Protein AF-A0AAN6JVE6-F1 (afdb_monomer)

Structure (mmCIF, N/CA/C/O backbone):
data_AF-A0AAN6JVE6-F1
#
_entry.id   AF-A0AAN6JVE6-F1
#
loop_
_atom_site.group_PDB
_atom_site.id
_atom_site.type_symbol
_atom_site.label_atom_id
_atom_site.label_alt_id
_atom_site.label_comp_id
_atom_site.label_asym_id
_atom_site.label_entity_id
_atom_site.label_seq_id
_atom_site.pdbx_PDB_ins_code
_atom_site.Cartn_x
_atom_site.Cartn_y
_atom_site.Cartn_z
_atom_site.occupancy
_atom_site.B_iso_or_equiv
_atom_site.auth_seq_id
_atom_site.auth_comp_id
_atom_site.auth_asym_id
_atom_site.auth_atom_id
_atom_site.pdbx_PDB_model_num
ATOM 1 N N . MET A 1 1 ? -37.281 14.154 31.868 1.00 38.91 1 MET A N 1
ATOM 2 C CA . MET A 1 1 ? -37.771 13.419 30.677 1.00 38.91 1 MET A CA 1
ATOM 3 C C . MET A 1 1 ? -38.747 12.339 31.113 1.00 38.91 1 MET A C 1
ATOM 5 O O . MET A 1 1 ? -38.635 11.876 32.241 1.00 38.91 1 MET A O 1
ATOM 9 N N . ALA A 1 2 ? -39.718 11.976 30.271 1.00 41.97 2 ALA A N 1
ATOM 10 C CA . ALA A 1 2 ? -40.648 10.889 30.579 1.00 41.97 2 ALA A CA 1
ATOM 11 C C . ALA A 1 2 ? -39.924 9.526 30.492 1.00 41.97 2 ALA A C 1
ATOM 13 O O . ALA A 1 2 ? -39.094 9.360 29.596 1.00 41.97 2 ALA A O 1
ATOM 14 N N . PRO A 1 3 ? -40.199 8.569 31.397 1.00 54.91 3 PRO A N 1
ATOM 15 C CA . PRO A 1 3 ? -39.623 7.225 31.333 1.00 54.91 3 PRO A CA 1
ATOM 16 C C . PRO A 1 3 ? -39.978 6.545 30.006 1.00 54.91 3 PRO A C 1
ATOM 18 O O . PRO A 1 3 ? -41.084 6.733 29.492 1.00 54.91 3 PRO A O 1
ATOM 21 N N . VAL A 1 4 ? -39.056 5.745 29.456 1.00 60.59 4 VAL A N 1
ATOM 22 C CA . VAL A 1 4 ? -39.363 4.913 28.282 1.00 60.59 4 VAL A CA 1
ATOM 23 C C . VAL A 1 4 ? -40.403 3.878 28.721 1.00 60.59 4 VAL A C 1
ATOM 25 O O . VAL A 1 4 ? -40.110 3.119 29.647 1.00 60.59 4 VAL A O 1
ATOM 28 N N . PRO A 1 5 ? -41.608 3.835 28.120 1.00 58.12 5 PRO A N 1
ATOM 29 C CA . PRO A 1 5 ? -42.629 2.878 28.519 1.00 58.12 5 PRO A CA 1
ATOM 30 C C . PRO A 1 5 ? -42.112 1.445 28.368 1.00 58.12 5 PRO A C 1
ATOM 32 O O . PRO A 1 5 ? -41.599 1.073 27.310 1.00 58.12 5 PRO A O 1
ATOM 35 N N . THR A 1 6 ? -42.263 0.643 29.421 1.00 60.12 6 THR A N 1
ATOM 36 C CA . THR A 1 6 ? -42.116 -0.814 29.354 1.00 60.12 6 THR A CA 1
ATOM 37 C C . THR A 1 6 ? -43.072 -1.347 28.290 1.00 60.12 6 THR A C 1
ATOM 39 O O . THR A 1 6 ? -44.257 -1.002 28.313 1.00 60.12 6 THR A O 1
ATOM 42 N N . GLU A 1 7 ? -42.598 -2.184 27.363 1.00 53.41 7 GLU A N 1
ATOM 43 C CA . GLU A 1 7 ? -43.496 -2.854 26.418 1.00 53.41 7 GLU A CA 1
ATOM 44 C C . GLU A 1 7 ? -44.393 -3.843 27.181 1.00 53.41 7 GLU A C 1
ATOM 46 O O . GLU A 1 7 ? -44.052 -5.002 27.405 1.00 53.41 7 GLU A O 1
ATOM 51 N N . VAL A 1 8 ? -45.587 -3.392 27.568 1.00 41.41 8 VAL A N 1
ATOM 52 C CA . VAL A 1 8 ? -46.734 -4.282 27.748 1.00 41.41 8 VAL A CA 1
ATOM 53 C C . VAL A 1 8 ? -47.319 -4.464 26.356 1.00 41.41 8 VAL A C 1
ATOM 55 O O . VAL A 1 8 ? -47.941 -3.539 25.844 1.00 41.41 8 VAL A O 1
ATOM 58 N N . ALA A 1 9 ? -47.024 -5.613 25.738 1.00 33.38 9 ALA A N 1
ATOM 59 C CA . ALA A 1 9 ? -47.555 -6.113 24.464 1.00 33.38 9 ALA A CA 1
ATOM 60 C C . ALA A 1 9 ? -48.440 -5.105 23.703 1.00 33.38 9 ALA A C 1
ATOM 62 O O . ALA A 1 9 ? -49.648 -5.022 23.934 1.00 33.38 9 ALA A O 1
ATOM 63 N N . TYR A 1 10 ? -47.832 -4.338 22.794 1.00 29.61 10 TYR A N 1
ATOM 64 C CA . TYR A 1 10 ? -48.543 -3.399 21.932 1.00 29.61 10 TYR A CA 1
ATOM 65 C C . TYR A 1 10 ? -49.556 -4.179 21.076 1.00 29.61 10 TYR A C 1
ATOM 67 O O . TYR A 1 10 ? -49.193 -4.839 20.101 1.00 29.61 10 TYR A O 1
ATOM 75 N N . GLN A 1 11 ? -50.840 -4.149 21.451 1.00 29.33 11 GLN A N 1
ATOM 76 C CA . GLN A 1 11 ? -51.926 -4.641 20.605 1.00 29.33 11 GLN A CA 1
ATOM 77 C C . GLN A 1 11 ? -52.079 -3.682 19.421 1.00 29.33 11 GLN A C 1
ATOM 79 O O . GLN A 1 11 ? -52.843 -2.720 19.465 1.00 29.33 11 GLN A O 1
ATOM 84 N N . ALA A 1 12 ? -51.328 -3.938 18.351 1.00 29.69 12 ALA A N 1
ATOM 85 C CA . ALA A 1 12 ? -51.502 -3.251 17.083 1.00 29.69 12 ALA A CA 1
ATOM 86 C C . ALA A 1 12 ? -52.821 -3.698 16.434 1.00 29.69 12 ALA A C 1
ATOM 88 O O . ALA A 1 12 ? -52.939 -4.795 15.889 1.00 29.69 12 ALA A O 1
ATOM 89 N N . SER A 1 13 ? -53.824 -2.825 16.462 1.00 36.53 13 SER A N 1
ATOM 90 C CA . SER A 1 13 ? -54.957 -2.891 15.548 1.00 36.53 13 SER A CA 1
ATOM 91 C C . SER A 1 13 ? -54.498 -2.498 14.139 1.00 36.53 13 SER A C 1
ATOM 93 O O . SER A 1 13 ? -54.315 -1.316 13.857 1.00 36.53 13 SER A O 1
ATOM 95 N N . SER A 1 14 ? -54.306 -3.459 13.238 1.00 36.00 14 SER A N 1
ATOM 96 C CA . SER A 1 14 ? -54.681 -3.343 11.816 1.00 36.00 14 SER A CA 1
ATOM 97 C C . SER A 1 14 ? -54.264 -4.590 11.033 1.00 36.00 14 SER A C 1
ATOM 99 O O . SER A 1 14 ? -53.286 -5.269 11.326 1.00 36.00 14 SER A O 1
ATOM 101 N N . SER A 1 15 ? -55.101 -4.915 10.057 1.00 41.69 15 SER A N 1
ATOM 102 C CA . SER A 1 15 ? -55.185 -6.165 9.314 1.00 41.69 15 SER A CA 1
ATOM 103 C C . SER A 1 15 ? -53.953 -6.496 8.462 1.00 41.69 15 SER A C 1
ATOM 105 O O . SER A 1 15 ? -53.768 -5.912 7.398 1.00 41.69 15 SER A O 1
ATOM 107 N N . THR A 1 16 ? -53.201 -7.526 8.845 1.00 36.91 16 THR A N 1
ATOM 108 C CA . THR A 1 16 ? -52.477 -8.415 7.917 1.00 36.91 16 THR A CA 1
ATOM 109 C C . THR A 1 16 ? -52.480 -9.834 8.494 1.00 36.91 16 THR A C 1
ATOM 111 O O . THR A 1 16 ? -52.538 -10.013 9.709 1.00 36.91 16 THR A O 1
ATOM 114 N N . ALA A 1 17 ? -52.543 -10.849 7.628 1.00 38.72 17 ALA A N 1
ATOM 115 C CA . ALA A 1 17 ? -52.734 -12.249 8.008 1.00 38.72 17 ALA A CA 1
ATOM 116 C C . ALA A 1 17 ? -51.690 -12.716 9.043 1.00 38.72 17 ALA A C 1
ATOM 118 O O . ALA A 1 17 ? -50.488 -12.658 8.791 1.00 38.72 17 ALA A O 1
ATOM 119 N N . ALA A 1 18 ? -52.164 -13.169 10.207 1.00 38.38 18 ALA A N 1
ATOM 120 C CA . ALA A 1 18 ? -51.329 -13.564 11.334 1.00 38.38 18 ALA A CA 1
ATOM 121 C C . ALA A 1 18 ? -50.560 -14.860 11.033 1.00 38.38 18 ALA A C 1
ATOM 123 O O . ALA A 1 18 ? -51.137 -15.946 10.969 1.00 38.38 18 ALA A O 1
ATOM 124 N N . VAL A 1 19 ? -49.242 -14.739 10.881 1.00 42.81 19 VAL A N 1
ATOM 125 C CA . VAL A 1 19 ? -48.307 -15.856 11.057 1.00 42.81 19 VAL A CA 1
ATOM 126 C C . VAL A 1 19 ? -48.387 -16.276 12.534 1.00 42.81 19 VAL A C 1
ATOM 128 O O . VAL A 1 19 ? -48.337 -15.396 13.397 1.00 42.81 19 VAL A O 1
ATOM 131 N N . PRO A 1 20 ? -48.551 -17.571 12.869 1.00 47.16 20 PRO A N 1
ATOM 132 C CA . PRO A 1 20 ? -48.579 -18.002 14.264 1.00 47.16 20 PRO A CA 1
ATOM 133 C C . PRO A 1 20 ? -47.279 -17.576 14.970 1.00 47.16 20 PRO A C 1
ATOM 135 O O . PRO A 1 20 ? -46.205 -17.709 14.376 1.00 47.16 20 PRO A O 1
ATOM 138 N N . PRO A 1 21 ? -47.346 -17.042 16.205 1.00 56.81 21 PRO A N 1
ATOM 139 C CA . PRO A 1 21 ? -46.161 -16.573 16.910 1.00 56.81 21 PRO A CA 1
ATOM 140 C C . PRO A 1 21 ? -45.189 -17.739 17.095 1.00 56.81 21 PRO A C 1
ATOM 142 O O . PRO A 1 21 ? -45.545 -18.785 17.639 1.00 56.81 21 PRO A O 1
ATOM 145 N N . LYS A 1 22 ? -43.962 -17.563 16.599 1.00 65.25 22 LYS A N 1
ATOM 146 C CA . LYS A 1 22 ? -42.882 -18.540 16.738 1.00 65.25 22 LYS A CA 1
ATOM 147 C C . LYS A 1 22 ? -42.623 -18.777 18.230 1.00 65.25 22 LYS A C 1
ATOM 149 O O . LYS A 1 22 ? -42.379 -17.827 18.969 1.00 65.25 22 LYS A O 1
ATOM 154 N N . SER A 1 23 ? -42.707 -20.028 18.686 1.00 73.75 23 SER A N 1
ATOM 155 C CA . SER A 1 23 ? -42.396 -20.386 20.074 1.00 73.75 23 SER A CA 1
ATOM 156 C C . SER A 1 23 ? -40.888 -20.564 20.243 1.00 73.75 23 SER A C 1
ATOM 158 O O . SER A 1 23 ? -40.299 -21.398 19.556 1.00 73.75 23 SER A O 1
ATOM 160 N N . TYR A 1 24 ? -40.281 -19.824 21.170 1.00 82.81 24 TYR A N 1
ATOM 161 C CA . TYR A 1 24 ? -38.859 -19.942 21.504 1.00 82.81 24 TYR A CA 1
ATOM 162 C C . TYR A 1 24 ? -38.682 -20.903 22.690 1.00 82.81 24 TYR A C 1
ATOM 164 O O . TYR A 1 24 ? -39.186 -20.598 23.776 1.00 82.81 24 TYR A O 1
ATOM 172 N N . PRO A 1 25 ? -38.021 -22.062 22.513 1.00 87.00 25 PRO A N 1
ATOM 173 C CA . PRO A 1 25 ? -37.898 -23.081 23.554 1.00 87.00 25 PRO A CA 1
ATOM 174 C C . PRO A 1 25 ? -36.946 -22.710 24.699 1.00 87.00 25 PRO A C 1
ATOM 176 O O . PRO A 1 25 ? -36.975 -23.397 25.714 1.00 87.00 25 PRO A O 1
ATOM 179 N N . ARG A 1 26 ? -36.110 -21.669 24.561 1.00 93.19 26 ARG A N 1
ATOM 180 C CA . ARG A 1 26 ? -35.160 -21.244 25.604 1.00 93.19 26 ARG A CA 1
ATOM 181 C C . ARG A 1 26 ? -35.369 -19.791 26.009 1.00 93.19 26 ARG A C 1
ATOM 183 O O . ARG A 1 26 ? -35.435 -18.905 25.156 1.00 93.19 26 ARG A O 1
ATOM 190 N N . HIS A 1 27 ? -35.415 -19.526 27.311 1.00 95.88 27 HIS A N 1
ATOM 191 C CA . HIS A 1 27 ? -35.593 -18.193 27.883 1.00 95.88 27 HIS A CA 1
ATOM 192 C C . HIS A 1 27 ? -34.396 -17.765 28.733 1.00 95.88 27 HIS A C 1
ATOM 194 O O . HIS A 1 27 ? -34.116 -18.340 29.786 1.00 95.88 27 HIS A O 1
ATOM 200 N N . ALA A 1 28 ? -33.714 -16.706 28.297 1.00 97.44 28 ALA A N 1
ATOM 201 C CA . ALA A 1 28 ? -32.700 -16.035 29.101 1.00 97.44 28 ALA A CA 1
ATOM 202 C C . ALA A 1 28 ? -33.276 -14.781 29.773 1.00 97.44 28 ALA A C 1
ATOM 204 O O . ALA A 1 28 ? -33.876 -13.933 29.106 1.00 97.44 28 ALA A O 1
ATOM 205 N N . VAL A 1 29 ? -33.041 -14.625 31.077 1.00 98.12 29 VAL A N 1
ATOM 206 C CA . VAL A 1 29 ? -33.301 -13.368 31.788 1.00 98.12 29 VAL A CA 1
ATOM 207 C C . VAL A 1 29 ? -31.979 -12.669 32.088 1.00 98.12 29 VAL A C 1
ATOM 209 O O . VAL A 1 29 ? -31.083 -13.240 32.707 1.00 98.12 29 VAL A O 1
ATOM 212 N N . VAL A 1 30 ? -31.849 -11.426 31.627 1.00 98.25 30 VAL A N 1
ATOM 213 C CA . VAL A 1 30 ? -30.656 -10.593 31.809 1.00 98.25 30 VAL A CA 1
ATOM 214 C C . VAL A 1 30 ? -30.951 -9.530 32.863 1.00 98.25 30 VAL A C 1
ATOM 216 O O . VAL A 1 30 ? -31.829 -8.688 32.680 1.00 98.25 30 VAL A O 1
ATOM 219 N N . VAL A 1 31 ? -30.207 -9.553 33.966 1.00 97.81 31 VAL A N 1
ATOM 220 C CA . VAL A 1 31 ? -30.344 -8.595 35.068 1.00 97.81 31 VAL A CA 1
ATOM 221 C C . VAL A 1 31 ? -29.327 -7.473 34.889 1.00 97.81 31 VAL A C 1
ATOM 223 O O . VAL A 1 31 ? -28.154 -7.627 35.224 1.00 97.81 31 VAL A O 1
ATOM 226 N N . GLY A 1 32 ? -29.781 -6.342 34.357 1.00 96.25 32 GLY A N 1
ATOM 227 C CA . GLY A 1 32 ? -28.981 -5.155 34.071 1.00 96.25 32 GLY A CA 1
ATOM 228 C C . GLY A 1 32 ? -28.979 -4.794 32.585 1.00 96.25 32 GLY A C 1
ATOM 229 O O . GLY A 1 32 ? -28.362 -5.475 31.765 1.00 96.25 32 GLY A O 1
ATOM 230 N N . LEU A 1 33 ? -29.603 -3.663 32.242 1.00 95.62 33 LEU A N 1
ATOM 231 C CA . LEU A 1 33 ? -29.653 -3.111 30.879 1.00 95.62 33 LEU A CA 1
ATOM 232 C C . LEU A 1 33 ? -28.512 -2.105 30.617 1.00 95.62 33 LEU A C 1
ATOM 234 O O . LEU A 1 33 ? -28.710 -1.007 30.107 1.00 95.62 33 LEU A O 1
ATOM 238 N N . GLY A 1 34 ? -27.290 -2.469 31.006 1.00 93.62 34 GLY A N 1
ATOM 239 C CA . GLY A 1 34 ? -26.088 -1.670 30.748 1.00 93.62 34 GLY A CA 1
ATOM 240 C C . GLY A 1 34 ? -25.417 -2.002 29.411 1.00 93.62 34 GLY A C 1
ATOM 241 O O . GLY A 1 34 ? -25.851 -2.893 28.682 1.00 93.62 34 GLY A O 1
ATOM 242 N N . MET A 1 35 ? -24.284 -1.348 29.126 1.00 94.56 35 MET A N 1
ATOM 243 C CA . MET A 1 35 ? -23.513 -1.557 27.886 1.00 94.56 35 MET A CA 1
ATOM 244 C C . MET A 1 35 ? -23.103 -3.026 27.661 1.00 94.56 35 MET A C 1
ATOM 246 O O . MET A 1 35 ? -23.107 -3.505 26.533 1.00 94.56 35 MET A O 1
ATOM 250 N N . VAL A 1 36 ? -22.764 -3.760 28.729 1.00 95.75 36 VAL A N 1
ATOM 251 C CA . VAL A 1 36 ? -22.401 -5.188 28.633 1.00 95.75 36 VAL A CA 1
ATOM 252 C C . VAL A 1 36 ? -23.637 -6.080 28.506 1.00 95.75 36 VAL A C 1
ATOM 254 O O . VAL A 1 36 ? -23.605 -7.051 27.755 1.00 95.75 36 VAL A O 1
ATOM 257 N N . GLY A 1 37 ? -24.730 -5.737 29.198 1.00 96.44 37 GLY A N 1
ATOM 258 C CA . GLY A 1 37 ? -25.996 -6.466 29.109 1.00 96.44 37 GLY A CA 1
ATOM 259 C C . GLY A 1 37 ? -26.545 -6.455 27.684 1.00 96.44 37 GLY A C 1
ATOM 260 O O . GLY A 1 37 ? -26.797 -7.515 27.124 1.00 96.44 37 GLY A O 1
ATOM 261 N N . ILE A 1 38 ? -26.626 -5.280 27.048 1.00 96.06 38 ILE A N 1
ATOM 262 C CA . ILE A 1 38 ? -27.079 -5.182 25.652 1.00 96.06 38 ILE A CA 1
ATOM 263 C C . ILE A 1 38 ? -26.119 -5.879 24.677 1.00 96.06 38 ILE A C 1
ATOM 265 O O . ILE A 1 38 ? -26.575 -6.601 23.796 1.00 96.06 38 ILE A O 1
ATOM 269 N N . ALA A 1 39 ? -24.801 -5.767 24.886 1.00 95.06 39 ALA A N 1
ATOM 270 C CA . ALA A 1 39 ? -23.813 -6.457 24.056 1.00 95.06 39 ALA A CA 1
ATOM 271 C C . ALA A 1 39 ? -23.951 -7.988 24.135 1.00 95.06 39 ALA A C 1
ATOM 273 O O . ALA A 1 39 ? -23.768 -8.676 23.131 1.00 95.06 39 ALA A O 1
ATOM 274 N N . PHE A 1 40 ? -24.287 -8.539 25.306 1.00 97.69 40 PHE A N 1
ATOM 275 C CA . PHE A 1 40 ? -24.602 -9.962 25.449 1.00 97.69 40 PHE A CA 1
ATOM 276 C C . PHE A 1 40 ? -25.835 -10.355 24.629 1.00 97.69 40 PHE A C 1
ATOM 278 O O . PHE A 1 40 ? -25.772 -11.343 23.900 1.00 97.69 40 PHE A O 1
ATOM 285 N N . ILE A 1 41 ? -26.909 -9.563 24.682 1.00 96.81 41 ILE A N 1
ATOM 286 C CA . ILE A 1 41 ? -28.151 -9.814 23.932 1.00 96.81 41 ILE A CA 1
ATOM 287 C C . ILE A 1 41 ? -27.883 -9.821 22.423 1.00 96.81 41 ILE A C 1
ATOM 289 O O . ILE A 1 41 ? -28.242 -10.774 21.732 1.00 96.81 41 ILE A O 1
ATOM 293 N N . GLU A 1 42 ? -27.188 -8.800 21.915 1.00 93.69 42 GLU A N 1
ATOM 294 C CA . GLU A 1 42 ? -26.805 -8.707 20.502 1.00 93.69 42 GLU A CA 1
ATOM 295 C C . GLU A 1 42 ? -25.978 -9.912 20.055 1.00 93.69 42 GLU A C 1
ATOM 297 O O . GLU A 1 42 ? -26.205 -10.481 18.986 1.00 93.69 42 GLU A O 1
ATOM 302 N N . LYS A 1 43 ? -24.990 -10.310 20.861 1.00 93.38 43 LYS A N 1
ATOM 303 C CA . LYS A 1 43 ? -24.117 -11.444 20.551 1.00 93.38 43 LYS A CA 1
ATOM 304 C C . LYS A 1 43 ? -24.875 -12.763 20.589 1.00 93.38 43 LYS A C 1
ATOM 306 O O . LYS A 1 43 ? -24.672 -13.574 19.691 1.00 93.38 43 LYS A O 1
ATOM 311 N N . LEU A 1 44 ? -25.754 -12.956 21.571 1.00 95.00 44 LEU A N 1
ATOM 312 C CA . LEU A 1 44 ? -26.586 -14.149 21.695 1.00 95.00 44 LEU A CA 1
ATOM 313 C C . LEU A 1 44 ? -27.474 -14.313 20.460 1.00 95.00 44 LEU A C 1
ATOM 315 O O . LEU A 1 44 ? -27.387 -15.340 19.795 1.00 95.00 44 LEU A O 1
ATOM 319 N N . PHE A 1 45 ? -28.237 -13.281 20.083 1.00 93.44 45 PHE A N 1
ATOM 320 C CA . PHE A 1 45 ? -29.088 -13.336 18.890 1.00 93.44 45 PHE A CA 1
ATOM 321 C C . PHE A 1 45 ? -28.290 -13.524 17.601 1.00 93.44 45 PHE A C 1
ATOM 323 O O . PHE A 1 45 ? -28.679 -14.319 16.749 1.00 93.44 45 PHE A O 1
ATOM 330 N N . ASN A 1 46 ? -27.152 -12.839 17.454 1.00 87.25 46 ASN A N 1
ATOM 331 C CA . ASN A 1 46 ? -26.307 -12.999 16.274 1.00 87.25 46 ASN A CA 1
ATOM 332 C C . ASN A 1 46 ? -25.738 -14.417 16.139 1.00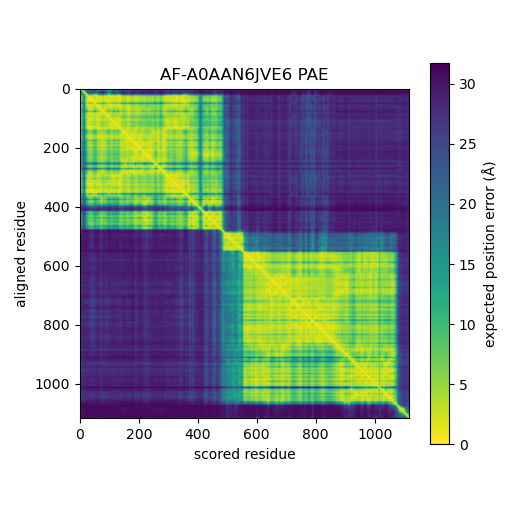 87.25 46 ASN A C 1
ATOM 334 O O . ASN A 1 46 ? -25.573 -14.886 15.016 1.00 87.25 46 ASN A O 1
ATOM 338 N N . GLN A 1 47 ? -25.386 -15.082 17.242 1.00 86.62 47 GLN A N 1
ATOM 339 C CA . GLN A 1 47 ? -24.899 -16.463 17.198 1.00 86.62 47 GLN A CA 1
ATOM 340 C C . GLN A 1 47 ? -26.047 -17.452 16.972 1.00 86.62 47 GLN A C 1
ATOM 342 O O . GLN A 1 47 ? -25.918 -18.317 16.117 1.00 86.62 47 GLN A O 1
ATOM 347 N N . ASP A 1 48 ? -27.184 -17.265 17.644 1.00 88.19 48 ASP A N 1
ATOM 348 C CA . ASP A 1 48 ? -28.379 -18.115 17.524 1.00 88.19 48 ASP A CA 1
ATOM 349 C C . ASP A 1 48 ? -28.958 -18.136 16.097 1.00 88.19 48 ASP A C 1
ATOM 351 O O . ASP A 1 48 ? -29.382 -19.175 15.592 1.00 88.19 48 ASP A O 1
ATOM 355 N N . ILE A 1 49 ? -28.914 -16.992 15.401 1.00 84.06 49 ILE A N 1
ATOM 356 C CA . ILE A 1 49 ? -29.280 -16.902 13.979 1.00 84.06 49 ILE A CA 1
ATOM 357 C C . ILE A 1 49 ? -28.224 -17.585 13.097 1.00 84.06 49 ILE A C 1
ATOM 359 O O . ILE A 1 49 ? -28.573 -18.255 12.130 1.00 84.06 49 ILE A O 1
ATOM 363 N N . LYS A 1 50 ? -26.929 -17.432 13.411 1.00 77.69 50 LYS A N 1
ATOM 364 C CA . LYS A 1 50 ? -25.834 -18.043 12.632 1.00 77.69 50 LYS A CA 1
ATOM 365 C C . LYS A 1 50 ? -25.812 -19.563 12.715 1.00 77.69 50 LYS A C 1
ATOM 367 O O . LYS A 1 50 ? -25.348 -20.191 11.771 1.00 77.69 50 LYS A O 1
ATOM 372 N N . THR A 1 51 ? -26.259 -20.133 13.828 1.00 74.94 51 THR A N 1
ATOM 373 C CA . THR A 1 51 ? -26.397 -21.582 13.991 1.00 74.94 51 THR A CA 1
ATOM 374 C C . THR A 1 51 ? -27.714 -22.111 13.422 1.00 74.94 51 THR A C 1
ATOM 376 O O . THR A 1 51 ? -27.961 -23.302 13.519 1.00 74.94 51 THR A O 1
ATOM 379 N N . GLU A 1 52 ? -28.551 -21.254 12.817 1.00 75.31 52 GLU A N 1
ATOM 380 C CA . GLU A 1 52 ? -29.869 -21.590 12.247 1.00 75.31 52 GLU A CA 1
ATOM 381 C C . GLU A 1 52 ? -30.862 -22.210 13.252 1.00 75.31 52 GLU A C 1
ATOM 383 O O . GLU A 1 52 ? -31.881 -22.776 12.858 1.00 75.31 52 GLU A O 1
ATOM 388 N N . HIS A 1 53 ? -30.600 -22.075 14.556 1.00 78.06 53 HIS A N 1
ATOM 389 C CA . HIS A 1 53 ? -31.464 -22.602 15.616 1.00 78.06 53 HIS A CA 1
ATOM 390 C C . HIS A 1 53 ? -32.648 -21.660 15.865 1.00 78.06 53 HIS A C 1
ATOM 392 O O . HIS A 1 53 ? -33.805 -22.082 15.833 1.00 78.06 53 HIS A O 1
ATOM 398 N N . ASP A 1 54 ? -32.357 -20.367 16.056 1.00 86.56 54 ASP A N 1
ATOM 399 C CA . ASP A 1 54 ? -33.345 -19.329 16.370 1.00 86.56 54 ASP A CA 1
ATOM 400 C C . ASP A 1 54 ? -34.277 -19.739 17.535 1.00 86.56 54 ASP A C 1
ATOM 402 O O . ASP A 1 54 ? -35.509 -19.699 17.428 1.00 86.56 54 ASP A O 1
ATOM 406 N N . GLU A 1 55 ? -33.660 -20.202 18.631 1.00 89.62 55 GLU A N 1
ATOM 407 C CA . GLU A 1 55 ? -34.304 -20.848 19.785 1.00 89.62 55 GLU A CA 1
ATOM 408 C C . GLU A 1 55 ? -34.491 -19.927 21.002 1.00 89.62 55 GLU A C 1
ATOM 410 O O . GLU A 1 55 ? -35.251 -20.265 21.918 1.00 89.62 55 GLU A O 1
ATOM 415 N N . TRP A 1 56 ? -33.794 -18.788 21.051 1.00 94.25 56 TRP A N 1
ATOM 416 C CA . TRP A 1 56 ? -33.716 -17.961 22.256 1.00 94.25 56 TRP A CA 1
ATOM 417 C C . TRP A 1 56 ? -34.695 -16.787 22.253 1.00 94.25 56 TRP A C 1
ATOM 419 O O . TRP A 1 56 ? -34.714 -15.963 21.335 1.00 94.25 56 TRP A O 1
ATOM 429 N N . ARG A 1 57 ? -35.416 -16.636 23.370 1.00 95.38 57 ARG A N 1
ATOM 430 C CA . ARG A 1 57 ? -36.042 -15.372 23.781 1.00 95.38 57 ARG A CA 1
ATOM 431 C C . ARG A 1 57 ? -35.328 -14.772 24.986 1.00 95.38 57 ARG A C 1
ATOM 433 O O . ARG A 1 57 ? -34.842 -15.499 25.855 1.00 95.38 57 ARG A O 1
ATOM 440 N N . VAL A 1 58 ? -35.302 -13.444 25.063 1.00 97.12 58 VAL A N 1
ATOM 441 C CA . VAL A 1 58 ? -34.635 -12.699 26.136 1.00 97.12 58 VAL A CA 1
ATOM 442 C C . VAL A 1 58 ? -35.594 -11.728 26.814 1.00 97.12 58 VAL A C 1
ATOM 444 O O . VAL A 1 58 ? -36.272 -10.949 26.147 1.00 97.12 58 VAL A O 1
ATOM 447 N N . THR A 1 59 ? -35.588 -11.722 28.147 1.00 96.62 59 THR A N 1
ATOM 448 C CA . THR A 1 59 ? -36.154 -10.635 28.956 1.00 96.62 59 THR A CA 1
ATOM 449 C C . THR A 1 59 ? -35.019 -9.915 29.668 1.00 96.62 59 THR A C 1
ATOM 451 O O . THR A 1 59 ? -34.275 -10.539 30.419 1.00 96.62 59 THR A O 1
ATOM 454 N N . VAL A 1 60 ? -34.868 -8.612 29.451 1.00 97.06 60 VAL A N 1
ATOM 455 C CA . VAL A 1 60 ? -33.867 -7.797 30.147 1.00 97.06 60 VAL A CA 1
ATOM 456 C C . VAL A 1 60 ? -34.538 -6.851 31.133 1.00 97.06 60 VAL A C 1
ATOM 458 O O . VAL A 1 60 ? -35.514 -6.191 30.794 1.00 97.06 60 VAL A O 1
ATOM 461 N N . ILE A 1 61 ? -34.023 -6.800 32.359 1.00 97.06 61 ILE A N 1
ATOM 462 C CA . ILE A 1 61 ? -34.586 -6.005 33.454 1.00 97.06 61 ILE A CA 1
ATOM 463 C C . ILE A 1 61 ? -33.522 -5.015 33.927 1.00 97.06 61 ILE A C 1
ATOM 465 O O . ILE A 1 61 ? -32.401 -5.411 34.249 1.00 97.06 61 ILE A O 1
ATOM 469 N N . GLY A 1 62 ? -33.851 -3.727 33.941 1.00 95.00 62 GLY A N 1
ATOM 470 C CA . GLY A 1 62 ? -32.980 -2.639 34.370 1.00 95.00 62 GLY A CA 1
ATOM 471 C C . GLY A 1 62 ? -33.651 -1.758 35.420 1.00 95.00 62 GLY A C 1
ATOM 472 O O . GLY A 1 62 ? -34.820 -1.405 35.296 1.00 95.00 62 GLY A O 1
ATOM 473 N N . GLU A 1 63 ? -32.882 -1.363 36.435 1.00 94.25 63 GLU A N 1
ATOM 474 C CA . GLU A 1 63 ? -33.353 -0.447 37.482 1.00 94.25 63 GLU A CA 1
ATOM 475 C C . GLU A 1 63 ? -33.522 0.992 36.978 1.00 94.25 63 GLU A C 1
ATOM 477 O O . GLU A 1 63 ? -34.325 1.747 37.512 1.00 94.25 63 GLU A O 1
ATOM 482 N N . GLU A 1 64 ? -32.755 1.388 35.961 1.00 94.38 64 GLU A N 1
ATOM 483 C CA . GLU A 1 64 ? -32.793 2.744 35.422 1.00 94.38 64 GLU A CA 1
ATOM 484 C C . GLU A 1 64 ? -34.011 2.921 34.501 1.00 94.38 64 GLU A C 1
ATOM 486 O O . GLU A 1 64 ? -34.412 1.973 33.817 1.00 94.38 64 GLU A O 1
ATOM 491 N N . PRO A 1 65 ? -34.595 4.130 34.416 1.00 92.38 65 PRO A N 1
ATOM 492 C CA . PRO A 1 65 ? -35.767 4.403 33.577 1.00 92.38 65 PRO A CA 1
ATOM 493 C C . PRO A 1 65 ? -35.445 4.506 32.072 1.00 92.38 65 PRO A C 1
ATOM 495 O O . PRO A 1 65 ? -36.289 4.936 31.280 1.00 92.38 65 PRO A O 1
ATOM 498 N N . HIS A 1 66 ? -34.230 4.125 31.671 1.00 91.56 66 HIS A N 1
ATOM 499 C CA . HIS A 1 66 ? -33.691 4.275 30.323 1.00 91.56 66 HIS A CA 1
ATOM 500 C C . HIS A 1 66 ? -33.317 2.919 29.720 1.00 91.56 66 HIS A C 1
ATOM 502 O O . HIS A 1 66 ? -32.907 1.995 30.424 1.00 91.56 66 HIS A O 1
ATOM 508 N N . ILE A 1 67 ? -33.409 2.818 28.392 1.00 93.00 67 ILE A N 1
ATOM 509 C CA . ILE A 1 67 ? -32.787 1.718 27.645 1.00 93.00 67 ILE A CA 1
ATOM 510 C C . ILE A 1 67 ? -31.256 1.860 27.642 1.00 93.00 67 ILE A C 1
ATOM 512 O O . ILE A 1 67 ? -30.709 2.863 28.099 1.00 93.00 67 ILE A O 1
ATOM 516 N N . ALA A 1 68 ? -30.550 0.853 27.125 1.00 94.19 68 ALA A N 1
ATOM 517 C CA . ALA A 1 68 ? -29.094 0.811 27.185 1.00 94.19 68 ALA A CA 1
ATOM 518 C C . ALA A 1 68 ? -28.447 2.005 26.459 1.00 94.19 68 ALA A C 1
ATOM 520 O O . ALA A 1 68 ? -28.646 2.216 25.261 1.00 94.19 68 ALA A O 1
ATOM 521 N N . TYR A 1 69 ? -27.615 2.749 27.186 1.00 93.94 69 TYR A N 1
ATOM 522 C CA . TYR A 1 69 ? -26.957 3.961 26.705 1.00 93.94 69 TYR A CA 1
ATOM 523 C C . TYR A 1 69 ? -25.447 3.950 26.989 1.00 93.94 69 TYR A C 1
ATOM 525 O O . TYR A 1 69 ? -24.928 3.155 27.782 1.00 93.94 69 TYR A O 1
ATOM 533 N N . ASN A 1 70 ? -24.714 4.833 26.313 1.00 90.44 70 ASN A N 1
ATOM 534 C CA . ASN A 1 70 ? -23.268 4.931 26.380 1.00 90.44 70 ASN A CA 1
ATOM 535 C C . ASN A 1 70 ? -22.796 5.658 27.647 1.00 90.44 70 ASN A C 1
ATOM 537 O O . ASN A 1 70 ? -22.582 6.869 27.653 1.00 90.44 70 ASN A O 1
ATOM 541 N N . ARG A 1 71 ? -22.547 4.889 28.711 1.00 88.75 71 ARG A N 1
ATOM 542 C CA . ARG A 1 71 ? -22.036 5.411 29.989 1.00 88.75 71 ARG A CA 1
ATOM 543 C C . ARG A 1 71 ? -20.601 5.958 29.911 1.00 88.75 71 ARG A C 1
ATOM 545 O O . ARG A 1 71 ? -20.198 6.733 30.769 1.00 88.75 71 ARG A O 1
ATOM 552 N N . VAL A 1 72 ? -19.818 5.574 28.901 1.00 84.12 72 VAL A N 1
ATOM 553 C CA . VAL A 1 72 ? -18.460 6.118 28.699 1.00 84.12 72 VAL A CA 1
ATOM 554 C C . VAL A 1 72 ? -18.517 7.548 28.150 1.00 84.12 72 VAL A C 1
ATOM 556 O O . VAL A 1 72 ? -17.598 8.323 28.379 1.00 84.12 72 VAL A O 1
ATOM 559 N N . GLY A 1 73 ? -19.601 7.911 27.458 1.00 82.44 73 GLY A N 1
ATOM 560 C CA . GLY A 1 73 ? -19.806 9.229 26.852 1.00 82.44 73 GLY A CA 1
ATOM 561 C C . GLY A 1 73 ? -20.634 10.206 27.690 1.00 82.44 73 GLY A C 1
ATOM 562 O O . GLY A 1 73 ? -21.202 11.128 27.115 1.00 82.44 73 GLY A O 1
ATOM 563 N N . LEU A 1 74 ? -20.742 10.012 29.011 1.00 87.12 74 LEU A N 1
ATOM 564 C CA . LEU A 1 74 ? -21.624 10.810 29.880 1.00 87.12 74 LEU A CA 1
ATOM 565 C C . LEU A 1 74 ? -21.340 12.318 29.867 1.00 87.12 74 LEU A C 1
ATOM 567 O O . LEU A 1 74 ? -22.261 13.101 30.075 1.00 87.12 74 LEU A O 1
ATOM 571 N N . THR A 1 75 ? -20.117 12.752 29.568 1.00 79.88 75 THR A N 1
ATOM 572 C CA . THR A 1 75 ? -19.798 14.181 29.418 1.00 79.88 75 THR A CA 1
ATOM 573 C C . THR A 1 75 ? -20.611 14.854 28.320 1.00 79.88 75 THR A C 1
ATOM 575 O O . THR A 1 75 ? -21.008 16.001 28.480 1.00 79.88 75 THR A O 1
ATOM 578 N N . GLN A 1 76 ? -20.980 14.130 27.260 1.00 82.00 76 GLN A N 1
ATOM 579 C CA . GLN A 1 76 ? -21.811 14.668 26.174 1.00 82.00 76 GLN A CA 1
ATOM 580 C C . GLN A 1 76 ? -23.220 15.067 26.644 1.00 82.00 76 GLN A C 1
ATOM 582 O O . GLN A 1 76 ? -23.872 15.900 26.010 1.00 82.00 76 GLN A O 1
ATOM 587 N N . TYR A 1 77 ? -23.687 14.495 27.760 1.00 86.94 77 TYR A N 1
ATOM 588 C CA . TYR A 1 77 ? -24.984 14.826 28.338 1.00 86.94 77 TYR A CA 1
ATOM 589 C C . TYR A 1 77 ? -25.029 16.257 28.893 1.00 86.94 77 TYR A C 1
ATOM 591 O O . TYR A 1 77 ? -26.072 16.896 28.786 1.00 86.94 77 TYR A O 1
ATOM 599 N N . PHE A 1 78 ? -23.919 16.796 29.416 1.00 79.62 78 PHE A N 1
ATOM 600 C CA . PHE A 1 78 ? -23.894 18.145 30.002 1.00 79.62 78 PHE A CA 1
ATOM 601 C C . PHE A 1 78 ? -24.209 19.234 28.971 1.00 79.62 78 PHE A C 1
ATOM 603 O O . PHE A 1 78 ? -25.003 20.128 29.255 1.00 79.62 78 PHE A O 1
ATOM 610 N N . GLY A 1 79 ? -23.662 19.117 27.757 1.00 72.31 79 GLY A N 1
ATOM 611 C CA . GLY A 1 79 ? -23.880 20.107 26.702 1.00 72.31 79 GLY A CA 1
ATOM 612 C C . GLY A 1 79 ? -25.263 20.043 26.042 1.00 72.31 79 GLY A C 1
ATOM 613 O O . GLY A 1 79 ? -25.832 21.079 25.707 1.00 72.31 79 GLY A O 1
ATOM 614 N N . LYS A 1 80 ? -25.818 18.840 25.829 1.00 76.75 80 LYS A N 1
ATOM 615 C CA . LYS A 1 80 ? -27.054 18.653 25.037 1.00 76.75 80 LYS A CA 1
ATOM 616 C C . LYS A 1 80 ? -28.295 18.257 25.834 1.00 76.75 80 LYS A C 1
ATOM 618 O O . LYS A 1 80 ? -29.402 18.415 25.327 1.00 76.75 80 LYS A O 1
ATOM 623 N N . ARG A 1 81 ? -28.123 17.688 27.030 1.00 84.56 81 ARG A N 1
ATOM 624 C CA . ARG A 1 81 ? -29.190 17.114 27.872 1.00 84.56 81 ARG A CA 1
ATOM 625 C C . ARG A 1 81 ? -30.120 16.143 27.138 1.00 84.56 81 ARG A C 1
ATOM 627 O O . ARG A 1 81 ? -31.317 16.102 27.410 1.00 84.56 81 ARG A O 1
ATOM 634 N N . SER A 1 82 ? -29.576 15.364 26.201 1.00 88.50 82 SER A N 1
ATOM 635 C CA . SER A 1 82 ? -30.311 14.304 25.505 1.00 88.50 82 SER A CA 1
ATOM 636 C C . SER A 1 82 ? -29.756 12.940 25.884 1.00 88.50 82 SER A C 1
ATOM 638 O O . SER A 1 82 ? -28.580 12.654 25.660 1.00 88.50 82 SER A O 1
ATOM 640 N N . VAL A 1 83 ? -30.617 12.099 26.461 1.00 89.00 83 VAL A N 1
ATOM 641 C CA . VAL A 1 83 ? -30.293 10.691 26.726 1.00 89.00 83 VAL A CA 1
ATOM 642 C C . VAL A 1 83 ? -30.386 9.883 25.430 1.00 89.00 83 VAL A C 1
ATOM 644 O O . VAL A 1 83 ? -29.634 8.932 25.238 1.00 89.00 83 VAL A O 1
ATOM 647 N N . GLU A 1 84 ? -31.263 10.289 24.511 1.00 88.06 84 GLU A N 1
ATOM 648 C CA . GLU A 1 84 ? -31.468 9.645 23.215 1.00 88.06 84 GLU A CA 1
ATOM 649 C C . GLU A 1 84 ? -30.195 9.643 22.365 1.00 88.06 84 GLU A C 1
ATOM 651 O O . GLU A 1 84 ? -29.867 8.622 21.762 1.00 88.06 84 GLU A O 1
ATOM 656 N N . ASP A 1 85 ? -29.436 10.743 22.390 1.00 87.31 85 ASP A N 1
ATOM 657 C CA . ASP A 1 85 ? -28.123 10.861 21.739 1.00 87.31 85 ASP A CA 1
ATOM 658 C C . ASP A 1 85 ? -27.086 9.862 22.295 1.00 87.31 85 ASP A C 1
ATOM 660 O O . ASP A 1 85 ? -26.080 9.580 21.641 1.00 87.31 85 ASP A O 1
ATOM 664 N N . LEU A 1 86 ? -27.318 9.317 23.494 1.00 90.06 86 LEU A N 1
ATOM 665 C CA . LEU A 1 86 ? -26.453 8.329 24.134 1.00 90.06 86 LEU A CA 1
ATOM 666 C C . LEU A 1 86 ? -26.916 6.886 23.917 1.00 90.06 86 LEU A C 1
ATOM 668 O O . LEU A 1 86 ? -26.173 5.977 24.292 1.00 90.06 86 LEU A O 1
ATOM 672 N N . TYR A 1 87 ? -28.103 6.631 23.360 1.00 93.06 87 TYR A N 1
ATOM 673 C CA . TYR A 1 87 ? -28.594 5.262 23.192 1.00 93.06 87 TYR A CA 1
ATOM 674 C C . TYR A 1 87 ? -27.657 4.421 22.319 1.00 93.06 87 TYR A C 1
ATOM 676 O O . TYR A 1 87 ? -27.206 4.843 21.257 1.00 93.06 87 TYR A O 1
ATOM 684 N N . LEU A 1 88 ? -27.362 3.200 22.780 1.00 91.31 88 LEU A N 1
ATOM 685 C CA . LEU A 1 88 ? -26.487 2.272 22.055 1.00 91.31 88 LEU A CA 1
ATOM 686 C C . LEU A 1 88 ? -27.172 1.672 20.828 1.00 91.31 88 LEU A C 1
ATOM 688 O O . LEU A 1 88 ? -26.509 1.383 19.837 1.00 91.31 88 LEU A O 1
ATOM 692 N N . ASN A 1 89 ? -28.493 1.525 20.899 1.00 91.00 89 ASN A N 1
ATOM 693 C CA . ASN A 1 89 ? -29.347 1.146 19.787 1.00 91.00 89 ASN A CA 1
ATOM 694 C C . ASN A 1 89 ? -30.547 2.096 19.717 1.00 91.00 89 ASN A C 1
ATOM 696 O O . ASN A 1 89 ? -31.073 2.486 20.762 1.00 91.00 89 ASN A O 1
ATOM 700 N N . PRO A 1 90 ? -31.028 2.445 18.512 1.00 88.19 90 PRO A N 1
ATOM 701 C CA . PRO A 1 90 ? -32.252 3.223 18.378 1.00 88.19 90 PRO A CA 1
ATOM 702 C C . PRO A 1 90 ? -33.448 2.430 18.919 1.00 88.19 90 PRO A C 1
ATOM 704 O O . PRO A 1 90 ? -33.472 1.204 18.829 1.00 88.19 90 PRO A O 1
ATOM 707 N N . LEU A 1 91 ? -34.491 3.116 19.397 1.00 87.44 91 LEU A N 1
ATOM 708 C CA . LEU A 1 91 ? -35.717 2.466 19.893 1.00 87.44 91 LEU A CA 1
ATOM 709 C C . LEU A 1 91 ? -36.314 1.475 18.874 1.00 87.44 91 LEU A C 1
ATOM 711 O O . LEU A 1 91 ? -36.735 0.384 19.244 1.00 87.44 91 LEU A O 1
ATOM 715 N N . ALA A 1 92 ? -36.249 1.806 17.580 1.00 86.69 92 ALA A N 1
ATOM 716 C CA . ALA A 1 92 ? -36.703 0.937 16.494 1.00 86.69 92 ALA A CA 1
ATOM 717 C C . ALA A 1 92 ? -35.979 -0.422 16.436 1.00 86.69 92 ALA A C 1
ATOM 719 O O . ALA A 1 92 ? -36.557 -1.390 15.955 1.00 86.69 92 ALA A O 1
ATOM 720 N N . TRP A 1 93 ? -34.738 -0.523 16.927 1.00 91.12 93 TRP A N 1
ATOM 721 C CA . TRP A 1 93 ? -34.019 -1.796 16.999 1.00 91.12 93 TRP A CA 1
ATOM 722 C C . TRP A 1 93 ? -34.704 -2.765 17.966 1.00 91.12 93 TRP A C 1
ATOM 724 O O . TRP A 1 93 ? -34.893 -3.931 17.623 1.00 91.12 93 TRP A O 1
ATOM 734 N N . TYR A 1 94 ? -35.157 -2.286 19.128 1.00 88.12 94 TYR A N 1
ATOM 735 C CA . TYR A 1 94 ? -35.845 -3.117 20.118 1.00 88.12 94 TYR A CA 1
ATOM 736 C C . TYR A 1 94 ? -37.128 -3.712 19.526 1.00 88.12 94 TYR A C 1
ATOM 738 O O . TYR A 1 94 ? -37.285 -4.932 19.529 1.00 88.12 94 TYR A O 1
ATOM 746 N N . SER A 1 95 ? -37.948 -2.880 18.879 1.00 85.81 95 SER A N 1
ATOM 747 C CA . SER A 1 95 ? -39.194 -3.308 18.229 1.00 85.81 95 SER A CA 1
ATOM 748 C C . SER A 1 95 ? -38.997 -4.018 16.875 1.00 85.81 95 SER A C 1
ATOM 750 O O . SER A 1 95 ? -39.962 -4.534 16.319 1.00 85.81 95 SER A O 1
ATOM 752 N N . SER A 1 96 ? -37.776 -4.065 16.320 1.00 86.00 96 SER A N 1
ATOM 753 C CA . SER A 1 96 ? -37.493 -4.762 15.048 1.00 86.00 96 SER A CA 1
ATOM 754 C C . SER A 1 96 ? -37.422 -6.287 15.178 1.00 86.00 96 SER A C 1
ATOM 756 O O . SER A 1 96 ? -37.456 -7.000 14.173 1.00 86.00 96 SER A O 1
ATOM 758 N N . HIS A 1 97 ? -37.315 -6.800 16.406 1.00 87.06 97 HIS A N 1
ATOM 759 C CA . HIS A 1 97 ? -37.264 -8.232 16.665 1.00 87.06 97 HIS A CA 1
ATOM 760 C C . HIS A 1 97 ? -38.648 -8.866 16.502 1.00 87.06 97 HIS A C 1
ATOM 762 O O . HIS A 1 97 ? -39.677 -8.236 16.743 1.00 87.06 97 HIS A O 1
ATOM 768 N N . ALA A 1 98 ? -38.678 -10.145 16.119 1.00 85.69 98 ALA A N 1
ATOM 769 C CA . ALA A 1 98 ? -39.927 -10.892 16.028 1.00 85.69 98 ALA A CA 1
ATOM 770 C C . ALA A 1 98 ? -40.694 -10.852 17.372 1.00 85.69 98 ALA A C 1
ATOM 772 O O . ALA A 1 98 ? -40.058 -10.942 18.430 1.00 85.69 98 ALA A O 1
ATOM 773 N N . PRO A 1 99 ? -42.040 -10.757 17.359 1.00 84.00 99 PRO A N 1
ATOM 774 C CA . PRO A 1 99 ? -42.835 -10.682 18.582 1.00 84.00 99 PRO A CA 1
ATOM 775 C C . PRO A 1 99 ? -42.469 -11.774 19.597 1.00 84.00 99 PRO A C 1
ATOM 777 O O . PRO A 1 99 ? -42.391 -12.954 19.254 1.00 84.00 99 PRO A O 1
ATOM 780 N N . GLY A 1 100 ? -42.225 -11.372 20.848 1.00 84.69 100 GLY A N 1
ATOM 781 C CA . GLY A 1 100 ? -41.849 -12.271 21.946 1.00 84.69 100 GLY A CA 1
ATOM 782 C C . GLY A 1 100 ? -40.367 -12.664 22.007 1.00 84.69 100 GLY A C 1
ATOM 783 O O . GLY A 1 100 ? -39.986 -13.374 22.937 1.00 84.69 100 GLY A O 1
ATOM 784 N N . LYS A 1 101 ? -39.526 -12.208 21.066 1.00 91.25 101 LYS A N 1
ATOM 785 C CA . LYS A 1 101 ? -38.091 -12.530 21.048 1.00 91.25 101 LYS A CA 1
ATOM 786 C C . LYS A 1 101 ? -37.265 -11.700 22.035 1.00 91.25 101 LYS A C 1
ATOM 788 O O . LYS A 1 101 ? -36.400 -12.250 22.712 1.00 91.25 101 LYS A O 1
ATOM 793 N N . LEU A 1 102 ? -37.532 -10.399 22.138 1.00 94.50 102 LEU A N 1
ATOM 794 C CA . LEU A 1 102 ? -36.881 -9.496 23.088 1.00 94.50 102 LEU A CA 1
ATOM 795 C C . LEU A 1 102 ? -37.946 -8.710 23.852 1.00 94.50 102 LEU A C 1
ATOM 797 O O . LEU A 1 102 ? -38.797 -8.081 23.236 1.00 94.50 102 LEU A O 1
ATOM 801 N N . ALA A 1 103 ? -37.872 -8.731 25.179 1.00 92.94 103 ALA A N 1
ATOM 802 C CA . ALA A 1 103 ? -38.657 -7.876 26.061 1.00 92.94 103 ALA A CA 1
ATOM 803 C C . ALA A 1 103 ? -37.716 -7.115 26.998 1.00 92.94 103 ALA A C 1
ATOM 805 O O . ALA A 1 103 ? -36.740 -7.687 27.489 1.00 92.94 103 ALA A O 1
ATOM 806 N N . TYR A 1 104 ? -38.009 -5.845 27.265 1.00 93.31 104 TYR A N 1
ATOM 807 C CA . TYR A 1 104 ? -37.246 -5.031 28.207 1.00 93.31 104 TYR A CA 1
ATOM 808 C C . TYR A 1 104 ? -38.162 -4.409 29.263 1.00 93.31 104 TYR A C 1
ATOM 810 O O . TYR A 1 104 ? -39.255 -3.936 28.959 1.00 93.31 104 TYR A O 1
ATOM 818 N N . HIS A 1 105 ? -37.692 -4.404 30.508 1.00 93.25 105 HIS A N 1
ATOM 819 C CA . HIS A 1 105 ? -38.342 -3.786 31.658 1.00 93.25 105 HIS A CA 1
ATOM 820 C C . HIS A 1 105 ? -37.373 -2.782 32.273 1.00 93.25 105 HIS A C 1
ATOM 822 O O . HIS A 1 105 ? -36.302 -3.164 32.739 1.00 93.25 105 HIS A O 1
ATOM 828 N N . THR A 1 106 ? -37.723 -1.502 32.230 1.00 93.62 106 THR A N 1
ATOM 829 C CA . THR A 1 106 ? -36.959 -0.403 32.837 1.00 93.62 106 THR A CA 1
ATOM 830 C C . THR A 1 106 ? -37.625 0.038 34.138 1.00 93.62 106 THR A C 1
ATOM 832 O O . THR A 1 106 ? -38.784 -0.296 34.393 1.00 93.62 106 THR A O 1
ATOM 835 N N . ASN A 1 107 ? -36.904 0.809 34.956 1.00 94.31 107 ASN A N 1
ATOM 836 C CA . ASN A 1 107 ? -37.396 1.320 36.237 1.00 94.31 107 ASN A CA 1
ATOM 837 C C . ASN A 1 107 ? -37.873 0.219 37.210 1.00 94.31 107 ASN A C 1
ATOM 839 O O . ASN A 1 107 ? -38.820 0.427 37.971 1.00 94.31 107 ASN A O 1
ATOM 843 N N . ASP A 1 108 ? -37.253 -0.964 37.171 1.00 94.44 108 ASP A N 1
ATOM 844 C CA . ASP A 1 108 ? -37.603 -2.073 38.059 1.00 94.44 108 ASP A CA 1
ATOM 845 C C . ASP A 1 108 ? -36.342 -2.792 38.553 1.00 94.44 108 ASP A C 1
ATOM 847 O O . ASP A 1 108 ? -35.623 -3.445 37.794 1.00 94.44 108 ASP A O 1
ATOM 851 N N . LEU A 1 109 ? -36.032 -2.635 39.842 1.00 95.19 109 LEU A N 1
ATOM 852 C CA . LEU A 1 109 ? -34.848 -3.228 40.454 1.00 95.19 109 LEU A CA 1
ATOM 853 C C . LEU A 1 109 ? -35.099 -4.706 40.750 1.00 95.19 109 LEU A C 1
ATOM 855 O O . LEU A 1 109 ? -36.038 -5.058 41.459 1.00 95.19 109 LEU A O 1
ATOM 859 N N . VAL A 1 110 ? -34.213 -5.580 40.282 1.00 97.00 110 VAL A N 1
ATOM 860 C CA . VAL A 1 110 ? -34.202 -6.986 40.701 1.00 97.00 110 VAL A CA 1
ATOM 861 C C . VAL A 1 110 ? -33.666 -7.094 42.128 1.00 97.00 110 VAL A C 1
ATOM 863 O O . VAL A 1 110 ? -32.549 -6.659 42.404 1.00 97.00 110 VAL A O 1
ATOM 866 N N . THR A 1 111 ? -34.448 -7.696 43.025 1.00 96.12 111 THR A N 1
ATOM 867 C CA . THR A 1 111 ? -34.126 -7.784 44.459 1.00 96.12 111 THR A CA 1
ATOM 868 C C . THR A 1 111 ? -33.718 -9.182 44.913 1.00 96.12 111 THR A C 1
ATOM 870 O O . THR A 1 111 ? -33.028 -9.301 45.922 1.00 96.12 111 THR A O 1
ATOM 873 N N . ASP A 1 112 ? -34.149 -10.233 44.208 1.00 95.62 112 ASP A N 1
ATOM 874 C CA . ASP A 1 112 ? -33.904 -11.627 44.602 1.00 95.62 112 ASP A CA 1
ATOM 875 C C . ASP A 1 112 ? -33.871 -12.571 43.386 1.00 95.62 112 ASP A C 1
ATOM 877 O O . ASP A 1 112 ? -34.664 -12.417 42.450 1.00 95.62 112 ASP A O 1
ATOM 881 N N . ILE A 1 113 ? -32.968 -13.557 43.415 1.00 96.75 113 ILE A N 1
ATOM 882 C CA . ILE A 1 113 ? -32.894 -14.664 42.451 1.00 96.75 113 ILE A CA 1
ATOM 883 C C . ILE A 1 113 ? -33.140 -15.978 43.200 1.00 96.75 113 ILE A C 1
ATOM 885 O O . ILE A 1 113 ? -32.243 -16.542 43.838 1.00 96.75 113 ILE A O 1
ATOM 889 N N . ASN A 1 114 ? -34.344 -16.528 43.051 1.00 94.56 114 ASN A N 1
ATOM 890 C CA . ASN A 1 114 ? -34.666 -17.855 43.554 1.00 94.56 114 ASN A CA 1
ATOM 891 C C . ASN A 1 114 ? -34.215 -18.921 42.549 1.00 94.56 114 ASN A C 1
ATOM 893 O O . ASN A 1 114 ? -34.963 -19.356 41.673 1.00 94.56 114 ASN A O 1
ATOM 897 N N . HIS A 1 115 ? -32.977 -19.373 42.710 1.00 91.81 115 HIS A N 1
ATOM 898 C CA . HIS A 1 115 ? -32.362 -20.377 41.848 1.00 91.81 115 HIS A CA 1
ATOM 899 C C . HIS A 1 115 ? -32.958 -21.787 41.982 1.00 91.81 115 HIS A C 1
ATOM 901 O O . HIS A 1 115 ? -32.807 -22.585 41.061 1.00 91.81 115 HIS A O 1
ATOM 907 N N . GLN A 1 116 ? -33.660 -22.108 43.078 1.00 91.00 116 GLN A N 1
ATOM 908 C CA . GLN A 1 116 ? -34.338 -23.406 43.223 1.00 91.00 116 GLN A CA 1
ATOM 909 C C . GLN A 1 116 ? -35.619 -23.471 42.386 1.00 91.00 116 GLN A C 1
ATOM 911 O O . GLN A 1 116 ? -35.946 -24.521 41.841 1.00 91.00 116 GLN A O 1
ATOM 916 N N . GLN A 1 117 ? -36.330 -22.346 42.276 1.00 93.56 117 GLN A N 1
ATOM 917 C CA . GLN A 1 117 ? -37.539 -22.213 41.456 1.00 93.56 117 GLN A CA 1
ATOM 918 C C . GLN A 1 117 ? -37.257 -21.648 40.055 1.00 93.56 117 GLN A C 1
ATOM 920 O O . GLN A 1 117 ? -38.185 -21.539 39.263 1.00 93.56 117 GLN A O 1
ATOM 925 N N . LYS A 1 118 ? -35.998 -21.295 39.757 1.00 96.25 118 LYS A N 1
ATOM 926 C CA . LYS A 1 118 ? -35.569 -20.576 38.548 1.00 96.25 118 LYS A CA 1
ATOM 927 C C . LYS A 1 118 ? -36.425 -19.339 38.249 1.00 96.25 118 LYS A C 1
ATOM 929 O O . LYS A 1 118 ? -36.943 -19.161 37.149 1.00 96.25 118 LYS A O 1
ATOM 934 N N . GLN A 1 119 ? -36.559 -18.478 39.255 1.00 96.38 119 GLN A N 1
ATOM 935 C CA . GLN A 1 119 ? -37.404 -17.292 39.191 1.00 96.38 119 GLN A CA 1
ATOM 936 C C . GLN A 1 119 ? -36.696 -16.054 39.751 1.00 96.38 119 GLN A C 1
ATOM 938 O O . GLN A 1 119 ? -35.973 -16.132 40.745 1.00 96.38 119 GLN A O 1
ATOM 943 N N . ILE A 1 120 ? -36.922 -14.902 39.121 1.00 96.19 120 ILE A N 1
ATOM 944 C CA . ILE A 1 120 ? -36.410 -13.593 39.538 1.00 96.19 120 ILE A CA 1
ATOM 945 C C . ILE A 1 120 ? -37.559 -12.733 40.053 1.00 96.19 120 ILE A C 1
ATOM 947 O O . ILE A 1 120 ? -38.612 -12.684 39.420 1.00 96.19 120 ILE A O 1
ATOM 951 N N . LYS A 1 121 ? -37.335 -12.021 41.164 1.00 95.88 121 LYS A N 1
ATOM 952 C CA . LYS A 1 121 ? -38.291 -11.065 41.740 1.00 95.88 121 LYS A CA 1
ATOM 953 C C . LYS A 1 121 ? -37.772 -9.639 41.684 1.00 95.88 121 LYS A C 1
ATOM 955 O O . LYS A 1 121 ? -36.582 -9.390 41.903 1.00 95.88 121 LYS A O 1
ATOM 960 N N . THR A 1 122 ? -38.684 -8.707 41.441 1.00 95.56 122 THR A N 1
ATOM 961 C CA . THR A 1 122 ? -38.373 -7.281 41.340 1.00 95.56 122 THR A CA 1
ATOM 962 C C . THR A 1 122 ? -39.035 -6.447 42.435 1.00 95.56 122 THR A C 1
ATOM 964 O O . THR A 1 122 ? -39.984 -6.881 43.093 1.00 95.56 122 THR A O 1
ATOM 967 N N . SER A 1 123 ? -38.547 -5.220 42.622 1.00 94.12 123 SER A N 1
ATOM 968 C CA . SER A 1 123 ? -39.072 -4.247 43.583 1.00 94.12 123 SER A CA 1
ATOM 969 C C . SER A 1 123 ? -40.516 -3.830 43.302 1.00 94.12 123 SER A C 1
ATOM 971 O O . SER A 1 123 ? -41.242 -3.512 44.241 1.00 94.12 123 SER A O 1
ATOM 973 N N . ALA A 1 124 ? -40.956 -3.873 42.038 1.00 90.94 124 ALA A N 1
ATOM 974 C CA . ALA A 1 124 ? -42.348 -3.624 41.665 1.00 90.94 124 ALA A CA 1
ATOM 975 C C . ALA A 1 124 ? -43.278 -4.823 41.951 1.00 90.94 124 ALA A C 1
ATOM 977 O O . ALA A 1 124 ? -44.482 -4.739 41.719 1.00 90.94 124 ALA A O 1
ATOM 978 N N . GLY A 1 125 ? -42.740 -5.939 42.459 1.00 91.00 125 GLY A N 1
ATOM 979 C CA . GLY A 1 125 ? -43.493 -7.158 42.748 1.00 91.00 125 GLY A CA 1
ATOM 980 C C . GLY A 1 125 ? -43.695 -8.071 41.537 1.00 91.00 125 GLY A C 1
ATOM 981 O O . GLY A 1 125 ? -44.483 -9.015 41.620 1.00 91.00 125 GLY A O 1
ATOM 982 N N . HIS A 1 126 ? -43.000 -7.822 40.421 1.00 92.38 126 HIS A N 1
ATOM 983 C CA . HIS A 1 126 ? -43.036 -8.705 39.260 1.00 92.38 126 HIS A CA 1
ATOM 984 C C . HIS A 1 126 ? -42.174 -9.949 39.478 1.00 92.38 126 HIS A C 1
ATOM 986 O O . HIS A 1 126 ? -41.202 -9.941 40.239 1.00 92.38 126 HIS A O 1
ATOM 992 N N . SER A 1 127 ? -42.543 -11.017 38.773 1.00 93.94 127 SER A N 1
ATOM 993 C CA . SER A 1 127 ? -41.862 -12.303 38.824 1.00 93.94 127 SER A CA 1
ATOM 994 C C . SER A 1 127 ? -41.606 -12.824 37.415 1.00 93.94 127 SER A C 1
ATOM 996 O O . SER A 1 127 ? -42.522 -12.826 36.591 1.00 93.94 127 SER A O 1
ATOM 998 N N . PHE A 1 128 ? -40.376 -13.257 37.141 1.00 94.75 128 PHE A N 1
ATOM 999 C CA . PHE A 1 128 ? -39.951 -13.741 35.827 1.00 94.75 128 PHE A CA 1
ATOM 1000 C C . PHE A 1 128 ? -39.262 -15.095 35.960 1.00 94.75 128 PHE A C 1
ATOM 1002 O O . PHE A 1 128 ? -38.232 -15.204 36.626 1.00 94.75 128 PHE A O 1
ATOM 1009 N N . ASP A 1 129 ? -39.814 -16.114 35.311 1.00 95.81 129 ASP A N 1
ATOM 1010 C CA . ASP A 1 129 ? -39.169 -17.425 35.207 1.00 95.81 129 ASP A CA 1
ATOM 1011 C C . ASP A 1 129 ? -38.012 -17.362 34.199 1.00 95.81 129 ASP A C 1
ATOM 1013 O O . ASP A 1 129 ? -38.016 -16.509 33.309 1.00 95.81 129 ASP A O 1
ATOM 1017 N N . TYR A 1 130 ? -37.013 -18.237 34.331 1.00 96.56 130 TYR A N 1
ATOM 1018 C CA . TYR A 1 130 ? -35.877 -18.300 33.409 1.00 96.56 130 TYR A CA 1
ATOM 1019 C C . TYR A 1 130 ? -35.362 -19.728 33.207 1.00 96.56 130 TYR A C 1
ATOM 1021 O O . TYR A 1 130 ? -35.394 -20.547 34.120 1.00 96.56 130 TYR A O 1
ATOM 1029 N N . ASP A 1 131 ? -34.786 -20.009 32.037 1.00 96.88 131 ASP A N 1
ATOM 1030 C CA . ASP A 1 131 ? -33.940 -21.194 31.852 1.00 96.88 131 ASP A CA 1
ATOM 1031 C C . ASP A 1 131 ? -32.494 -20.880 32.234 1.00 96.88 131 ASP A C 1
ATOM 1033 O O . ASP A 1 131 ? -31.867 -21.663 32.951 1.00 96.88 131 ASP A O 1
ATOM 1037 N N . ILE A 1 132 ? -32.016 -19.702 31.803 1.00 97.75 132 ILE A N 1
ATOM 1038 C CA . ILE A 1 132 ? -30.699 -19.128 32.107 1.00 97.75 132 ILE A CA 1
ATOM 1039 C C . ILE A 1 132 ? -30.856 -17.713 32.677 1.00 97.75 132 ILE A C 1
ATOM 1041 O O . ILE A 1 132 ? -31.566 -16.885 32.109 1.00 97.75 132 ILE A O 1
ATOM 1045 N N . CYS A 1 133 ? -30.139 -17.411 33.759 1.00 98.06 133 CYS A N 1
ATOM 1046 C CA . CYS A 1 133 ? -30.041 -16.064 34.321 1.00 98.06 133 CYS A CA 1
ATOM 1047 C C . CYS A 1 133 ? -28.632 -15.497 34.101 1.00 98.06 133 CYS A C 1
ATOM 1049 O O . CYS A 1 133 ? -27.634 -16.147 34.417 1.00 98.06 133 CYS A O 1
ATOM 1051 N N . VAL A 1 134 ? -28.542 -14.278 33.568 1.00 98.44 134 VAL A N 1
ATOM 1052 C CA . VAL A 1 134 ? -27.272 -13.575 33.341 1.00 98.44 134 VAL A CA 1
ATOM 1053 C C . VAL A 1 134 ? -27.262 -12.270 34.124 1.00 98.44 134 VAL A C 1
ATOM 1055 O O . VAL A 1 134 ? -28.006 -11.339 33.819 1.00 98.44 134 VAL A O 1
ATOM 1058 N N . ILE A 1 135 ? -26.390 -12.185 35.124 1.00 98.38 135 ILE A N 1
ATOM 1059 C CA . ILE A 1 135 ? -26.214 -11.000 35.960 1.00 98.38 135 ILE A CA 1
ATOM 1060 C C . ILE A 1 135 ? -25.220 -10.053 35.276 1.00 98.38 135 ILE A C 1
ATOM 1062 O O . ILE A 1 135 ? -24.049 -10.377 35.086 1.00 98.38 135 ILE A O 1
ATOM 1066 N N . ALA A 1 136 ? -25.700 -8.872 34.899 1.00 97.56 136 ALA A N 1
ATOM 1067 C CA . ALA A 1 136 ? -24.959 -7.805 34.230 1.00 97.56 136 ALA A CA 1
ATOM 1068 C C . ALA A 1 136 ? -25.165 -6.451 34.946 1.00 97.56 136 ALA A C 1
ATOM 1070 O O . ALA A 1 136 ? -25.230 -5.395 34.315 1.00 97.56 136 ALA A O 1
ATOM 1071 N N . THR A 1 137 ? -25.243 -6.480 36.283 1.00 96.25 137 THR A N 1
ATOM 1072 C CA . THR A 1 137 ? -25.549 -5.334 37.169 1.00 96.25 137 THR A CA 1
ATOM 1073 C C . THR A 1 137 ? -24.466 -4.253 37.197 1.00 96.25 137 THR A C 1
ATOM 1075 O O . THR A 1 137 ? -24.684 -3.159 37.712 1.00 96.25 137 THR A O 1
ATOM 1078 N N . GLY A 1 138 ? -23.287 -4.530 36.636 1.00 94.81 138 GLY A N 1
ATOM 1079 C CA . GLY A 1 138 ? -22.205 -3.559 36.524 1.00 94.81 138 GLY A CA 1
ATOM 1080 C C . GLY A 1 138 ? -21.602 -3.160 37.876 1.00 94.81 138 GLY A C 1
ATOM 1081 O O . GLY A 1 138 ? -21.211 -4.006 38.680 1.00 94.81 138 GLY A O 1
ATOM 1082 N N . SER A 1 139 ? -21.454 -1.857 38.098 1.00 93.81 139 SER A N 1
ATOM 1083 C CA . SER A 1 139 ? -20.805 -1.284 39.281 1.00 93.81 139 SER A CA 1
ATOM 1084 C C . SER A 1 139 ? -21.455 0.030 39.719 1.00 93.81 139 SER A C 1
ATOM 1086 O O . SER A 1 139 ? -22.075 0.720 38.902 1.00 93.81 139 SER A O 1
ATOM 1088 N N . ASP A 1 140 ? -21.282 0.360 40.996 1.00 91.75 140 ASP A N 1
ATOM 1089 C CA . ASP A 1 140 ? -21.687 1.614 41.633 1.00 91.75 140 ASP A CA 1
ATOM 1090 C C . ASP A 1 140 ? -20.476 2.549 41.819 1.00 91.75 140 ASP A C 1
ATOM 1092 O O . ASP A 1 140 ? -19.322 2.102 41.802 1.00 91.75 140 ASP A O 1
ATOM 1096 N N . ALA A 1 141 ? -20.716 3.846 42.002 1.00 92.38 141 ALA A N 1
ATOM 1097 C CA . ALA A 1 141 ? -19.670 4.804 42.341 1.00 92.38 141 ALA A CA 1
ATOM 1098 C C . ALA A 1 141 ? -19.103 4.510 43.738 1.00 92.38 141 ALA A C 1
ATOM 1100 O O . ALA A 1 141 ? -19.835 4.355 44.717 1.00 92.38 141 ALA A O 1
ATOM 1101 N N . ALA A 1 142 ? -17.777 4.443 43.858 1.00 91.19 142 ALA A N 1
ATOM 1102 C CA . ALA A 1 142 ? -17.147 4.276 45.159 1.00 91.19 142 ALA A CA 1
ATOM 1103 C C . ALA A 1 142 ? -17.178 5.599 45.937 1.00 91.19 142 ALA A C 1
ATOM 1105 O O . ALA A 1 142 ? -16.837 6.654 45.402 1.00 91.19 142 ALA A O 1
ATOM 1106 N N . LEU A 1 143 ? -17.513 5.519 47.224 1.00 91.38 143 LEU A N 1
ATOM 1107 C CA . LEU A 1 143 ? -17.337 6.616 48.170 1.00 91.38 143 LEU A CA 1
ATOM 1108 C C . LEU A 1 143 ? -16.038 6.423 48.965 1.00 91.38 143 LEU A C 1
ATOM 1110 O O . LEU A 1 143 ? -15.640 5.281 49.229 1.00 91.38 143 LEU A O 1
ATOM 1114 N N . PRO A 1 144 ? -15.357 7.512 49.360 1.00 88.62 144 PRO A N 1
ATOM 1115 C CA . PRO A 1 144 ? -14.203 7.414 50.241 1.00 88.62 144 PRO A CA 1
ATOM 1116 C C . PRO A 1 144 ? -14.561 6.759 51.588 1.00 88.62 144 PRO A C 1
ATOM 1118 O O . PRO A 1 144 ? -15.658 6.986 52.094 1.00 88.62 144 PRO A O 1
ATOM 1121 N N . PRO A 1 145 ? -13.641 6.018 52.237 1.00 84.69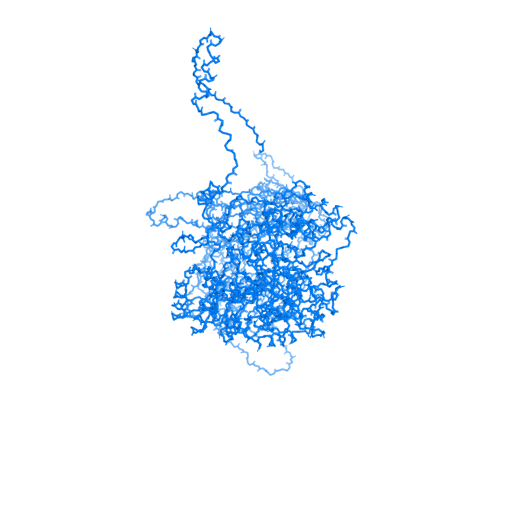 145 PRO A N 1
ATOM 1122 C CA . PRO A 1 145 ? -13.940 5.298 53.482 1.00 84.69 145 PRO A CA 1
ATOM 1123 C C . PRO A 1 145 ? -14.438 6.165 54.651 1.00 84.69 145 PRO A C 1
ATOM 1125 O O . PRO A 1 145 ? -15.089 5.646 55.551 1.00 84.69 145 PRO A O 1
ATOM 1128 N N . TYR A 1 146 ? -14.133 7.466 54.650 1.00 83.62 146 TYR A N 1
ATOM 1129 C CA . TYR A 1 146 ? -14.559 8.419 55.682 1.00 83.62 146 TYR A CA 1
ATOM 1130 C C . TYR A 1 146 ? -15.984 8.974 55.461 1.00 83.62 146 TYR A C 1
ATOM 1132 O O . TYR A 1 146 ? -16.524 9.649 56.338 1.00 83.62 146 TYR A O 1
ATOM 1140 N N . VAL A 1 147 ? -16.630 8.669 54.325 1.00 88.44 147 VAL A N 1
ATOM 1141 C CA . VAL A 1 147 ? -18.021 9.051 54.032 1.00 88.44 147 VAL A CA 1
ATOM 1142 C C . VAL A 1 147 ? -18.868 7.797 53.834 1.00 88.44 147 VAL A C 1
ATOM 1144 O O . VAL A 1 147 ? -18.740 7.085 52.839 1.00 88.44 147 VAL A O 1
ATOM 1147 N N . SER A 1 148 ? -19.773 7.522 54.775 1.00 88.69 148 SER A N 1
ATOM 1148 C CA . SER A 1 148 ? -20.770 6.461 54.603 1.00 88.69 148 SER A CA 1
ATOM 1149 C C . SER A 1 148 ? -21.863 6.889 53.618 1.00 88.69 148 SER A C 1
ATOM 1151 O O . SER A 1 148 ? -22.149 8.078 53.486 1.00 88.69 148 SER A O 1
ATOM 1153 N N . LYS A 1 149 ? -22.530 5.926 52.966 1.00 87.25 149 LYS A N 1
ATOM 1154 C CA . LYS A 1 149 ? -23.633 6.210 52.030 1.00 87.25 149 LYS A CA 1
ATOM 1155 C C . LYS A 1 149 ? -24.768 7.012 52.686 1.00 87.25 149 LYS A C 1
ATOM 1157 O O . LYS A 1 149 ? -25.202 8.011 52.134 1.00 87.25 149 LYS A O 1
ATOM 1162 N N . ILE A 1 150 ? -25.147 6.654 53.918 1.00 88.31 150 ILE A N 1
ATOM 1163 C CA . ILE A 1 150 ? -26.170 7.373 54.700 1.00 88.31 150 ILE A CA 1
ATOM 1164 C C . ILE A 1 150 ? -25.765 8.831 54.943 1.00 88.31 150 ILE A C 1
ATOM 1166 O O . ILE A 1 150 ? -26.601 9.724 54.847 1.00 88.31 150 ILE A O 1
ATOM 1170 N N . ARG A 1 151 ? -24.491 9.079 55.275 1.00 89.38 151 ARG A N 1
ATOM 1171 C CA . ARG A 1 151 ? -23.987 10.443 55.466 1.00 89.38 151 ARG A CA 1
ATOM 1172 C C . ARG A 1 151 ? -23.977 11.205 54.143 1.00 89.38 151 ARG A C 1
ATOM 1174 O O . ARG A 1 151 ? -24.421 12.339 54.114 1.00 89.38 151 ARG A O 1
ATOM 1181 N N . PHE A 1 152 ? -23.517 10.575 53.064 1.00 91.12 152 PHE A N 1
ATOM 1182 C CA . PHE A 1 152 ? -23.506 11.160 51.724 1.00 91.12 152 PHE A CA 1
ATOM 1183 C C . PHE A 1 152 ? -24.908 11.609 51.278 1.00 91.12 152 PHE A C 1
ATOM 1185 O O . PHE A 1 152 ? -25.074 12.756 50.877 1.00 91.12 152 PHE A O 1
ATOM 1192 N N . ASP A 1 153 ? -25.928 10.761 51.434 1.00 89.00 153 ASP A N 1
ATOM 1193 C CA . ASP A 1 153 ? -27.293 11.063 50.977 1.00 89.00 153 ASP A CA 1
ATOM 1194 C C . ASP A 1 153 ? -27.960 12.220 51.765 1.00 89.00 153 ASP A C 1
ATOM 1196 O O . ASP A 1 153 ? -28.899 12.851 51.265 1.00 89.00 153 ASP A O 1
ATOM 1200 N N . ARG A 1 154 ? -27.459 12.528 52.976 1.00 89.56 154 ARG A N 1
ATOM 1201 C CA . ARG A 1 154 ? -27.911 13.632 53.848 1.00 89.56 154 ARG A CA 1
ATOM 1202 C C . ARG A 1 154 ? -27.242 14.979 53.568 1.00 89.56 154 ARG A C 1
ATOM 1204 O O . ARG A 1 154 ? -27.651 15.964 54.174 1.00 89.56 154 ARG A O 1
ATOM 1211 N N . ILE A 1 155 ? -26.236 15.037 52.696 1.00 91.81 155 ILE A N 1
ATOM 1212 C CA . ILE A 1 155 ? -25.478 16.265 52.430 1.00 91.81 155 ILE A CA 1
ATOM 1213 C C . ILE A 1 155 ? -25.948 16.894 51.118 1.00 91.81 155 ILE A C 1
ATOM 1215 O O . ILE A 1 155 ? -25.793 16.322 50.039 1.00 91.81 155 ILE A O 1
ATOM 1219 N N . ALA A 1 156 ? -26.476 18.113 51.198 1.00 91.75 156 ALA A N 1
ATOM 1220 C CA . ALA A 1 156 ? -26.743 18.948 50.039 1.00 91.75 156 ALA A CA 1
ATOM 1221 C C . ALA A 1 156 ? -25.419 19.487 49.481 1.00 91.75 156 ALA A C 1
ATOM 1223 O O . ALA A 1 156 ? -24.695 20.222 50.160 1.00 91.75 156 ALA A O 1
ATOM 1224 N N . GLY A 1 157 ? -25.119 19.131 48.231 1.00 92.50 157 GLY A N 1
ATOM 1225 C CA . GLY A 1 157 ? -23.895 19.536 47.539 1.00 92.50 157 GLY A CA 1
ATOM 1226 C C . GLY A 1 157 ? -22.855 18.448 47.341 1.00 92.50 157 GLY A C 1
ATOM 1227 O O . GLY A 1 157 ? -21.804 18.746 46.780 1.00 92.50 157 GLY A O 1
ATOM 1228 N N . ALA A 1 158 ? -23.131 17.216 47.773 1.00 94.94 158 ALA A N 1
ATOM 1229 C CA . ALA A 1 158 ? -22.288 16.058 47.511 1.00 94.94 158 ALA A CA 1
ATOM 1230 C C . ALA A 1 158 ? -22.895 15.169 46.417 1.00 94.94 158 ALA A C 1
ATOM 1232 O O . ALA A 1 158 ? -24.045 14.751 46.515 1.00 94.94 158 ALA A O 1
ATOM 1233 N N . PHE A 1 159 ? -22.100 14.861 45.392 1.00 95.62 159 PHE A N 1
ATOM 1234 C CA . PHE A 1 159 ? -22.515 14.093 44.218 1.00 95.62 159 PHE A CA 1
ATOM 1235 C C . PHE A 1 159 ? -21.491 13.013 43.852 1.00 95.62 159 PHE A C 1
ATOM 1237 O O . PHE A 1 159 ? -20.361 12.993 44.345 1.00 95.62 159 PHE A O 1
ATOM 1244 N N . VAL A 1 160 ? -21.891 12.110 42.963 1.00 95.31 160 VAL A N 1
ATOM 1245 C CA . VAL A 1 160 ? -21.025 11.132 42.291 1.00 95.31 160 VAL A CA 1
ATOM 1246 C C . VAL A 1 160 ? -21.185 11.282 40.780 1.00 95.31 160 VAL A C 1
ATOM 1248 O O . VAL A 1 160 ? -22.085 11.972 40.315 1.00 95.31 160 VAL A O 1
ATOM 1251 N N . TYR A 1 161 ? -20.309 10.648 40.004 1.00 92.38 161 TYR A N 1
ATOM 1252 C CA . TYR A 1 161 ? -20.355 10.700 38.543 1.00 92.38 161 TYR A CA 1
ATOM 1253 C C . TYR A 1 161 ? -20.499 9.287 37.963 1.00 92.38 161 TYR A C 1
ATOM 1255 O O . TYR A 1 161 ? -19.494 8.599 37.748 1.00 92.38 161 TYR A O 1
ATOM 1263 N N . ARG A 1 162 ? -21.740 8.809 37.759 1.00 91.31 162 ARG A N 1
ATOM 1264 C CA . ARG A 1 162 ? -21.976 7.425 37.305 1.00 91.31 162 ARG A CA 1
ATOM 1265 C C . ARG A 1 162 ? -23.151 7.218 36.350 1.00 91.31 162 ARG A C 1
ATOM 1267 O O . ARG A 1 162 ? -22.979 6.461 35.390 1.00 91.31 162 ARG A O 1
ATOM 1274 N N . ASN A 1 163 ? -24.324 7.789 36.593 1.00 92.38 163 ASN A N 1
ATOM 1275 C CA . ASN A 1 163 ? -25.519 7.594 35.759 1.00 92.38 163 ASN A CA 1
ATOM 1276 C C . ASN A 1 163 ? -26.234 8.920 35.429 1.00 92.38 163 ASN A C 1
ATOM 1278 O O . ASN A 1 163 ? -25.812 9.979 35.881 1.00 92.38 163 ASN A O 1
ATOM 1282 N N . ILE A 1 164 ? -27.291 8.871 34.608 1.00 93.25 164 ILE A N 1
ATOM 1283 C CA . ILE A 1 164 ? -28.022 10.084 34.192 1.00 93.25 164 ILE A CA 1
ATOM 1284 C C . ILE A 1 164 ? -28.659 10.800 35.389 1.00 93.25 164 ILE A C 1
ATOM 1286 O O . ILE A 1 164 ? -28.574 12.020 35.469 1.00 93.25 164 ILE A O 1
ATOM 1290 N N . ALA A 1 165 ? -29.216 10.061 36.353 1.00 92.38 165 ALA A N 1
ATOM 1291 C CA . ALA A 1 165 ? -29.814 10.651 37.549 1.00 92.38 165 ALA A CA 1
ATOM 1292 C C . ALA A 1 165 ? -28.782 11.406 38.408 1.00 92.38 165 ALA A C 1
ATOM 1294 O O . ALA A 1 165 ? -29.081 12.483 38.923 1.00 92.38 165 ALA A O 1
ATOM 1295 N N . ASP A 1 166 ? -27.554 10.890 38.522 1.00 92.50 166 ASP A N 1
ATOM 1296 C CA . ASP A 1 166 ? -26.459 11.572 39.218 1.00 92.50 166 ASP A CA 1
ATOM 1297 C C . ASP A 1 166 ? -26.084 12.885 38.519 1.00 92.50 166 ASP A C 1
ATOM 1299 O O . ASP A 1 166 ? -25.828 13.901 39.171 1.00 92.50 166 ASP A O 1
ATOM 1303 N N . LEU A 1 167 ? -26.057 12.867 37.184 1.00 91.81 167 LEU A N 1
ATOM 1304 C CA . LEU A 1 167 ? -25.750 14.034 36.363 1.00 91.81 167 LEU A CA 1
ATOM 1305 C C . LEU A 1 167 ? -26.858 15.086 36.455 1.00 91.81 167 LEU A C 1
ATOM 1307 O O . LEU A 1 167 ? -26.554 16.252 36.689 1.00 91.81 167 LEU A O 1
ATOM 1311 N N . ASP A 1 168 ? -28.124 14.683 36.353 1.00 92.62 168 ASP A N 1
ATOM 1312 C CA . ASP A 1 168 ? -29.274 15.574 36.531 1.00 92.62 168 ASP A CA 1
ATOM 1313 C C . ASP A 1 168 ? -29.271 16.218 37.926 1.00 92.62 168 ASP A C 1
ATOM 1315 O O . ASP A 1 168 ? -29.502 17.420 38.049 1.00 92.62 168 ASP A O 1
ATOM 1319 N N . ALA A 1 169 ? -28.950 15.456 38.978 1.00 92.12 169 ALA A N 1
ATOM 1320 C CA . ALA A 1 169 ? -28.832 15.987 40.336 1.00 92.12 169 ALA A CA 1
ATOM 1321 C C . ALA A 1 169 ? -27.677 16.997 40.467 1.00 92.12 169 ALA A C 1
ATOM 1323 O O . ALA A 1 169 ? -27.838 18.053 41.083 1.00 92.12 169 ALA A O 1
ATOM 1324 N N . THR A 1 170 ? -26.529 16.687 39.859 1.00 92.81 170 THR A N 1
ATOM 1325 C CA . THR A 1 170 ? -25.336 17.548 39.823 1.00 92.81 170 THR A CA 1
ATOM 1326 C C . THR A 1 170 ? -25.640 18.872 39.118 1.00 92.81 170 THR A C 1
ATOM 1328 O O . THR A 1 170 ? -25.379 19.944 39.667 1.00 92.81 170 THR A O 1
ATOM 1331 N N . ILE A 1 171 ? -26.234 18.801 37.923 1.00 91.69 171 ILE A N 1
ATOM 1332 C CA . ILE A 1 171 ? -26.609 19.959 37.104 1.00 91.69 171 ILE A CA 1
ATOM 1333 C C . ILE A 1 171 ? -27.688 20.776 37.812 1.00 91.69 171 ILE A C 1
ATOM 1335 O O . ILE A 1 171 ? -27.505 21.970 38.020 1.00 91.69 171 ILE A O 1
ATOM 1339 N N . GLY A 1 172 ? -28.778 20.142 38.253 1.00 92.00 172 GLY A N 1
ATOM 1340 C CA . GLY A 1 172 ? -29.893 20.834 38.898 1.00 92.00 172 GLY A CA 1
ATOM 1341 C C . GLY A 1 172 ? -29.468 21.592 40.157 1.00 92.00 172 GLY A C 1
ATOM 1342 O O . GLY A 1 172 ? -29.907 22.719 40.389 1.00 92.00 172 GLY A O 1
ATOM 1343 N N . TYR A 1 173 ? -28.549 21.029 40.945 1.00 92.25 173 TYR A N 1
ATOM 1344 C CA . TYR A 1 173 ? -27.980 21.734 42.089 1.00 92.25 173 TYR A CA 1
ATOM 1345 C C . TYR A 1 173 ? -27.130 22.937 41.673 1.00 92.25 173 TYR A C 1
ATOM 1347 O O . TYR A 1 173 ? -27.299 24.019 42.242 1.00 92.25 173 TYR A O 1
ATOM 1355 N N . ALA A 1 174 ? -26.246 22.767 40.686 1.00 92.06 174 ALA A N 1
ATOM 1356 C CA . ALA A 1 174 ? -25.418 23.848 40.163 1.00 92.06 174 ALA A CA 1
ATOM 1357 C C . ALA A 1 174 ? -26.248 24.956 39.491 1.00 92.06 174 ALA A C 1
ATOM 1359 O O . ALA A 1 174 ? -25.849 26.111 39.520 1.00 92.06 174 ALA A O 1
ATOM 1360 N N . GLU A 1 175 ? -27.408 24.647 38.911 1.00 90.38 175 GLU A N 1
ATOM 1361 C CA . GLU A 1 175 ? -28.311 25.640 38.312 1.00 90.38 175 GLU A CA 1
ATOM 1362 C C . GLU A 1 175 ? -29.186 26.356 39.344 1.00 90.38 175 GLU A C 1
ATOM 1364 O O . GLU A 1 175 ? -29.559 27.511 39.148 1.00 90.38 175 GLU A O 1
ATOM 1369 N N . SER A 1 176 ? -29.485 25.704 40.471 1.00 89.69 176 SER A N 1
ATOM 1370 C CA . SER A 1 176 ? -30.312 26.295 41.531 1.00 89.69 176 SER A CA 1
ATOM 1371 C C . SER A 1 176 ? -29.668 27.509 42.216 1.00 89.69 176 SER A C 1
ATOM 1373 O O . SER A 1 176 ? -30.354 28.250 42.922 1.00 89.69 176 SER A O 1
ATOM 1375 N N . ARG A 1 177 ? -28.346 27.693 42.075 1.00 88.19 177 ARG A N 1
ATOM 1376 C CA . ARG A 1 177 ? -27.569 28.744 42.749 1.00 88.19 177 ARG A CA 1
ATOM 1377 C C . ARG A 1 177 ? -26.168 28.898 42.147 1.00 88.19 177 ARG A C 1
ATOM 1379 O O . ARG A 1 177 ? -25.618 27.918 41.663 1.00 88.19 177 ARG A O 1
ATOM 1386 N N . PRO A 1 178 ? -25.527 30.072 42.268 1.00 89.81 178 PRO A N 1
ATOM 1387 C CA . PRO A 1 178 ? -24.129 30.228 41.876 1.00 89.81 178 PRO A CA 1
ATOM 1388 C C . PRO A 1 178 ? -23.206 29.380 42.762 1.00 89.81 178 PRO A C 1
ATOM 1390 O O . PRO A 1 178 ? -23.337 29.373 43.988 1.00 89.81 178 PRO A O 1
ATOM 1393 N N . ILE A 1 179 ? -22.246 28.705 42.135 1.00 95.31 179 ILE A N 1
ATOM 1394 C CA . ILE A 1 179 ? -21.245 27.855 42.782 1.00 95.31 179 ILE A CA 1
ATOM 1395 C C . ILE A 1 179 ? -19.892 28.559 42.664 1.00 95.31 179 ILE A C 1
ATOM 1397 O O . ILE A 1 179 ? -19.358 28.700 41.565 1.00 95.31 179 ILE A O 1
ATOM 1401 N N . LYS A 1 180 ? -19.316 29.024 43.781 1.00 94.38 180 LYS A N 1
ATOM 1402 C CA . LYS A 1 180 ? -18.010 29.706 43.749 1.00 94.38 180 LYS A CA 1
ATOM 1403 C C . LYS A 1 180 ? -16.892 28.712 43.488 1.00 94.38 180 LYS A C 1
ATOM 1405 O O . LYS A 1 180 ? -16.002 28.991 42.694 1.00 94.38 180 LYS A O 1
ATOM 1410 N N . ARG A 1 181 ? -16.931 27.560 44.164 1.00 96.00 181 ARG A N 1
ATOM 1411 C CA . ARG A 1 181 ? -15.959 26.476 43.976 1.00 96.00 181 ARG A CA 1
ATOM 1412 C C . ARG A 1 181 ? -16.627 25.109 44.021 1.00 96.00 181 ARG A C 1
ATOM 1414 O O . ARG A 1 181 ? -17.300 24.783 45.001 1.00 96.00 181 ARG A O 1
ATOM 1421 N N . ALA A 1 182 ? -16.385 24.307 42.989 1.00 96.94 182 ALA A N 1
ATOM 1422 C CA . ALA A 1 182 ? -16.792 22.909 42.921 1.00 96.94 182 ALA A CA 1
ATOM 1423 C C . ALA A 1 182 ? -15.559 21.999 42.918 1.00 96.94 182 ALA A C 1
ATOM 1425 O O . ALA A 1 182 ? -14.697 22.122 42.047 1.00 96.94 182 ALA A O 1
ATOM 1426 N N . ALA A 1 183 ? -15.468 21.082 43.879 1.00 96.81 183 ALA A N 1
ATOM 1427 C CA . ALA A 1 183 ? -14.375 20.121 43.937 1.00 96.81 183 ALA A CA 1
ATOM 1428 C C . ALA A 1 183 ? -14.729 18.801 43.253 1.00 96.81 183 ALA A C 1
ATOM 1430 O O . ALA A 1 183 ? -15.821 18.270 43.432 1.00 96.81 183 ALA A O 1
ATOM 1431 N N . VAL A 1 184 ? -13.763 18.210 42.559 1.00 96.69 184 VAL A N 1
ATOM 1432 C CA . VAL A 1 184 ? -13.810 16.821 42.106 1.00 96.69 184 VAL A CA 1
ATOM 1433 C C . VAL A 1 184 ? -12.718 16.040 42.816 1.00 96.69 184 VAL A C 1
ATOM 1435 O O . VAL A 1 184 ? -11.538 16.373 42.714 1.00 96.69 184 VAL A O 1
ATOM 1438 N N . VAL A 1 185 ? -13.095 14.992 43.545 1.00 95.69 185 VAL A N 1
ATOM 1439 C CA . VAL A 1 185 ? -12.141 14.160 44.289 1.00 95.69 185 VAL A CA 1
ATOM 1440 C C . VAL A 1 185 ? -11.785 12.923 43.472 1.00 95.69 185 VAL A C 1
ATOM 1442 O O . VAL A 1 185 ? -12.612 12.028 43.290 1.00 95.69 185 VAL A O 1
ATOM 1445 N N . GLY A 1 186 ? -10.526 12.862 43.037 1.00 93.62 186 GLY A N 1
ATOM 1446 C CA . GLY A 1 186 ? -9.938 11.797 42.228 1.00 93.62 186 GLY A CA 1
ATOM 1447 C C . GLY A 1 186 ? -9.494 12.300 40.854 1.00 93.62 186 GLY A C 1
ATOM 1448 O O . GLY A 1 186 ? -10.312 12.697 40.043 1.00 93.62 186 GLY A O 1
ATOM 1449 N N . GLY A 1 187 ? -8.203 12.215 40.542 1.00 91.25 187 GLY A N 1
ATOM 1450 C CA . GLY A 1 187 ? -7.604 12.560 39.246 1.00 91.25 187 GLY A CA 1
ATOM 1451 C C . GLY A 1 187 ? -7.523 11.374 38.281 1.00 91.25 187 GLY A C 1
ATOM 1452 O O . GLY A 1 187 ? -6.576 11.258 37.499 1.00 91.25 187 GLY A O 1
ATOM 1453 N N . GLY A 1 188 ? -8.477 10.444 38.372 1.00 89.56 188 GLY A N 1
ATOM 1454 C CA . GLY A 1 188 ? -8.650 9.352 37.413 1.00 89.56 188 GLY A CA 1
ATOM 1455 C C . GLY A 1 188 ? -9.450 9.783 36.180 1.00 89.56 188 GLY A C 1
ATOM 1456 O O . GLY A 1 188 ? -9.826 10.942 36.050 1.00 89.56 188 GLY A O 1
ATOM 1457 N N . LEU A 1 189 ? -9.762 8.826 35.298 1.00 85.88 189 LEU A N 1
ATOM 1458 C CA . LEU A 1 189 ? -10.547 9.068 34.078 1.00 85.88 189 LEU A CA 1
ATOM 1459 C C . LEU A 1 189 ? -11.864 9.807 34.372 1.00 85.88 189 LEU A C 1
ATOM 1461 O O . LEU A 1 189 ? -12.082 10.900 33.868 1.00 85.88 189 LEU A O 1
ATOM 1465 N N . LEU A 1 190 ? -12.701 9.223 35.236 1.00 87.44 190 LEU A N 1
ATOM 1466 C CA . LEU A 1 190 ? -14.012 9.781 35.583 1.00 87.44 190 LEU A CA 1
ATOM 1467 C C . LEU A 1 190 ? -13.911 11.143 36.269 1.00 87.44 190 LEU A C 1
ATOM 1469 O O . LEU A 1 190 ? -14.790 11.972 36.095 1.00 87.44 190 LEU A O 1
ATOM 1473 N N . GLY A 1 191 ? -12.853 11.383 37.041 1.00 91.25 191 GLY A N 1
ATOM 1474 C CA . GLY A 1 191 ? -12.686 12.657 37.730 1.00 91.25 191 GLY A CA 1
ATOM 1475 C C . GLY A 1 191 ? -12.257 13.785 36.801 1.00 91.25 191 GLY A C 1
ATOM 1476 O O . GLY A 1 191 ? -12.734 14.903 36.945 1.00 91.25 191 GLY A O 1
ATOM 1477 N N . LEU A 1 192 ? -11.423 13.496 35.799 1.00 90.75 192 LEU A N 1
ATOM 1478 C CA . LEU A 1 192 ? -11.098 14.475 34.759 1.00 90.75 192 LEU A CA 1
ATOM 1479 C C . LEU A 1 192 ? -12.321 14.801 33.891 1.00 90.75 192 LEU A C 1
ATOM 1481 O O . LEU A 1 192 ? -12.576 15.970 33.619 1.00 90.75 192 LEU A O 1
ATOM 1485 N N . GLU A 1 193 ? -13.113 13.792 33.524 1.00 88.44 193 GLU A N 1
ATOM 1486 C CA . GLU A 1 193 ? -14.385 13.981 32.811 1.00 88.44 193 GLU A CA 1
ATOM 1487 C C . GLU A 1 193 ? -15.399 14.776 33.653 1.00 88.44 193 GLU A C 1
ATOM 1489 O O . GLU A 1 193 ? -16.009 15.719 33.156 1.00 88.44 193 GLU A O 1
ATOM 1494 N N . ALA A 1 194 ? -15.530 14.473 34.949 1.00 90.94 194 ALA A N 1
ATOM 1495 C CA . ALA A 1 194 ? -16.392 15.225 35.859 1.00 90.94 194 ALA A CA 1
ATOM 1496 C C . ALA A 1 194 ? -15.920 16.677 36.043 1.00 90.94 194 ALA A C 1
ATOM 1498 O O . ALA A 1 194 ? -16.740 17.589 36.049 1.00 90.94 194 ALA A O 1
ATOM 1499 N N . ALA A 1 195 ? -14.610 16.917 36.152 1.00 92.25 195 ALA A N 1
ATOM 1500 C CA . ALA A 1 195 ? -14.064 18.271 36.249 1.00 92.25 195 ALA A CA 1
ATOM 1501 C C . ALA A 1 195 ? -14.336 19.076 34.972 1.00 92.25 195 ALA A C 1
ATOM 1503 O O . ALA A 1 195 ? -14.702 20.245 35.050 1.00 92.25 195 ALA A O 1
ATOM 1504 N N . HIS A 1 196 ? -14.208 18.442 33.804 1.00 88.38 196 HIS A N 1
ATOM 1505 C CA . HIS A 1 196 ? -14.552 19.068 32.535 1.00 88.38 196 HIS A CA 1
ATOM 1506 C C . HIS A 1 196 ? -16.044 19.386 32.430 1.00 88.38 196 HIS A C 1
ATOM 1508 O O . HIS A 1 196 ? -16.388 20.504 32.066 1.00 88.38 196 HIS A O 1
ATOM 1514 N N . ALA A 1 197 ? -16.911 18.446 32.810 1.00 88.25 197 ALA A N 1
ATOM 1515 C CA . ALA A 1 197 ? -18.355 18.652 32.829 1.00 88.25 197 ALA A CA 1
ATOM 1516 C C . ALA A 1 197 ? -18.769 19.839 33.712 1.00 88.25 197 ALA A C 1
ATOM 1518 O O . ALA A 1 197 ? -19.621 20.630 33.323 1.00 88.25 197 ALA A O 1
ATOM 1519 N N . LEU A 1 198 ? -18.151 19.989 34.888 1.00 91.44 198 LEU A N 1
ATOM 1520 C CA . LEU A 1 198 ? -18.423 21.124 35.772 1.00 91.44 198 LEU A CA 1
ATOM 1521 C C . LEU A 1 198 ? -17.922 22.455 35.202 1.00 91.44 198 LEU A C 1
ATOM 1523 O O . LEU A 1 198 ? -18.544 23.476 35.467 1.00 91.44 198 LEU A O 1
ATOM 1527 N N . LEU A 1 199 ? -16.830 22.459 34.426 1.00 89.38 199 LEU A N 1
ATOM 1528 C CA . LEU A 1 199 ? -16.342 23.667 33.749 1.00 89.38 199 LEU A CA 1
ATOM 1529 C C . LEU A 1 199 ? -17.298 24.168 32.659 1.00 89.38 199 LEU A C 1
ATOM 1531 O O . LEU A 1 199 ? -17.272 25.351 32.339 1.00 89.38 199 LEU A O 1
ATOM 1535 N N . GLU A 1 200 ? -18.104 23.285 32.067 1.00 86.94 200 GLU A N 1
ATOM 1536 C CA . GLU A 1 200 ? -19.089 23.658 31.041 1.00 86.94 200 GLU A CA 1
ATOM 1537 C C . GLU A 1 200 ? -20.370 24.268 31.632 1.00 86.94 200 GLU A C 1
ATOM 1539 O O . GLU A 1 200 ? -21.234 24.726 30.887 1.00 86.94 200 GLU A O 1
ATOM 1544 N N . LEU A 1 201 ? -20.514 24.285 32.962 1.00 88.88 201 LEU A N 1
ATOM 1545 C CA . LEU A 1 201 ? -21.647 24.908 33.636 1.00 88.88 201 LEU A CA 1
ATOM 1546 C C . LEU A 1 201 ? -21.333 26.368 33.970 1.00 88.88 201 LEU A C 1
ATOM 1548 O O . LEU A 1 201 ? -20.561 26.648 34.884 1.00 88.88 201 LEU A O 1
ATOM 1552 N N . ASP A 1 202 ? -22.022 27.301 33.309 1.00 87.44 202 ASP A N 1
ATOM 1553 C CA . ASP A 1 202 ? -21.843 28.752 33.497 1.00 87.44 202 ASP A CA 1
ATOM 1554 C C . ASP A 1 202 ? -22.060 29.236 34.947 1.00 87.44 202 ASP A C 1
ATOM 1556 O O . ASP A 1 202 ? -21.623 30.322 35.332 1.00 87.44 202 ASP A O 1
ATOM 1560 N N . THR A 1 203 ? -22.751 28.449 35.776 1.00 91.75 203 THR A N 1
ATOM 1561 C CA . THR A 1 203 ? -22.995 28.759 37.191 1.00 91.75 203 THR A CA 1
ATOM 1562 C C . THR A 1 203 ? -21.834 28.390 38.117 1.00 91.75 203 THR A C 1
ATOM 1564 O O . THR A 1 203 ? -21.833 28.816 39.277 1.00 91.75 203 THR A O 1
ATOM 1567 N N . VAL A 1 204 ? -20.846 27.629 37.632 1.00 94.00 204 VAL A N 1
ATOM 1568 C CA . VAL A 1 204 ? -19.656 27.207 38.380 1.00 94.00 204 VAL A CA 1
ATOM 1569 C C . VAL A 1 204 ? -18.488 28.134 38.050 1.00 94.00 204 VAL A C 1
ATOM 1571 O O . VAL A 1 204 ? -17.949 28.119 36.952 1.00 94.00 204 VAL A O 1
ATOM 1574 N N . GLN A 1 205 ? -18.058 28.939 39.024 1.00 93.88 205 GLN A N 1
ATOM 1575 C CA . GLN A 1 205 ? -16.997 29.932 38.812 1.00 93.88 205 GLN A CA 1
ATOM 1576 C C . GLN A 1 205 ? -15.593 29.318 38.781 1.00 93.88 205 GLN A C 1
ATOM 1578 O O . GLN A 1 205 ? -14.732 29.791 38.045 1.00 93.88 205 GLN A O 1
ATOM 1583 N N . GLN A 1 206 ? -15.345 28.292 39.599 1.00 95.44 206 GLN A N 1
ATOM 1584 C CA . GLN A 1 206 ? -14.041 27.641 39.703 1.00 95.44 206 GLN A CA 1
ATOM 1585 C C . GLN A 1 206 ? -14.208 26.146 39.975 1.00 95.44 206 GLN A C 1
ATOM 1587 O O . GLN A 1 206 ? -14.911 25.739 40.902 1.00 95.44 206 GLN A O 1
ATOM 1592 N N . VAL A 1 207 ? -13.498 25.323 39.205 1.00 96.50 207 VAL A N 1
ATOM 1593 C CA . VAL A 1 207 ? -13.403 23.875 39.430 1.00 96.50 207 VAL A CA 1
ATOM 1594 C C . VAL A 1 207 ? -12.054 23.545 40.061 1.00 96.50 207 VAL A C 1
ATOM 1596 O O . VAL A 1 207 ? -11.020 24.064 39.630 1.00 96.50 207 VAL A O 1
ATOM 1599 N N . VAL A 1 208 ? -12.071 22.680 41.077 1.00 96.69 208 VAL A N 1
ATOM 1600 C CA . VAL A 1 208 ? -10.889 22.228 41.821 1.00 96.69 208 VAL A CA 1
ATOM 1601 C C . VAL A 1 208 ? -10.788 20.707 41.745 1.00 96.69 208 VAL A C 1
ATOM 1603 O O . VAL A 1 208 ? -11.662 19.992 42.220 1.00 96.69 208 VAL A O 1
ATOM 1606 N N . LEU A 1 209 ? -9.714 20.177 41.176 1.00 96.25 209 LEU A N 1
ATOM 1607 C CA . LEU A 1 209 ? -9.426 18.748 41.156 1.00 96.25 209 LEU A CA 1
ATOM 1608 C C . LEU A 1 209 ? -8.519 18.381 42.334 1.00 96.25 209 LEU A C 1
ATOM 1610 O O . LEU A 1 209 ? -7.403 18.887 42.443 1.00 96.25 209 LEU A O 1
ATOM 1614 N N . VAL A 1 210 ? -8.968 17.458 43.182 1.00 95.38 210 VAL A N 1
ATOM 1615 C CA . VAL A 1 210 ? -8.213 16.958 44.337 1.00 95.38 210 VAL A CA 1
ATOM 1616 C C . VAL A 1 210 ? -7.690 15.558 44.034 1.00 95.38 210 VAL A C 1
ATOM 1618 O O . VAL A 1 210 ? -8.464 14.612 43.878 1.00 95.38 210 VAL A O 1
ATOM 1621 N N . GLU A 1 211 ? -6.371 15.401 43.962 1.00 94.00 211 GLU A N 1
ATOM 1622 C CA . GLU A 1 211 ? -5.706 14.127 43.688 1.00 94.00 211 GLU A CA 1
ATOM 1623 C C . GLU A 1 211 ? -4.649 13.833 44.757 1.00 94.00 211 GLU A C 1
ATOM 1625 O O . GLU A 1 211 ? -3.739 14.618 45.012 1.00 94.00 211 GLU A O 1
ATOM 1630 N N . ARG A 1 212 ? -4.743 12.643 45.357 1.00 91.62 212 ARG A N 1
ATOM 1631 C CA . ARG A 1 212 ? -3.822 12.190 46.409 1.00 91.62 212 ARG A CA 1
ATOM 1632 C C . ARG A 1 212 ? -2.436 11.809 45.887 1.00 91.62 212 ARG A C 1
ATOM 1634 O O . ARG A 1 212 ? -1.496 11.701 46.668 1.00 91.62 212 ARG A O 1
ATOM 1641 N N . ASN A 1 213 ? -2.324 11.500 44.599 1.00 92.19 213 ASN A N 1
ATOM 1642 C CA . ASN A 1 213 ? -1.072 11.186 43.925 1.00 92.19 213 ASN A CA 1
ATOM 1643 C C . ASN A 1 213 ? -0.376 12.465 43.436 1.00 92.19 213 ASN A C 1
ATOM 1645 O O . ASN A 1 213 ? -0.950 13.549 43.400 1.00 92.19 213 ASN A O 1
ATOM 1649 N N . GLN A 1 214 ? 0.878 12.316 43.011 1.00 90.69 214 GLN A N 1
ATOM 1650 C CA . GLN A 1 214 ? 1.698 13.418 42.495 1.00 90.69 214 GLN A CA 1
ATOM 1651 C C . GLN A 1 214 ? 1.396 13.775 41.025 1.00 90.69 214 GLN A C 1
ATOM 1653 O O . GLN A 1 214 ? 1.960 14.724 40.493 1.00 90.69 214 GLN A O 1
ATOM 1658 N N . TRP A 1 215 ? 0.536 13.010 40.346 1.00 92.38 215 TRP A N 1
ATOM 1659 C CA . TRP A 1 215 ? 0.052 13.281 38.990 1.00 92.38 215 TRP A CA 1
ATOM 1660 C C . TRP A 1 215 ? -1.299 12.592 38.754 1.00 92.38 215 TRP A C 1
ATOM 1662 O O . TRP A 1 215 ? -1.667 11.652 39.467 1.00 92.38 215 TRP A O 1
ATOM 1672 N N . VAL A 1 216 ? -2.022 13.052 37.733 1.00 92.31 216 VAL A N 1
ATOM 1673 C CA . VAL A 1 216 ? -3.311 12.492 37.292 1.00 92.31 216 VAL A CA 1
ATOM 1674 C C . VAL A 1 216 ? -3.119 11.240 36.428 1.00 92.31 216 VAL A C 1
ATOM 1676 O O . VAL A 1 216 ? -2.056 11.038 35.847 1.00 92.31 216 VAL A O 1
ATOM 1679 N N . LEU A 1 217 ? -4.141 10.384 36.320 1.00 91.50 217 LEU A N 1
ATOM 1680 C CA . LEU A 1 217 ? -4.100 9.117 35.565 1.00 91.50 217 LEU A CA 1
ATOM 1681 C C . LEU A 1 217 ? -2.961 8.172 35.991 1.00 91.50 217 LEU A C 1
ATOM 1683 O O . LEU A 1 217 ? -2.417 7.420 35.182 1.00 91.50 217 LEU A O 1
ATOM 1687 N N . SER A 1 218 ? -2.621 8.151 37.281 1.00 89.88 218 SER A N 1
ATOM 1688 C CA . SER A 1 218 ? -1.496 7.375 37.830 1.00 89.88 218 SER A CA 1
ATOM 1689 C C . SER A 1 218 ? -1.594 5.851 37.646 1.00 89.88 218 SER A C 1
ATOM 1691 O O . SER A 1 218 ? -0.609 5.132 37.827 1.00 89.88 218 SER A O 1
ATOM 1693 N N . ARG A 1 219 ? -2.770 5.338 37.260 1.00 86.88 219 ARG A N 1
ATOM 1694 C CA . ARG A 1 219 ? -2.995 3.924 36.913 1.00 86.88 219 ARG A CA 1
ATOM 1695 C C . ARG A 1 219 ? -2.691 3.596 35.448 1.00 86.88 219 ARG A C 1
ATOM 1697 O O . ARG A 1 219 ? -2.560 2.415 35.127 1.00 86.88 219 ARG A O 1
ATOM 1704 N N . GLN A 1 220 ? -2.594 4.599 34.579 1.00 88.75 220 GLN A N 1
ATOM 1705 C CA . GLN A 1 220 ? -2.370 4.451 33.138 1.00 88.75 220 GLN A CA 1
ATOM 1706 C C . GLN A 1 220 ? -1.036 5.063 32.698 1.00 88.75 220 GLN A C 1
ATOM 1708 O O . GLN A 1 220 ? -0.393 4.514 31.805 1.00 88.75 220 GLN A O 1
ATOM 1713 N N . LEU A 1 221 ? -0.615 6.159 33.334 1.00 91.62 221 LEU A N 1
ATOM 1714 C CA . LEU A 1 221 ? 0.560 6.945 32.970 1.00 91.62 221 LEU A CA 1
ATOM 1715 C C . LEU A 1 221 ? 1.597 6.991 34.091 1.00 91.62 221 LEU A C 1
ATOM 1717 O O . LEU A 1 221 ? 1.280 6.934 35.285 1.00 91.62 221 LEU A O 1
ATOM 1721 N N . ASP A 1 222 ? 2.857 7.134 33.696 1.00 92.88 222 ASP A N 1
ATOM 1722 C CA . ASP A 1 222 ? 3.914 7.538 34.609 1.00 92.88 222 ASP A CA 1
ATOM 1723 C C . ASP A 1 222 ? 3.911 9.057 34.857 1.00 92.88 222 ASP A C 1
ATOM 1725 O O . ASP A 1 222 ? 3.027 9.781 34.397 1.00 92.88 222 ASP A O 1
ATOM 1729 N N . ALA A 1 223 ? 4.870 9.528 35.657 1.00 91.62 223 ALA A N 1
ATOM 1730 C CA . ALA A 1 223 ? 4.911 10.913 36.111 1.00 91.62 223 ALA A CA 1
ATOM 1731 C C . ALA A 1 223 ? 5.075 11.917 34.958 1.00 91.62 223 ALA A C 1
ATOM 1733 O O . ALA A 1 223 ? 4.459 12.978 34.995 1.00 91.62 223 ALA A O 1
ATOM 1734 N N . GLU A 1 224 ? 5.858 11.581 33.929 1.00 90.81 224 GLU A N 1
ATOM 1735 C CA . GLU A 1 224 ? 6.088 12.462 32.777 1.00 90.81 224 GLU A CA 1
ATOM 1736 C C . GLU A 1 224 ? 4.824 12.585 31.922 1.00 90.81 224 GLU A C 1
ATOM 1738 O O . GLU A 1 224 ? 4.366 13.698 31.654 1.00 90.81 224 GLU A O 1
ATOM 1743 N N . GLY A 1 225 ? 4.206 11.453 31.561 1.00 90.19 225 GLY A N 1
ATOM 1744 C CA . GLY A 1 225 ? 2.943 11.464 30.821 1.00 90.19 225 GLY A CA 1
ATOM 1745 C C . GLY A 1 225 ? 1.818 12.148 31.606 1.00 90.19 225 GLY A C 1
ATOM 1746 O O . GLY A 1 225 ? 1.079 12.963 31.056 1.00 90.19 225 GLY A O 1
ATOM 1747 N N . GLY A 1 226 ? 1.710 11.864 32.907 1.00 91.19 226 GLY A N 1
ATOM 1748 C CA . GLY A 1 226 ? 0.700 12.460 33.782 1.00 91.19 226 GLY A CA 1
ATOM 1749 C C . GLY A 1 226 ? 0.872 13.967 33.978 1.00 91.19 226 GLY A C 1
ATOM 1750 O O . GLY A 1 226 ? -0.118 14.692 34.052 1.00 91.19 226 GLY A O 1
ATOM 1751 N N . ARG A 1 227 ? 2.114 14.462 34.012 1.00 88.62 227 ARG A N 1
ATOM 1752 C CA . ARG A 1 227 ? 2.405 15.897 34.109 1.00 88.62 227 ARG A CA 1
ATOM 1753 C C . ARG A 1 227 ? 2.020 16.653 32.838 1.00 88.62 227 ARG A C 1
ATOM 1755 O O . ARG A 1 227 ? 1.484 17.748 32.938 1.00 88.62 227 ARG A O 1
ATOM 1762 N N . LEU A 1 228 ? 2.182 16.044 31.664 1.00 89.31 228 LEU A N 1
ATOM 1763 C CA . LEU A 1 228 ? 1.716 16.638 30.408 1.00 89.31 228 LEU A CA 1
ATOM 1764 C C . LEU A 1 228 ? 0.186 16.806 30.387 1.00 89.31 228 LEU A C 1
ATOM 1766 O O . LEU A 1 228 ? -0.328 17.839 29.959 1.00 89.31 228 LEU A O 1
ATOM 1770 N N . VAL A 1 229 ? -0.550 15.813 30.901 1.00 89.62 229 VAL A N 1
ATOM 1771 C CA . VAL A 1 229 ? -2.011 15.906 31.068 1.00 89.62 229 VAL A CA 1
ATOM 1772 C C . VAL A 1 229 ? -2.371 16.985 32.094 1.00 89.62 229 VAL A C 1
ATOM 1774 O O . VAL A 1 229 ? -3.238 17.812 31.829 1.00 89.62 229 VAL A O 1
ATOM 1777 N N . LEU A 1 230 ? -1.675 17.027 33.232 1.00 90.06 230 LEU A N 1
ATOM 1778 C CA . LEU A 1 230 ? -1.865 18.042 34.271 1.00 90.06 230 LEU A CA 1
ATOM 1779 C C . LEU A 1 230 ? -1.699 19.473 33.737 1.00 90.06 230 LEU A C 1
ATOM 1781 O O . LEU A 1 230 ? -2.521 20.336 34.043 1.00 90.06 230 LEU A O 1
ATOM 1785 N N . ASP A 1 231 ? -0.662 19.729 32.939 1.00 88.81 231 ASP A N 1
ATOM 1786 C CA . ASP A 1 231 ? -0.399 21.055 32.370 1.00 88.81 231 ASP A CA 1
ATOM 1787 C C . ASP A 1 231 ? -1.520 21.488 31.410 1.00 88.81 231 ASP A C 1
ATOM 1789 O O . ASP A 1 231 ? -1.857 22.670 31.329 1.00 88.81 231 ASP A O 1
ATOM 1793 N N . LYS A 1 232 ? -2.154 20.544 30.705 1.00 87.06 232 LYS A N 1
ATOM 1794 C CA . LYS A 1 232 ? -3.347 20.822 29.889 1.00 87.06 232 LYS A CA 1
ATOM 1795 C C . LYS A 1 232 ? -4.584 21.097 30.740 1.00 87.06 232 LYS A C 1
ATOM 1797 O O . LYS A 1 232 ? -5.261 22.089 30.496 1.00 87.06 232 LYS A O 1
ATOM 1802 N N . VAL A 1 233 ? -4.826 20.291 31.774 1.00 88.75 233 VAL A N 1
ATOM 1803 C CA . VAL A 1 233 ? -5.944 20.483 32.717 1.00 88.75 233 VAL A CA 1
ATOM 1804 C C . VAL A 1 233 ? -5.876 21.866 33.376 1.00 88.75 233 VAL A C 1
ATOM 1806 O O . VAL A 1 233 ? -6.872 22.585 33.416 1.00 88.75 233 VAL A O 1
ATOM 1809 N N . ARG A 1 234 ? -4.684 22.295 33.807 1.00 91.25 234 ARG A N 1
ATOM 1810 C CA . ARG A 1 234 ? -4.468 23.634 34.380 1.00 91.25 234 ARG A CA 1
ATOM 1811 C C . ARG A 1 234 ? -4.681 24.760 33.370 1.00 91.25 234 ARG A C 1
ATOM 1813 O O . ARG A 1 234 ? -5.280 25.772 33.714 1.00 91.25 234 ARG A O 1
ATOM 1820 N N . ARG A 1 235 ? -4.234 24.588 32.119 1.00 89.56 235 ARG A N 1
ATOM 1821 C CA . ARG A 1 235 ? -4.465 25.566 31.035 1.00 89.56 235 ARG A CA 1
ATOM 1822 C C . ARG A 1 235 ? -5.949 25.772 30.719 1.00 89.56 235 ARG A C 1
ATOM 1824 O O . ARG A 1 235 ? -6.306 26.834 30.228 1.00 89.56 235 ARG A O 1
ATOM 1831 N N . MET A 1 236 ? -6.800 24.795 31.026 1.00 87.31 236 MET A N 1
ATOM 1832 C CA . MET A 1 236 ? -8.256 24.905 30.886 1.00 87.31 236 MET A CA 1
ATOM 1833 C C . MET A 1 236 ? -8.935 25.626 32.060 1.00 87.31 236 MET A C 1
ATOM 1835 O O . MET A 1 236 ? -10.152 25.764 32.056 1.00 87.31 236 MET A O 1
ATOM 1839 N N . GLY A 1 237 ? -8.173 26.085 33.059 1.00 88.75 237 GLY A N 1
ATOM 1840 C CA . GLY A 1 237 ? -8.701 26.823 34.208 1.00 88.75 237 GLY A CA 1
ATOM 1841 C C . GLY A 1 237 ? -9.072 25.957 35.414 1.00 88.75 237 GLY A C 1
ATOM 1842 O O . GLY A 1 237 ? -9.564 26.491 36.405 1.00 88.75 237 GLY A O 1
ATOM 1843 N N . VAL A 1 238 ? -8.812 24.643 35.381 1.00 92.88 238 VAL A N 1
ATOM 1844 C CA . VAL A 1 238 ? -9.000 23.774 36.555 1.00 92.88 238 VAL A CA 1
ATOM 1845 C C . VAL A 1 238 ? -7.861 23.996 37.551 1.00 92.88 238 VAL A C 1
ATOM 1847 O O . VAL A 1 238 ? -6.685 23.800 37.229 1.00 92.88 238 VAL A O 1
ATOM 1850 N N . GLU A 1 239 ? -8.202 24.345 38.788 1.00 94.62 239 GLU A N 1
ATOM 1851 C CA . GLU A 1 239 ? -7.256 24.336 39.905 1.00 94.62 239 GLU A CA 1
ATOM 1852 C C . GLU A 1 239 ? -6.969 22.881 40.287 1.00 94.62 239 GLU A C 1
ATOM 1854 O O . GLU A 1 239 ? -7.891 22.083 40.408 1.00 94.62 239 GLU A O 1
ATOM 1859 N N . VAL A 1 240 ? -5.703 22.498 40.469 1.00 94.44 240 VAL A N 1
ATOM 1860 C CA . VAL A 1 240 ? -5.355 21.100 40.776 1.00 94.44 240 VAL A CA 1
ATOM 1861 C C . VAL A 1 240 ? -4.514 21.012 42.040 1.00 94.44 240 VAL A C 1
ATOM 1863 O O . VAL A 1 240 ? -3.361 21.457 42.050 1.00 94.44 240 VAL A O 1
ATOM 1866 N N . LEU A 1 241 ? -5.079 20.366 43.062 1.00 94.19 241 LEU A N 1
ATOM 1867 C CA . LEU A 1 241 ? -4.447 20.046 44.337 1.00 94.19 241 LEU A CA 1
ATOM 1868 C C . LEU A 1 241 ? -3.866 18.626 44.272 1.00 94.19 241 LEU A C 1
ATOM 1870 O O . LEU A 1 241 ? -4.592 17.637 44.378 1.00 94.19 241 LEU A O 1
ATOM 1874 N N . LEU A 1 242 ? -2.552 18.529 44.064 1.00 93.25 242 LEU A N 1
ATOM 1875 C CA . LEU A 1 242 ? -1.813 17.261 44.035 1.00 93.25 242 LEU A CA 1
ATOM 1876 C C . LEU A 1 242 ? -1.282 16.895 45.418 1.00 93.25 242 LEU A C 1
ATOM 1878 O O . LEU A 1 242 ? -1.002 17.773 46.230 1.00 93.25 242 LEU A O 1
ATOM 1882 N N . GLY A 1 243 ? -1.114 15.598 45.677 1.00 90.69 243 GLY A N 1
ATOM 1883 C CA . GLY A 1 243 ? -0.706 15.102 46.994 1.00 90.69 243 GLY A CA 1
ATOM 1884 C C . GLY A 1 243 ? -1.725 15.385 48.105 1.00 90.69 243 GLY A C 1
ATOM 1885 O O . GLY A 1 243 ? -1.446 15.099 49.265 1.00 90.69 243 GLY A O 1
ATOM 1886 N N . ALA A 1 244 ? -2.899 15.919 47.763 1.00 91.75 244 ALA A N 1
ATOM 1887 C CA . ALA A 1 244 ? -3.908 16.358 48.709 1.00 91.75 244 ALA A CA 1
ATOM 1888 C C . ALA A 1 244 ? -4.854 15.203 49.048 1.00 91.75 244 ALA A C 1
ATOM 1890 O O . ALA A 1 244 ? -5.373 14.508 48.168 1.00 91.75 244 ALA A O 1
ATOM 1891 N N . ARG A 1 245 ? -5.087 14.987 50.343 1.00 91.25 245 ARG A N 1
ATOM 1892 C CA . ARG A 1 245 ? -6.019 13.975 50.845 1.00 91.25 245 ARG A CA 1
ATOM 1893 C C . ARG A 1 245 ? -7.123 14.664 51.619 1.00 91.25 245 ARG A C 1
ATOM 1895 O O . ARG A 1 245 ? -6.855 15.497 52.473 1.00 91.25 245 ARG A O 1
ATOM 1902 N N . VAL A 1 246 ? -8.362 14.308 51.315 1.00 92.25 246 VAL A N 1
ATOM 1903 C CA . VAL A 1 246 ? -9.522 14.803 52.054 1.00 92.25 246 VAL A CA 1
ATOM 1904 C C . VAL A 1 246 ? -9.701 13.938 53.297 1.00 92.25 246 VAL A C 1
ATOM 1906 O O . VAL A 1 246 ? -9.833 12.718 53.183 1.00 92.25 246 VAL A O 1
ATOM 1909 N N . ARG A 1 247 ? -9.674 14.572 54.469 1.00 90.62 247 ARG A N 1
ATOM 1910 C CA . ARG A 1 247 ? -9.859 13.943 55.777 1.00 90.62 247 ARG A CA 1
ATOM 1911 C C . ARG A 1 247 ? -11.335 13.829 56.141 1.00 90.62 247 ARG A C 1
ATOM 1913 O O . ARG A 1 247 ? -11.767 12.759 56.562 1.00 90.62 247 ARG A O 1
ATOM 1920 N N . ASP A 1 248 ? -12.087 14.917 55.976 1.00 91.62 248 ASP A N 1
ATOM 1921 C CA . ASP A 1 248 ? -13.525 14.962 56.250 1.00 91.62 248 ASP A CA 1
ATOM 1922 C C . ASP A 1 248 ? -14.240 16.083 55.464 1.00 91.62 248 ASP A C 1
ATOM 1924 O O . ASP A 1 248 ? -13.598 16.916 54.820 1.00 91.62 248 ASP A O 1
ATOM 1928 N N . LEU A 1 249 ? -15.574 16.090 55.501 1.00 92.50 249 LEU A N 1
ATOM 1929 C CA . LEU A 1 249 ? -16.438 17.124 54.926 1.00 92.50 249 LEU A CA 1
ATOM 1930 C C . LEU A 1 249 ? -16.898 18.117 55.997 1.00 92.50 249 LEU A C 1
ATOM 1932 O O . LEU A 1 249 ? -17.339 17.712 57.073 1.00 92.50 249 LEU A O 1
ATOM 1936 N N . ILE A 1 250 ? -16.860 19.409 55.671 1.00 92.62 250 ILE A N 1
ATOM 1937 C CA . ILE A 1 250 ? -17.354 20.493 56.523 1.00 92.62 250 ILE A CA 1
ATOM 1938 C C . ILE A 1 250 ? -18.785 20.816 56.085 1.00 92.62 250 ILE A C 1
ATOM 1940 O O . ILE A 1 250 ? -19.015 21.222 54.943 1.00 92.62 250 ILE A O 1
ATOM 1944 N N . VAL A 1 251 ? -19.745 20.628 56.991 1.00 92.31 251 VAL A N 1
ATOM 1945 C CA . VAL A 1 251 ? -21.181 20.824 56.739 1.00 92.31 251 VAL A CA 1
ATOM 1946 C C . VAL A 1 251 ? -21.800 21.774 57.764 1.00 92.31 251 VAL A C 1
ATOM 1948 O O . VAL A 1 251 ? -21.291 21.910 58.876 1.00 92.31 251 VAL A O 1
ATOM 1951 N N . SER A 1 252 ? -22.897 22.433 57.393 1.00 86.81 252 SER A N 1
ATOM 1952 C CA . SER A 1 252 ? -23.698 23.274 58.285 1.00 86.81 252 SER A CA 1
ATOM 1953 C C . SER A 1 252 ? -25.109 22.711 58.415 1.00 86.81 252 SER A C 1
ATOM 1955 O O . SER A 1 252 ? -25.846 22.647 57.430 1.00 86.81 252 SER A O 1
ATOM 1957 N N . SER A 1 253 ? -25.494 22.353 59.639 1.00 76.50 253 SER A N 1
ATOM 1958 C CA . SER A 1 253 ? -26.862 21.955 59.995 1.00 76.50 253 SER A CA 1
ATOM 1959 C C . SER A 1 253 ? -27.802 23.148 60.212 1.00 76.50 253 SER A C 1
ATOM 1961 O O . SER A 1 253 ? -29.008 22.971 60.306 1.00 76.50 253 SER A O 1
ATOM 1963 N N . ALA A 1 254 ? -27.279 24.378 60.273 1.00 69.62 254 ALA A N 1
ATOM 1964 C CA . ALA A 1 254 ? -28.087 25.594 60.416 1.00 69.62 254 ALA A CA 1
ATOM 1965 C C . ALA A 1 254 ? -28.675 26.100 59.081 1.00 69.62 254 ALA A C 1
ATOM 1967 O O . ALA A 1 254 ? -29.484 27.024 59.078 1.00 69.62 254 ALA A O 1
ATOM 1968 N N . GLU A 1 255 ? -28.252 25.524 57.952 1.00 67.75 255 GLU A N 1
ATOM 1969 C CA . GLU A 1 255 ? -28.661 25.908 56.597 1.00 67.75 255 GLU A CA 1
ATOM 1970 C C . GLU A 1 255 ? -29.157 24.676 55.827 1.00 67.75 255 GLU A C 1
ATOM 1972 O O . GLU A 1 255 ? -28.539 24.262 54.849 1.00 67.75 255 GLU A O 1
ATOM 1977 N N . GLU A 1 256 ? -30.238 24.050 56.292 1.00 70.50 256 GLU A N 1
ATOM 1978 C CA . GLU A 1 256 ? -30.841 22.916 55.583 1.00 70.50 256 GLU A CA 1
ATOM 1979 C C . GLU A 1 256 ? -31.419 23.342 54.219 1.00 70.50 256 GLU A C 1
ATOM 1981 O O . GLU A 1 256 ? -31.915 24.463 54.059 1.00 70.50 256 GLU A O 1
ATOM 1986 N N . ASP A 1 257 ? -31.341 22.463 53.215 1.00 71.06 257 ASP A N 1
ATOM 1987 C CA . ASP A 1 257 ? -32.093 22.650 51.969 1.00 71.06 257 ASP A CA 1
ATOM 1988 C C . ASP A 1 257 ? -33.594 22.353 52.162 1.00 71.06 257 ASP A C 1
ATOM 1990 O O . ASP A 1 257 ? -34.034 21.917 53.225 1.00 71.06 257 ASP A O 1
ATOM 1994 N N . GLU A 1 258 ? -34.409 22.574 51.125 1.00 66.81 258 GLU A N 1
ATOM 1995 C CA . GLU A 1 258 ? -35.861 22.318 51.179 1.00 66.81 258 GLU A CA 1
ATOM 1996 C C . GLU A 1 258 ? -36.219 20.848 51.491 1.00 66.81 258 GLU A C 1
ATOM 1998 O O . GLU A 1 258 ? -37.361 20.554 51.841 1.00 66.81 258 GLU A O 1
ATOM 2003 N N . ALA A 1 259 ? -35.253 19.925 51.394 1.00 69.88 259 ALA A N 1
ATOM 2004 C CA . ALA A 1 259 ? -35.392 18.507 51.706 1.00 69.88 259 ALA A CA 1
ATOM 2005 C C . ALA A 1 259 ? -34.801 18.119 53.081 1.00 69.88 259 ALA A C 1
ATOM 2007 O O . ALA A 1 259 ? -34.741 16.927 53.394 1.00 69.88 259 ALA A O 1
ATOM 2008 N N . GLY A 1 260 ? -34.377 19.089 53.905 1.00 79.00 260 GLY A N 1
ATOM 2009 C CA . GLY A 1 260 ? -33.821 18.854 55.243 1.00 79.00 260 GLY A CA 1
ATOM 2010 C C . GLY A 1 260 ? -32.384 18.315 55.247 1.00 79.00 260 GLY A C 1
ATOM 2011 O O . GLY A 1 260 ? -31.981 17.643 56.197 1.00 79.00 260 GLY A O 1
ATOM 2012 N N . LYS A 1 261 ? -31.613 18.521 54.169 1.00 85.00 261 LYS A N 1
ATOM 2013 C CA . LYS A 1 261 ? -30.220 18.052 54.056 1.00 85.00 261 LYS A CA 1
ATOM 2014 C C . LYS A 1 261 ? -29.223 19.089 54.566 1.00 85.00 261 LYS A C 1
ATOM 2016 O O . LYS A 1 261 ? -29.356 20.276 54.278 1.00 85.00 261 LYS A O 1
ATOM 2021 N N . GLU A 1 262 ? -28.167 18.631 55.238 1.00 89.88 262 GLU A N 1
ATOM 2022 C CA . GLU A 1 262 ? -27.076 19.484 55.728 1.00 89.88 262 GLU A CA 1
ATOM 2023 C C . GLU A 1 262 ? -26.287 20.080 54.557 1.00 89.88 262 GLU A C 1
ATOM 2025 O O . GLU A 1 262 ? -25.919 19.378 53.613 1.00 89.88 262 GLU A O 1
ATOM 2030 N N . ARG A 1 263 ? -25.972 21.374 54.612 1.00 90.56 263 ARG A N 1
ATOM 2031 C CA . ARG A 1 263 ? -25.299 22.064 53.507 1.00 90.56 263 ARG A CA 1
ATOM 2032 C C . ARG A 1 263 ? -23.786 21.877 53.546 1.00 90.56 263 ARG A C 1
ATOM 2034 O O . ARG A 1 263 ? -23.162 22.171 54.563 1.00 90.56 263 ARG A O 1
ATOM 2041 N N . LEU A 1 264 ? -23.178 21.493 52.421 1.00 94.00 264 LEU A N 1
ATOM 2042 C CA . LEU A 1 264 ? -21.720 21.497 52.262 1.00 94.00 264 LEU A CA 1
ATOM 2043 C C . LEU A 1 264 ? -21.157 22.931 52.319 1.00 94.00 264 LEU A C 1
ATOM 2045 O O . LEU A 1 264 ? -21.660 23.827 51.636 1.00 94.00 264 LEU A O 1
ATOM 2049 N N . LYS A 1 265 ? -20.105 23.130 53.122 1.00 93.62 265 LYS A N 1
ATOM 2050 C CA . LYS A 1 265 ? -19.349 24.391 53.243 1.00 93.62 265 LYS A CA 1
ATOM 2051 C C . LYS A 1 265 ? -17.880 24.265 52.832 1.00 93.62 265 LYS A C 1
ATOM 2053 O O . LYS A 1 265 ? -17.245 25.268 52.518 1.00 93.62 265 LYS A O 1
ATOM 2058 N N . GLY A 1 266 ? -17.327 23.053 52.843 1.00 94.19 266 GLY A N 1
ATOM 2059 C CA . GLY A 1 266 ? -15.932 22.829 52.487 1.00 94.19 266 GLY A CA 1
ATOM 2060 C C . GLY A 1 266 ? -15.459 21.403 52.728 1.00 94.19 266 GLY A C 1
ATOM 2061 O O . GLY A 1 266 ? -16.231 20.514 53.094 1.00 94.19 266 GLY A O 1
ATOM 2062 N N . ILE A 1 267 ? -14.160 21.201 52.541 1.00 94.69 267 ILE A N 1
ATOM 2063 C CA . ILE A 1 267 ? -13.439 19.971 52.874 1.00 94.69 267 ILE A CA 1
ATOM 2064 C C . ILE A 1 267 ? -12.328 20.270 53.874 1.00 94.69 267 ILE A C 1
ATOM 2066 O O . ILE A 1 267 ? -11.764 21.360 53.881 1.00 94.69 267 ILE A O 1
ATOM 2070 N N . LEU A 1 268 ? -11.988 19.282 54.693 1.00 93.94 268 LEU A N 1
ATOM 2071 C CA . LEU A 1 268 ? -10.806 19.313 55.543 1.00 93.94 268 LEU A CA 1
ATOM 2072 C C . LEU A 1 268 ? -9.691 18.516 54.857 1.00 93.94 268 LEU A C 1
ATOM 2074 O O . LEU A 1 268 ? -9.860 17.321 54.607 1.00 93.94 268 LEU A O 1
ATOM 2078 N N . LEU A 1 269 ? -8.581 19.167 54.510 1.00 92.81 269 LEU A N 1
ATOM 2079 C CA . LEU A 1 269 ? -7.416 18.529 53.895 1.00 92.81 269 LEU A CA 1
ATOM 2080 C C . LEU A 1 269 ? -6.447 18.031 54.974 1.00 92.81 269 LEU A C 1
ATOM 2082 O O . LEU A 1 269 ? -6.161 18.753 55.923 1.00 92.81 269 LEU A O 1
ATOM 2086 N N . GLU A 1 270 ? -5.937 16.812 54.805 1.00 91.56 270 GLU A N 1
ATOM 2087 C CA . GLU A 1 270 ? -4.932 16.206 55.686 1.00 91.56 270 GLU A CA 1
ATOM 2088 C C . GLU A 1 270 ? -3.595 16.954 55.578 1.00 91.56 270 GLU A C 1
ATOM 2090 O O . GLU A 1 270 ? -3.116 17.220 54.469 1.00 91.56 270 GLU A O 1
ATOM 2095 N N . GLY A 1 271 ? -2.987 17.276 56.722 1.00 85.38 271 GLY A N 1
ATOM 2096 C CA . GLY A 1 271 ? -1.695 17.961 56.770 1.00 85.38 271 GLY A CA 1
ATOM 2097 C C . GLY A 1 271 ? -0.544 17.148 56.158 1.00 85.38 271 GLY A C 1
ATOM 2098 O O . GLY A 1 271 ? -0.445 15.928 56.314 1.00 85.38 271 GLY A O 1
ATOM 2099 N N . VAL A 1 272 ? 0.371 17.831 55.463 1.00 79.88 272 VAL A N 1
ATOM 2100 C CA . VAL A 1 272 ? 1.574 17.211 54.877 1.00 79.88 272 VAL A CA 1
ATOM 2101 C C . VAL A 1 272 ? 2.564 16.857 55.993 1.00 79.88 272 VAL A C 1
ATOM 2103 O O . VAL A 1 272 ? 2.790 17.666 56.888 1.00 79.88 272 VAL A O 1
ATOM 2106 N N . ASP A 1 273 ? 3.137 15.649 55.956 1.00 77.75 273 ASP A N 1
ATOM 2107 C CA . ASP A 1 273 ? 4.137 15.147 56.919 1.00 77.75 273 ASP A CA 1
ATOM 2108 C C . ASP A 1 273 ? 3.743 15.281 58.409 1.00 77.75 273 ASP A C 1
ATOM 2110 O O . ASP A 1 273 ? 4.596 15.422 59.284 1.00 77.75 273 ASP A O 1
ATOM 2114 N N . GLY A 1 274 ? 2.441 15.203 58.712 1.00 74.19 274 GLY A N 1
ATOM 2115 C CA . GLY A 1 274 ? 1.913 15.321 60.078 1.00 74.19 274 GLY A CA 1
ATOM 2116 C C . GLY A 1 274 ? 1.659 16.758 60.549 1.00 74.19 274 GLY A C 1
ATOM 2117 O O . GLY A 1 274 ? 1.492 16.972 61.749 1.00 74.19 274 GLY A O 1
ATOM 2118 N N . GLY A 1 275 ? 1.639 17.731 59.631 1.00 80.25 275 GLY A N 1
ATOM 2119 C CA . GLY A 1 275 ? 1.158 19.090 59.894 1.00 80.25 275 GLY A CA 1
ATOM 2120 C C . GLY A 1 275 ? -0.338 19.154 60.236 1.00 80.25 275 GLY A C 1
ATOM 2121 O O . GLY A 1 275 ? -1.046 18.150 60.180 1.00 80.25 275 GLY A O 1
ATOM 2122 N N . GLU A 1 276 ? -0.825 20.344 60.593 1.00 87.75 276 GLU A N 1
ATOM 2123 C CA . GLU A 1 276 ? -2.239 20.551 60.934 1.00 87.75 276 GLU A CA 1
ATOM 2124 C C . GLU A 1 276 ? -3.162 20.408 59.713 1.00 87.75 276 GLU A C 1
ATOM 2126 O O . GLU A 1 276 ? -2.837 20.838 58.601 1.00 87.75 276 GLU A O 1
ATOM 2131 N N . ASP A 1 277 ? -4.338 19.820 59.940 1.00 90.88 277 ASP A N 1
ATOM 2132 C CA . ASP A 1 277 ? -5.382 19.704 58.926 1.00 90.88 277 ASP A CA 1
ATOM 2133 C C . ASP A 1 277 ? -5.899 21.096 58.530 1.00 90.88 277 ASP A C 1
ATOM 2135 O O . ASP A 1 277 ? -6.191 21.940 59.379 1.00 90.88 277 ASP A O 1
ATOM 2139 N N . THR A 1 278 ? -6.027 21.343 57.227 1.00 92.50 278 THR A N 1
ATOM 2140 C CA . THR A 1 278 ? -6.346 22.674 56.688 1.00 92.50 278 THR A CA 1
ATOM 2141 C C . THR A 1 278 ? -7.752 22.694 56.075 1.00 92.50 278 THR A C 1
ATOM 2143 O O . THR A 1 278 ? -8.025 21.894 55.175 1.00 92.50 278 THR A O 1
ATOM 2146 N N . PRO A 1 279 ? -8.665 23.584 56.514 1.00 93.56 279 PRO A N 1
ATOM 2147 C CA . PRO A 1 279 ? -9.975 23.731 55.885 1.00 93.56 279 PRO A CA 1
ATOM 2148 C C . PRO A 1 279 ? -9.855 24.374 54.494 1.00 93.56 279 PRO A C 1
ATOM 2150 O O . PRO A 1 279 ? -9.040 25.271 54.279 1.00 93.56 279 PRO A O 1
ATOM 2153 N N . TYR A 1 280 ? -10.686 23.930 53.552 1.00 94.25 280 TYR A N 1
ATOM 2154 C CA . TYR A 1 280 ? -10.757 24.451 52.188 1.00 94.25 280 TYR A CA 1
ATOM 2155 C C . TYR A 1 280 ? -12.225 24.643 51.772 1.00 94.25 280 TYR A C 1
ATOM 2157 O O . TYR A 1 280 ? -12.981 23.674 51.652 1.00 94.25 280 TYR A O 1
ATOM 2165 N N . ASP A 1 281 ? -12.628 25.899 51.565 1.00 95.12 281 ASP A N 1
ATOM 2166 C CA . ASP A 1 281 ? -14.020 26.290 51.298 1.00 95.12 281 ASP A CA 1
ATOM 2167 C C . ASP A 1 281 ? -14.503 25.843 49.910 1.00 95.12 281 ASP A C 1
ATOM 2169 O O . ASP A 1 281 ? -13.849 26.116 48.895 1.00 95.12 281 ASP A O 1
ATOM 2173 N N . LEU A 1 282 ? -15.674 25.194 49.864 1.00 94.75 282 LEU A N 1
ATOM 2174 C CA . LEU A 1 282 ? -16.315 24.651 48.658 1.00 94.75 282 LEU A CA 1
ATOM 2175 C C . LEU A 1 282 ? -17.840 24.651 48.799 1.00 94.75 282 LEU A C 1
ATOM 2177 O O . LEU A 1 282 ? -18.370 24.302 49.851 1.00 94.75 282 LEU A O 1
ATOM 2181 N N . ASP A 1 283 ? -18.548 24.926 47.704 1.00 94.00 283 ASP A N 1
ATOM 2182 C CA . ASP A 1 283 ? -20.019 24.901 47.666 1.00 94.00 283 ASP A CA 1
ATOM 2183 C C . ASP A 1 283 ? -20.583 23.576 47.126 1.00 94.00 283 ASP A C 1
ATOM 2185 O O . ASP A 1 283 ? -21.782 23.296 47.251 1.00 94.00 283 ASP A O 1
ATOM 2189 N N . MET A 1 284 ? -19.731 22.783 46.470 1.00 95.62 284 MET A N 1
ATOM 2190 C CA . MET A 1 284 ? -20.100 21.559 45.765 1.00 95.62 284 MET A CA 1
ATOM 2191 C C . MET A 1 284 ? -18.924 20.577 45.709 1.00 95.62 284 MET A C 1
ATOM 2193 O O . MET A 1 284 ? -17.774 20.991 45.554 1.00 95.62 284 MET A O 1
ATOM 2197 N N . ILE A 1 285 ? -19.207 19.277 45.803 1.00 96.31 285 ILE A N 1
ATOM 2198 C CA . ILE A 1 285 ? -18.216 18.205 45.681 1.00 96.31 285 ILE A CA 1
ATOM 2199 C C . ILE A 1 285 ? -18.751 17.035 44.850 1.00 96.31 285 ILE A C 1
ATOM 2201 O O . ILE A 1 285 ? -19.873 16.580 45.054 1.00 96.31 285 ILE A O 1
ATOM 2205 N N . VAL A 1 286 ? -17.927 16.517 43.940 1.00 96.50 286 VAL A N 1
ATOM 2206 C CA . VAL A 1 286 ? -18.194 15.309 43.150 1.00 96.50 286 VAL A CA 1
ATOM 2207 C C . VAL A 1 286 ? -17.132 14.259 43.466 1.00 96.50 286 VAL A C 1
ATOM 2209 O O . VAL A 1 286 ? -15.935 14.479 43.265 1.00 96.50 286 VAL A O 1
ATOM 2212 N N . PHE A 1 287 ? -17.547 13.093 43.954 1.00 95.81 287 PHE A N 1
ATOM 2213 C CA . PHE A 1 287 ? -16.643 11.974 44.200 1.00 95.81 287 PHE A CA 1
ATOM 2214 C C . PHE A 1 287 ? -16.456 11.129 42.938 1.00 95.81 287 PHE A C 1
ATOM 2216 O O . PHE A 1 287 ? -17.405 10.564 42.398 1.00 95.81 287 PHE A O 1
ATOM 2223 N N . ALA A 1 288 ? -15.199 10.993 42.514 1.00 94.06 288 ALA A N 1
ATOM 2224 C CA . ALA A 1 288 ? -14.770 10.173 41.384 1.00 94.06 288 ALA A CA 1
ATOM 2225 C C . ALA A 1 288 ? -13.579 9.278 41.782 1.00 94.06 288 ALA A C 1
ATOM 2227 O O . ALA A 1 288 ? -12.572 9.165 41.080 1.00 94.06 288 ALA A O 1
ATOM 2228 N N . VAL A 1 289 ? -13.689 8.623 42.944 1.00 91.44 289 VAL A N 1
ATOM 2229 C CA . VAL A 1 289 ? -12.595 7.857 43.576 1.00 91.44 289 VAL A CA 1
ATOM 2230 C C . VAL A 1 289 ? -12.533 6.380 43.161 1.00 91.44 289 VAL A C 1
ATOM 2232 O O . VAL A 1 289 ? -11.783 5.595 43.742 1.00 91.44 289 VAL A O 1
ATOM 2235 N N . GLY A 1 290 ? -13.291 6.000 42.132 1.00 88.88 290 GLY A N 1
ATOM 2236 C CA . GLY A 1 290 ? -13.348 4.649 41.580 1.00 88.88 290 GLY A CA 1
ATOM 2237 C C . GLY A 1 290 ? -14.766 4.089 41.552 1.00 88.88 290 GLY A C 1
ATOM 2238 O O . GLY A 1 290 ? -15.736 4.793 41.820 1.00 88.88 290 GLY A O 1
ATOM 2239 N N . ILE A 1 291 ? -14.867 2.805 41.225 1.00 91.00 291 ILE A N 1
ATOM 2240 C CA . ILE A 1 291 ? -16.128 2.063 41.155 1.00 91.00 291 ILE A CA 1
ATOM 2241 C C . ILE A 1 291 ? -16.062 0.823 42.041 1.00 91.00 291 ILE A C 1
ATOM 2243 O O . ILE A 1 291 ? -14.980 0.288 42.302 1.00 91.00 291 ILE A O 1
ATOM 2247 N N . LYS A 1 292 ? -17.228 0.356 42.481 1.00 92.25 292 LYS A N 1
ATOM 2248 C CA . LYS A 1 292 ? -17.401 -0.860 43.269 1.00 92.25 292 LYS A CA 1
ATOM 2249 C C . LYS A 1 292 ? -18.337 -1.823 42.527 1.00 92.25 292 LYS A C 1
ATOM 2251 O O . LYS A 1 292 ? -19.457 -1.425 42.216 1.00 92.25 292 LYS A O 1
ATOM 2256 N N . PRO A 1 293 ? -17.921 -3.070 42.246 1.00 94.88 293 PRO A N 1
ATOM 2257 C CA . PRO A 1 293 ? -18.784 -4.073 41.622 1.00 94.88 293 PRO A CA 1
ATOM 2258 C C . PRO A 1 293 ? -20.111 -4.239 42.372 1.00 94.88 293 PRO A C 1
ATOM 2260 O O . PRO A 1 293 ? -20.116 -4.302 43.605 1.00 94.88 293 PRO A O 1
ATOM 2263 N N . ARG A 1 294 ? -21.221 -4.336 41.634 1.00 94.31 294 ARG A N 1
ATOM 2264 C CA . ARG A 1 294 ? -22.555 -4.563 42.201 1.00 94.31 294 ARG A CA 1
ATOM 2265 C C . ARG A 1 294 ? -22.809 -6.043 42.449 1.00 94.31 294 ARG A C 1
ATOM 2267 O O . ARG A 1 294 ? -23.274 -6.771 41.573 1.00 94.31 294 ARG A O 1
ATOM 2274 N N . ASP A 1 295 ? -22.456 -6.475 43.652 1.00 94.94 295 ASP A N 1
ATOM 2275 C CA . ASP A 1 295 ? -22.578 -7.850 44.138 1.00 94.94 295 ASP A CA 1
ATOM 2276 C C . ASP A 1 295 ? -23.654 -8.014 45.233 1.00 94.94 295 ASP A C 1
ATOM 2278 O O . ASP A 1 295 ? -23.765 -9.069 45.856 1.00 94.94 295 ASP A O 1
ATOM 2282 N N . ASP A 1 296 ? -24.459 -6.972 45.454 1.00 94.50 296 ASP A N 1
ATOM 2283 C CA . ASP A 1 296 ? -25.572 -6.904 46.401 1.00 94.50 296 ASP A CA 1
ATOM 2284 C C . ASP A 1 296 ? -26.638 -7.972 46.120 1.00 94.50 296 ASP A C 1
ATOM 2286 O O . ASP A 1 296 ? -26.972 -8.752 47.015 1.00 94.50 296 ASP A O 1
ATOM 2290 N N . LEU A 1 297 ? -27.086 -8.085 44.865 1.00 95.88 297 LEU A N 1
ATOM 2291 C CA . LEU A 1 297 ? -28.053 -9.103 44.446 1.00 95.88 297 LEU A CA 1
ATOM 2292 C C . LEU A 1 297 ? -27.519 -10.529 44.642 1.00 95.88 297 LEU A C 1
ATOM 2294 O O . LEU A 1 297 ? -28.243 -11.412 45.102 1.00 95.88 297 LEU A O 1
ATOM 2298 N N . ALA A 1 298 ? -26.239 -10.752 44.331 1.00 95.62 298 ALA A N 1
ATOM 2299 C CA . ALA A 1 298 ? -25.593 -12.046 44.519 1.00 95.62 298 ALA A CA 1
ATOM 2300 C C . ALA A 1 298 ? -25.552 -12.437 46.002 1.00 95.62 298 ALA A C 1
ATOM 2302 O O . ALA A 1 298 ? -25.908 -13.563 46.343 1.00 95.62 298 ALA A O 1
ATOM 2303 N N . LYS A 1 299 ? -25.208 -11.495 46.891 1.00 94.50 299 LYS A N 1
ATOM 2304 C CA . LYS A 1 299 ? -25.221 -11.708 48.347 1.00 94.50 299 LYS A CA 1
ATOM 2305 C C . LYS A 1 299 ? -26.617 -12.020 48.872 1.00 94.50 299 LYS A C 1
ATOM 2307 O O . LYS A 1 299 ? -26.760 -12.961 49.647 1.00 94.50 299 LYS A O 1
ATOM 2312 N N . ALA A 1 300 ? -27.627 -11.265 48.438 1.00 93.75 300 ALA A N 1
ATOM 2313 C CA . ALA A 1 300 ? -29.020 -11.505 48.816 1.00 93.75 300 ALA A CA 1
ATOM 2314 C C . ALA A 1 300 ? -29.514 -12.888 48.352 1.00 93.75 300 ALA A C 1
ATOM 2316 O O . ALA A 1 300 ? -30.240 -13.555 49.082 1.00 93.75 300 ALA A O 1
ATOM 2317 N N . SER A 1 301 ? -29.038 -13.347 47.190 1.00 94.56 301 SER A N 1
ATOM 2318 C CA . SER A 1 301 ? -29.459 -14.604 46.554 1.00 94.56 301 SER A CA 1
ATOM 2319 C C . SER A 1 301 ? -28.569 -15.816 46.893 1.00 94.56 301 SER A C 1
ATOM 2321 O O . SER A 1 301 ? -28.723 -16.882 46.296 1.00 94.56 301 SER A O 1
ATOM 2323 N N . GLY A 1 302 ? -27.607 -15.678 47.816 1.00 94.38 302 GLY A N 1
ATOM 2324 C CA . GLY A 1 302 ? -26.715 -16.770 48.236 1.00 94.38 302 GLY A CA 1
ATOM 2325 C C . GLY A 1 302 ? -25.646 -17.192 47.212 1.00 94.38 302 GLY A C 1
ATOM 2326 O O . GLY A 1 302 ? -25.124 -18.303 47.294 1.00 94.38 302 GLY A O 1
ATOM 2327 N N . ILE A 1 303 ? -25.304 -16.331 46.252 1.00 96.94 303 ILE A N 1
ATOM 2328 C CA . ILE A 1 303 ? -24.266 -16.564 45.236 1.00 96.94 303 ILE A CA 1
ATOM 2329 C C . ILE A 1 303 ? -22.906 -16.079 45.766 1.00 96.94 303 ILE A C 1
ATOM 2331 O O . ILE A 1 303 ? -22.796 -14.999 46.347 1.00 96.94 303 ILE A O 1
ATOM 2335 N N . VAL A 1 304 ? -21.845 -16.867 45.559 1.00 97.56 304 VAL A N 1
ATOM 2336 C CA . VAL A 1 304 ? -20.505 -16.586 46.103 1.00 97.56 304 VAL A CA 1
ATOM 2337 C C . VAL A 1 304 ? -19.885 -15.330 45.476 1.00 97.56 304 VAL A C 1
ATOM 2339 O O . VAL A 1 304 ? -19.785 -15.198 44.256 1.00 97.56 304 VAL A O 1
ATOM 2342 N N . THR A 1 305 ? -19.374 -14.440 46.330 1.00 97.06 305 THR A N 1
ATOM 2343 C CA . THR A 1 305 ? -18.677 -13.204 45.939 1.00 97.06 305 THR A CA 1
ATOM 2344 C C . THR A 1 305 ? -17.202 -13.225 46.333 1.00 97.06 305 THR A C 1
ATOM 2346 O O . THR A 1 305 ? -16.825 -13.846 47.328 1.00 97.06 305 THR A O 1
ATOM 2349 N N . ALA A 1 306 ? -16.359 -12.509 45.592 1.00 94.50 306 ALA A N 1
ATOM 2350 C CA . ALA A 1 306 ? -14.928 -12.422 45.855 1.00 94.50 306 ALA A CA 1
ATOM 2351 C C . ALA A 1 306 ? -14.607 -11.520 47.070 1.00 94.50 306 ALA A C 1
ATOM 2353 O O . ALA A 1 306 ? -15.333 -10.560 47.338 1.00 94.50 306 ALA A O 1
ATOM 2354 N N . PRO A 1 307 ? -13.473 -11.734 47.775 1.00 88.62 307 PRO A N 1
ATOM 2355 C CA . PRO A 1 307 ? -13.098 -10.931 48.948 1.00 88.62 307 PRO A CA 1
ATOM 2356 C C . PRO A 1 307 ? -12.952 -9.425 48.681 1.00 88.62 307 PRO A C 1
ATOM 2358 O O . PRO A 1 307 ? -13.148 -8.617 49.584 1.00 88.62 307 PRO A O 1
ATOM 2361 N N . ARG A 1 308 ? -12.600 -9.037 47.447 1.00 84.75 308 ARG A N 1
ATOM 2362 C CA . ARG A 1 308 ? -12.474 -7.628 47.024 1.00 84.75 308 ARG A CA 1
ATOM 2363 C C . ARG A 1 308 ? -13.751 -7.074 46.372 1.00 84.75 308 ARG A C 1
ATOM 2365 O O . ARG A 1 308 ? -13.712 -5.981 45.814 1.00 84.75 308 ARG A O 1
ATOM 2372 N N . GLY A 1 309 ? -14.861 -7.805 46.463 1.00 90.06 309 GLY A N 1
ATOM 2373 C CA . GLY A 1 309 ? -16.128 -7.498 45.804 1.00 90.06 309 GLY A CA 1
ATOM 2374 C C . GLY A 1 309 ? -16.248 -8.107 44.406 1.00 90.06 309 GLY A C 1
ATOM 2375 O O . GLY A 1 309 ? -15.249 -8.436 43.762 1.00 90.06 309 GLY A O 1
ATOM 2376 N N . GLY A 1 310 ? -17.492 -8.247 43.950 1.00 95.81 310 GLY A N 1
ATOM 2377 C CA . GLY A 1 310 ? -17.847 -8.850 42.663 1.00 95.81 310 GLY A CA 1
ATOM 2378 C C . GLY A 1 310 ? -18.246 -10.322 42.779 1.00 95.81 310 GLY A C 1
ATOM 2379 O O . GLY A 1 310 ? -17.877 -11.019 43.723 1.00 95.81 310 GLY A O 1
ATOM 2380 N N . ILE A 1 311 ? -19.019 -10.796 41.810 1.00 98.06 311 ILE A N 1
ATOM 2381 C CA . ILE A 1 311 ? -19.575 -12.149 41.729 1.00 98.06 311 ILE A CA 1
ATOM 2382 C C . ILE A 1 311 ? -18.497 -13.086 41.196 1.00 98.06 311 ILE A C 1
ATOM 2384 O O . ILE A 1 311 ? -17.992 -12.871 40.097 1.00 98.06 311 ILE A O 1
ATOM 2388 N N . THR A 1 312 ? -18.121 -14.113 41.954 1.00 97.94 312 THR A N 1
ATOM 2389 C CA . THR A 1 312 ? -17.064 -15.036 41.523 1.00 97.94 312 THR A CA 1
ATOM 2390 C C . THR A 1 312 ? -17.543 -15.855 40.330 1.00 97.94 312 THR A C 1
ATOM 2392 O O . THR A 1 312 ? -18.582 -16.510 40.416 1.00 97.94 312 THR A O 1
ATOM 2395 N N . VAL A 1 313 ? -16.765 -15.847 39.244 1.00 97.56 313 VAL A N 1
ATOM 2396 C CA . VAL A 1 313 ? -17.042 -16.650 38.047 1.00 97.56 313 VAL A CA 1
ATOM 2397 C C . VAL A 1 313 ? -15.857 -17.516 37.634 1.00 97.56 313 VAL A C 1
ATOM 2399 O O . VAL A 1 313 ? -14.694 -17.147 37.827 1.00 97.56 313 VAL A O 1
ATOM 2402 N N . ASP A 1 314 ? -16.162 -18.676 37.058 1.00 95.75 314 ASP A N 1
ATOM 2403 C CA . ASP A 1 314 ? -15.168 -19.586 36.489 1.00 95.75 314 ASP A CA 1
ATOM 2404 C C . ASP A 1 314 ? -14.743 -19.188 35.057 1.00 95.75 314 ASP A C 1
ATOM 2406 O O . ASP A 1 314 ? -15.102 -18.130 34.536 1.00 95.75 314 ASP A O 1
ATOM 2410 N N . GLU A 1 315 ? -13.944 -20.033 34.393 1.00 95.25 315 GLU A N 1
ATOM 2411 C CA . GLU A 1 315 ? -13.502 -19.794 33.009 1.00 95.25 315 GLU A CA 1
ATOM 2412 C C . GLU A 1 315 ? -14.640 -19.830 31.984 1.00 95.25 315 GLU A C 1
ATOM 2414 O O . GLU A 1 315 ? -14.474 -19.323 30.880 1.00 95.25 315 GLU A O 1
ATOM 2419 N N . ARG A 1 316 ? -15.802 -20.381 32.330 1.00 94.12 316 ARG A N 1
ATOM 2420 C CA . ARG A 1 316 ? -17.005 -20.384 31.490 1.00 94.12 316 ARG A CA 1
ATOM 2421 C C . ARG A 1 316 ? -17.992 -19.291 31.890 1.00 94.12 316 ARG A C 1
ATOM 2423 O O . ARG A 1 316 ? -19.080 -19.233 31.321 1.00 94.12 316 ARG A O 1
ATOM 2430 N N . LEU A 1 317 ? -17.589 -18.413 32.812 1.00 97.06 317 LEU A N 1
ATOM 2431 C CA . LEU A 1 317 ? -18.366 -17.299 33.353 1.00 97.06 317 LEU A CA 1
ATOM 2432 C C . LEU A 1 317 ? -19.549 -17.739 34.229 1.00 97.06 317 LEU A C 1
ATOM 2434 O O . LEU A 1 317 ? -20.454 -16.948 34.509 1.00 97.06 317 LEU A O 1
ATOM 2438 N N . GLN A 1 318 ? -19.546 -19.000 34.665 1.00 97.06 318 GLN A N 1
ATOM 2439 C CA . GLN A 1 318 ? -20.566 -19.561 35.537 1.00 97.06 318 GLN A CA 1
ATOM 2440 C C . GLN A 1 318 ? -20.302 -19.149 36.988 1.00 97.06 318 GLN A C 1
ATOM 2442 O O . GLN A 1 318 ? -19.153 -19.108 37.434 1.00 97.06 318 GLN A O 1
ATOM 2447 N N . THR A 1 319 ? -21.370 -18.836 37.723 1.00 97.94 319 THR A N 1
ATOM 2448 C CA . THR A 1 319 ? -21.294 -18.524 39.158 1.00 97.94 319 THR A CA 1
ATOM 2449 C C . THR A 1 319 ? -21.244 -19.801 40.009 1.00 97.94 319 THR A C 1
ATOM 2451 O O . THR A 1 319 ? -21.183 -20.916 39.494 1.00 97.94 319 THR A O 1
ATOM 2454 N N . SER A 1 320 ? -21.317 -19.672 41.339 1.00 96.81 320 SER A N 1
ATOM 2455 C CA . SER A 1 320 ? -21.456 -20.823 42.246 1.00 96.81 320 SER A CA 1
ATOM 2456 C C . SER A 1 320 ? -22.779 -21.587 42.103 1.00 96.81 320 SER A C 1
ATOM 2458 O O . SER A 1 320 ? -22.948 -22.623 42.741 1.00 96.81 320 SER A O 1
ATOM 2460 N N . VAL A 1 321 ? -23.726 -21.071 41.316 1.00 96.50 321 VAL A N 1
ATOM 2461 C CA . VAL A 1 321 ? -25.058 -21.641 41.102 1.00 96.50 321 VAL A CA 1
ATOM 2462 C C . VAL A 1 321 ? -25.202 -22.071 39.639 1.00 96.50 321 VAL A C 1
ATOM 2464 O O . VAL A 1 321 ? -24.756 -21.378 38.725 1.00 96.50 321 VAL A O 1
ATOM 2467 N N . SER A 1 322 ? -25.815 -23.235 39.403 1.00 94.44 322 SER A N 1
ATOM 2468 C CA . SER A 1 322 ? -26.102 -23.735 38.053 1.00 94.44 322 SER A CA 1
ATOM 2469 C C . SER A 1 322 ? -27.062 -22.814 37.306 1.00 94.44 322 SER A C 1
ATOM 2471 O O . SER A 1 322 ? -27.985 -22.270 37.907 1.00 94.44 322 SER A O 1
ATOM 2473 N N . ASP A 1 323 ? -26.862 -22.669 35.996 1.00 96.44 323 ASP A N 1
ATOM 2474 C CA . ASP A 1 323 ? -27.701 -21.854 35.103 1.00 96.44 323 ASP A CA 1
ATOM 2475 C C . ASP A 1 323 ? -27.723 -20.344 35.421 1.00 96.44 323 ASP A C 1
ATOM 2477 O O . ASP A 1 323 ? -28.491 -19.588 34.821 1.00 96.44 323 ASP A O 1
ATOM 2481 N N . VAL A 1 324 ? -26.855 -19.888 36.332 1.00 98.00 324 VAL A N 1
ATOM 2482 C CA . VAL A 1 324 ? -26.662 -18.476 36.676 1.00 98.00 324 VAL A CA 1
ATOM 2483 C C . VAL A 1 324 ? -25.232 -18.059 36.340 1.00 98.00 324 VAL A C 1
ATOM 2485 O O . VAL A 1 324 ? -24.258 -18.618 36.855 1.00 98.00 324 VAL A O 1
ATOM 2488 N N . TYR A 1 325 ? -25.111 -17.042 35.493 1.00 98.50 325 TYR A N 1
ATOM 2489 C CA . TYR A 1 325 ? -23.852 -16.506 34.974 1.00 98.50 325 TYR A CA 1
ATOM 2490 C C . TYR A 1 325 ? -23.699 -15.037 35.361 1.00 98.50 325 TYR A C 1
ATOM 2492 O O . TYR A 1 325 ? -24.690 -14.360 35.634 1.00 98.50 325 TYR A O 1
ATOM 2500 N N . ALA A 1 326 ? -22.470 -14.519 35.355 1.00 98.31 326 ALA A N 1
ATOM 2501 C CA . ALA A 1 326 ? -22.227 -13.090 35.541 1.00 98.31 326 ALA A CA 1
ATOM 2502 C C . ALA A 1 326 ? -21.219 -12.553 34.520 1.00 98.31 326 ALA A C 1
ATOM 2504 O O . ALA A 1 326 ? -20.207 -13.191 34.231 1.00 98.31 326 ALA A O 1
ATOM 2505 N N . VAL A 1 327 ? -21.493 -11.364 33.979 1.00 97.88 327 VAL A N 1
ATOM 2506 C CA . VAL A 1 327 ? -20.654 -10.698 32.970 1.00 97.88 327 VAL A CA 1
ATOM 2507 C C . VAL A 1 327 ? -20.495 -9.204 33.265 1.00 97.88 327 VAL A C 1
ATOM 2509 O O . VAL A 1 327 ? -21.325 -8.570 33.918 1.00 97.88 327 VAL A O 1
ATOM 2512 N N . GLY A 1 328 ? -19.417 -8.608 32.756 1.00 95.19 328 GLY A N 1
ATOM 2513 C CA . GLY A 1 328 ? -19.145 -7.179 32.921 1.00 95.19 328 GLY A CA 1
ATOM 2514 C C . GLY A 1 328 ? -18.530 -6.830 34.276 1.00 95.19 328 GLY A C 1
ATOM 2515 O O . GLY A 1 328 ? -17.852 -7.645 34.892 1.00 95.19 328 GLY A O 1
ATOM 2516 N N . GLU A 1 329 ? -18.731 -5.593 34.737 1.00 93.94 329 GLU A N 1
ATOM 2517 C CA . GLU A 1 329 ? -18.036 -5.062 35.925 1.00 93.94 329 GLU A CA 1
ATOM 2518 C C . GLU A 1 329 ? -18.443 -5.739 37.242 1.00 93.94 329 GLU A C 1
ATOM 2520 O O . GLU A 1 329 ? -17.685 -5.676 38.209 1.00 93.94 329 GLU A O 1
ATOM 2525 N N . CYS A 1 330 ? -19.611 -6.389 37.282 1.00 96.06 330 CYS A N 1
ATOM 2526 C CA . CYS A 1 330 ? -20.063 -7.130 38.456 1.00 96.06 330 CYS A CA 1
ATOM 2527 C C . CYS A 1 330 ? -19.322 -8.462 38.630 1.00 96.06 330 CYS A C 1
ATOM 2529 O O . CYS A 1 330 ? -19.262 -8.974 39.745 1.00 96.06 330 CYS A O 1
ATOM 2531 N N . ALA A 1 331 ? -18.737 -9.013 37.561 1.00 97.00 331 ALA A N 1
ATOM 2532 C CA . ALA A 1 331 ? -18.089 -10.316 37.569 1.00 97.00 331 ALA A CA 1
ATOM 2533 C C . ALA A 1 331 ? -16.622 -10.221 38.021 1.00 97.00 331 ALA A C 1
ATOM 2535 O O . ALA A 1 331 ? -15.846 -9.401 37.526 1.00 97.00 331 ALA A O 1
ATOM 2536 N N . SER A 1 332 ? -16.237 -11.103 38.943 1.00 96.69 332 SER A N 1
ATOM 2537 C CA . SER A 1 332 ? -14.873 -11.293 39.427 1.00 96.69 332 SER A CA 1
ATOM 2538 C C . SER A 1 332 ? -14.267 -12.544 38.795 1.00 96.69 332 SER A C 1
ATOM 2540 O O . SER A 1 332 ? -14.548 -13.671 39.211 1.00 96.69 332 SER A O 1
ATOM 2542 N N . PHE A 1 333 ? -13.423 -12.345 37.783 1.00 95.06 333 PHE A N 1
ATOM 2543 C CA . PHE A 1 333 ? -12.719 -13.422 37.091 1.00 95.06 333 PHE A CA 1
ATOM 2544 C C . PHE A 1 333 ? -11.300 -13.552 37.648 1.00 95.06 333 PHE A C 1
ATOM 2546 O O . PHE A 1 333 ? -10.537 -12.587 37.653 1.00 95.06 333 PHE A O 1
ATOM 2553 N N . LYS A 1 334 ? -10.943 -14.740 38.156 1.00 91.50 334 LYS A N 1
ATOM 2554 C CA . LYS A 1 334 ? -9.652 -14.997 38.836 1.00 91.50 334 LYS A CA 1
ATOM 2555 C C . LYS A 1 334 ? -9.356 -14.005 39.979 1.00 91.50 334 LYS A C 1
ATOM 2557 O O . LYS A 1 334 ? -8.205 -13.677 40.250 1.00 91.50 334 LYS A O 1
ATOM 2562 N N . GLY A 1 335 ? -10.407 -13.551 40.670 1.00 90.00 335 GLY A N 1
ATOM 2563 C CA . GLY A 1 335 ? -10.317 -12.606 41.787 1.00 90.00 335 GLY A CA 1
ATOM 2564 C C . GLY A 1 335 ? -10.123 -11.142 41.376 1.00 90.00 335 GLY A C 1
ATOM 2565 O O . GLY A 1 335 ? -9.847 -10.308 42.242 1.00 90.00 335 GLY A O 1
ATOM 2566 N N . GLU A 1 336 ? -10.263 -10.819 40.087 1.00 89.94 336 GLU A N 1
ATOM 2567 C CA . GLU A 1 336 ? -10.127 -9.464 39.555 1.00 89.94 336 GLU A CA 1
ATOM 2568 C C . GLU A 1 336 ? -11.411 -8.964 38.888 1.00 89.94 336 GLU A C 1
ATOM 2570 O O . GLU A 1 336 ? -12.142 -9.713 38.242 1.00 89.94 336 GLU A O 1
ATOM 2575 N N . THR A 1 337 ? -11.654 -7.661 39.026 1.00 91.06 337 THR A N 1
ATOM 2576 C CA . THR A 1 337 ? -12.693 -6.915 38.308 1.00 91.06 337 THR A CA 1
ATOM 2577 C C . THR A 1 337 ? -12.019 -5.822 37.486 1.00 91.06 337 THR A C 1
ATOM 2579 O O . THR A 1 337 ? -11.205 -5.066 38.022 1.00 91.06 337 THR A O 1
ATOM 2582 N N . PHE A 1 338 ? -12.342 -5.722 36.197 1.00 85.00 338 PHE A N 1
ATOM 2583 C CA . PHE A 1 338 ? -11.529 -4.932 35.262 1.00 85.00 338 PHE A CA 1
ATOM 2584 C C . PHE A 1 338 ? -11.936 -3.458 35.142 1.00 85.00 338 PHE A C 1
ATOM 2586 O O . PHE A 1 338 ? -11.086 -2.633 34.818 1.00 85.00 338 PHE A O 1
ATOM 2593 N N . GLY A 1 339 ? -13.203 -3.114 35.402 1.00 82.56 339 GLY A N 1
ATOM 2594 C CA . GLY A 1 339 ? -13.692 -1.728 35.307 1.00 82.56 339 GLY A CA 1
ATOM 2595 C C . GLY A 1 339 ? -13.536 -1.103 33.916 1.00 82.56 339 GLY A C 1
ATOM 2596 O O . GLY A 1 339 ? -13.275 0.092 33.794 1.00 82.56 339 GLY A O 1
ATOM 2597 N N . LEU A 1 340 ? -13.609 -1.934 32.873 1.00 83.75 340 LEU A N 1
ATOM 2598 C CA . LEU A 1 340 ? -13.477 -1.561 31.468 1.00 83.75 340 LEU A CA 1
ATOM 2599 C C . LEU A 1 340 ? -14.565 -2.269 30.658 1.00 83.75 340 LEU A C 1
ATOM 2601 O O . LEU A 1 340 ? -14.897 -3.427 30.924 1.00 83.75 340 LEU A O 1
ATOM 2605 N N . ILE A 1 341 ? -15.063 -1.599 29.619 1.00 86.06 341 ILE A N 1
ATOM 2606 C CA . ILE A 1 341 ? -16.094 -2.159 28.740 1.00 86.06 341 ILE A CA 1
ATOM 2607 C C . ILE A 1 341 ? -15.591 -3.352 27.923 1.00 86.06 341 ILE A C 1
ATOM 2609 O O . ILE A 1 341 ? -16.294 -4.352 27.818 1.00 86.06 341 ILE A O 1
ATOM 2613 N N . ALA A 1 342 ? -14.378 -3.273 27.366 1.00 84.56 342 ALA A N 1
ATOM 2614 C CA . ALA A 1 342 ? -13.866 -4.284 26.441 1.00 84.56 342 ALA A CA 1
ATOM 2615 C C . ALA A 1 342 ? -13.774 -5.691 27.074 1.00 84.56 342 ALA A C 1
ATOM 2617 O O . ALA A 1 342 ? -14.333 -6.615 26.484 1.00 84.56 342 ALA A O 1
ATOM 2618 N N . PRO A 1 343 ? -13.214 -5.869 28.291 1.00 88.44 343 PRO A N 1
ATOM 2619 C CA . PRO A 1 343 ? -13.299 -7.138 29.017 1.00 88.44 343 PRO A CA 1
ATOM 2620 C C . PRO A 1 343 ? -14.733 -7.634 29.238 1.00 88.44 343 PRO A C 1
ATOM 2622 O O . PRO A 1 343 ? -14.998 -8.823 29.112 1.00 88.44 343 PRO A O 1
ATOM 2625 N N . GLY A 1 344 ? -15.677 -6.736 29.537 1.00 91.88 344 GLY A N 1
ATOM 2626 C CA . GLY A 1 344 ? -17.085 -7.102 29.704 1.00 91.88 344 GLY A CA 1
ATOM 2627 C C . GLY A 1 344 ? -17.732 -7.598 28.407 1.00 91.88 344 GLY A C 1
ATOM 2628 O O . GLY A 1 344 ? -18.464 -8.583 28.422 1.00 91.88 344 GLY A O 1
ATOM 2629 N N . VAL A 1 345 ? -17.423 -6.962 27.274 1.00 89.94 345 VAL A N 1
ATOM 2630 C CA . VAL A 1 345 ? -17.888 -7.392 25.944 1.00 89.94 345 VAL A CA 1
ATOM 2631 C C . VAL A 1 345 ? -17.247 -8.721 25.527 1.00 89.94 345 VAL A C 1
ATOM 2633 O O . VAL A 1 345 ? -17.902 -9.530 24.872 1.00 89.94 345 VAL A O 1
ATOM 2636 N N . GLU A 1 346 ? -15.997 -8.978 25.920 1.00 90.94 346 GLU A N 1
ATOM 2637 C CA . GLU A 1 346 ? -15.339 -10.279 25.737 1.00 90.94 346 GLU A CA 1
ATOM 2638 C C . GLU A 1 346 ? -16.031 -11.373 26.563 1.00 90.94 346 GLU A C 1
ATOM 2640 O O . GLU A 1 346 ? -16.351 -12.430 26.021 1.00 90.94 346 GLU A O 1
ATOM 2645 N N . MET A 1 347 ? -16.366 -11.095 27.830 1.00 95.88 347 MET A N 1
ATOM 2646 C CA . MET A 1 347 ? -17.167 -12.008 28.654 1.00 95.88 347 MET A CA 1
ATOM 2647 C C . MET A 1 347 ? -18.524 -12.308 27.999 1.00 95.88 347 MET A C 1
ATOM 2649 O O . MET A 1 347 ? -18.923 -13.465 27.880 1.00 95.88 347 MET A O 1
ATOM 2653 N N . ALA A 1 348 ? -19.213 -11.277 27.507 1.00 95.44 348 ALA A N 1
ATOM 2654 C CA . ALA A 1 348 ? -20.469 -11.434 26.781 1.00 95.44 348 ALA A CA 1
ATOM 2655 C C . ALA A 1 348 ? -20.321 -12.315 25.522 1.00 95.44 348 ALA A C 1
ATOM 2657 O O . ALA A 1 348 ? -21.206 -13.115 25.234 1.00 95.44 348 ALA A O 1
ATOM 2658 N N . ASP A 1 349 ? -19.201 -12.213 24.795 1.00 91.38 349 ASP A N 1
ATOM 2659 C CA . ASP A 1 349 ? -18.906 -13.042 23.614 1.00 91.38 349 ASP A CA 1
ATOM 2660 C C . ASP A 1 349 ? -18.670 -14.508 23.955 1.00 91.38 349 ASP A C 1
ATOM 2662 O O . ASP A 1 349 ? -19.238 -15.390 23.310 1.00 91.38 349 ASP A O 1
ATOM 2666 N N . VAL A 1 350 ? -17.857 -14.764 24.981 1.00 93.75 350 VAL A N 1
ATOM 2667 C CA . VAL A 1 350 ? -17.577 -16.119 25.464 1.00 93.75 350 VAL A CA 1
ATOM 2668 C C . VAL A 1 350 ? -18.868 -16.786 25.931 1.00 93.75 350 VAL A C 1
ATOM 2670 O O . VAL A 1 350 ? -19.147 -17.915 25.525 1.00 93.75 350 VAL A O 1
ATOM 2673 N N . LEU A 1 351 ? -19.684 -16.084 26.725 1.00 96.44 351 LEU A N 1
ATOM 2674 C CA . LEU A 1 351 ? -20.937 -16.632 27.234 1.00 96.44 351 LEU A CA 1
ATOM 2675 C C . LEU A 1 351 ? -21.956 -16.872 26.114 1.00 96.44 351 LEU A C 1
ATOM 2677 O O . LEU A 1 351 ? -22.500 -17.968 26.019 1.00 96.44 351 LEU A O 1
ATOM 2681 N N . ALA A 1 352 ? -22.182 -15.888 25.237 1.00 94.62 352 ALA A N 1
ATOM 2682 C CA . ALA A 1 352 ? -23.115 -16.030 24.118 1.00 94.62 352 ALA A CA 1
ATOM 2683 C C . ALA A 1 352 ? -22.732 -17.202 23.203 1.00 94.62 352 ALA A C 1
ATOM 2685 O O . ALA A 1 352 ? -23.599 -17.988 22.825 1.00 94.62 352 ALA A O 1
ATOM 2686 N N . PHE A 1 353 ? -21.437 -17.360 22.898 1.00 92.06 353 PHE A N 1
ATOM 2687 C CA . PHE A 1 353 ? -20.934 -18.503 22.137 1.00 92.06 353 PHE A CA 1
ATOM 2688 C C . PHE A 1 353 ? -21.205 -19.828 22.854 1.00 92.06 353 PHE A C 1
ATOM 2690 O O . PHE A 1 353 ? -21.694 -20.760 22.232 1.00 92.06 353 PHE A O 1
ATOM 2697 N N . ASN A 1 354 ? -20.926 -19.915 24.157 1.00 92.88 354 ASN A N 1
ATOM 2698 C CA . ASN A 1 354 ? -21.129 -21.146 24.923 1.00 92.88 354 ASN A CA 1
ATOM 2699 C C . ASN A 1 354 ? -22.611 -21.546 25.033 1.00 92.88 354 ASN A C 1
ATOM 2701 O O . ASN A 1 354 ? -22.908 -22.736 25.062 1.00 92.88 354 ASN A O 1
ATOM 2705 N N . LEU A 1 355 ? -23.536 -20.580 25.067 1.00 93.00 355 LEU A N 1
ATOM 2706 C CA . LEU A 1 355 ? -24.981 -20.839 25.140 1.00 93.00 355 LEU A CA 1
ATOM 2707 C C . LEU A 1 355 ? -25.608 -21.251 23.796 1.00 93.00 355 LEU A C 1
ATOM 2709 O O . LEU A 1 355 ? -26.646 -21.912 23.784 1.00 93.00 355 LEU A O 1
ATOM 2713 N N . THR A 1 356 ? -24.984 -20.877 22.678 1.00 90.56 356 THR A N 1
ATOM 2714 C CA . THR A 1 356 ? -25.453 -21.164 21.303 1.00 90.56 356 THR A CA 1
ATOM 2715 C C . THR A 1 356 ? -24.614 -22.227 20.595 1.00 90.56 356 THR A C 1
ATOM 2717 O O . THR A 1 356 ? -24.813 -22.504 19.418 1.00 90.56 356 THR A O 1
ATOM 2720 N N . LEU A 1 357 ? -23.667 -22.827 21.313 1.00 81.62 357 LEU A N 1
ATOM 2721 C CA . LEU A 1 357 ? -22.694 -23.766 20.783 1.00 81.62 357 LEU A CA 1
ATOM 2722 C C . LEU A 1 357 ? -23.352 -25.022 20.193 1.00 81.62 357 LEU A C 1
ATOM 2724 O O . LEU A 1 357 ? -24.126 -25.696 20.872 1.00 81.62 357 LEU A O 1
ATOM 2728 N N . ASP A 1 358 ? -22.973 -25.383 18.965 1.00 69.06 358 ASP A N 1
ATOM 2729 C CA . ASP A 1 358 ? -23.294 -26.697 18.398 1.00 69.06 358 ASP A CA 1
ATOM 2730 C C . ASP A 1 358 ? -22.549 -27.809 19.176 1.00 69.06 358 ASP A C 1
ATOM 2732 O O . ASP A 1 358 ? -21.362 -27.630 19.478 1.00 69.06 358 ASP A O 1
ATOM 2736 N N . PRO A 1 359 ? -23.179 -28.966 19.476 1.00 65.44 359 PRO A N 1
ATOM 2737 C CA . PRO A 1 359 ? -22.568 -30.055 20.249 1.00 65.44 359 PRO A CA 1
ATOM 2738 C C . PRO A 1 359 ? -21.211 -30.563 19.732 1.00 65.44 359 PRO A C 1
ATOM 2740 O O . PRO A 1 359 ? -20.468 -31.190 20.488 1.00 65.44 359 PRO A O 1
ATOM 2743 N N . MET A 1 360 ? -20.870 -30.321 18.462 1.00 62.59 360 MET A N 1
ATOM 2744 C CA . MET A 1 360 ? -19.586 -30.701 17.866 1.00 62.59 360 MET A CA 1
ATOM 2745 C C . MET A 1 360 ? -18.421 -29.765 18.223 1.00 62.59 360 MET A C 1
ATOM 2747 O O . MET A 1 360 ? -17.264 -30.105 17.962 1.00 62.59 360 MET A O 1
ATOM 2751 N N . HIS A 1 361 ? -18.684 -28.594 18.803 1.00 71.31 361 HIS A N 1
ATOM 2752 C CA . HIS A 1 361 ? -17.659 -27.605 19.128 1.00 71.31 361 HIS A CA 1
ATOM 2753 C C . HIS A 1 361 ? -17.302 -27.613 20.620 1.00 71.31 361 HIS A C 1
ATOM 2755 O O . HIS A 1 361 ? -18.126 -27.883 21.489 1.00 71.31 361 HIS A O 1
ATOM 2761 N N . ALA A 1 362 ? -16.045 -27.290 20.934 1.00 83.38 362 ALA A N 1
ATOM 2762 C CA . ALA A 1 362 ? -15.599 -27.157 22.318 1.00 83.38 362 ALA A CA 1
ATOM 2763 C C . ALA A 1 362 ? -16.026 -25.796 22.908 1.00 83.38 362 ALA A C 1
ATOM 2765 O O . ALA A 1 362 ? -15.955 -24.786 22.198 1.00 83.38 362 ALA A O 1
ATOM 2766 N N . PRO A 1 363 ? -16.412 -25.736 24.199 1.00 85.06 363 PRO A N 1
ATOM 2767 C CA . PRO A 1 363 ? -16.709 -24.475 24.870 1.00 85.06 363 PRO A CA 1
ATOM 2768 C C . PRO A 1 363 ? -15.474 -23.570 24.910 1.00 85.06 363 PRO A C 1
ATOM 2770 O O . PRO A 1 363 ? -14.337 -24.036 25.032 1.00 85.06 363 PRO A O 1
ATOM 2773 N N . ARG A 1 364 ? -15.701 -22.260 24.818 1.00 90.81 364 ARG A N 1
ATOM 2774 C CA . ARG A 1 364 ? -14.666 -21.240 24.996 1.00 90.81 364 ARG A CA 1
ATOM 2775 C C . ARG A 1 364 ? -14.458 -20.965 26.478 1.00 90.81 364 ARG A C 1
ATOM 2777 O O . ARG A 1 364 ? -15.421 -20.836 27.233 1.00 90.81 364 ARG A O 1
ATOM 2784 N N . ASN A 1 365 ? -13.194 -20.798 26.848 1.00 92.44 365 ASN A N 1
ATOM 2785 C CA . ASN A 1 365 ? -12.795 -20.333 28.167 1.00 92.44 365 ASN A CA 1
ATOM 2786 C C . ASN A 1 365 ? -12.388 -18.858 28.091 1.00 92.44 365 ASN A C 1
ATOM 2788 O O . ASN A 1 365 ? -11.683 -18.449 27.166 1.00 92.44 365 ASN A O 1
ATOM 2792 N N . MET A 1 366 ? -12.794 -18.083 29.092 1.00 91.06 366 MET A N 1
ATOM 2793 C CA . MET A 1 366 ? -12.295 -16.742 29.347 1.00 91.06 366 MET A CA 1
ATOM 2794 C C . MET A 1 366 ? -10.804 -16.813 29.679 1.00 91.06 366 MET A C 1
ATOM 2796 O O . MET A 1 366 ? -10.353 -17.636 30.480 1.00 91.06 366 MET A O 1
ATOM 2800 N N . VAL A 1 367 ? -10.031 -15.922 29.073 1.00 87.25 367 VAL A N 1
ATOM 2801 C CA . VAL A 1 367 ? -8.615 -15.718 29.389 1.00 87.25 367 VAL A CA 1
ATOM 2802 C C . VAL A 1 367 ? -8.437 -14.356 30.048 1.00 87.25 367 VAL A C 1
ATOM 2804 O O . VAL A 1 367 ? -9.359 -13.548 30.082 1.00 87.25 367 VAL A O 1
ATOM 2807 N N . SER A 1 368 ? -7.264 -14.089 30.625 1.00 81.50 368 SER A N 1
ATOM 2808 C CA . SER A 1 368 ? -6.985 -12.755 31.162 1.00 81.50 368 SER A CA 1
ATOM 2809 C C . SER A 1 368 ? -7.062 -11.720 30.025 1.00 81.50 368 SER A C 1
ATOM 2811 O O . SER A 1 368 ? -6.307 -11.854 29.054 1.00 81.50 368 SER A O 1
ATOM 2813 N N . PRO A 1 369 ? -7.955 -10.721 30.120 1.00 79.75 369 PRO A N 1
ATOM 2814 C CA . PRO A 1 369 ? -8.262 -9.826 29.011 1.00 79.75 369 PRO A CA 1
ATOM 2815 C C . PRO A 1 369 ? -7.128 -8.828 28.746 1.00 79.75 369 PRO A C 1
ATOM 2817 O O . PRO A 1 369 ? -6.270 -8.570 29.595 1.00 79.75 369 PRO A O 1
ATOM 2820 N N . ASP A 1 370 ? -7.125 -8.235 27.551 1.00 80.25 370 ASP A N 1
ATOM 2821 C CA . ASP A 1 370 ? -6.238 -7.115 27.234 1.00 80.25 370 ASP A CA 1
ATOM 2822 C C . ASP A 1 370 ? -6.687 -5.844 27.965 1.00 80.25 370 ASP A C 1
ATOM 2824 O O . ASP A 1 370 ? -7.790 -5.350 27.743 1.00 80.25 370 ASP A O 1
ATOM 2828 N N . LEU A 1 371 ? -5.819 -5.295 28.816 1.00 83.25 371 LEU A N 1
ATOM 2829 C CA . LEU A 1 371 ? -6.076 -4.047 29.544 1.00 83.25 371 LEU A CA 1
ATOM 2830 C C . LEU A 1 371 ? -5.580 -2.804 28.786 1.00 83.25 371 LEU A C 1
ATOM 2832 O O . LEU A 1 371 ? -5.605 -1.693 29.323 1.00 83.25 371 LEU A O 1
ATOM 2836 N N . SER A 1 372 ? -5.107 -2.972 27.547 1.00 84.94 372 SER A N 1
ATOM 2837 C CA . SER A 1 372 ? -4.702 -1.859 26.691 1.00 84.94 372 SER A CA 1
ATOM 2838 C C . SER A 1 372 ? -5.880 -0.918 26.468 1.00 84.94 372 SER A C 1
ATOM 2840 O O . SER A 1 372 ? -6.944 -1.324 26.007 1.00 84.94 372 SER A O 1
ATOM 2842 N N . THR A 1 373 ? -5.685 0.355 26.786 1.00 81.69 373 THR A N 1
ATOM 2843 C CA . THR A 1 373 ? -6.752 1.352 26.791 1.00 81.69 373 THR A CA 1
ATOM 2844 C C . THR A 1 373 ? -6.293 2.585 26.029 1.00 81.69 373 THR A C 1
ATOM 2846 O O . THR A 1 373 ? -5.200 3.095 26.270 1.00 81.69 373 THR A O 1
ATOM 2849 N N . LYS A 1 374 ? -7.142 3.075 25.124 1.00 84.25 374 LYS A N 1
ATOM 2850 C CA . LYS A 1 374 ? -7.017 4.387 24.486 1.00 84.25 374 LYS A CA 1
ATOM 2851 C C . LYS A 1 374 ? -8.160 5.262 24.988 1.00 84.25 374 LYS A C 1
ATOM 2853 O O . LYS A 1 374 ? -9.317 4.857 24.941 1.00 84.25 374 LYS A O 1
ATOM 2858 N N . LEU A 1 375 ? -7.808 6.434 25.482 1.00 80.44 375 LEU A N 1
ATOM 2859 C CA . LEU A 1 375 ? -8.666 7.396 26.150 1.00 80.44 375 LEU A CA 1
ATOM 2860 C C . LEU A 1 375 ? -8.561 8.729 25.416 1.00 80.44 375 LEU A C 1
ATOM 2862 O O . LEU A 1 375 ? -7.501 9.078 24.896 1.00 80.44 375 LEU A O 1
ATOM 2866 N N . LYS A 1 376 ? -9.658 9.476 25.401 1.00 74.25 376 LYS A N 1
ATOM 2867 C CA . LYS A 1 376 ? -9.693 10.854 24.929 1.00 74.25 376 LYS A CA 1
ATOM 2868 C C . LYS A 1 376 ? -10.300 11.682 26.046 1.00 74.25 376 LYS A C 1
ATOM 2870 O O . LYS A 1 376 ? -11.431 11.419 26.421 1.00 74.25 376 LYS A O 1
ATOM 2875 N N . LEU A 1 377 ? -9.520 12.607 26.590 1.00 72.31 377 LEU A N 1
ATOM 2876 C CA . LEU A 1 377 ? -9.839 13.365 27.797 1.00 72.31 377 LEU A CA 1
ATOM 2877 C C . LEU A 1 377 ? -9.577 14.835 27.525 1.00 72.31 377 LEU A C 1
ATOM 2879 O O . LEU A 1 377 ? -8.432 15.187 27.262 1.00 72.31 377 LEU A O 1
ATOM 2883 N N . MET A 1 378 ? -10.599 15.690 27.588 1.00 70.69 378 MET A N 1
ATOM 2884 C CA . MET A 1 378 ? -10.418 17.152 27.514 1.00 70.69 378 MET A CA 1
ATOM 2885 C C . MET A 1 378 ? -9.567 17.611 26.302 1.00 70.69 378 MET A C 1
ATOM 2887 O O . MET A 1 378 ? -8.683 18.456 26.414 1.00 70.69 378 MET A O 1
ATOM 2891 N N . GLY A 1 379 ? -9.761 16.980 25.136 1.00 66.75 379 GLY A N 1
ATOM 2892 C CA . GLY A 1 379 ? -8.979 17.256 23.917 1.00 66.75 379 GLY A CA 1
ATOM 2893 C C . GLY A 1 379 ? -7.580 16.617 23.864 1.00 66.75 379 GLY A C 1
ATOM 2894 O O . GLY A 1 379 ? -6.839 16.839 22.908 1.00 66.75 379 GLY A O 1
ATOM 2895 N N . VAL A 1 380 ? -7.218 15.799 24.852 1.00 80.00 380 VAL A N 1
ATOM 2896 C CA . VAL A 1 380 ? -5.946 15.074 24.946 1.00 80.00 380 VAL A CA 1
ATOM 2897 C C . VAL A 1 380 ? -6.174 13.595 24.704 1.00 80.00 380 VAL A C 1
ATOM 2899 O O . VAL A 1 380 ? -6.890 12.927 25.450 1.00 80.00 380 VAL A O 1
ATOM 2902 N N . ASP A 1 381 ? -5.520 13.063 23.681 1.00 85.88 381 ASP A N 1
ATOM 2903 C CA . ASP A 1 381 ? -5.482 11.626 23.477 1.00 85.88 381 ASP A CA 1
ATOM 2904 C C . ASP A 1 381 ? -4.416 10.992 24.382 1.00 85.88 381 ASP A C 1
ATOM 2906 O O . ASP A 1 381 ? -3.267 11.434 24.431 1.00 85.88 381 ASP A O 1
ATOM 2910 N N . VAL A 1 382 ? -4.794 9.933 25.092 1.00 90.25 382 VAL A N 1
ATOM 2911 C CA . VAL A 1 382 ? -3.934 9.168 25.999 1.00 90.25 382 VAL A CA 1
ATOM 2912 C C . VAL A 1 382 ? -4.082 7.691 25.671 1.00 90.25 382 VAL A C 1
ATOM 2914 O O . VAL A 1 382 ? -5.187 7.210 25.449 1.00 90.25 382 VAL A O 1
ATOM 2917 N N . ALA A 1 383 ? -2.996 6.928 25.648 1.00 91.12 383 ALA A N 1
ATOM 2918 C CA . ALA A 1 383 ? -3.085 5.487 25.468 1.00 91.12 383 ALA A CA 1
ATOM 2919 C C . ALA A 1 383 ? -2.021 4.735 26.263 1.00 91.12 383 ALA A C 1
ATOM 2921 O O . ALA A 1 383 ? -0.880 5.178 26.349 1.00 91.12 383 ALA A O 1
ATOM 2922 N N . SER A 1 384 ? -2.380 3.561 26.772 1.00 91.88 384 SER A N 1
ATOM 2923 C CA . SER A 1 384 ? -1.459 2.621 27.417 1.00 91.88 384 SER A CA 1
ATOM 2924 C C . SER A 1 384 ? -1.721 1.224 26.875 1.00 91.88 384 SER A C 1
ATOM 2926 O O . SER A 1 384 ? -2.875 0.833 26.703 1.00 91.88 384 SER A O 1
ATOM 2928 N N . PHE A 1 385 ? -0.668 0.467 26.574 1.00 92.25 385 PHE A N 1
ATOM 2929 C CA . PHE A 1 385 ? -0.786 -0.846 25.943 1.00 92.25 385 PHE A CA 1
ATOM 2930 C C . PHE A 1 385 ? 0.217 -1.862 26.493 1.00 92.25 385 PHE A C 1
ATOM 2932 O O . PHE A 1 385 ? 1.315 -1.512 26.930 1.00 92.25 385 PHE A O 1
ATOM 2939 N N . GLY A 1 386 ? -0.144 -3.146 26.450 1.00 89.62 386 GLY A N 1
ATOM 2940 C CA . GLY A 1 386 ? 0.720 -4.234 26.918 1.00 89.62 386 GLY A CA 1
ATOM 2941 C C . GLY A 1 386 ? 1.056 -4.159 28.412 1.00 89.62 386 GLY A C 1
ATOM 2942 O O . GLY A 1 386 ? 0.238 -3.731 29.225 1.00 89.62 386 GLY A O 1
ATOM 2943 N N . SER A 1 387 ? 2.270 -4.572 28.791 1.00 90.19 387 SER A N 1
ATOM 2944 C CA . SER A 1 387 ? 2.774 -4.388 30.163 1.00 90.19 387 SER A CA 1
ATOM 2945 C C . SER A 1 387 ? 3.409 -3.000 30.307 1.00 90.19 387 SER A C 1
ATOM 2947 O O . SER A 1 387 ? 4.623 -2.873 30.412 1.00 90.19 387 SER A O 1
ATOM 2949 N N . TYR A 1 388 ? 2.597 -1.943 30.272 1.00 91.62 388 TYR A N 1
ATOM 2950 C CA . TYR A 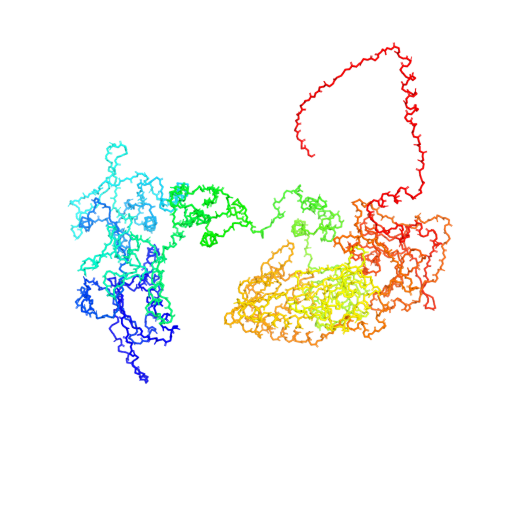1 388 ? 3.044 -0.538 30.243 1.00 91.62 388 TYR A CA 1
ATOM 2951 C C . TYR A 1 388 ? 3.748 -0.038 31.522 1.00 91.62 388 TYR A C 1
ATOM 2953 O O . TYR A 1 388 ? 4.293 1.060 31.520 1.00 91.62 388 TYR A O 1
ATOM 2961 N N . PHE A 1 389 ? 3.786 -0.841 32.592 1.00 91.88 389 PHE A N 1
ATOM 2962 C CA . PHE A 1 389 ? 4.605 -0.610 33.794 1.00 91.88 389 PHE A CA 1
ATOM 2963 C C . PHE A 1 389 ? 5.621 -1.741 34.041 1.00 91.88 389 PHE A C 1
ATOM 2965 O O . PHE A 1 389 ? 6.018 -1.993 35.183 1.00 91.88 389 PHE A O 1
ATOM 2972 N N . ALA A 1 390 ? 6.036 -2.445 32.984 1.00 88.06 390 ALA A N 1
ATOM 2973 C CA . ALA A 1 390 ? 7.031 -3.513 33.068 1.00 88.06 390 ALA A CA 1
ATOM 2974 C C . ALA A 1 390 ? 8.370 -3.031 33.655 1.00 88.06 390 ALA A C 1
ATOM 2976 O O . ALA A 1 390 ? 9.014 -3.763 34.400 1.00 88.06 390 ALA A O 1
ATOM 2977 N N . ASP A 1 391 ? 8.750 -1.779 33.398 1.00 87.56 391 ASP A N 1
ATOM 2978 C CA . ASP A 1 391 ? 9.927 -1.112 33.972 1.00 87.56 391 ASP A CA 1
ATOM 2979 C C . ASP A 1 391 ? 9.840 -0.920 35.497 1.00 87.56 391 ASP A C 1
ATOM 2981 O O . ASP A 1 391 ? 10.854 -0.723 36.159 1.00 87.56 391 ASP A O 1
ATOM 2985 N N . LYS A 1 392 ? 8.635 -1.023 36.070 1.00 85.69 392 LYS A N 1
ATOM 2986 C CA . LYS A 1 392 ? 8.366 -1.012 37.517 1.00 85.69 392 LYS A CA 1
ATOM 2987 C C . LYS A 1 392 ? 8.058 -2.409 38.072 1.00 85.69 392 LYS A C 1
ATOM 2989 O O . LYS A 1 392 ? 7.461 -2.525 39.141 1.00 85.69 392 LYS A O 1
ATOM 2994 N N . GLY A 1 393 ? 8.386 -3.467 37.327 1.00 81.69 393 GLY A N 1
ATOM 2995 C CA . GLY A 1 393 ? 8.143 -4.859 37.713 1.00 81.69 393 GLY A CA 1
ATOM 2996 C C . GLY A 1 393 ? 6.685 -5.320 37.590 1.00 81.69 393 GLY A C 1
ATOM 2997 O O . GLY A 1 393 ? 6.348 -6.405 38.061 1.00 81.69 393 GLY A O 1
ATOM 2998 N N . LYS A 1 394 ? 5.802 -4.524 36.970 1.00 83.56 394 LYS A N 1
ATOM 2999 C CA . LYS A 1 394 ? 4.387 -4.878 36.773 1.00 83.56 394 LYS A CA 1
ATOM 3000 C C . LYS A 1 394 ? 4.168 -5.458 35.380 1.00 83.56 394 LYS A C 1
ATOM 3002 O O . LYS A 1 394 ? 4.017 -4.723 34.404 1.00 83.56 394 LYS A O 1
ATOM 3007 N N . PHE A 1 395 ? 4.106 -6.782 35.309 1.00 82.00 395 PHE A N 1
ATOM 3008 C CA . PHE A 1 395 ? 3.838 -7.519 34.078 1.00 82.00 395 PHE A CA 1
ATOM 3009 C C . PHE A 1 395 ? 2.384 -7.973 34.045 1.00 82.00 395 PHE A C 1
ATOM 3011 O O . PHE A 1 395 ? 1.931 -8.693 34.929 1.00 82.00 395 PHE A O 1
ATOM 3018 N N . THR A 1 396 ? 1.651 -7.561 33.015 1.00 74.38 396 THR A N 1
ATOM 3019 C CA . THR A 1 396 ? 0.278 -8.027 32.767 1.00 74.38 396 THR A CA 1
ATOM 3020 C C . THR A 1 396 ? 0.262 -9.284 31.902 1.00 74.38 396 THR A C 1
ATOM 3022 O O . THR A 1 396 ? -0.768 -9.942 31.779 1.00 74.38 396 THR A O 1
ATOM 3025 N N . ARG A 1 397 ? 1.401 -9.625 31.280 1.00 72.81 397 ARG A N 1
ATOM 3026 C CA . ARG A 1 397 ? 1.558 -10.747 30.350 1.00 72.81 397 ARG A CA 1
ATOM 3027 C C . ARG A 1 397 ? 2.955 -11.353 30.431 1.00 72.81 397 ARG A C 1
ATOM 3029 O O . ARG A 1 397 ? 3.913 -10.684 30.808 1.00 72.81 397 ARG A O 1
ATOM 3036 N N . ALA A 1 398 ? 3.070 -12.612 30.016 1.00 71.19 398 ALA A N 1
ATOM 3037 C CA . ALA A 1 398 ? 4.358 -13.278 29.863 1.00 71.19 398 ALA A CA 1
ATOM 3038 C C . ALA A 1 398 ? 5.192 -12.634 28.741 1.00 71.19 398 ALA A C 1
ATOM 3040 O O . ALA A 1 398 ? 4.663 -12.301 27.679 1.00 71.19 398 ALA A O 1
ATOM 3041 N N . ILE A 1 399 ? 6.504 -12.500 28.957 1.00 72.06 399 ILE A N 1
ATOM 3042 C CA . ILE A 1 399 ? 7.412 -11.918 27.963 1.00 72.06 399 ILE A CA 1
ATOM 3043 C C . ILE A 1 399 ? 7.857 -12.979 26.944 1.00 72.06 399 ILE A C 1
ATOM 3045 O O . ILE A 1 399 ? 8.273 -14.081 27.330 1.00 72.06 399 ILE A O 1
ATOM 3049 N N . PRO A 1 400 ? 7.822 -12.663 25.636 1.00 67.12 400 PRO A N 1
ATOM 3050 C CA . PRO A 1 400 ? 8.326 -13.547 24.591 1.00 67.12 400 PRO A CA 1
ATOM 3051 C C . PRO A 1 400 ? 9.800 -13.918 24.815 1.00 67.12 400 PRO A C 1
ATOM 3053 O O . PRO A 1 400 ? 10.640 -13.059 25.054 1.00 67.12 400 PRO A O 1
ATOM 3056 N N . GLY A 1 401 ? 10.125 -15.212 24.724 1.00 59.16 401 GLY A N 1
ATOM 3057 C CA . GLY A 1 401 ? 11.494 -15.727 24.883 1.00 59.16 401 GLY A CA 1
ATOM 3058 C C . GLY A 1 401 ? 11.784 -16.422 26.220 1.00 59.16 401 GLY A C 1
ATOM 3059 O O . GLY A 1 401 ? 12.588 -17.352 26.237 1.00 59.16 401 GLY A O 1
ATOM 3060 N N . GLN A 1 402 ? 11.073 -16.100 27.308 1.00 59.59 402 GLN A N 1
ATOM 3061 C CA . GLN A 1 402 ? 11.291 -16.753 28.614 1.00 59.59 402 GLN A CA 1
ATOM 3062 C C . GLN A 1 402 ? 10.548 -18.089 28.786 1.00 59.59 402 GLN A C 1
ATOM 3064 O O . GLN A 1 402 ? 11.048 -18.983 29.469 1.00 59.59 402 GLN A O 1
ATOM 3069 N N . ALA A 1 403 ? 9.423 -18.305 28.091 1.00 49.41 403 ALA A N 1
ATOM 3070 C CA . ALA A 1 403 ? 8.685 -19.578 28.150 1.00 49.41 403 ALA A CA 1
ATOM 3071 C C . ALA A 1 403 ? 9.509 -20.789 27.653 1.00 49.41 403 ALA A C 1
ATOM 3073 O O . ALA A 1 403 ? 9.256 -21.925 28.050 1.00 49.41 403 ALA A O 1
ATOM 3074 N N . ARG A 1 404 ? 10.527 -20.558 26.807 1.00 47.19 404 ARG A N 1
ATOM 3075 C CA . ARG A 1 404 ? 11.462 -21.598 26.336 1.00 47.19 404 ARG A CA 1
ATOM 3076 C C . ARG A 1 404 ? 12.581 -21.905 27.340 1.00 47.19 404 ARG A C 1
ATOM 3078 O O . ARG A 1 404 ? 13.095 -23.018 27.317 1.00 47.19 404 ARG A O 1
ATOM 3085 N N . ALA A 1 405 ? 12.936 -20.955 28.209 1.00 45.31 405 ALA A N 1
ATOM 3086 C CA . ALA A 1 405 ? 13.950 -21.126 29.252 1.00 45.31 405 ALA A CA 1
ATOM 3087 C C . ALA A 1 405 ? 13.364 -21.799 30.507 1.00 45.31 405 ALA A C 1
ATOM 3089 O O . ALA A 1 405 ? 13.944 -22.756 31.015 1.00 45.31 405 ALA A O 1
ATOM 3090 N N . ALA A 1 406 ? 12.157 -21.397 30.923 1.00 46.22 406 ALA A N 1
ATOM 3091 C CA . ALA A 1 406 ? 11.461 -21.968 32.082 1.00 46.22 406 ALA A CA 1
ATOM 3092 C C . ALA A 1 406 ? 11.031 -23.439 31.894 1.00 46.22 406 ALA A C 1
ATOM 3094 O O . ALA A 1 406 ? 10.845 -24.160 32.863 1.00 46.22 406 ALA A O 1
ATOM 3095 N N . LYS A 1 407 ? 10.896 -23.921 30.649 1.00 46.91 407 LYS A N 1
ATOM 3096 C CA . LYS A 1 407 ? 10.618 -25.343 30.363 1.00 46.91 407 LYS A CA 1
ATOM 3097 C C . LYS A 1 407 ? 11.872 -26.230 30.390 1.00 46.91 407 LYS A C 1
ATOM 3099 O O . LYS A 1 407 ? 11.746 -27.448 30.317 1.00 46.91 407 LYS A O 1
ATOM 3104 N N . LYS A 1 408 ? 13.067 -25.626 30.430 1.00 47.88 408 LYS A N 1
ATOM 3105 C CA . LYS A 1 408 ? 14.372 -26.309 30.373 1.00 47.88 408 LYS A CA 1
ATOM 3106 C C . LYS A 1 408 ? 15.096 -26.315 31.722 1.00 47.88 408 LYS A C 1
ATOM 3108 O O . LYS A 1 408 ? 15.842 -27.249 31.988 1.00 47.88 408 LYS A O 1
ATOM 3113 N N . ALA A 1 409 ? 14.869 -25.301 32.553 1.00 46.09 409 ALA A N 1
ATOM 3114 C CA . ALA A 1 409 ? 15.314 -25.258 33.938 1.00 46.09 409 ALA A CA 1
ATOM 3115 C C . ALA A 1 409 ? 14.122 -25.626 34.828 1.00 46.09 409 ALA A C 1
ATOM 3117 O O . ALA A 1 409 ? 13.123 -24.912 34.835 1.00 46.09 409 ALA A O 1
ATOM 3118 N N . GLY A 1 410 ? 14.197 -26.771 35.512 1.00 41.81 410 GLY A N 1
ATOM 3119 C CA . GLY A 1 410 ? 13.205 -27.155 36.517 1.00 41.81 410 GLY A CA 1
ATOM 3120 C C . GLY A 1 410 ? 12.960 -26.012 37.504 1.00 41.81 410 GLY A C 1
ATOM 3121 O O . GLY A 1 410 ? 13.867 -25.238 37.789 1.00 41.81 410 GLY A O 1
ATOM 3122 N N . ALA A 1 411 ? 11.710 -25.893 37.945 1.00 47.28 411 ALA A N 1
ATOM 3123 C CA . ALA A 1 411 ? 11.157 -24.775 38.698 1.00 47.28 411 ALA A CA 1
ATOM 3124 C C . ALA A 1 411 ? 12.050 -24.263 39.847 1.00 47.28 411 ALA A C 1
ATOM 3126 O O . ALA A 1 411 ? 11.958 -24.746 40.968 1.00 47.28 411 ALA A O 1
ATOM 3127 N N . GLU A 1 412 ? 12.825 -23.214 39.578 1.00 44.50 412 GLU A N 1
ATOM 3128 C CA . GLU A 1 412 ? 13.302 -22.244 40.565 1.00 44.50 412 GLU A CA 1
ATOM 3129 C C . GLU A 1 412 ? 13.146 -20.835 39.982 1.00 44.50 412 GLU A C 1
ATOM 3131 O O . GLU A 1 412 ? 13.227 -20.629 38.768 1.00 44.50 412 GLU A O 1
ATOM 3136 N N . ALA A 1 413 ? 12.815 -19.883 40.856 1.00 47.88 413 ALA A N 1
ATOM 3137 C CA . ALA A 1 413 ? 12.348 -18.541 40.530 1.00 47.88 413 ALA A CA 1
ATOM 3138 C C . ALA A 1 413 ? 13.269 -17.818 39.531 1.00 47.88 413 ALA A C 1
ATOM 3140 O O . ALA A 1 413 ? 14.351 -17.347 39.873 1.00 47.88 413 ALA A O 1
ATOM 3141 N N . VAL A 1 414 ? 12.805 -17.710 38.283 1.00 48.97 414 VAL A N 1
ATOM 3142 C CA . VAL A 1 414 ? 13.459 -16.909 37.246 1.00 48.97 414 VAL A CA 1
ATOM 3143 C C . VAL A 1 414 ? 13.417 -15.440 37.696 1.00 48.97 414 VAL A C 1
ATOM 3145 O O . VAL A 1 414 ? 12.327 -14.955 38.016 1.00 48.97 414 VAL A O 1
ATOM 3148 N N . PRO A 1 415 ? 14.556 -14.721 37.742 1.00 54.22 415 PRO A N 1
ATOM 3149 C CA . PRO A 1 415 ? 14.567 -13.308 38.104 1.00 54.22 415 PRO A CA 1
ATOM 3150 C C . PRO A 1 415 ? 13.655 -12.498 37.166 1.00 54.22 415 PRO A C 1
ATOM 3152 O O . PRO A 1 415 ? 13.496 -12.869 35.994 1.00 54.22 415 PRO A O 1
ATOM 3155 N N . PRO A 1 416 ? 13.032 -11.411 37.664 1.00 57.31 416 PRO A N 1
ATOM 3156 C CA . PRO A 1 416 ? 12.107 -10.616 36.872 1.00 57.31 416 PRO A CA 1
ATOM 3157 C C . PRO A 1 416 ? 12.802 -10.138 35.590 1.00 57.31 416 PRO A C 1
ATOM 3159 O O . PRO A 1 416 ? 13.952 -9.699 35.644 1.00 57.31 416 PRO A O 1
ATOM 3162 N N . PRO A 1 417 ? 12.144 -10.267 34.429 1.00 64.56 417 PRO A N 1
ATOM 3163 C CA . PRO A 1 417 ? 12.768 -9.960 33.154 1.00 64.56 417 PRO A CA 1
ATOM 3164 C C . PRO A 1 417 ? 13.199 -8.495 33.075 1.00 64.56 417 PRO A C 1
ATOM 3166 O O . PRO A 1 417 ? 12.412 -7.586 33.335 1.00 64.56 417 PRO A O 1
ATOM 3169 N N . GLU A 1 418 ? 14.443 -8.279 32.658 1.00 80.31 418 GLU A N 1
ATOM 3170 C CA . GLU A 1 418 ? 14.982 -6.947 32.416 1.00 80.31 418 GLU A CA 1
ATOM 3171 C C . GLU A 1 418 ? 14.360 -6.348 31.142 1.00 80.31 418 GLU A C 1
ATOM 3173 O O . GLU A 1 418 ? 14.380 -6.953 30.062 1.00 80.31 418 GLU A O 1
ATOM 3178 N N . VAL A 1 419 ? 13.791 -5.148 31.272 1.00 90.00 419 VAL A N 1
ATOM 3179 C CA . VAL A 1 419 ? 13.195 -4.382 30.171 1.00 90.00 419 VAL A CA 1
ATOM 3180 C C . VAL A 1 419 ? 13.888 -3.033 30.031 1.00 90.00 419 VAL A C 1
ATOM 3182 O O . VAL A 1 419 ? 14.373 -2.468 31.009 1.00 90.00 419 VAL A O 1
ATOM 3185 N N . LYS A 1 420 ? 13.913 -2.493 28.813 1.00 92.81 420 LYS A N 1
ATOM 3186 C CA . LYS A 1 420 ? 14.470 -1.169 28.513 1.00 92.81 420 LYS A CA 1
ATOM 3187 C C . LYS A 1 420 ? 13.373 -0.229 28.041 1.00 92.81 420 LYS A C 1
ATOM 3189 O O . LYS A 1 420 ? 12.585 -0.585 27.167 1.00 92.81 420 LYS A O 1
ATOM 3194 N N . ALA A 1 421 ? 13.336 0.969 28.612 1.00 93.00 421 ALA A N 1
ATOM 3195 C CA . ALA A 1 421 ? 12.421 2.023 28.201 1.00 93.00 421 ALA A CA 1
ATOM 3196 C C . ALA A 1 421 ? 13.085 2.938 27.167 1.00 93.00 421 ALA A C 1
ATOM 3198 O O . ALA A 1 421 ? 14.212 3.386 27.370 1.00 93.00 421 ALA A O 1
ATOM 3199 N N . LEU A 1 422 ? 12.366 3.245 26.091 1.00 93.31 422 LEU A N 1
ATOM 3200 C CA . LEU A 1 422 ? 12.704 4.314 25.161 1.00 93.31 422 LEU A CA 1
ATOM 3201 C C . LEU A 1 422 ? 11.614 5.376 25.224 1.00 93.31 422 LEU A C 1
ATOM 3203 O O . LEU A 1 422 ? 10.433 5.057 25.084 1.00 93.31 422 LEU A O 1
ATOM 3207 N N . THR A 1 423 ? 12.022 6.625 25.413 1.00 93.88 423 THR A N 1
ATOM 3208 C CA . THR A 1 423 ? 11.111 7.750 25.611 1.00 93.88 423 THR A CA 1
ATOM 3209 C C . THR A 1 423 ? 11.345 8.805 24.539 1.00 93.88 423 THR A C 1
ATOM 3211 O O . THR A 1 423 ? 12.481 9.205 24.299 1.00 93.88 423 THR A O 1
ATOM 3214 N N . TYR A 1 424 ? 10.266 9.273 23.925 1.00 92.06 424 TYR A N 1
ATOM 3215 C CA . TYR A 1 424 ? 10.223 10.437 23.053 1.00 92.06 424 TYR A CA 1
ATOM 3216 C C . TYR A 1 424 ? 9.302 11.477 23.685 1.00 92.06 424 TYR A C 1
ATOM 3218 O O . TYR A 1 424 ? 8.169 11.171 24.056 1.00 92.06 424 TYR A O 1
ATOM 3226 N N . ARG A 1 425 ? 9.797 12.704 23.823 1.00 89.75 425 ARG A N 1
ATOM 3227 C CA . ARG A 1 425 ? 9.054 13.825 24.390 1.00 89.75 425 ARG A CA 1
ATOM 3228 C C . ARG A 1 425 ? 9.250 15.036 23.497 1.00 89.75 425 ARG A C 1
ATOM 3230 O O . ARG A 1 425 ? 10.378 15.493 23.338 1.00 89.75 425 ARG A O 1
ATOM 3237 N N . ASP A 1 426 ? 8.150 15.561 22.983 1.00 85.56 426 ASP A N 1
ATOM 3238 C CA . ASP A 1 426 ? 8.102 16.833 22.278 1.00 85.56 426 ASP A CA 1
ATOM 3239 C C . ASP A 1 426 ? 7.234 17.815 23.087 1.00 85.56 426 ASP A C 1
ATOM 3241 O O . ASP A 1 426 ? 6.008 17.672 23.129 1.00 85.56 426 ASP A O 1
ATOM 3245 N N . PRO A 1 427 ? 7.855 18.789 23.778 1.00 78.50 427 PRO A N 1
ATOM 3246 C CA . PRO A 1 427 ? 7.134 19.759 24.593 1.00 78.50 427 PRO A CA 1
ATOM 3247 C C . PRO A 1 427 ? 6.386 20.814 23.764 1.00 78.50 427 PRO A C 1
ATOM 3249 O O . PRO A 1 427 ? 5.539 21.501 24.324 1.00 78.50 427 PRO A O 1
ATOM 3252 N N . PHE A 1 428 ? 6.674 20.965 22.466 1.00 81.12 428 PHE A N 1
ATOM 3253 C CA . PHE A 1 428 ? 6.027 21.970 21.616 1.00 81.12 428 PHE A CA 1
ATOM 3254 C C . PHE A 1 428 ? 4.694 21.471 21.063 1.00 81.12 428 PHE A C 1
ATOM 3256 O O . PHE A 1 428 ? 3.731 22.230 20.982 1.00 81.12 428 PHE A O 1
ATOM 3263 N N . SER A 1 429 ? 4.630 20.185 20.711 1.00 80.12 429 SER A N 1
ATOM 3264 C CA . SER A 1 429 ? 3.406 19.537 20.225 1.00 80.12 429 SER A CA 1
ATOM 3265 C C . SER A 1 429 ? 2.599 18.838 21.326 1.00 80.12 429 SER A C 1
ATOM 3267 O O . SER A 1 429 ? 1.580 18.210 21.036 1.00 80.12 429 SER A O 1
ATOM 3269 N N . ASP A 1 430 ? 3.022 18.958 22.592 1.00 85.38 430 ASP A N 1
ATOM 3270 C CA . ASP A 1 430 ? 2.429 18.261 23.736 1.00 85.38 430 ASP A CA 1
ATOM 3271 C C . ASP A 1 430 ? 2.359 16.726 23.519 1.00 85.38 430 ASP A C 1
ATOM 3273 O O . ASP A 1 430 ? 1.351 16.078 23.834 1.00 85.38 430 ASP A O 1
ATOM 3277 N N . VAL A 1 431 ? 3.432 16.137 22.972 1.00 90.06 431 VAL A N 1
ATOM 3278 C CA . VAL A 1 431 ? 3.533 14.698 22.679 1.00 90.06 431 VAL A CA 1
ATOM 3279 C C . VAL A 1 431 ? 4.513 14.007 23.624 1.00 90.06 431 VAL A C 1
ATOM 3281 O O . VAL A 1 431 ? 5.662 14.414 23.791 1.00 90.06 431 VAL A O 1
ATOM 3284 N N . TYR A 1 432 ? 4.075 12.889 24.199 1.00 93.56 432 TYR A N 1
ATOM 3285 C CA . TYR A 1 432 ? 4.907 11.993 24.998 1.00 93.56 432 TYR A CA 1
ATOM 3286 C C . TYR A 1 432 ? 4.670 10.545 24.577 1.00 93.56 432 TYR A C 1
ATOM 3288 O O . TYR A 1 432 ? 3.533 10.088 24.515 1.00 93.56 432 TYR A O 1
ATOM 3296 N N . LYS A 1 433 ? 5.737 9.799 24.300 1.00 94.81 433 LYS A N 1
ATOM 3297 C CA . LYS A 1 433 ? 5.700 8.365 23.993 1.00 94.81 433 LYS A CA 1
ATOM 3298 C C . LYS A 1 433 ? 6.760 7.670 24.836 1.00 94.81 433 LYS A C 1
ATOM 3300 O O . LYS A 1 433 ? 7.911 8.093 24.844 1.00 94.81 433 LYS A O 1
ATOM 3305 N N . LYS A 1 434 ? 6.402 6.580 25.506 1.00 95.69 434 LYS A N 1
ATOM 3306 C CA . LYS A 1 434 ? 7.345 5.706 26.208 1.00 95.69 434 LYS A CA 1
ATOM 3307 C C . LYS A 1 434 ? 7.040 4.262 25.873 1.00 95.69 434 LYS A C 1
ATOM 3309 O O . LYS A 1 434 ? 5.996 3.742 26.256 1.00 95.69 434 LYS A O 1
ATOM 3314 N N . TYR A 1 435 ? 7.950 3.615 25.161 1.00 95.62 435 TYR A N 1
ATOM 3315 C CA . TYR A 1 435 ? 7.827 2.219 24.755 1.00 95.62 435 TYR A CA 1
ATOM 3316 C C . TYR A 1 435 ? 8.820 1.362 25.533 1.00 95.62 435 TYR A C 1
ATOM 3318 O O . TYR A 1 435 ? 9.963 1.754 25.758 1.00 95.62 435 TYR A O 1
ATOM 3326 N N . LEU A 1 436 ? 8.364 0.192 25.964 1.00 94.69 436 LEU A N 1
ATOM 3327 C CA . LEU A 1 436 ? 9.119 -0.763 26.760 1.00 94.69 436 LEU A CA 1
ATOM 3328 C C . LEU A 1 436 ? 9.473 -1.963 25.892 1.00 94.69 436 LEU A C 1
ATOM 3330 O O . LEU A 1 436 ? 8.596 -2.580 25.286 1.00 94.69 436 LEU A O 1
ATOM 3334 N N . PHE A 1 437 ? 10.751 -2.309 25.866 1.00 93.62 437 PHE A N 1
ATOM 3335 C CA . PHE A 1 437 ? 11.301 -3.384 25.053 1.00 93.62 437 PHE A CA 1
ATOM 3336 C C . PHE A 1 437 ? 11.986 -4.430 25.927 1.00 93.62 437 PHE A C 1
ATOM 3338 O O . PHE A 1 437 ? 12.393 -4.147 27.054 1.00 93.62 437 PHE A O 1
ATOM 3345 N N . THR A 1 438 ? 12.160 -5.638 25.399 1.00 91.06 438 THR A N 1
ATOM 3346 C CA . THR A 1 438 ? 13.096 -6.613 25.974 1.00 91.06 438 THR A CA 1
ATOM 3347 C C . THR A 1 438 ? 14.521 -6.047 26.000 1.00 91.06 438 THR A C 1
ATOM 3349 O O . THR A 1 438 ? 14.851 -5.158 25.216 1.00 91.06 438 THR A O 1
ATOM 3352 N N . ALA A 1 439 ? 15.387 -6.543 26.891 1.00 87.12 439 ALA A N 1
ATOM 3353 C CA . ALA A 1 439 ? 16.755 -6.026 27.051 1.00 87.12 439 ALA A CA 1
ATOM 3354 C C . ALA A 1 439 ? 17.602 -6.027 25.755 1.00 87.12 439 ALA A C 1
ATOM 3356 O O . ALA A 1 439 ? 18.492 -5.181 25.601 1.00 87.12 439 ALA A O 1
ATOM 3357 N N . ASP A 1 440 ? 17.302 -6.942 24.825 1.00 86.81 440 ASP A N 1
ATOM 3358 C CA . ASP A 1 440 ? 17.901 -7.070 23.488 1.00 86.81 440 ASP A CA 1
ATOM 3359 C C . ASP A 1 440 ? 17.268 -6.148 22.424 1.00 86.81 440 ASP A C 1
ATOM 3361 O O . ASP A 1 440 ? 17.697 -6.150 21.273 1.00 86.81 440 ASP A O 1
ATOM 3365 N N . GLY A 1 441 ? 16.238 -5.375 22.781 1.00 88.75 441 GLY A N 1
ATOM 3366 C CA . GLY A 1 441 ? 15.499 -4.496 21.874 1.00 88.75 441 GLY A CA 1
ATOM 3367 C C . GLY A 1 441 ? 14.631 -5.230 20.848 1.00 88.75 441 GLY A C 1
ATOM 3368 O O . GLY A 1 441 ? 14.103 -4.593 19.943 1.00 88.75 441 GLY A O 1
ATOM 3369 N N . LYS A 1 442 ? 14.480 -6.556 20.956 1.00 89.44 442 LYS A N 1
ATOM 3370 C CA . LYS A 1 442 ? 13.854 -7.384 19.918 1.00 89.44 442 LYS A CA 1
ATOM 3371 C C . LYS A 1 442 ? 12.335 -7.416 19.986 1.00 89.44 442 LYS A C 1
ATOM 3373 O O . LYS A 1 442 ? 11.702 -7.572 18.947 1.00 89.44 442 LYS A O 1
ATOM 3378 N N . TYR A 1 443 ? 11.737 -7.303 21.167 1.00 90.75 443 TYR A N 1
ATOM 3379 C CA . TYR A 1 443 ? 10.286 -7.370 21.334 1.00 90.75 443 TYR A CA 1
ATOM 3380 C C . TYR A 1 443 ? 9.766 -6.136 22.055 1.00 90.75 443 TYR A C 1
ATOM 3382 O O . TYR A 1 443 ? 10.335 -5.703 23.054 1.00 90.75 443 TYR A O 1
ATOM 3390 N N . LEU A 1 444 ? 8.640 -5.618 21.570 1.00 92.56 444 LEU A N 1
ATOM 3391 C CA . LEU A 1 444 ? 7.848 -4.618 22.273 1.00 92.56 444 LEU A CA 1
ATOM 3392 C C . LEU A 1 444 ? 7.018 -5.314 23.364 1.00 92.56 444 LEU A C 1
ATOM 3394 O O . LEU A 1 444 ? 6.258 -6.239 23.079 1.00 92.56 444 LEU A O 1
ATOM 3398 N N . VAL A 1 445 ? 7.176 -4.874 24.610 1.00 92.50 445 VAL A N 1
ATOM 3399 C CA . VAL A 1 445 ? 6.537 -5.439 25.813 1.00 92.50 445 VAL A CA 1
ATOM 3400 C C . VAL A 1 445 ? 5.281 -4.650 26.198 1.00 92.50 445 VAL A C 1
ATOM 3402 O O . VAL A 1 445 ? 4.288 -5.209 26.672 1.00 92.50 445 VAL A O 1
ATOM 3405 N N . GLY A 1 446 ? 5.313 -3.339 25.984 1.00 93.19 446 GLY A N 1
ATOM 3406 C CA . GLY A 1 446 ? 4.227 -2.423 26.302 1.00 93.19 446 GLY A CA 1
ATOM 3407 C C . GLY A 1 446 ? 4.660 -0.978 26.119 1.00 93.19 446 GLY A C 1
ATOM 3408 O O . GLY A 1 446 ? 5.760 -0.709 25.641 1.00 93.19 446 GLY A O 1
ATOM 3409 N N . GLY A 1 447 ? 3.807 -0.042 26.500 1.00 94.69 447 GLY A N 1
ATOM 3410 C CA . GLY A 1 447 ? 4.139 1.371 26.440 1.00 94.69 447 GLY A CA 1
ATOM 3411 C C . GLY A 1 447 ? 2.955 2.277 26.722 1.00 94.69 447 GLY A C 1
ATOM 3412 O O . GLY A 1 447 ? 1.829 1.819 26.910 1.00 94.69 447 GLY A O 1
ATOM 3413 N N . MET A 1 448 ? 3.230 3.572 26.752 1.00 95.50 448 MET A N 1
ATOM 3414 C CA . MET A 1 448 ? 2.255 4.631 26.978 1.00 95.50 448 MET A CA 1
ATOM 3415 C C . MET A 1 448 ? 2.500 5.814 26.038 1.00 95.50 448 MET A C 1
ATOM 3417 O O . MET A 1 448 ? 3.620 6.034 25.575 1.00 95.50 448 MET A O 1
ATOM 3421 N N . MET A 1 449 ? 1.433 6.542 25.723 1.00 94.19 449 MET A N 1
ATOM 3422 C CA . MET A 1 449 ? 1.383 7.616 24.734 1.00 94.19 449 MET A CA 1
ATOM 3423 C C . MET A 1 449 ? 0.453 8.729 25.230 1.00 94.19 449 MET A C 1
ATOM 3425 O O . MET A 1 449 ? -0.611 8.445 25.780 1.00 94.19 449 MET A O 1
ATOM 3429 N N . VAL A 1 450 ? 0.828 9.984 25.005 1.00 92.56 450 VAL A N 1
ATOM 3430 C CA . VAL A 1 450 ? 0.024 11.187 25.254 1.00 92.56 450 VAL A CA 1
ATOM 3431 C C . VAL A 1 450 ? 0.187 12.124 24.055 1.00 92.56 450 VAL A C 1
ATOM 3433 O O . VAL A 1 450 ? 1.293 12.278 23.536 1.00 92.56 450 VAL A O 1
ATOM 3436 N N . GLY A 1 451 ? -0.907 12.732 23.599 1.00 89.31 451 GLY A N 1
ATOM 3437 C CA . GLY A 1 451 ? -0.937 13.623 22.438 1.00 89.31 451 GLY A CA 1
ATOM 3438 C C . GLY A 1 451 ? -1.075 12.852 21.125 1.00 89.31 451 GLY A C 1
ATOM 3439 O O . GLY A 1 451 ? -2.162 12.792 20.559 1.00 89.31 451 GLY A O 1
ATOM 3440 N N . ASP A 1 452 ? 0.004 12.225 20.649 1.00 87.19 452 ASP A N 1
ATOM 3441 C CA . ASP A 1 452 ? -0.019 11.409 19.427 1.00 87.19 452 ASP A CA 1
ATOM 3442 C C . ASP A 1 452 ? -0.155 9.918 19.751 1.00 87.19 452 ASP A C 1
ATOM 3444 O O . ASP A 1 452 ? 0.812 9.251 20.123 1.00 87.19 452 ASP A O 1
ATOM 3448 N N . VAL A 1 453 ? -1.370 9.393 19.567 1.00 88.06 453 VAL A N 1
ATOM 3449 C CA . VAL A 1 453 ? -1.733 7.986 19.817 1.00 88.06 453 VAL A CA 1
ATOM 3450 C C . VAL A 1 453 ? -2.093 7.215 18.535 1.00 88.06 453 VAL A C 1
ATOM 3452 O O . VAL A 1 453 ? -2.744 6.166 18.601 1.00 88.06 453 VAL A O 1
ATOM 3455 N N . LYS A 1 454 ? -1.739 7.731 17.346 1.00 82.88 454 LYS A N 1
ATOM 3456 C CA . LYS A 1 454 ? -2.170 7.165 16.047 1.00 82.88 454 LYS A CA 1
ATOM 3457 C C . LYS A 1 454 ? -1.715 5.715 15.848 1.00 82.88 454 LYS A C 1
ATOM 3459 O O . LYS A 1 454 ? -2.463 4.907 15.300 1.00 82.88 454 LYS A O 1
ATOM 3464 N N . ASP A 1 455 ? -0.542 5.367 16.369 1.00 81.62 455 ASP A N 1
ATOM 3465 C CA . ASP A 1 455 ? 0.033 4.023 16.260 1.00 81.62 455 ASP A CA 1
ATOM 3466 C C . ASP A 1 455 ? -0.516 3.009 17.280 1.00 81.62 455 ASP A C 1
ATOM 3468 O O . ASP A 1 455 ? -0.143 1.838 17.226 1.00 81.62 455 ASP A O 1
ATOM 3472 N N . PHE A 1 456 ? -1.422 3.398 18.187 1.00 83.88 456 PHE A N 1
ATOM 3473 C CA . PHE A 1 456 ? -1.923 2.531 19.265 1.00 83.88 456 PHE A CA 1
ATOM 3474 C C . PHE A 1 456 ? -2.362 1.138 18.779 1.00 83.88 456 PHE A C 1
ATOM 3476 O O . PHE A 1 456 ? -1.905 0.122 19.301 1.00 83.88 456 PHE A O 1
ATOM 3483 N N . VAL A 1 457 ? -3.191 1.075 17.730 1.00 76.62 457 VAL A N 1
ATOM 3484 C CA . VAL A 1 457 ? -3.713 -0.195 17.185 1.00 76.62 457 VAL A CA 1
ATOM 3485 C C . VAL A 1 457 ? -2.582 -1.080 16.653 1.00 76.62 457 VAL A C 1
ATOM 3487 O O . VAL A 1 457 ? -2.571 -2.295 16.866 1.00 76.62 457 VAL A O 1
ATOM 3490 N N . LYS A 1 458 ? -1.595 -0.465 15.990 1.00 82.44 458 LYS A N 1
ATOM 3491 C CA . LYS A 1 458 ? -0.412 -1.149 15.459 1.00 82.44 458 LYS A CA 1
ATOM 3492 C C . LYS A 1 458 ? 0.418 -1.741 16.600 1.00 82.44 458 LYS A C 1
ATOM 3494 O O . LYS A 1 458 ? 0.787 -2.913 16.534 1.00 82.44 458 LYS A O 1
ATOM 3499 N N . LEU A 1 459 ? 0.668 -0.960 17.650 1.00 88.81 459 LEU A N 1
ATOM 3500 C CA . LEU A 1 459 ? 1.509 -1.344 18.787 1.00 88.81 459 LEU A CA 1
ATOM 3501 C C . LEU A 1 459 ? 0.860 -2.434 19.651 1.00 88.81 459 LEU A C 1
ATOM 3503 O O . LEU A 1 459 ? 1.527 -3.415 19.978 1.00 88.81 459 LEU A O 1
ATOM 3507 N N . VAL A 1 460 ? -0.447 -2.342 19.929 1.00 83.50 460 VAL A N 1
ATOM 3508 C CA . VAL A 1 460 ? -1.215 -3.418 20.590 1.00 83.50 460 VAL A CA 1
ATOM 3509 C C . VAL A 1 460 ? -1.104 -4.716 19.788 1.00 83.50 460 VAL A C 1
ATOM 3511 O O . VAL A 1 460 ? -0.791 -5.772 20.338 1.00 83.50 460 VAL A O 1
ATOM 3514 N N . GLY A 1 461 ? -1.271 -4.641 18.464 1.00 77.75 461 GLY A N 1
ATOM 3515 C CA . GLY A 1 461 ? -1.111 -5.792 17.578 1.00 77.75 461 GLY A CA 1
ATOM 3516 C C . GLY A 1 461 ? 0.287 -6.421 17.633 1.00 77.75 461 GLY A C 1
ATOM 3517 O O . GLY A 1 461 ? 0.399 -7.646 17.560 1.00 77.75 461 GLY A O 1
ATOM 3518 N N . MET A 1 462 ? 1.345 -5.616 17.778 1.00 85.56 462 MET A N 1
ATOM 3519 C CA . MET A 1 462 ? 2.723 -6.107 17.922 1.00 85.56 462 MET A CA 1
ATOM 3520 C C . MET A 1 462 ? 2.941 -6.829 19.254 1.00 85.56 462 MET A C 1
ATOM 3522 O O . MET A 1 462 ? 3.487 -7.936 19.250 1.00 85.56 462 MET A O 1
ATOM 3526 N N . VAL A 1 463 ? 2.471 -6.246 20.363 1.00 87.44 463 VAL A N 1
ATOM 3527 C CA . VAL A 1 463 ? 2.570 -6.856 21.699 1.00 87.44 463 VAL A CA 1
ATOM 3528 C C . VAL A 1 463 ? 1.782 -8.166 21.753 1.00 87.44 463 VAL A C 1
ATOM 3530 O O . VAL A 1 463 ? 2.326 -9.190 22.162 1.00 87.44 463 VAL A O 1
ATOM 3533 N N . ASN A 1 464 ? 0.532 -8.175 21.275 1.00 80.75 464 ASN A N 1
ATOM 3534 C CA . ASN A 1 464 ? -0.351 -9.349 21.339 1.00 80.75 464 ASN A CA 1
ATOM 3535 C C . ASN A 1 464 ? 0.186 -10.527 20.519 1.00 80.75 464 ASN A C 1
ATOM 3537 O O . ASN A 1 464 ? 0.020 -11.682 20.902 1.00 80.75 464 ASN A O 1
ATOM 3541 N N . LYS A 1 465 ? 0.847 -10.241 19.391 1.00 82.12 465 LYS A N 1
ATOM 3542 C CA . LYS A 1 465 ? 1.449 -11.265 18.526 1.00 82.12 465 LYS A CA 1
ATOM 3543 C C . LYS A 1 465 ? 2.843 -11.693 18.971 1.00 82.12 465 LYS A C 1
ATOM 3545 O O . LYS A 1 465 ? 3.373 -12.628 18.373 1.00 82.12 465 LYS A O 1
ATOM 3550 N N . ALA A 1 466 ? 3.446 -11.018 19.955 1.00 80.25 466 ALA A N 1
ATOM 3551 C CA . ALA A 1 466 ? 4.811 -11.288 20.395 1.00 80.25 466 ALA A CA 1
ATOM 3552 C C . ALA A 1 466 ? 5.821 -11.318 19.223 1.00 80.25 466 ALA A C 1
ATOM 3554 O O . ALA A 1 466 ? 6.720 -12.160 19.185 1.00 80.25 466 ALA A O 1
ATOM 3555 N N . LYS A 1 467 ? 5.644 -10.443 18.220 1.00 75.25 467 LYS A N 1
ATOM 3556 C CA . LYS A 1 467 ? 6.462 -10.458 16.996 1.00 75.25 467 LYS A CA 1
ATOM 3557 C C . LYS A 1 467 ? 7.789 -9.714 17.236 1.00 75.25 467 LYS A C 1
ATOM 3559 O O . LYS A 1 467 ? 7.748 -8.621 17.801 1.00 75.25 467 LYS A O 1
ATOM 3564 N N . PRO A 1 468 ? 8.942 -10.253 16.789 1.00 85.19 468 PRO A N 1
ATOM 3565 C CA . PRO A 1 468 ? 10.192 -9.502 16.771 1.00 85.19 468 PRO A CA 1
ATOM 3566 C C . PRO A 1 468 ? 10.057 -8.216 15.948 1.00 85.19 468 PRO A C 1
ATOM 3568 O O . PRO A 1 468 ? 9.405 -8.223 14.900 1.00 85.19 468 PRO A O 1
ATOM 3571 N N . LEU A 1 469 ? 10.690 -7.137 16.394 1.00 83.88 469 LEU A N 1
ATOM 3572 C CA . LEU A 1 469 ? 10.784 -5.897 15.635 1.00 83.88 469 LEU A CA 1
ATOM 3573 C C . LEU A 1 469 ? 11.653 -6.105 14.392 1.00 83.88 469 LEU A C 1
ATOM 3575 O O . LEU A 1 469 ? 12.720 -6.711 14.454 1.00 83.88 469 LEU A O 1
ATOM 3579 N N . GLU A 1 470 ? 11.176 -5.590 13.261 1.00 84.00 470 GLU A N 1
ATOM 3580 C CA . GLU A 1 470 ? 11.898 -5.586 11.977 1.00 84.00 470 GLU A CA 1
ATOM 3581 C C . GLU A 1 470 ? 12.764 -4.327 11.805 1.00 84.00 470 GLU A C 1
ATOM 3583 O O . GLU A 1 470 ? 13.498 -4.207 10.831 1.00 84.00 470 GLU A O 1
ATOM 3588 N N . MET A 1 471 ? 12.670 -3.402 12.759 1.00 82.88 471 MET A N 1
ATOM 3589 C CA . MET A 1 471 ? 13.351 -2.112 12.794 1.00 82.88 471 MET A CA 1
ATOM 3590 C C . MET A 1 471 ? 13.866 -1.831 14.208 1.00 82.88 471 MET A C 1
ATOM 3592 O O . MET A 1 471 ? 13.317 -2.377 15.174 1.00 82.88 471 MET A O 1
ATOM 3596 N N . PRO A 1 472 ? 14.887 -0.978 14.364 1.00 87.50 472 PRO A N 1
ATOM 3597 C CA . PRO A 1 472 ? 15.359 -0.564 15.676 1.00 87.50 472 PRO A CA 1
ATOM 3598 C C . PRO A 1 472 ? 14.253 0.126 16.500 1.00 87.50 472 PRO A C 1
ATOM 3600 O O . PRO A 1 472 ? 13.422 0.844 15.935 1.00 87.50 472 PRO A O 1
ATOM 3603 N N . PRO A 1 473 ? 14.259 -0.002 17.841 1.00 89.75 473 PRO A N 1
ATOM 3604 C CA . PRO A 1 473 ? 13.325 0.707 18.722 1.00 89.75 473 PRO A CA 1
ATOM 3605 C C . PRO A 1 473 ? 13.233 2.227 18.485 1.00 89.75 473 PRO A C 1
ATOM 3607 O O . PRO A 1 473 ? 12.152 2.799 18.621 1.00 89.75 473 PRO A O 1
ATOM 3610 N N . SER A 1 474 ? 14.342 2.873 18.099 1.00 87.12 474 SER A N 1
ATOM 3611 C CA . SER A 1 474 ? 14.408 4.310 17.782 1.00 87.12 474 SER A CA 1
ATOM 3612 C C . SER A 1 474 ? 13.591 4.701 16.553 1.00 87.12 474 SER A C 1
ATOM 3614 O O . SER A 1 474 ? 12.911 5.724 16.568 1.00 87.12 474 SER A O 1
ATOM 3616 N N . GLU A 1 475 ? 13.601 3.872 15.513 1.00 86.31 475 GLU A N 1
ATOM 3617 C CA . GLU A 1 475 ? 12.805 4.095 14.305 1.00 86.31 475 GLU A CA 1
ATOM 3618 C C . GLU A 1 475 ? 11.310 3.902 14.594 1.00 86.31 475 GLU A C 1
ATOM 3620 O O . GLU A 1 475 ? 10.466 4.676 14.138 1.00 86.31 475 GLU A O 1
ATOM 3625 N N . LEU A 1 476 ? 10.978 2.915 15.434 1.00 87.88 476 LEU A N 1
ATOM 3626 C CA . LEU A 1 476 ? 9.599 2.634 15.822 1.00 87.88 476 LEU A CA 1
ATOM 3627 C C . LEU A 1 476 ? 8.952 3.789 16.608 1.00 87.88 476 LEU A C 1
ATOM 3629 O O . LEU A 1 476 ? 7.760 4.036 16.429 1.00 87.88 476 LEU A O 1
ATOM 3633 N N . ILE A 1 477 ? 9.695 4.467 17.494 1.00 87.62 477 ILE A N 1
ATOM 3634 C CA . ILE A 1 477 ? 9.127 5.509 18.370 1.00 87.62 477 ILE A CA 1
ATOM 3635 C C . ILE A 1 477 ? 8.951 6.867 17.680 1.00 87.62 477 ILE A C 1
ATOM 3637 O O . ILE A 1 477 ? 7.964 7.554 17.951 1.00 87.62 477 ILE A O 1
ATOM 3641 N N . LEU A 1 478 ? 9.868 7.243 16.782 1.00 80.19 478 LEU A N 1
ATOM 3642 C CA . LEU A 1 478 ? 9.831 8.533 16.080 1.00 80.19 478 LEU A CA 1
ATOM 3643 C C . LEU A 1 478 ? 8.799 8.557 14.944 1.00 80.19 478 LEU A C 1
ATOM 3645 O O . LEU A 1 478 ? 8.269 9.618 14.625 1.00 80.19 478 LEU A O 1
ATOM 3649 N N . GLY A 1 479 ? 8.462 7.387 14.392 1.00 65.12 479 GLY A N 1
ATOM 3650 C CA . GLY A 1 479 ? 7.571 7.258 13.246 1.00 65.12 479 GLY A CA 1
ATOM 3651 C C . GLY A 1 479 ? 8.283 7.633 11.944 1.00 65.12 479 GLY A C 1
ATOM 3652 O O . GLY A 1 479 ? 8.895 8.691 11.825 1.00 65.12 479 GLY A O 1
ATOM 3653 N N . ALA A 1 480 ? 8.201 6.768 10.934 1.00 52.00 480 ALA A N 1
ATOM 3654 C CA . ALA A 1 480 ? 8.646 7.119 9.589 1.00 52.00 480 ALA A CA 1
ATOM 3655 C C . ALA A 1 480 ? 7.744 8.249 9.053 1.00 52.00 480 ALA A C 1
ATOM 3657 O O . ALA A 1 480 ? 6.542 8.038 8.861 1.00 52.00 480 ALA A O 1
ATOM 3658 N N . LYS A 1 481 ? 8.294 9.456 8.859 1.00 36.31 481 LYS A N 1
ATOM 3659 C CA . LYS A 1 481 ? 7.563 10.589 8.269 1.00 36.31 481 LYS A CA 1
ATOM 3660 C C . LYS A 1 481 ? 7.026 10.202 6.881 1.00 36.31 481 LYS A C 1
ATOM 3662 O O . LYS A 1 481 ? 7.732 9.603 6.075 1.00 36.31 481 LYS A O 1
ATOM 3667 N N . LYS A 1 482 ? 5.756 10.538 6.623 1.00 35.66 482 LYS A N 1
ATOM 3668 C CA . LYS A 1 482 ? 5.143 10.516 5.286 1.00 35.66 482 LYS A CA 1
ATOM 3669 C C . LYS A 1 482 ? 5.542 11.804 4.560 1.00 35.66 482 LYS A C 1
ATOM 3671 O O . LYS A 1 482 ? 5.138 12.872 5.001 1.00 35.66 482 LYS A O 1
ATOM 3676 N N . GLU A 1 483 ? 6.293 11.685 3.473 1.00 35.28 483 GLU A N 1
ATOM 3677 C CA . GLU A 1 483 ? 6.671 12.801 2.594 1.00 35.28 483 GLU A CA 1
ATOM 3678 C C . GLU A 1 483 ? 5.511 13.164 1.649 1.00 35.28 483 GLU A C 1
ATOM 3680 O O . GLU A 1 483 ? 4.911 12.280 1.023 1.00 35.28 483 GLU A O 1
ATOM 3685 N N . GLY A 1 484 ? 5.181 14.458 1.564 1.00 42.66 484 GLY A N 1
ATOM 3686 C CA . GLY A 1 484 ? 4.053 14.977 0.778 1.00 42.66 484 GLY A CA 1
ATOM 3687 C C . GLY A 1 484 ? 3.718 16.471 0.942 1.00 42.66 484 GLY A C 1
ATOM 3688 O O . GLY A 1 484 ? 2.829 16.939 0.240 1.00 42.66 484 GLY A O 1
ATOM 3689 N N . GLU A 1 485 ? 4.403 17.218 1.811 1.00 34.44 485 GLU A N 1
ATOM 3690 C CA . GLU A 1 485 ? 4.413 18.696 1.799 1.00 34.44 485 GLU A CA 1
ATOM 3691 C C . GLU A 1 485 ? 5.669 19.194 1.059 1.00 34.44 485 GLU A C 1
ATOM 3693 O O . GLU A 1 485 ? 6.611 18.428 0.905 1.00 34.44 485 GLU A O 1
ATOM 3698 N N . ASP A 1 486 ? 5.664 20.423 0.536 1.00 46.69 486 ASP A N 1
ATOM 3699 C CA . ASP A 1 486 ? 6.666 21.029 -0.368 1.00 46.69 486 ASP A CA 1
ATOM 3700 C C . ASP A 1 486 ? 8.143 20.967 0.112 1.00 46.69 486 ASP A C 1
ATOM 3702 O O . ASP A 1 486 ? 8.734 21.961 0.525 1.00 46.69 486 ASP A O 1
ATOM 3706 N N . GLU A 1 487 ? 8.808 19.813 -0.018 1.00 48.50 487 GLU A N 1
ATOM 3707 C CA . GLU A 1 487 ? 10.169 19.587 0.519 1.00 48.50 487 GLU A CA 1
ATOM 3708 C C . GLU A 1 487 ? 11.299 20.376 -0.173 1.00 48.50 487 GLU A C 1
ATOM 3710 O O . GLU A 1 487 ? 12.448 20.302 0.252 1.00 48.50 487 GLU A O 1
ATOM 3715 N N . GLY A 1 488 ? 11.025 21.115 -1.253 1.00 49.81 488 GLY A N 1
ATOM 3716 C CA . GLY A 1 488 ? 12.051 21.878 -1.982 1.00 49.81 488 GLY A CA 1
ATOM 3717 C C . GLY A 1 488 ? 12.091 23.375 -1.683 1.00 49.81 488 GLY A C 1
ATOM 3718 O O . GLY A 1 488 ? 13.117 24.024 -1.911 1.00 49.81 488 GLY A O 1
ATOM 3719 N N . ALA A 1 489 ? 10.979 23.940 -1.208 1.00 51.56 489 ALA A N 1
ATOM 3720 C CA . ALA A 1 489 ? 10.813 25.387 -1.086 1.00 51.56 489 ALA A CA 1
ATOM 3721 C C . ALA A 1 489 ? 11.602 25.960 0.098 1.00 51.56 489 ALA A C 1
ATOM 3723 O O . ALA A 1 489 ? 12.262 26.985 -0.068 1.00 51.56 489 ALA A O 1
ATOM 3724 N N . ASP A 1 490 ? 11.628 25.237 1.217 1.00 54.84 490 ASP A N 1
ATOM 3725 C CA . ASP A 1 490 ? 12.250 25.666 2.478 1.00 54.84 490 ASP A CA 1
ATOM 3726 C C . ASP A 1 490 ? 13.755 25.357 2.569 1.00 54.84 490 ASP A C 1
ATOM 3728 O O . ASP A 1 490 ? 14.388 25.638 3.581 1.00 54.84 490 ASP A O 1
ATOM 3732 N N . LEU A 1 491 ? 14.341 24.757 1.528 1.00 63.66 491 LEU A N 1
ATOM 3733 C CA . LEU A 1 491 ? 15.776 24.465 1.488 1.00 63.66 491 LEU A CA 1
ATOM 3734 C C . LEU A 1 491 ? 16.593 25.731 1.205 1.00 63.66 491 LEU A C 1
ATOM 3736 O O . LEU A 1 491 ? 16.197 26.548 0.375 1.00 63.66 491 LEU A O 1
ATOM 3740 N N . ASP A 1 492 ? 17.765 25.859 1.814 1.00 73.62 492 ASP A N 1
ATOM 3741 C CA . ASP A 1 492 ? 18.711 26.924 1.475 1.00 73.62 492 ASP A CA 1
ATOM 3742 C C . ASP A 1 492 ? 19.321 26.710 0.073 1.00 73.62 492 ASP A C 1
ATOM 3744 O O . ASP A 1 492 ? 19.349 25.592 -0.453 1.00 73.62 492 ASP A O 1
ATOM 3748 N N . ASP A 1 493 ? 19.798 27.780 -0.575 1.00 78.94 493 ASP A N 1
ATOM 3749 C CA . ASP A 1 493 ? 20.360 27.712 -1.937 1.00 78.94 493 ASP A CA 1
ATOM 3750 C C . ASP A 1 493 ? 21.608 26.810 -2.024 1.00 78.94 493 ASP A C 1
ATOM 3752 O O . ASP A 1 493 ? 21.910 26.263 -3.088 1.00 78.94 493 ASP A O 1
ATOM 3756 N N . ASP A 1 494 ? 22.324 26.602 -0.919 1.00 77.12 494 ASP A N 1
ATOM 3757 C CA . ASP A 1 494 ? 23.485 25.718 -0.838 1.00 77.12 494 ASP A CA 1
ATOM 3758 C C . ASP A 1 494 ? 23.132 24.240 -0.586 1.00 77.12 494 ASP A C 1
ATOM 3760 O O . ASP A 1 494 ? 24.007 23.377 -0.724 1.00 77.12 494 ASP A O 1
ATOM 3764 N N . ALA A 1 495 ? 21.860 23.928 -0.307 1.00 73.19 495 ALA A N 1
ATOM 3765 C CA . ALA A 1 495 ? 21.387 22.570 -0.080 1.00 73.19 495 ALA A CA 1
ATOM 3766 C C . ALA A 1 495 ? 21.592 21.692 -1.323 1.00 73.19 495 ALA A C 1
ATOM 3768 O O . ALA A 1 495 ? 21.133 22.000 -2.429 1.00 73.19 495 ALA A O 1
ATOM 3769 N N . GLN A 1 496 ? 22.271 20.560 -1.139 1.00 68.19 496 GLN A N 1
ATOM 3770 C CA . GLN A 1 496 ? 22.537 19.603 -2.207 1.00 68.19 496 GLN A CA 1
ATOM 3771 C C . GLN A 1 496 ? 21.252 18.845 -2.579 1.00 68.19 496 GLN A C 1
ATOM 3773 O O . GLN A 1 496 ? 20.706 18.090 -1.780 1.00 68.19 496 GLN A O 1
ATOM 3778 N N . ILE A 1 497 ? 20.791 19.003 -3.820 1.00 70.88 497 ILE A N 1
ATOM 3779 C CA . ILE A 1 497 ? 19.559 18.379 -4.330 1.00 70.88 497 ILE A CA 1
ATOM 3780 C C . ILE A 1 497 ? 19.826 17.112 -5.151 1.00 70.88 497 ILE A C 1
ATOM 3782 O O . ILE A 1 497 ? 18.943 16.271 -5.296 1.00 70.88 497 ILE A O 1
ATOM 3786 N N . CYS A 1 498 ? 21.027 16.958 -5.722 1.00 61.91 498 CYS A N 1
ATOM 3787 C CA . CYS A 1 498 ? 21.400 15.802 -6.536 1.00 61.91 498 CYS A CA 1
ATOM 3788 C C . CYS A 1 498 ? 22.783 15.288 -6.155 1.00 61.91 498 CYS A C 1
ATOM 3790 O O . CYS A 1 498 ? 23.790 15.781 -6.655 1.00 61.91 498 CYS A O 1
ATOM 3792 N N . SER A 1 499 ? 22.828 14.223 -5.356 1.00 55.34 499 SER A N 1
ATOM 3793 C CA . SER A 1 499 ? 24.086 13.611 -4.917 1.00 55.34 499 SER A CA 1
ATOM 3794 C C . SER A 1 499 ? 24.886 12.962 -6.053 1.00 55.34 499 SER A C 1
ATOM 3796 O O . SER A 1 499 ? 26.105 12.910 -5.980 1.00 55.34 499 SER A O 1
ATOM 3798 N N . CYS A 1 500 ? 24.236 12.497 -7.131 1.00 48.41 500 CYS A N 1
ATOM 3799 C CA . CYS A 1 500 ? 24.934 11.862 -8.262 1.00 48.41 500 CYS A CA 1
ATOM 3800 C C . CYS A 1 500 ? 25.838 12.814 -9.054 1.00 48.41 500 CYS A C 1
ATOM 3802 O O . CYS A 1 500 ? 26.788 12.353 -9.670 1.00 48.41 500 CYS A O 1
ATOM 3804 N N . HIS A 1 501 ? 25.498 14.104 -9.083 1.00 57.09 501 HIS A N 1
ATOM 3805 C CA . HIS A 1 501 ? 26.182 15.131 -9.886 1.00 57.09 501 HIS A CA 1
ATOM 3806 C C . HIS A 1 501 ? 26.516 16.378 -9.062 1.00 57.09 501 HIS A C 1
ATOM 3808 O O . HIS A 1 501 ? 26.857 17.413 -9.614 1.00 57.09 501 HIS A O 1
ATOM 3814 N N . ASN A 1 502 ? 26.388 16.270 -7.739 1.00 65.81 502 ASN A N 1
ATOM 3815 C CA . ASN A 1 502 ? 26.639 17.328 -6.770 1.00 65.81 502 ASN A CA 1
ATOM 3816 C C . ASN A 1 502 ? 25.943 18.676 -7.068 1.00 65.81 502 ASN A C 1
ATOM 3818 O O . ASN A 1 502 ? 26.542 19.731 -6.897 1.00 65.81 502 ASN A O 1
ATOM 3822 N N . VAL A 1 503 ? 24.683 18.642 -7.512 1.00 77.81 503 VAL A N 1
ATOM 3823 C CA . VAL A 1 503 ? 23.911 19.856 -7.852 1.00 77.81 503 VAL A CA 1
ATOM 3824 C C . VAL A 1 503 ? 23.206 20.389 -6.612 1.00 77.81 503 VAL A C 1
ATOM 3826 O O . VAL A 1 503 ? 22.593 19.599 -5.883 1.00 77.81 503 VAL A O 1
ATOM 3829 N N . LYS A 1 504 ? 23.248 21.706 -6.399 1.00 85.50 504 LYS A N 1
ATOM 3830 C CA . LYS A 1 504 ? 22.581 22.432 -5.309 1.00 85.50 504 LYS A CA 1
ATOM 3831 C C . LYS A 1 504 ? 21.261 23.063 -5.763 1.00 85.50 504 LYS A C 1
ATOM 3833 O O . LYS A 1 504 ? 21.003 23.201 -6.960 1.00 85.50 504 LYS A O 1
ATOM 3838 N N . LYS A 1 505 ? 20.402 23.452 -4.816 1.00 88.50 505 LYS A N 1
ATOM 3839 C CA . LYS A 1 505 ? 19.148 24.169 -5.111 1.00 88.50 505 LYS A CA 1
ATOM 3840 C C . LYS A 1 505 ? 19.416 25.464 -5.886 1.00 88.50 505 LYS A C 1
ATOM 3842 O O . LYS A 1 505 ? 18.756 25.705 -6.900 1.00 88.50 505 LYS A O 1
ATOM 3847 N N . GLY A 1 506 ? 20.408 26.240 -5.452 1.00 86.00 506 GLY A N 1
ATOM 3848 C CA . GLY A 1 506 ? 20.802 27.505 -6.066 1.00 86.00 506 GLY A CA 1
ATOM 3849 C C . GLY A 1 506 ? 21.182 27.362 -7.540 1.00 86.00 506 GLY A C 1
ATOM 3850 O O . GLY A 1 506 ? 20.802 28.209 -8.341 1.00 86.00 506 GLY A O 1
ATOM 3851 N N . ASP A 1 507 ? 21.814 26.252 -7.937 1.00 84.88 507 ASP A N 1
ATOM 3852 C CA . ASP A 1 507 ? 22.187 25.994 -9.337 1.00 84.88 507 ASP A CA 1
ATOM 3853 C C . ASP A 1 507 ? 20.952 25.881 -10.248 1.00 84.88 507 ASP A C 1
ATOM 3855 O O . ASP A 1 507 ? 20.939 26.378 -11.375 1.00 84.88 507 ASP A O 1
ATOM 3859 N N . VAL A 1 508 ? 19.876 25.256 -9.751 1.00 86.19 508 VAL A N 1
ATOM 3860 C CA . VAL A 1 508 ? 18.609 25.115 -10.489 1.00 86.19 508 VAL A CA 1
ATOM 3861 C C . VAL A 1 508 ? 17.865 26.443 -10.554 1.00 86.19 508 VAL A C 1
ATOM 3863 O O . VAL A 1 508 ? 17.364 26.807 -11.618 1.00 86.19 508 VAL A O 1
ATOM 3866 N N . VAL A 1 509 ? 17.811 27.181 -9.443 1.00 90.31 509 VAL A N 1
ATOM 3867 C CA . VAL A 1 509 ? 17.176 28.507 -9.389 1.00 90.31 509 VAL A CA 1
ATOM 3868 C C . VAL A 1 509 ? 17.910 29.496 -10.300 1.00 90.31 509 VAL A C 1
ATOM 3870 O O . VAL A 1 509 ? 17.263 30.253 -11.023 1.00 90.31 509 VAL A O 1
ATOM 3873 N N . GLN A 1 510 ? 19.244 29.464 -10.317 1.00 87.31 510 GLN A N 1
ATOM 3874 C CA . GLN A 1 510 ? 20.061 30.330 -11.162 1.00 87.31 510 GLN A CA 1
ATOM 3875 C C . GLN A 1 510 ? 19.850 30.030 -12.646 1.00 87.31 510 GLN A C 1
ATOM 3877 O O . GLN A 1 510 ? 19.597 30.958 -13.405 1.00 87.31 510 GLN A O 1
ATOM 3882 N N . CYS A 1 511 ? 19.808 28.755 -13.050 1.00 85.19 511 CYS A N 1
ATOM 3883 C CA . CYS A 1 511 ? 19.468 28.391 -14.429 1.00 85.19 511 CYS A CA 1
ATOM 3884 C C . CYS A 1 511 ? 18.120 28.995 -14.862 1.00 85.19 511 CYS A C 1
ATOM 3886 O O . CYS A 1 511 ? 17.988 29.515 -15.970 1.00 85.19 511 CYS A O 1
ATOM 3888 N N . VAL A 1 512 ? 17.109 28.966 -13.986 1.00 86.88 512 VAL A N 1
ATOM 3889 C CA . VAL A 1 512 ? 15.809 29.586 -14.280 1.00 86.88 512 VAL A CA 1
ATOM 3890 C C . VAL A 1 512 ? 15.935 31.108 -14.399 1.00 86.88 512 VAL A C 1
ATOM 3892 O O . VAL A 1 512 ? 15.402 31.685 -15.348 1.00 86.88 512 VAL A O 1
ATOM 3895 N N . LYS A 1 513 ? 16.682 31.778 -13.517 1.00 83.62 513 LYS A N 1
ATOM 3896 C CA . LYS A 1 513 ? 16.951 33.223 -13.647 1.00 83.62 513 LYS A CA 1
ATOM 3897 C C . LYS A 1 513 ? 17.674 33.566 -14.956 1.00 83.62 513 LYS A C 1
ATOM 3899 O O . LYS A 1 513 ? 17.316 34.550 -15.596 1.00 83.62 513 LYS A O 1
ATOM 3904 N N . ASP A 1 514 ? 18.582 32.703 -15.404 1.00 82.81 514 ASP A N 1
ATOM 3905 C CA . ASP A 1 514 ? 19.376 32.860 -16.631 1.00 82.81 514 ASP A CA 1
ATOM 3906 C C . ASP A 1 514 ? 18.591 32.568 -17.924 1.00 82.81 514 ASP A C 1
ATOM 3908 O O . ASP A 1 514 ? 19.141 32.615 -19.023 1.00 82.81 514 ASP A O 1
ATOM 3912 N N . GLY A 1 515 ? 17.286 32.295 -17.823 1.00 75.19 515 GLY A N 1
ATOM 3913 C CA . GLY A 1 515 ? 16.410 32.134 -18.985 1.00 75.19 515 GLY A CA 1
ATOM 3914 C C . GLY A 1 515 ? 16.005 30.695 -19.290 1.00 75.19 515 GLY A C 1
ATOM 3915 O O . GLY A 1 515 ? 15.299 30.471 -20.270 1.00 75.19 515 GLY A O 1
ATOM 3916 N N . VAL A 1 516 ? 16.373 29.714 -18.458 1.00 75.25 516 VAL A N 1
ATOM 3917 C CA . VAL A 1 516 ? 15.940 28.323 -18.649 1.00 75.25 516 VAL A CA 1
ATOM 3918 C C . VAL A 1 516 ? 14.455 28.170 -18.339 1.00 75.25 516 VAL A C 1
ATOM 3920 O O . VAL A 1 516 ? 13.987 28.541 -17.263 1.00 75.25 516 VAL A O 1
ATOM 3923 N N . ARG A 1 517 ? 13.697 27.617 -19.291 1.00 74.94 517 ARG A N 1
ATOM 3924 C CA . ARG A 1 517 ? 12.233 27.469 -19.197 1.00 74.94 517 ARG A CA 1
ATOM 3925 C C . ARG A 1 517 ? 11.748 26.026 -19.310 1.00 74.94 517 ARG A C 1
ATOM 3927 O O . ARG A 1 517 ? 10.543 25.795 -19.334 1.00 74.94 517 ARG A O 1
ATOM 3934 N N . SER A 1 518 ? 12.647 25.039 -19.331 1.00 69.69 518 SER A N 1
ATOM 3935 C CA . SER A 1 518 ? 12.264 23.625 -19.348 1.00 69.69 518 SER A CA 1
ATOM 3936 C C . SER A 1 518 ? 13.123 22.758 -18.421 1.00 69.69 518 SER A C 1
ATOM 3938 O O . SER A 1 518 ? 14.317 22.988 -18.236 1.00 69.69 518 SER A O 1
ATOM 3940 N N . ILE A 1 519 ? 12.527 21.690 -17.880 1.00 69.06 519 ILE A N 1
ATOM 3941 C CA . ILE A 1 519 ? 13.249 20.672 -17.095 1.00 69.06 519 ILE A CA 1
ATOM 3942 C C . ILE A 1 519 ? 14.313 19.949 -17.935 1.00 69.06 519 ILE A C 1
ATOM 3944 O O . ILE A 1 519 ? 15.323 19.502 -17.394 1.00 69.06 519 ILE A O 1
ATOM 3948 N N . GLY A 1 520 ? 14.098 19.804 -19.248 1.00 57.72 520 GLY A N 1
ATOM 3949 C CA . GLY A 1 520 ? 15.083 19.200 -20.152 1.00 57.72 520 GLY A CA 1
ATOM 3950 C C . GLY A 1 520 ? 16.380 20.005 -20.190 1.00 57.72 520 GLY A C 1
ATOM 3951 O O . GLY A 1 520 ? 17.465 19.441 -20.053 1.00 57.72 520 GLY A O 1
ATOM 3952 N N . ASP A 1 521 ? 16.251 21.324 -20.251 1.00 62.44 521 ASP A N 1
ATOM 3953 C CA . ASP A 1 521 ? 17.381 22.245 -20.249 1.00 62.44 521 ASP A CA 1
ATOM 3954 C C . ASP A 1 521 ? 18.087 22.251 -18.886 1.00 62.44 521 ASP A C 1
ATOM 3956 O O . ASP A 1 521 ? 19.311 22.140 -18.843 1.00 62.44 521 ASP A O 1
ATOM 3960 N N . ILE A 1 522 ? 17.339 22.218 -17.771 1.00 71.31 522 ILE A N 1
ATOM 3961 C CA . ILE A 1 522 ? 17.919 22.046 -16.424 1.00 71.31 522 ILE A CA 1
ATOM 3962 C C . ILE A 1 522 ? 18.769 20.774 -16.350 1.00 71.31 522 ILE A C 1
ATOM 3964 O O . ILE A 1 522 ? 19.897 20.819 -15.858 1.00 71.31 522 ILE A O 1
ATOM 3968 N N . LYS A 1 523 ? 18.279 19.642 -16.871 1.00 64.94 523 LYS A N 1
ATOM 3969 C CA . LYS A 1 523 ? 19.055 18.391 -16.928 1.00 64.94 523 LYS A CA 1
ATOM 3970 C C . LYS A 1 523 ? 20.311 18.531 -17.779 1.00 64.94 523 LYS A C 1
ATOM 3972 O O . LYS A 1 523 ? 21.335 17.950 -17.438 1.00 64.94 523 LYS A O 1
ATOM 3977 N N . SER A 1 524 ? 20.233 19.255 -18.893 1.00 58.00 524 SER A N 1
ATOM 3978 C CA . SER A 1 524 ? 21.368 19.424 -19.803 1.00 58.00 524 SER A CA 1
ATOM 3979 C C . SER A 1 524 ? 22.487 20.268 -19.184 1.00 58.00 524 SER A C 1
ATOM 3981 O O . SER A 1 524 ? 23.653 19.875 -19.275 1.00 58.00 524 SER A O 1
ATOM 3983 N N . MET A 1 525 ? 22.119 21.355 -18.494 1.00 63.34 525 MET A N 1
ATOM 3984 C CA . MET A 1 525 ? 23.047 22.331 -17.920 1.00 63.34 525 MET A CA 1
ATOM 3985 C C . MET A 1 525 ? 23.597 21.888 -16.567 1.00 63.34 525 MET A C 1
ATOM 3987 O O . MET A 1 525 ? 24.798 21.957 -16.340 1.00 63.34 525 MET A O 1
ATOM 3991 N N . THR A 1 526 ? 22.737 21.380 -15.682 1.00 70.12 526 THR A N 1
ATOM 3992 C CA . THR A 1 526 ? 23.137 21.009 -14.312 1.00 70.12 526 THR A CA 1
ATOM 3993 C C . THR A 1 526 ? 23.488 19.531 -14.170 1.00 70.12 526 THR A C 1
ATOM 3995 O O . THR A 1 526 ? 23.974 19.107 -13.131 1.00 70.12 526 THR A O 1
ATOM 3998 N N . LYS A 1 527 ? 23.176 18.699 -15.174 1.00 61.53 527 LYS A N 1
ATOM 3999 C CA . LYS A 1 527 ? 23.229 17.224 -15.095 1.00 61.53 527 LYS A CA 1
ATOM 4000 C C . LYS A 1 527 ? 22.307 16.620 -14.025 1.00 61.53 527 LYS A C 1
ATOM 4002 O O . LYS A 1 527 ? 22.259 15.393 -13.882 1.00 61.53 527 LYS A O 1
ATOM 4007 N N . CYS A 1 528 ? 21.504 17.423 -13.323 1.00 59.31 528 CYS A N 1
ATOM 4008 C CA . CYS A 1 528 ? 20.579 16.950 -12.303 1.00 59.31 528 CYS A CA 1
ATOM 4009 C C . CYS A 1 528 ? 19.606 15.909 -12.880 1.00 59.31 528 CYS A C 1
ATOM 4011 O O . CYS A 1 528 ? 19.027 16.101 -13.946 1.00 59.31 528 CYS A O 1
ATOM 4013 N N . GLY A 1 529 ? 19.455 14.762 -12.210 1.00 51.19 529 GLY A N 1
ATOM 4014 C CA . GLY A 1 529 ? 18.542 13.698 -12.638 1.00 51.19 529 GLY A CA 1
ATOM 4015 C C . GLY A 1 529 ? 18.982 12.873 -13.852 1.00 51.19 529 GLY A C 1
ATOM 4016 O O . GLY A 1 529 ? 18.225 12.004 -14.285 1.00 51.19 529 GLY A O 1
ATOM 4017 N N . THR A 1 530 ? 20.196 13.089 -14.374 1.00 53.44 530 THR A N 1
ATOM 4018 C CA . THR A 1 530 ? 20.783 12.283 -15.467 1.00 53.44 530 THR A CA 1
ATOM 4019 C C . THR A 1 530 ? 21.524 11.027 -14.979 1.00 53.44 530 THR A C 1
ATOM 4021 O O . THR A 1 530 ? 21.859 10.163 -15.783 1.00 53.44 530 THR A O 1
ATOM 4024 N N . GLY A 1 531 ? 21.769 10.913 -13.666 1.00 48.38 531 GLY A N 1
ATOM 4025 C CA . GLY A 1 531 ? 22.339 9.730 -13.005 1.00 48.38 531 GLY A CA 1
ATOM 4026 C C . GLY A 1 531 ? 21.268 8.705 -12.605 1.00 48.38 531 GLY A C 1
ATOM 4027 O O . GLY A 1 531 ? 20.722 7.999 -13.447 1.00 48.38 531 GLY A O 1
ATOM 4028 N N . CYS A 1 532 ? 20.937 8.620 -11.309 1.00 40.56 532 CYS A N 1
ATOM 4029 C CA . CYS A 1 532 ? 19.904 7.698 -10.803 1.00 40.56 532 CYS A CA 1
ATOM 4030 C C . CYS A 1 532 ? 18.459 8.201 -10.998 1.00 40.56 532 CYS A C 1
ATOM 4032 O O . CYS A 1 532 ? 17.510 7.432 -10.850 1.00 40.56 532 CYS A O 1
ATOM 4034 N N . GLY A 1 533 ? 18.284 9.498 -11.284 1.00 47.12 533 GLY A N 1
ATOM 4035 C CA . GLY A 1 533 ? 16.978 10.147 -11.443 1.00 47.12 533 GLY A CA 1
ATOM 4036 C C . GLY A 1 533 ? 16.189 10.375 -10.144 1.00 47.12 533 GLY A C 1
ATOM 4037 O O . GLY A 1 533 ? 15.070 10.878 -10.209 1.00 47.12 533 GLY A O 1
ATOM 4038 N N . GLY A 1 534 ? 16.743 10.037 -8.972 1.00 43.47 534 GLY A N 1
ATOM 4039 C CA . GLY A 1 534 ? 16.051 10.129 -7.677 1.00 43.47 534 GLY A CA 1
ATOM 4040 C C . GLY A 1 534 ? 15.684 11.556 -7.251 1.00 43.47 534 GLY A C 1
ATOM 4041 O O . GLY A 1 534 ? 14.625 11.764 -6.668 1.00 43.47 534 GLY A O 1
ATOM 4042 N N . CYS A 1 535 ? 16.503 12.542 -7.621 1.00 60.78 535 CYS A N 1
ATOM 4043 C CA . CYS A 1 535 ? 16.302 13.964 -7.326 1.00 60.78 535 CYS A CA 1
ATOM 4044 C C . CYS A 1 535 ? 15.220 14.648 -8.181 1.00 60.78 535 CYS A C 1
ATOM 4046 O O . CYS A 1 535 ? 14.803 15.759 -7.869 1.00 60.78 535 CYS A O 1
ATOM 4048 N N . MET A 1 536 ? 14.728 13.994 -9.241 1.00 75.12 536 MET A N 1
ATOM 4049 C CA . MET A 1 536 ? 13.837 14.618 -10.226 1.00 75.12 536 MET A CA 1
ATOM 4050 C C . MET A 1 536 ? 12.566 15.256 -9.651 1.00 75.12 536 MET A C 1
ATOM 4052 O O . MET A 1 536 ? 12.221 16.346 -10.107 1.00 75.12 536 MET A O 1
ATOM 4056 N N . PRO A 1 537 ? 11.856 14.648 -8.681 1.00 58.53 537 PRO A N 1
ATOM 4057 C CA . PRO A 1 537 ? 10.675 15.276 -8.092 1.00 58.53 537 PRO A CA 1
ATOM 4058 C C . PRO A 1 537 ? 11.012 16.580 -7.358 1.00 58.53 537 PRO A C 1
ATOM 4060 O O . PRO A 1 537 ? 10.331 17.580 -7.563 1.00 58.53 537 PRO A O 1
ATOM 4063 N N . LEU A 1 538 ? 12.102 16.583 -6.581 1.00 68.88 538 LEU A N 1
ATOM 4064 C CA . LEU A 1 538 ? 12.577 17.751 -5.837 1.00 68.88 538 LEU A CA 1
ATOM 4065 C C . LEU A 1 538 ? 13.041 18.861 -6.791 1.00 68.88 538 LEU A C 1
ATOM 4067 O O . LEU A 1 538 ? 12.616 20.004 -6.676 1.00 68.88 538 LEU A O 1
ATOM 4071 N N . THR A 1 539 ? 13.825 18.508 -7.814 1.00 77.44 539 THR A N 1
ATOM 4072 C CA . THR A 1 539 ? 14.259 19.433 -8.873 1.00 77.44 539 THR A CA 1
ATOM 4073 C C . THR A 1 539 ? 13.087 20.022 -9.651 1.00 77.44 539 THR A C 1
ATOM 4075 O O . THR A 1 539 ? 13.123 21.196 -9.998 1.00 77.44 539 THR A O 1
ATOM 4078 N N . THR A 1 540 ? 12.039 19.235 -9.911 1.00 74.62 540 THR A N 1
ATOM 4079 C CA . THR A 1 540 ? 10.844 19.715 -10.622 1.00 74.62 540 THR A CA 1
ATOM 4080 C C . THR A 1 540 ? 10.039 20.692 -9.769 1.00 74.62 540 THR A C 1
ATOM 4082 O O . THR A 1 540 ? 9.590 21.709 -10.287 1.00 74.62 540 THR A O 1
ATOM 4085 N N . SER A 1 541 ? 9.908 20.425 -8.464 1.00 70.31 541 SER A N 1
ATOM 4086 C CA . SER A 1 541 ? 9.282 21.353 -7.511 1.00 70.31 541 SER A CA 1
ATOM 4087 C C . SER A 1 541 ? 10.046 22.686 -7.444 1.00 70.31 541 SER A C 1
ATOM 4089 O O . SER A 1 541 ? 9.451 23.737 -7.686 1.00 70.31 541 SER A O 1
ATOM 4091 N N . ILE A 1 542 ? 11.373 22.643 -7.254 1.00 82.31 542 ILE A N 1
ATOM 4092 C CA . ILE A 1 542 ? 12.240 23.836 -7.218 1.00 82.31 542 ILE A CA 1
ATOM 4093 C C . ILE A 1 542 ? 12.155 24.626 -8.533 1.00 82.31 542 ILE A C 1
ATOM 4095 O O . ILE A 1 542 ? 11.986 25.842 -8.512 1.00 82.31 542 ILE A O 1
ATOM 4099 N N . PHE A 1 543 ? 12.228 23.943 -9.679 1.00 83.25 543 PHE A N 1
ATOM 4100 C CA . PHE A 1 543 ? 12.123 24.562 -11.001 1.00 83.25 543 PHE A CA 1
ATOM 4101 C C . PHE A 1 543 ? 10.766 25.247 -11.219 1.00 83.25 543 PHE A C 1
ATOM 4103 O O . PHE A 1 543 ? 10.730 26.404 -11.629 1.00 83.25 543 PHE A O 1
ATOM 4110 N N . ASN A 1 544 ? 9.652 24.571 -10.917 1.00 77.19 544 ASN A N 1
ATOM 4111 C CA . ASN A 1 544 ? 8.311 25.136 -11.091 1.00 77.19 544 ASN A CA 1
ATOM 4112 C C . ASN A 1 544 ? 8.097 26.372 -10.207 1.00 77.19 544 ASN A C 1
ATOM 4114 O O . ASN A 1 544 ? 7.499 27.351 -10.652 1.00 77.19 544 ASN A O 1
ATOM 4118 N N . LYS A 1 545 ? 8.617 26.349 -8.974 1.00 80.50 545 LYS A N 1
ATOM 4119 C CA . LYS A 1 545 ? 8.558 27.492 -8.060 1.00 80.50 545 LYS A CA 1
ATOM 4120 C C . LYS A 1 545 ? 9.413 28.660 -8.557 1.00 80.50 545 LYS A C 1
ATOM 4122 O O . LYS A 1 545 ? 8.903 29.770 -8.656 1.00 80.50 545 LYS A O 1
ATOM 4127 N N . ALA A 1 546 ? 10.656 28.401 -8.967 1.00 84.31 546 ALA A N 1
ATOM 4128 C CA . ALA A 1 546 ? 11.535 29.422 -9.539 1.00 84.31 546 ALA A CA 1
ATOM 4129 C C . ALA A 1 546 ? 10.953 30.050 -10.822 1.00 84.31 546 ALA A C 1
ATOM 4131 O O . ALA A 1 546 ? 11.099 31.251 -11.045 1.00 84.31 546 ALA A O 1
ATOM 4132 N N . MET A 1 547 ? 10.255 29.262 -11.648 1.00 79.69 547 MET A N 1
ATOM 4133 C CA . MET A 1 547 ? 9.539 29.739 -12.840 1.00 79.69 547 MET A CA 1
ATOM 4134 C C . MET A 1 547 ? 8.376 30.669 -12.478 1.00 79.69 547 MET A C 1
ATOM 4136 O O . MET A 1 547 ? 8.239 31.735 -13.081 1.00 79.69 547 MET A O 1
ATOM 4140 N N . ALA A 1 548 ? 7.583 30.291 -11.470 1.00 78.38 548 ALA A N 1
ATOM 4141 C CA . ALA A 1 548 ? 6.499 31.118 -10.947 1.00 78.38 548 ALA A CA 1
ATOM 4142 C C . ALA A 1 548 ? 7.024 32.435 -10.346 1.00 78.38 548 ALA A C 1
ATOM 4144 O O . ALA A 1 548 ? 6.464 33.495 -10.617 1.00 78.38 548 ALA A O 1
ATOM 4145 N N . ASP A 1 549 ? 8.133 32.388 -9.601 1.00 80.38 549 ASP A N 1
ATOM 4146 C CA . ASP A 1 549 ? 8.762 33.570 -8.994 1.00 80.38 549 ASP A CA 1
ATOM 4147 C C . ASP A 1 549 ? 9.359 34.527 -10.043 1.00 80.38 549 ASP A C 1
ATOM 4149 O O . ASP A 1 549 ? 9.403 35.737 -9.825 1.00 80.38 549 ASP A O 1
ATOM 4153 N N . CYS A 1 550 ? 9.761 34.014 -11.212 1.00 77.88 550 CYS A N 1
ATOM 4154 C CA . CYS A 1 550 ? 10.207 34.824 -12.352 1.00 77.88 550 CYS A CA 1
ATOM 4155 C C . CYS A 1 550 ? 9.051 35.351 -13.228 1.00 77.88 550 CYS A C 1
ATOM 4157 O O . CYS A 1 550 ? 9.310 35.954 -14.270 1.00 77.88 550 CYS A O 1
ATOM 4159 N N . GLY A 1 551 ? 7.788 35.108 -12.854 1.00 65.81 551 GLY A N 1
ATOM 4160 C CA . GLY A 1 551 ? 6.615 35.534 -13.625 1.00 65.81 551 GLY A CA 1
ATOM 4161 C C . GLY A 1 551 ? 6.469 34.846 -14.988 1.00 65.81 551 GLY A C 1
ATOM 4162 O O . GLY A 1 551 ? 5.778 35.368 -15.861 1.00 65.81 551 GLY A O 1
ATOM 4163 N N . ALA A 1 552 ? 7.127 33.702 -15.202 1.00 62.25 552 ALA A N 1
ATOM 4164 C CA . ALA A 1 552 ? 7.045 32.954 -16.451 1.00 62.25 552 ALA A CA 1
ATOM 4165 C C . ALA A 1 552 ? 5.808 32.038 -16.453 1.00 62.25 552 ALA A C 1
ATOM 4167 O O . ALA A 1 552 ? 5.613 31.250 -15.527 1.00 62.25 552 ALA A O 1
ATOM 4168 N N . GLU A 1 553 ? 4.984 32.108 -17.506 1.00 52.69 553 GLU A N 1
ATOM 4169 C CA . GLU A 1 553 ? 3.868 31.173 -17.704 1.00 52.69 553 GLU A CA 1
ATOM 4170 C C . GLU A 1 553 ? 4.390 29.732 -17.806 1.00 52.69 553 GLU A C 1
ATOM 4172 O O . GLU A 1 553 ? 5.213 29.399 -18.664 1.00 52.69 553 GLU A O 1
ATOM 4177 N N . VAL A 1 554 ? 3.894 28.852 -16.934 1.00 57.44 554 VAL A N 1
ATOM 4178 C CA . VAL A 1 554 ? 4.192 27.419 -16.996 1.00 57.44 554 VAL A CA 1
ATOM 4179 C C . VAL A 1 554 ? 3.334 26.808 -18.104 1.00 57.44 554 VAL A C 1
ATOM 4181 O O . VAL A 1 554 ? 2.154 26.516 -17.916 1.00 57.44 554 VAL A O 1
ATOM 4184 N N . SER A 1 555 ? 3.920 26.648 -19.290 1.00 63.47 555 SER A N 1
ATOM 4185 C CA . SER A 1 555 ? 3.265 25.982 -20.416 1.00 63.47 555 SER A CA 1
ATOM 4186 C C . SER A 1 555 ? 3.047 24.493 -20.122 1.00 63.47 555 SER A C 1
ATOM 4188 O O . SER A 1 555 ? 3.984 23.777 -19.774 1.00 63.47 555 SER A O 1
ATOM 4190 N N . ASN A 1 556 ? 1.820 24.006 -20.330 1.00 70.56 556 ASN A N 1
ATOM 4191 C CA . ASN A 1 556 ? 1.466 22.583 -20.222 1.00 70.56 556 ASN A CA 1
ATOM 4192 C C . ASN A 1 556 ? 1.634 21.815 -21.551 1.00 70.56 556 ASN A C 1
ATOM 4194 O O . ASN A 1 556 ? 1.149 20.690 -21.697 1.00 70.56 556 ASN A O 1
ATOM 4198 N N . ASN A 1 557 ? 2.308 22.419 -22.531 1.00 85.00 557 ASN A N 1
ATOM 4199 C CA . ASN A 1 557 ? 2.547 21.823 -23.840 1.00 85.00 557 ASN A CA 1
ATOM 4200 C C . ASN A 1 557 ? 3.394 20.546 -23.721 1.00 85.00 557 ASN A C 1
ATOM 4202 O O . ASN A 1 557 ? 4.309 20.453 -22.901 1.00 85.00 557 ASN A O 1
ATOM 4206 N N . LEU A 1 558 ? 3.129 19.556 -24.577 1.00 85.31 558 LEU A N 1
ATOM 4207 C CA . LEU A 1 558 ? 3.871 18.294 -24.591 1.00 85.31 558 LEU A CA 1
ATOM 4208 C C . LEU A 1 558 ? 5.361 18.507 -24.900 1.00 85.31 558 LEU A C 1
ATOM 4210 O O . LEU A 1 558 ? 6.216 17.892 -24.259 1.00 85.31 558 LEU A O 1
ATOM 4214 N N . CYS A 1 559 ? 5.650 19.332 -25.907 1.00 87.38 559 CYS A N 1
ATOM 4215 C CA . CYS A 1 559 ? 6.977 19.789 -26.326 1.00 87.38 559 CYS A CA 1
ATOM 4216 C C . CYS A 1 559 ? 6.814 20.955 -27.333 1.00 87.38 559 CYS A C 1
ATOM 4218 O O . CYS A 1 559 ? 5.681 21.252 -27.719 1.00 87.38 559 CYS A O 1
ATOM 4220 N N . PRO A 1 560 ? 7.898 21.580 -27.838 1.00 87.44 560 PRO A N 1
ATOM 4221 C CA . PRO A 1 560 ? 7.797 22.637 -28.855 1.00 87.44 560 PRO A CA 1
ATOM 4222 C C . PRO A 1 560 ? 7.038 22.240 -30.136 1.00 87.44 560 PRO A C 1
ATOM 4224 O O . PRO A 1 560 ? 6.475 23.099 -30.813 1.00 87.44 560 PRO A O 1
ATOM 4227 N N . HIS A 1 561 ? 6.974 20.943 -30.468 1.00 89.50 561 HIS A N 1
ATOM 4228 C CA . HIS A 1 561 ? 6.241 20.438 -31.638 1.00 89.50 561 HIS A CA 1
ATOM 4229 C C . HIS A 1 561 ? 4.727 20.317 -31.433 1.00 89.50 561 HIS A C 1
ATOM 4231 O O . HIS A 1 561 ? 4.026 20.155 -32.423 1.00 89.50 561 HIS A O 1
ATOM 4237 N N . PHE A 1 562 ? 4.215 20.356 -30.198 1.00 92.50 562 PHE A N 1
ATOM 4238 C CA . PHE A 1 562 ? 2.782 20.223 -29.915 1.00 92.50 562 PHE A CA 1
ATOM 4239 C C . PHE A 1 562 ? 2.356 21.154 -28.780 1.00 92.50 562 PHE A C 1
ATOM 4241 O O . PHE A 1 562 ? 2.685 20.916 -27.616 1.00 92.50 562 PHE A O 1
ATOM 4248 N N . ALA A 1 563 ? 1.526 22.147 -29.106 1.00 90.81 563 ALA A N 1
ATOM 4249 C CA . ALA A 1 563 ? 0.897 23.056 -28.144 1.00 90.81 563 ALA A CA 1
ATOM 4250 C C . ALA A 1 563 ? -0.306 22.431 -27.400 1.00 90.81 563 ALA A C 1
ATOM 4252 O O . ALA A 1 563 ? -1.292 23.099 -27.111 1.00 90.81 563 ALA A O 1
ATOM 4253 N N . TYR A 1 564 ? -0.235 21.124 -27.146 1.00 91.38 564 TYR A N 1
ATOM 4254 C CA . TYR A 1 564 ? -1.260 20.328 -26.479 1.00 91.38 564 TYR A CA 1
ATOM 4255 C C . TYR A 1 564 ? -0.608 19.495 -25.385 1.00 91.38 564 TYR A C 1
ATOM 4257 O O . TYR A 1 564 ? 0.509 19.001 -25.556 1.00 91.38 564 TYR A O 1
ATOM 4265 N N . THR A 1 565 ? -1.325 19.256 -24.297 1.00 90.88 565 THR A N 1
ATOM 4266 C CA . THR A 1 565 ? -1.012 18.192 -23.338 1.00 90.88 565 THR A CA 1
ATOM 4267 C C . THR A 1 565 ? -1.159 16.816 -24.001 1.00 90.88 565 THR A C 1
ATOM 4269 O O . THR A 1 565 ? -1.831 16.657 -25.027 1.00 90.88 565 THR A O 1
ATOM 4272 N N . ARG A 1 566 ? -0.595 15.758 -23.395 1.00 92.38 566 ARG A N 1
ATOM 4273 C CA . ARG A 1 566 ? -0.811 14.381 -23.885 1.00 92.38 566 ARG A CA 1
ATOM 4274 C C . ARG A 1 566 ? -2.303 14.020 -23.944 1.00 92.38 566 ARG A C 1
ATOM 4276 O O . ARG A 1 566 ? -2.721 13.349 -24.883 1.00 92.38 566 ARG A O 1
ATOM 4283 N N . GLN A 1 567 ? -3.090 14.444 -22.954 1.00 92.19 567 GLN A N 1
ATOM 4284 C CA . GLN A 1 567 ? -4.519 14.130 -22.850 1.00 92.19 567 GLN A CA 1
ATOM 4285 C C . GLN A 1 567 ? -5.346 14.812 -23.953 1.00 92.19 567 GLN A C 1
ATOM 4287 O O . GLN A 1 567 ? -6.213 14.184 -24.568 1.00 92.19 567 GLN A O 1
ATOM 4292 N N . GLU A 1 568 ? -5.057 16.078 -24.253 1.00 94.50 568 GLU A N 1
ATOM 4293 C CA . GLU A 1 568 ? -5.680 16.783 -25.380 1.00 94.50 568 GLU A CA 1
ATOM 4294 C C . GLU A 1 568 ? -5.282 16.135 -26.706 1.00 94.50 568 GLU A C 1
ATOM 4296 O O . GLU A 1 568 ? -6.142 15.851 -27.539 1.00 94.50 568 GLU A O 1
ATOM 4301 N N . LEU A 1 569 ? -3.998 15.801 -26.872 1.00 95.31 569 LEU A N 1
ATOM 4302 C CA . LEU A 1 569 ? -3.513 15.141 -28.080 1.00 95.31 569 LEU A CA 1
ATOM 4303 C C . LEU A 1 569 ? -4.148 13.754 -28.273 1.00 95.31 569 LEU A C 1
ATOM 4305 O O . LEU A 1 569 ? -4.531 13.412 -29.389 1.00 95.31 569 LEU A O 1
ATOM 4309 N N . PHE A 1 570 ? -4.341 12.981 -27.196 1.00 96.25 570 PHE A N 1
ATOM 4310 C CA . PHE A 1 570 ? -5.089 11.717 -27.227 1.00 96.25 570 PHE A CA 1
ATOM 4311 C C . PHE A 1 570 ? -6.493 11.920 -27.806 1.00 96.25 570 PHE A C 1
ATOM 4313 O O . PHE A 1 570 ? -6.931 11.180 -28.689 1.00 96.25 570 PHE A O 1
ATOM 4320 N N . THR A 1 571 ? -7.176 12.963 -27.340 1.00 95.31 571 THR A N 1
ATOM 4321 C CA . THR A 1 571 ? -8.531 13.317 -27.770 1.00 95.31 571 THR A CA 1
ATOM 4322 C C . THR A 1 571 ? -8.558 13.711 -29.249 1.00 95.31 571 THR A C 1
ATOM 4324 O O . THR A 1 571 ? -9.371 13.184 -30.010 1.00 95.31 571 THR A O 1
ATOM 4327 N N . VAL A 1 572 ? -7.624 14.560 -29.692 1.00 95.94 572 VAL A N 1
ATOM 4328 C CA . VAL A 1 572 ? -7.498 14.978 -31.099 1.00 95.94 572 VAL A CA 1
ATOM 4329 C C . VAL A 1 572 ? -7.274 13.780 -32.024 1.00 95.94 572 VAL A C 1
ATOM 4331 O O . VAL A 1 572 ? -7.977 13.645 -33.027 1.00 95.94 572 VAL A O 1
ATOM 4334 N N . ILE A 1 573 ? -6.331 12.895 -31.682 1.00 96.94 573 ILE A N 1
ATOM 4335 C CA . ILE A 1 573 ? -5.993 11.708 -32.483 1.00 96.94 573 ILE A CA 1
ATOM 4336 C C . ILE A 1 573 ? -7.201 10.780 -32.609 1.00 96.94 573 ILE A C 1
ATOM 4338 O O . ILE A 1 573 ? -7.519 10.332 -33.713 1.00 96.94 573 ILE A O 1
ATOM 4342 N N . LYS A 1 574 ? -7.902 10.535 -31.496 1.00 95.12 574 LYS A N 1
ATOM 4343 C CA . LYS A 1 574 ? -9.094 9.687 -31.463 1.00 95.12 574 LYS A CA 1
ATOM 4344 C C . LYS A 1 574 ? -10.213 10.242 -32.345 1.00 95.12 574 LYS A C 1
ATOM 4346 O O . LYS A 1 574 ? -10.721 9.523 -33.202 1.00 95.12 574 LYS A O 1
ATOM 4351 N N . PHE A 1 575 ? -10.581 11.515 -32.177 1.00 95.38 575 PHE A N 1
ATOM 4352 C CA . PHE A 1 575 ? -11.698 12.115 -32.918 1.00 95.38 575 PHE A CA 1
ATOM 4353 C C . PHE A 1 575 ? -11.413 12.267 -34.413 1.00 95.38 575 PHE A C 1
ATOM 4355 O O . PHE A 1 575 ? -12.290 11.999 -35.232 1.00 95.38 575 PHE A O 1
ATOM 4362 N N . ARG A 1 576 ? -10.186 12.654 -34.781 1.00 96.12 576 ARG A N 1
ATOM 4363 C CA . ARG A 1 576 ? -9.773 12.769 -36.189 1.00 96.12 576 ARG A CA 1
ATOM 4364 C C . ARG A 1 576 ? -9.389 11.424 -36.819 1.00 96.12 576 ARG A C 1
ATOM 4366 O O . ARG A 1 576 ? -9.111 11.389 -38.012 1.00 96.12 576 ARG A O 1
ATOM 4373 N N . LYS A 1 577 ? -9.394 10.330 -36.045 1.00 95.38 577 LYS A N 1
ATOM 4374 C CA . LYS A 1 577 ? -9.042 8.964 -36.475 1.00 95.38 577 LYS A CA 1
ATOM 4375 C C . LYS A 1 577 ? -7.658 8.876 -37.138 1.00 95.38 577 LYS A C 1
ATOM 4377 O O . LYS A 1 577 ? -7.479 8.170 -38.128 1.00 95.38 577 LYS A O 1
ATOM 4382 N N . LEU A 1 578 ? -6.684 9.610 -36.599 1.00 95.12 578 LEU A N 1
ATOM 4383 C CA . LEU A 1 578 ? -5.322 9.669 -37.146 1.00 95.12 578 LEU A CA 1
ATOM 4384 C C . LEU A 1 578 ? -4.554 8.396 -36.788 1.00 95.12 578 LEU A C 1
ATOM 4386 O O . LEU A 1 578 ? -4.623 7.945 -35.643 1.00 95.12 578 LEU A O 1
ATOM 4390 N N . LYS A 1 579 ? -3.806 7.833 -37.744 1.00 92.44 579 LYS A N 1
ATOM 4391 C CA . LYS A 1 579 ? -3.150 6.522 -37.586 1.00 92.44 579 LYS A CA 1
ATOM 4392 C C . LYS A 1 579 ? -1.628 6.546 -37.640 1.00 92.44 579 LYS A C 1
ATOM 4394 O O . LYS A 1 579 ? -1.005 5.640 -37.094 1.00 92.44 579 LYS A O 1
ATOM 4399 N N . THR A 1 580 ? -1.026 7.568 -38.240 1.00 91.81 580 THR A N 1
ATOM 4400 C CA . THR A 1 580 ? 0.434 7.682 -38.359 1.00 91.81 580 THR A CA 1
ATOM 4401 C C . THR A 1 580 ? 0.953 8.919 -37.635 1.00 91.81 580 THR A C 1
ATOM 4403 O O . THR A 1 580 ? 0.230 9.895 -37.442 1.00 91.81 580 THR A O 1
ATOM 4406 N N . PHE A 1 581 ? 2.228 8.911 -37.233 1.00 92.75 581 PHE A N 1
ATOM 4407 C CA . PHE A 1 581 ? 2.850 10.090 -36.619 1.00 92.75 581 PHE A CA 1
ATOM 4408 C C . PHE A 1 581 ? 2.826 11.307 -37.546 1.00 92.75 581 PHE A C 1
ATOM 4410 O O . PHE A 1 581 ? 2.599 12.420 -37.084 1.00 92.75 581 PHE A O 1
ATOM 4417 N N . THR A 1 582 ? 3.022 11.088 -38.845 1.00 91.00 582 THR A N 1
ATOM 4418 C CA . THR A 1 582 ? 3.001 12.140 -39.864 1.00 91.00 582 THR A CA 1
ATOM 4419 C C . THR A 1 582 ? 1.628 12.791 -39.961 1.00 91.00 582 THR A C 1
ATOM 4421 O O . THR A 1 582 ? 1.546 14.017 -39.948 1.00 91.00 582 THR A O 1
ATOM 4424 N N . ASP A 1 583 ? 0.547 12.006 -39.941 1.00 92.56 583 ASP A N 1
ATOM 4425 C CA . ASP A 1 583 ? -0.814 12.557 -39.925 1.00 92.56 583 ASP A CA 1
ATOM 4426 C C . ASP A 1 583 ? -1.063 13.387 -38.663 1.00 92.56 583 ASP A C 1
ATOM 4428 O O . ASP A 1 583 ? -1.638 14.472 -38.729 1.00 92.56 583 ASP A O 1
ATOM 4432 N N . VAL A 1 584 ? -0.592 12.907 -37.505 1.00 95.19 584 VAL A N 1
ATOM 4433 C CA . VAL A 1 584 ? -0.692 13.631 -36.229 1.00 95.19 584 VAL A CA 1
ATOM 4434 C C . VAL A 1 584 ? 0.087 14.944 -36.270 1.00 95.19 584 VAL A C 1
ATOM 4436 O O . VAL A 1 584 ? -0.458 15.982 -35.893 1.00 95.19 584 VAL A O 1
ATOM 4439 N N . MET A 1 585 ? 1.328 14.918 -36.757 1.00 93.75 585 MET A N 1
ATOM 4440 C CA . MET A 1 585 ? 2.179 16.100 -36.879 1.00 93.75 585 MET A CA 1
ATOM 4441 C C . MET A 1 585 ? 1.577 17.127 -37.844 1.00 93.75 585 MET A C 1
ATOM 4443 O O . MET A 1 585 ? 1.495 18.304 -37.512 1.00 93.75 585 MET A O 1
ATOM 4447 N N . ASN A 1 586 ? 1.076 16.693 -39.001 1.00 92.88 586 ASN A N 1
ATOM 4448 C CA . ASN A 1 586 ? 0.471 17.588 -39.990 1.00 92.88 586 ASN A CA 1
ATOM 4449 C C . ASN A 1 586 ? -0.868 18.177 -39.521 1.00 92.88 586 ASN A C 1
ATOM 4451 O O . ASN A 1 586 ? -1.226 19.289 -39.901 1.00 92.88 586 ASN A O 1
ATOM 4455 N N . SER A 1 587 ? -1.606 17.437 -38.692 1.00 93.88 587 SER A N 1
ATOM 4456 C CA . SER A 1 587 ? -2.928 17.822 -38.197 1.00 93.88 587 SER A CA 1
ATOM 4457 C C . SER A 1 587 ? -2.888 18.708 -36.944 1.00 93.88 587 SER A C 1
ATOM 4459 O O . SER A 1 587 ? -3.776 19.546 -36.769 1.00 93.88 587 SER A O 1
ATOM 4461 N N . ALA A 1 588 ? -1.940 18.467 -36.033 1.00 93.69 588 ALA A N 1
ATOM 4462 C CA . ALA A 1 588 ? -1.922 19.060 -34.691 1.00 93.69 588 ALA A CA 1
ATOM 4463 C C . ALA A 1 588 ? -0.542 19.571 -34.237 1.00 93.69 588 ALA A C 1
ATOM 4465 O O . ALA A 1 588 ? -0.435 20.099 -33.130 1.00 93.69 588 ALA A O 1
ATOM 4466 N N . GLY A 1 589 ? 0.504 19.396 -35.044 1.00 92.44 589 GLY A N 1
ATOM 4467 C CA . GLY A 1 589 ? 1.855 19.843 -34.723 1.00 92.44 589 GLY A CA 1
ATOM 4468 C C . GLY A 1 589 ? 2.130 21.293 -35.125 1.00 92.44 589 GLY A C 1
ATOM 4469 O O . GLY A 1 589 ? 1.466 21.856 -35.993 1.00 92.44 589 GLY A O 1
ATOM 4470 N N . SER A 1 590 ? 3.149 21.888 -34.506 1.00 88.19 590 SER A N 1
ATOM 4471 C CA . SER A 1 590 ? 3.595 23.267 -34.755 1.00 88.19 590 SER A CA 1
ATOM 4472 C C . SER A 1 590 ? 4.272 23.445 -36.122 1.00 88.19 590 SER A C 1
ATOM 4474 O O . SER A 1 590 ? 4.317 24.553 -36.649 1.00 88.19 590 SER A O 1
ATOM 4476 N N . ALA A 1 591 ? 4.824 22.365 -36.688 1.00 85.44 591 ALA A N 1
ATOM 4477 C CA . ALA A 1 591 ? 5.543 22.366 -37.958 1.00 85.44 591 ALA A CA 1
ATOM 4478 C C . ALA A 1 591 ? 5.189 21.118 -38.780 1.00 85.44 591 ALA A C 1
ATOM 4480 O O . ALA A 1 591 ? 5.461 19.987 -38.369 1.00 85.44 591 ALA A O 1
ATOM 4481 N N . GLN A 1 592 ? 4.601 21.331 -39.961 1.00 84.06 592 GLN A N 1
ATOM 4482 C CA . GLN A 1 592 ? 4.256 20.251 -40.889 1.00 84.06 592 GLN A CA 1
ATOM 4483 C C . GLN A 1 592 ? 5.510 19.493 -41.340 1.00 84.06 592 GLN A C 1
ATOM 4485 O O . GLN A 1 592 ? 6.571 20.086 -41.537 1.00 84.06 592 GLN A O 1
ATOM 4490 N N . ASN A 1 593 ? 5.381 18.176 -41.518 1.00 83.12 593 ASN A N 1
ATOM 4491 C CA . ASN A 1 593 ? 6.460 17.260 -41.907 1.00 83.12 593 ASN A CA 1
ATOM 4492 C C . ASN A 1 593 ? 7.686 17.245 -40.971 1.00 83.12 593 ASN A C 1
ATOM 4494 O O . ASN A 1 593 ? 8.745 16.748 -41.357 1.00 83.12 593 ASN A O 1
ATOM 4498 N N . SER A 1 594 ? 7.564 17.762 -39.745 1.00 90.06 594 SER A N 1
ATOM 4499 C CA . SER A 1 594 ? 8.635 17.657 -38.755 1.00 90.06 594 SER A CA 1
ATOM 4500 C C . SER A 1 594 ? 8.871 16.204 -38.348 1.00 90.06 594 SER A C 1
ATOM 4502 O O . SER A 1 594 ? 7.932 15.422 -38.164 1.00 90.06 594 SER A O 1
ATOM 4504 N N . LEU A 1 595 ? 10.137 15.854 -38.105 1.00 89.62 595 LEU A N 1
ATOM 4505 C CA . LEU A 1 595 ? 10.473 14.566 -37.503 1.00 89.62 595 LEU A CA 1
ATOM 4506 C C . LEU A 1 595 ? 10.115 14.496 -36.007 1.00 89.62 595 LEU A C 1
ATOM 4508 O O . LEU A 1 595 ? 10.239 13.416 -35.440 1.00 89.62 595 LEU A O 1
ATOM 4512 N N . GLY A 1 596 ? 9.663 15.573 -35.357 1.00 91.31 596 GLY A N 1
ATOM 4513 C CA . GLY A 1 596 ? 9.378 15.593 -33.916 1.00 91.31 596 GLY A CA 1
ATOM 4514 C C . GLY A 1 596 ? 10.624 15.405 -33.044 1.00 91.31 596 GLY A C 1
ATOM 4515 O O . GLY A 1 596 ? 11.742 15.592 -33.504 1.00 91.31 596 GLY A O 1
ATOM 4516 N N . CYS A 1 597 ? 10.453 15.010 -31.781 1.00 89.44 597 CYS A N 1
ATOM 4517 C CA . CYS A 1 597 ? 11.552 14.759 -30.838 1.00 89.44 597 CYS A CA 1
ATOM 4518 C C . CYS A 1 597 ? 11.376 13.461 -30.040 1.00 89.44 597 CYS A C 1
ATOM 4520 O O . CYS A 1 597 ? 10.352 12.779 -30.125 1.00 89.44 597 CYS A O 1
ATOM 4522 N N . GLU A 1 598 ? 12.362 13.155 -29.196 1.00 84.75 598 GLU A N 1
ATOM 4523 C CA . GLU A 1 598 ? 12.379 12.037 -28.248 1.00 84.75 598 GLU A CA 1
ATOM 4524 C C . GLU A 1 598 ? 11.258 12.083 -27.198 1.00 84.75 598 GLU A C 1
ATOM 4526 O O . GLU A 1 598 ? 11.043 11.096 -26.499 1.00 84.75 598 GLU A O 1
ATOM 4531 N N . VAL A 1 599 ? 10.531 13.202 -27.088 1.00 87.62 599 VAL A N 1
ATOM 4532 C CA . VAL A 1 599 ? 9.364 13.344 -26.206 1.00 87.62 599 VAL A CA 1
ATOM 4533 C C . VAL A 1 599 ? 8.073 13.014 -26.954 1.00 87.62 599 VAL A C 1
ATOM 4535 O O . VAL A 1 599 ? 7.321 12.134 -26.530 1.00 87.62 599 VAL A O 1
ATOM 4538 N N . CYS A 1 600 ? 7.794 13.701 -28.067 1.00 91.00 600 CYS A N 1
ATOM 4539 C CA . CYS A 1 600 ? 6.503 13.572 -28.741 1.00 91.00 600 CYS A CA 1
ATOM 4540 C C . CYS A 1 600 ? 6.375 12.302 -29.584 1.00 91.00 600 CYS A C 1
ATOM 4542 O O . CYS A 1 600 ? 5.282 11.743 -29.624 1.00 91.00 600 CYS A O 1
ATOM 4544 N N . ARG A 1 601 ? 7.459 11.788 -30.189 1.00 90.50 601 ARG A N 1
ATOM 4545 C CA . ARG A 1 601 ? 7.420 10.516 -30.935 1.00 90.50 601 ARG A CA 1
ATOM 4546 C C . ARG A 1 601 ? 6.893 9.356 -30.085 1.00 90.50 601 ARG A C 1
ATOM 4548 O O . ARG A 1 601 ? 5.842 8.824 -30.444 1.00 90.50 601 ARG A O 1
ATOM 4555 N N . PRO A 1 602 ? 7.527 8.996 -28.950 1.00 88.94 602 PRO A N 1
ATOM 4556 C CA . PRO A 1 602 ? 7.037 7.905 -28.109 1.00 88.94 602 PRO A CA 1
ATOM 4557 C C . PRO A 1 602 ? 5.688 8.205 -27.455 1.00 88.94 602 PRO A C 1
ATOM 4559 O O . PRO A 1 602 ? 4.897 7.283 -27.258 1.00 88.94 602 PRO A O 1
ATOM 4562 N N . ALA A 1 603 ? 5.376 9.470 -27.151 1.00 91.81 603 ALA A N 1
ATOM 4563 C CA . ALA A 1 603 ? 4.061 9.833 -26.628 1.00 91.81 603 ALA A CA 1
ATOM 4564 C C . ALA A 1 603 ? 2.946 9.565 -27.655 1.00 91.81 603 ALA A C 1
ATOM 4566 O O . ALA A 1 603 ? 1.952 8.922 -27.319 1.00 91.81 603 ALA A O 1
ATOM 4567 N N . VAL A 1 604 ? 3.132 9.984 -28.910 1.00 94.50 604 VAL A N 1
ATOM 4568 C CA . VAL A 1 604 ? 2.193 9.716 -30.008 1.00 94.50 604 VAL A CA 1
ATOM 4569 C C . VAL A 1 604 ? 2.148 8.223 -30.332 1.00 94.50 604 VAL A C 1
ATOM 4571 O O . VAL A 1 604 ? 1.058 7.672 -30.445 1.00 94.50 604 VAL A O 1
ATOM 4574 N N . GLY A 1 605 ? 3.293 7.534 -30.390 1.00 92.12 605 GLY A N 1
ATOM 4575 C CA . GLY A 1 605 ? 3.350 6.081 -30.589 1.00 92.12 605 GLY A CA 1
ATOM 4576 C C . GLY A 1 605 ? 2.577 5.303 -29.517 1.00 92.12 605 GLY A C 1
ATOM 4577 O O . GLY A 1 605 ? 1.853 4.356 -29.835 1.00 92.12 605 GLY A O 1
ATOM 4578 N N . SER A 1 606 ? 2.655 5.745 -28.257 1.00 92.12 606 SER A N 1
ATOM 4579 C CA . SER A 1 606 ? 1.854 5.215 -27.147 1.00 92.12 606 SER A CA 1
ATOM 4580 C C . SER A 1 606 ? 0.356 5.461 -27.347 1.00 92.12 606 SER A C 1
ATOM 4582 O O . SER A 1 606 ? -0.429 4.532 -27.162 1.00 92.12 606 SER A O 1
ATOM 4584 N N . ILE A 1 607 ? -0.052 6.670 -27.755 1.00 95.12 607 ILE A N 1
ATOM 4585 C CA . ILE A 1 607 ? -1.463 7.000 -28.020 1.00 95.12 607 ILE A CA 1
ATOM 4586 C C . ILE A 1 607 ? -2.017 6.147 -29.167 1.00 95.12 607 ILE A C 1
ATOM 4588 O O . ILE A 1 607 ? -3.047 5.504 -28.994 1.00 95.12 607 ILE A O 1
ATOM 4592 N N . LEU A 1 608 ? -1.317 6.095 -30.305 1.00 94.31 608 LEU A N 1
ATOM 4593 C CA . LEU A 1 608 ? -1.724 5.309 -31.474 1.00 94.31 608 LEU A CA 1
ATOM 4594 C C . LEU A 1 608 ? -1.881 3.829 -31.120 1.00 94.31 608 LEU A C 1
ATOM 4596 O O . LEU A 1 608 ? -2.867 3.203 -31.497 1.00 94.31 608 LEU A O 1
ATOM 4600 N N . SER A 1 609 ? -0.956 3.286 -30.327 1.00 90.81 609 SER A N 1
ATOM 4601 C CA . SER A 1 609 ? -1.057 1.902 -29.863 1.00 90.81 609 SER A CA 1
ATOM 4602 C C . SER A 1 609 ? -2.228 1.677 -28.906 1.00 90.81 609 SER A C 1
ATOM 4604 O O . SER A 1 609 ? -2.856 0.629 -28.950 1.00 90.81 609 SER A O 1
ATOM 4606 N N . SER A 1 610 ? -2.532 2.659 -28.053 1.00 91.00 610 SER A N 1
ATOM 4607 C CA . SER A 1 610 ? -3.641 2.588 -27.091 1.00 91.00 610 SER A CA 1
ATOM 4608 C C . SER A 1 610 ? -5.015 2.761 -27.746 1.00 91.00 610 SER A C 1
ATOM 4610 O O . SER A 1 610 ? -6.018 2.481 -27.103 1.00 91.00 610 SER A O 1
ATOM 4612 N N . LEU A 1 611 ? -5.073 3.277 -28.978 1.00 92.00 611 LEU A N 1
ATOM 4613 C CA . LEU A 1 611 ? -6.313 3.489 -29.730 1.00 92.00 611 LEU A CA 1
ATOM 4614 C C . LEU A 1 611 ? -6.542 2.411 -30.789 1.00 92.00 611 LEU A C 1
ATOM 4616 O O . LEU A 1 611 ? -7.664 1.948 -30.952 1.00 92.00 611 LEU A O 1
ATOM 4620 N N . TRP A 1 612 ? -5.493 2.036 -31.524 1.00 90.25 612 TRP A N 1
ATOM 4621 C CA . TRP A 1 612 ? -5.609 1.199 -32.723 1.00 90.25 612 TRP A CA 1
ATOM 4622 C C . TRP A 1 612 ? -4.917 -0.156 -32.595 1.00 90.25 612 TRP A C 1
ATOM 4624 O O . TRP A 1 612 ? -5.225 -1.053 -33.372 1.00 90.25 612 TRP A O 1
ATOM 4634 N N . ASN A 1 613 ? -3.970 -0.283 -31.657 1.00 88.81 613 ASN A N 1
ATOM 4635 C CA . ASN A 1 613 ? -3.214 -1.506 -31.369 1.00 88.81 613 ASN A CA 1
ATOM 4636 C C . ASN A 1 613 ? -2.651 -2.219 -32.621 1.00 88.81 613 ASN A C 1
ATOM 4638 O O . ASN A 1 613 ? -2.595 -3.444 -32.691 1.00 88.81 613 ASN A O 1
ATOM 4642 N N . GLU A 1 614 ? -2.245 -1.449 -33.636 1.00 88.81 614 GLU A N 1
ATOM 4643 C CA . GLU A 1 614 ? -1.655 -2.002 -34.856 1.00 88.81 614 GLU A CA 1
ATOM 4644 C C . GLU A 1 614 ? -0.230 -2.518 -34.598 1.00 88.81 614 GLU A C 1
ATOM 4646 O O . GLU A 1 614 ? 0.516 -1.961 -33.788 1.00 88.81 614 GLU A O 1
ATOM 4651 N N . LEU A 1 615 ? 0.181 -3.556 -35.336 1.00 87.31 615 LEU A N 1
ATOM 4652 C CA . LEU A 1 615 ? 1.512 -4.149 -35.209 1.00 87.31 615 LEU A CA 1
ATOM 4653 C C . LEU A 1 615 ? 2.616 -3.093 -35.387 1.00 87.31 615 LEU A C 1
ATOM 4655 O O . LEU A 1 615 ? 2.838 -2.578 -36.485 1.00 87.31 615 LEU A O 1
ATOM 4659 N N . ILE A 1 616 ? 3.382 -2.829 -34.330 1.00 87.44 616 ILE A N 1
ATOM 4660 C CA . ILE A 1 616 ? 4.400 -1.764 -34.325 1.00 87.44 616 ILE A CA 1
ATOM 4661 C C . ILE A 1 616 ? 5.590 -2.006 -35.257 1.00 87.44 616 ILE A C 1
ATOM 4663 O O . ILE A 1 616 ? 6.377 -1.098 -35.513 1.00 87.44 616 ILE A O 1
ATOM 4667 N N . MET A 1 617 ? 5.720 -3.230 -35.771 1.00 84.62 617 MET A N 1
ATOM 4668 C CA . MET A 1 617 ? 6.712 -3.581 -36.784 1.00 84.62 617 MET A CA 1
ATOM 4669 C C . MET A 1 617 ? 6.343 -3.049 -38.173 1.00 84.62 617 MET A C 1
ATOM 4671 O O . MET A 1 617 ? 7.175 -3.114 -39.079 1.00 84.62 617 MET A O 1
ATOM 4675 N N . LYS A 1 618 ? 5.132 -2.497 -38.355 1.00 87.56 618 LYS A N 1
ATOM 4676 C CA . LYS A 1 618 ? 4.811 -1.677 -39.525 1.00 87.56 618 LYS A CA 1
ATOM 4677 C C . LYS A 1 618 ? 5.792 -0.510 -39.609 1.00 87.56 618 LYS A C 1
ATOM 4679 O O . LYS A 1 618 ? 6.060 0.175 -38.622 1.00 87.56 618 LYS A O 1
ATOM 4684 N N . GLN A 1 619 ? 6.315 -0.284 -40.807 1.00 83.19 619 GLN A N 1
ATOM 4685 C CA . GLN A 1 619 ? 7.401 0.660 -41.066 1.00 83.19 619 GLN A CA 1
ATOM 4686 C C . GLN A 1 619 ? 7.090 2.079 -40.553 1.00 83.19 619 GLN A C 1
ATOM 4688 O O . GLN A 1 619 ? 7.942 2.704 -39.928 1.00 83.19 619 GLN A O 1
ATOM 4693 N N . GLU A 1 620 ? 5.845 2.529 -40.720 1.00 86.94 620 GLU A N 1
ATOM 4694 C CA . GLU A 1 620 ? 5.356 3.861 -40.327 1.00 86.94 620 GLU A CA 1
ATOM 4695 C C . GLU A 1 620 ? 5.264 4.056 -38.804 1.00 86.94 620 GLU A C 1
ATOM 4697 O O . GLU A 1 620 ? 5.406 5.166 -38.291 1.00 86.94 620 GLU A O 1
ATOM 4702 N N . LEU A 1 621 ? 5.046 2.966 -38.060 1.00 88.06 621 LEU A N 1
ATOM 4703 C CA . LEU A 1 621 ? 4.887 2.983 -36.605 1.00 88.06 621 LEU A CA 1
ATOM 4704 C C . LEU A 1 621 ? 6.211 2.732 -35.885 1.00 88.06 621 LEU A C 1
ATOM 4706 O O . LEU A 1 621 ? 6.392 3.172 -34.751 1.00 88.06 621 LEU A O 1
ATOM 4710 N N . ARG A 1 622 ? 7.168 2.072 -36.534 1.00 84.88 622 ARG A N 1
ATOM 4711 C CA . ARG A 1 622 ? 8.392 1.590 -35.894 1.00 84.88 622 ARG A CA 1
ATOM 4712 C C . ARG A 1 622 ? 9.237 2.691 -35.245 1.00 84.88 622 ARG A C 1
ATOM 4714 O O . ARG A 1 622 ? 9.645 2.540 -34.098 1.00 84.88 622 ARG A O 1
ATOM 4721 N N . GLN A 1 623 ? 9.479 3.810 -35.934 1.00 85.50 623 GLN A N 1
ATOM 4722 C CA . GLN A 1 623 ? 10.234 4.953 -35.376 1.00 85.50 623 GLN A CA 1
ATOM 4723 C C . GLN A 1 623 ? 9.436 5.821 -34.401 1.00 85.50 623 GLN A C 1
ATOM 4725 O O . GLN A 1 623 ? 9.948 6.817 -33.893 1.00 85.50 623 GLN A O 1
ATOM 4730 N N . THR A 1 624 ? 8.167 5.503 -34.164 1.00 86.69 624 THR A N 1
ATOM 4731 C CA . THR A 1 624 ? 7.385 6.172 -33.117 1.00 86.69 624 THR A CA 1
ATOM 4732 C C . THR A 1 624 ? 7.580 5.497 -31.766 1.00 86.69 624 THR A C 1
ATOM 4734 O O . THR A 1 624 ? 7.282 6.099 -30.745 1.00 86.69 624 THR A O 1
ATOM 4737 N N . GLN A 1 625 ? 8.096 4.267 -31.744 1.00 85.44 625 GLN A N 1
ATOM 4738 C CA . GLN A 1 625 ? 8.278 3.493 -30.524 1.00 85.44 625 GLN A CA 1
ATOM 4739 C C . GLN A 1 625 ? 9.634 3.769 -29.873 1.00 85.44 625 GLN A C 1
ATOM 4741 O O . GLN A 1 625 ? 10.617 4.046 -30.559 1.00 85.44 625 GLN A O 1
ATOM 4746 N N . ASP A 1 626 ? 9.703 3.650 -28.545 1.00 81.88 626 ASP A N 1
ATOM 4747 C CA . ASP A 1 626 ? 10.982 3.694 -27.828 1.00 81.88 626 ASP A CA 1
ATOM 4748 C C . ASP A 1 626 ? 11.912 2.554 -28.289 1.00 81.88 626 ASP A C 1
ATOM 4750 O O . ASP A 1 626 ? 11.463 1.533 -28.817 1.00 81.88 626 ASP A O 1
ATOM 4754 N N . THR A 1 627 ? 13.221 2.718 -28.080 1.00 81.94 627 THR A N 1
ATOM 4755 C CA . THR A 1 627 ? 14.263 1.799 -28.568 1.00 81.94 627 THR A CA 1
ATOM 4756 C C . THR A 1 627 ? 13.952 0.326 -28.287 1.00 81.94 627 THR A C 1
ATOM 4758 O O . THR A 1 627 ? 14.096 -0.511 -29.175 1.00 81.94 627 THR A O 1
ATOM 4761 N N . ASN A 1 628 ? 13.510 -0.008 -27.073 1.00 88.00 628 ASN A N 1
ATOM 4762 C CA . ASN A 1 628 ? 13.281 -1.405 -26.691 1.00 88.00 628 ASN A CA 1
ATOM 4763 C C . ASN A 1 628 ? 12.082 -2.021 -27.428 1.00 88.00 628 ASN A C 1
ATOM 4765 O O . ASN A 1 628 ? 12.150 -3.157 -27.892 1.00 88.00 628 ASN A O 1
ATOM 4769 N N . ASP A 1 629 ? 10.996 -1.261 -27.575 1.00 85.62 629 ASP A N 1
ATOM 4770 C CA . ASP A 1 629 ? 9.839 -1.651 -28.382 1.00 85.62 629 ASP A CA 1
ATOM 4771 C C . ASP A 1 629 ? 10.223 -1.842 -29.851 1.00 85.62 629 ASP A C 1
ATOM 4773 O O . ASP A 1 629 ? 9.804 -2.805 -30.482 1.00 85.62 629 ASP A O 1
ATOM 4777 N N . ARG A 1 630 ? 11.094 -0.984 -30.385 1.00 85.12 630 ARG A N 1
ATOM 4778 C CA . ARG A 1 630 ? 11.565 -1.052 -31.773 1.00 85.12 630 ARG A CA 1
ATOM 4779 C C . ARG A 1 630 ? 12.375 -2.310 -32.103 1.00 85.12 630 ARG A C 1
ATOM 4781 O O . ARG A 1 630 ? 12.380 -2.754 -33.257 1.00 85.12 630 ARG A O 1
ATOM 4788 N N . SER A 1 631 ? 13.088 -2.840 -31.114 1.00 86.19 631 SER A N 1
ATOM 4789 C CA . SER A 1 631 ? 13.880 -4.072 -31.221 1.00 86.19 631 SER A CA 1
ATOM 4790 C C . SER A 1 631 ? 13.138 -5.306 -30.709 1.00 86.19 631 SER A C 1
ATOM 4792 O O . SER A 1 631 ? 13.690 -6.402 -30.765 1.00 86.19 631 SER A O 1
ATOM 4794 N N . LEU A 1 632 ? 11.908 -5.141 -30.205 1.00 91.38 632 LEU A N 1
ATOM 4795 C CA . LEU A 1 632 ? 11.132 -6.189 -29.539 1.00 91.38 632 LEU A CA 1
ATOM 4796 C C . LEU A 1 632 ? 11.921 -6.909 -28.425 1.00 91.38 632 LEU A C 1
ATOM 4798 O O . LEU A 1 632 ? 11.732 -8.101 -28.174 1.00 91.38 632 LEU A O 1
ATOM 4802 N N . ALA A 1 633 ? 12.849 -6.204 -27.776 1.00 92.06 633 ALA A N 1
ATOM 4803 C CA . ALA A 1 633 ? 13.735 -6.749 -26.754 1.00 92.06 633 ALA A CA 1
ATOM 4804 C C . ALA A 1 633 ? 14.381 -5.619 -25.939 1.00 92.06 633 ALA A C 1
ATOM 4806 O O . ALA A 1 633 ? 14.569 -4.509 -26.436 1.00 92.06 633 ALA A O 1
ATOM 4807 N N . ASN A 1 634 ? 14.730 -5.882 -24.675 1.00 91.56 634 ASN A N 1
ATOM 4808 C CA . ASN A 1 634 ? 15.412 -4.875 -23.855 1.00 91.56 634 ASN A CA 1
ATOM 4809 C C . ASN A 1 634 ? 16.883 -4.796 -24.230 1.00 91.56 634 ASN A C 1
ATOM 4811 O O . ASN A 1 634 ? 17.598 -5.778 -24.030 1.00 91.56 634 ASN A O 1
ATOM 4815 N N . MET A 1 635 ? 17.344 -3.627 -24.659 1.00 90.94 635 MET A N 1
ATOM 4816 C CA . MET A 1 635 ? 18.766 -3.363 -24.840 1.00 90.94 635 MET A CA 1
ATOM 4817 C C . MET A 1 635 ? 19.496 -3.368 -23.488 1.00 90.94 635 MET A C 1
ATOM 4819 O O . MET A 1 635 ? 19.028 -2.790 -22.505 1.00 90.94 635 MET A O 1
ATOM 4823 N N . GLN A 1 636 ? 20.640 -4.043 -23.445 1.00 90.62 636 GLN A N 1
ATOM 4824 C CA . GLN A 1 636 ? 21.545 -4.140 -22.308 1.00 90.62 636 GLN A CA 1
ATOM 4825 C C . GLN A 1 636 ? 22.681 -3.121 -22.441 1.00 90.62 636 GLN A C 1
ATOM 4827 O O . GLN A 1 636 ? 22.852 -2.476 -23.474 1.00 90.62 636 GLN A O 1
ATOM 4832 N N . ARG A 1 637 ? 23.472 -2.968 -21.378 1.00 84.75 637 ARG A N 1
ATOM 4833 C CA . ARG A 1 637 ? 24.537 -1.952 -21.291 1.00 84.75 637 ARG A CA 1
ATOM 4834 C C . ARG A 1 637 ? 25.612 -2.058 -22.378 1.00 84.75 637 ARG A C 1
ATOM 4836 O O . ARG A 1 637 ? 26.245 -1.065 -22.710 1.00 84.75 637 ARG A O 1
ATOM 4843 N N . ASP A 1 638 ? 25.835 -3.254 -22.898 1.00 83.62 638 ASP A N 1
ATOM 4844 C CA . ASP A 1 638 ? 26.794 -3.533 -23.961 1.00 83.62 638 ASP A CA 1
ATOM 4845 C C . ASP A 1 638 ? 26.172 -3.415 -25.358 1.00 83.62 638 ASP A C 1
ATOM 4847 O O . ASP A 1 638 ? 26.908 -3.430 -26.327 1.00 83.62 638 ASP A O 1
ATOM 4851 N N . GLY A 1 639 ? 24.851 -3.244 -25.482 1.00 86.94 639 GLY A N 1
ATOM 4852 C CA . GLY A 1 639 ? 24.139 -3.259 -26.763 1.00 86.94 639 GLY A CA 1
ATOM 4853 C C . GLY A 1 639 ? 23.559 -4.626 -27.147 1.00 86.94 639 GLY A C 1
ATOM 4854 O O . GLY A 1 639 ? 22.882 -4.724 -28.173 1.00 86.94 639 GLY A O 1
ATOM 4855 N N . THR A 1 640 ? 23.756 -5.664 -26.322 1.00 92.25 640 THR A N 1
ATOM 4856 C CA . THR A 1 640 ? 23.031 -6.943 -26.447 1.00 92.25 640 THR A CA 1
ATOM 4857 C C . THR A 1 640 ? 21.590 -6.809 -25.951 1.00 92.25 640 THR A C 1
ATOM 4859 O O . THR A 1 640 ? 21.160 -5.738 -25.523 1.00 92.25 640 THR A O 1
ATOM 4862 N N . TYR A 1 641 ? 20.808 -7.884 -26.020 1.00 94.31 641 TYR A N 1
ATOM 4863 C CA . TYR A 1 641 ? 19.378 -7.874 -25.738 1.00 94.31 641 TYR A CA 1
ATOM 4864 C C . TYR A 1 641 ? 18.973 -8.934 -24.711 1.00 94.31 641 TYR A C 1
ATOM 4866 O O . TYR A 1 641 ? 19.669 -9.935 -24.522 1.00 94.31 641 TYR A O 1
ATOM 4874 N N . SER A 1 642 ? 17.834 -8.716 -24.045 1.00 95.19 642 SER A N 1
ATOM 4875 C CA . SER A 1 642 ? 17.192 -9.736 -23.210 1.00 95.19 642 SER A CA 1
ATOM 4876 C C . SER A 1 642 ? 15.966 -10.361 -23.874 1.00 95.19 642 SER A C 1
ATOM 4878 O O . SER A 1 642 ? 15.194 -9.685 -24.562 1.00 95.19 642 SER A O 1
ATOM 4880 N N . VAL A 1 643 ? 15.790 -11.661 -23.644 1.00 96.50 643 VAL A N 1
ATOM 4881 C CA . VAL A 1 643 ? 14.698 -12.492 -24.149 1.00 96.50 643 VAL A CA 1
ATOM 4882 C C . VAL A 1 643 ? 13.898 -13.007 -22.958 1.00 96.50 643 VAL A C 1
ATOM 4884 O O . VAL A 1 643 ? 14.425 -13.695 -22.084 1.00 96.50 643 VAL A O 1
ATOM 4887 N N . VAL A 1 644 ? 12.608 -12.665 -22.923 1.00 95.50 644 VAL A N 1
ATOM 4888 C CA . VAL A 1 644 ? 11.705 -13.018 -21.817 1.00 95.50 644 VAL A CA 1
ATOM 4889 C C . VAL A 1 644 ? 10.422 -13.620 -22.376 1.00 95.50 644 VAL A C 1
ATOM 4891 O O . VAL A 1 644 ? 9.522 -12.871 -22.778 1.00 95.50 644 VAL A O 1
ATOM 4894 N N . PRO A 1 645 ? 10.306 -14.955 -22.402 1.00 95.31 645 PRO A N 1
ATOM 4895 C CA . PRO A 1 645 ? 9.061 -15.630 -22.738 1.00 95.31 645 PRO A CA 1
ATOM 4896 C C . PRO A 1 645 ? 7.958 -15.312 -21.721 1.00 95.31 645 PRO A C 1
ATOM 4898 O O . PRO A 1 645 ? 8.214 -15.099 -20.531 1.00 95.31 645 PRO A O 1
ATOM 4901 N N . ARG A 1 646 ? 6.708 -15.288 -22.180 1.00 93.06 646 ARG A N 1
ATOM 4902 C CA . ARG A 1 646 ? 5.523 -15.139 -21.330 1.00 93.06 646 ARG A CA 1
ATOM 4903 C C . ARG A 1 646 ? 5.256 -16.443 -20.581 1.00 93.06 646 ARG A C 1
ATOM 4905 O O . ARG A 1 646 ? 5.215 -17.504 -21.192 1.00 93.06 646 ARG A O 1
ATOM 4912 N N . LEU A 1 647 ? 5.050 -16.345 -19.268 1.00 94.94 647 LEU A N 1
ATOM 4913 C CA . LEU A 1 647 ? 4.712 -17.466 -18.378 1.00 94.94 647 LEU A CA 1
ATOM 4914 C C . LEU A 1 647 ? 3.487 -17.087 -17.524 1.00 94.94 647 LEU A C 1
ATOM 4916 O O . LEU A 1 647 ? 3.665 -16.710 -16.367 1.00 94.94 647 LEU A O 1
ATOM 4920 N N . PRO A 1 648 ? 2.262 -17.064 -18.070 1.00 94.31 648 PRO A N 1
ATOM 4921 C CA . PRO A 1 648 ? 1.088 -16.537 -17.368 1.00 94.31 648 PRO A CA 1
ATOM 4922 C C . PRO A 1 648 ? 0.977 -17.059 -15.929 1.00 94.31 648 PRO A C 1
ATOM 4924 O O . PRO A 1 648 ? 1.200 -18.241 -15.680 1.00 94.31 648 PRO A O 1
ATOM 4927 N N . ALA A 1 649 ? 0.745 -16.159 -14.966 1.00 94.00 649 ALA A N 1
ATOM 4928 C CA . ALA A 1 649 ? 0.701 -16.468 -13.526 1.00 94.00 649 ALA A CA 1
ATOM 4929 C C . ALA A 1 649 ? 1.967 -17.118 -12.914 1.00 94.00 649 ALA A C 1
ATOM 4931 O O . ALA A 1 649 ? 1.962 -17.482 -11.737 1.00 94.00 649 ALA A O 1
ATOM 4932 N N . GLY A 1 650 ? 3.057 -17.235 -13.678 1.00 93.31 650 GLY A N 1
ATOM 4933 C CA . GLY A 1 650 ? 4.273 -17.949 -13.296 1.00 93.31 650 GLY A CA 1
ATOM 4934 C C . GLY A 1 650 ? 4.251 -19.448 -13.602 1.00 93.31 650 GLY A C 1
ATOM 4935 O O . GLY A 1 650 ? 5.168 -20.149 -13.175 1.00 93.31 650 GLY A O 1
ATOM 4936 N N . GLU A 1 651 ? 3.241 -19.948 -14.317 1.00 92.25 651 GLU A N 1
ATOM 4937 C CA . GLU A 1 651 ? 3.132 -21.364 -14.663 1.00 92.25 651 GLU A CA 1
ATOM 4938 C C . GLU A 1 651 ? 4.001 -21.733 -15.871 1.00 92.25 651 GLU A C 1
ATOM 4940 O O . GLU A 1 651 ? 4.063 -21.024 -16.879 1.00 92.25 651 GLU A O 1
ATOM 4945 N N . ILE A 1 652 ? 4.683 -22.877 -15.775 1.00 95.00 652 ILE A N 1
ATOM 4946 C CA . ILE A 1 652 ? 5.526 -23.415 -16.842 1.00 95.00 652 ILE A CA 1
ATOM 4947 C C . ILE A 1 652 ? 5.495 -24.944 -16.830 1.00 95.00 652 ILE A C 1
ATOM 4949 O O . ILE A 1 652 ? 5.593 -25.577 -15.780 1.00 95.00 652 ILE A O 1
ATOM 4953 N N . THR A 1 653 ? 5.376 -25.556 -18.009 1.00 96.00 653 THR A N 1
ATOM 4954 C CA . THR A 1 653 ? 5.465 -27.014 -18.147 1.00 96.00 653 THR A CA 1
ATOM 4955 C C . THR A 1 653 ? 6.929 -27.466 -18.178 1.00 96.00 653 THR A C 1
ATOM 4957 O O . THR A 1 653 ? 7.793 -26.712 -18.635 1.00 96.00 653 THR A O 1
ATOM 4960 N N . PRO A 1 654 ? 7.243 -28.716 -17.789 1.00 97.62 654 PRO A N 1
ATOM 4961 C CA . PRO A 1 654 ? 8.606 -29.238 -17.892 1.00 97.62 654 PRO A CA 1
ATOM 4962 C C . PRO A 1 654 ? 9.199 -29.152 -19.307 1.00 97.62 654 PRO A C 1
ATOM 4964 O O . PRO A 1 654 ? 10.388 -28.886 -19.451 1.00 97.62 654 PRO A O 1
ATOM 4967 N N . ALA A 1 655 ? 8.385 -29.336 -20.354 1.00 97.00 655 ALA A N 1
ATOM 4968 C CA . ALA A 1 655 ? 8.832 -29.221 -21.744 1.00 97.00 655 ALA A CA 1
ATOM 4969 C C . ALA A 1 655 ? 9.253 -27.786 -22.101 1.00 97.00 655 ALA A C 1
ATOM 4971 O O . ALA A 1 655 ? 10.337 -27.581 -22.642 1.00 97.00 655 ALA A O 1
ATOM 4972 N N . LYS A 1 656 ? 8.444 -26.784 -21.728 1.00 97.50 656 LYS A N 1
ATOM 4973 C CA . LYS A 1 656 ? 8.781 -25.367 -21.934 1.00 97.50 656 LYS A CA 1
ATOM 4974 C C . LYS A 1 656 ? 10.014 -24.956 -21.129 1.00 97.50 656 LYS A C 1
ATOM 4976 O O . LYS A 1 656 ? 10.861 -24.234 -21.641 1.00 97.50 656 LYS A O 1
ATOM 4981 N N . LEU A 1 657 ? 10.152 -25.453 -19.896 1.00 97.62 657 LEU A N 1
ATOM 4982 C CA . LEU A 1 657 ? 11.328 -25.192 -19.063 1.00 97.62 657 LEU A CA 1
ATOM 4983 C C . LEU A 1 657 ? 12.613 -25.758 -19.688 1.00 97.62 657 LEU A C 1
ATOM 4985 O O . LEU A 1 657 ? 13.628 -25.066 -19.702 1.00 97.62 657 LEU A O 1
ATOM 4989 N N . LYS A 1 658 ? 12.562 -26.978 -20.244 1.00 97.75 658 LYS A N 1
ATOM 4990 C CA . LYS A 1 658 ? 13.682 -27.566 -20.997 1.00 97.75 658 LYS A CA 1
ATOM 4991 C C . LYS A 1 658 ? 14.039 -26.733 -22.223 1.00 97.75 658 LYS A C 1
ATOM 4993 O O . LYS A 1 658 ? 15.205 -26.404 -22.386 1.00 97.75 658 LYS A O 1
ATOM 4998 N N . ALA A 1 659 ? 13.046 -26.321 -23.014 1.00 97.75 659 ALA A N 1
ATOM 4999 C CA . ALA A 1 659 ? 13.275 -25.484 -24.191 1.00 97.75 659 ALA A CA 1
ATOM 5000 C C . ALA A 1 659 ? 13.979 -24.161 -23.837 1.00 97.75 659 ALA A C 1
ATOM 5002 O O . ALA A 1 659 ? 14.925 -23.775 -24.515 1.00 97.75 659 ALA A O 1
ATOM 5003 N N . ILE A 1 660 ? 13.580 -23.495 -22.743 1.00 97.69 660 ILE A N 1
ATOM 5004 C CA . ILE A 1 660 ? 14.282 -22.299 -22.242 1.00 97.69 660 ILE A CA 1
ATOM 5005 C C . ILE A 1 660 ? 15.734 -22.631 -21.872 1.00 97.69 660 ILE A C 1
ATOM 5007 O O . ILE A 1 660 ? 16.635 -21.885 -22.244 1.00 97.69 660 ILE A O 1
ATOM 5011 N N . GLY A 1 661 ? 15.966 -23.737 -21.158 1.00 97.31 661 GLY A N 1
ATOM 5012 C CA . GLY A 1 661 ? 17.311 -24.168 -20.769 1.00 97.31 661 GLY A CA 1
ATOM 5013 C C . GLY A 1 661 ? 18.219 -24.457 -21.967 1.00 97.31 661 GLY A C 1
ATOM 5014 O O . GLY A 1 661 ? 19.341 -23.968 -22.010 1.00 97.31 661 GLY A O 1
ATOM 5015 N N . GLU A 1 662 ? 17.717 -25.184 -22.964 1.00 98.06 662 GLU A N 1
ATOM 5016 C CA . GLU A 1 662 ? 18.450 -25.512 -24.192 1.00 98.06 662 GLU A CA 1
ATOM 5017 C C . GLU A 1 662 ? 18.762 -24.275 -25.040 1.00 98.06 662 GLU A C 1
ATOM 5019 O O . GLU A 1 662 ? 19.836 -24.183 -25.625 1.00 98.06 662 GLU A O 1
ATOM 5024 N N . VAL A 1 663 ? 17.827 -23.323 -25.130 1.00 98.06 663 VAL A N 1
ATOM 5025 C CA . VAL A 1 663 ? 18.050 -22.044 -25.822 1.00 98.06 663 VAL A CA 1
ATOM 5026 C C . VAL A 1 663 ? 19.089 -21.206 -25.079 1.00 98.06 663 VAL A C 1
ATOM 5028 O O . VAL A 1 663 ? 19.973 -20.623 -25.702 1.00 98.06 663 VAL A O 1
ATOM 5031 N N . ALA A 1 664 ? 19.010 -21.139 -23.749 1.00 97.38 664 ALA A N 1
ATOM 5032 C CA . ALA A 1 664 ? 19.980 -20.392 -22.962 1.00 97.38 664 ALA A CA 1
ATOM 5033 C C . ALA A 1 664 ? 21.398 -20.970 -23.090 1.00 97.38 664 ALA A C 1
ATOM 5035 O O . ALA A 1 664 ? 22.344 -20.200 -23.230 1.00 97.38 664 ALA A O 1
ATOM 5036 N N . ASP A 1 665 ? 21.537 -22.297 -23.084 1.00 96.25 665 ASP A N 1
ATOM 5037 C CA . ASP A 1 665 ? 22.823 -22.981 -23.237 1.00 96.25 665 ASP A CA 1
ATOM 5038 C C . ASP A 1 665 ? 23.421 -22.775 -24.640 1.00 96.25 665 ASP A C 1
ATOM 5040 O O . ASP A 1 665 ? 24.555 -22.313 -24.764 1.00 96.25 665 ASP A O 1
ATOM 5044 N N . GLU A 1 666 ? 22.630 -22.994 -25.701 1.00 97.00 666 GLU A N 1
ATOM 5045 C CA . GLU A 1 666 ? 23.078 -22.853 -27.099 1.00 97.00 666 GLU A CA 1
ATOM 5046 C C . GLU A 1 666 ? 23.617 -21.448 -27.405 1.00 97.00 666 GLU A C 1
ATOM 5048 O O . GLU A 1 666 ? 24.658 -21.298 -28.047 1.00 97.00 666 GLU A O 1
ATOM 5053 N N . TYR A 1 667 ? 22.922 -20.410 -26.933 1.00 95.25 667 TYR A N 1
ATOM 5054 C CA . TYR A 1 667 ? 23.280 -19.016 -27.205 1.00 95.25 667 TYR A CA 1
ATOM 5055 C C . TYR A 1 667 ? 24.133 -18.382 -26.091 1.00 95.25 667 TYR A C 1
ATOM 5057 O O . TYR A 1 667 ? 24.457 -17.196 -26.168 1.00 95.25 667 TYR A O 1
ATOM 5065 N N . GLY A 1 668 ? 24.516 -19.146 -25.059 1.00 93.75 668 GLY A N 1
ATOM 5066 C CA . GLY A 1 668 ? 25.339 -18.671 -23.943 1.00 93.75 668 GLY A CA 1
ATOM 5067 C C . GLY A 1 668 ? 24.703 -17.532 -23.136 1.00 93.75 668 GLY A C 1
ATOM 5068 O O . GLY A 1 668 ? 25.404 -16.600 -22.733 1.00 93.75 668 GLY A O 1
ATOM 5069 N N . LEU A 1 669 ? 23.384 -17.580 -22.931 1.00 96.06 669 LEU A N 1
ATOM 5070 C CA . LEU A 1 669 ? 22.598 -16.515 -22.310 1.00 96.06 669 LEU A CA 1
ATOM 5071 C C . LEU A 1 669 ? 22.637 -16.599 -20.780 1.00 96.06 669 LEU A C 1
ATOM 5073 O O . LEU A 1 669 ? 22.409 -17.653 -20.187 1.00 96.06 669 LEU A O 1
ATOM 5077 N N . TYR A 1 670 ? 22.836 -15.459 -20.119 1.00 96.31 670 TYR A N 1
ATOM 5078 C CA . TYR A 1 670 ? 22.718 -15.371 -18.664 1.00 96.31 670 TYR A CA 1
ATOM 5079 C C . TYR A 1 670 ? 21.250 -15.531 -18.258 1.00 96.31 670 TYR A C 1
ATOM 5081 O O . TYR A 1 670 ? 20.402 -14.765 -18.708 1.00 96.31 670 TYR A O 1
ATOM 5089 N N . THR A 1 671 ? 20.938 -16.456 -17.357 1.00 96.50 671 THR A N 1
ATOM 5090 C CA . THR A 1 671 ? 19.577 -16.749 -16.896 1.00 96.50 671 THR A CA 1
ATOM 5091 C C . THR A 1 671 ? 19.314 -16.236 -15.481 1.00 96.50 671 THR A C 1
ATOM 5093 O O . THR A 1 671 ? 20.135 -16.363 -14.564 1.00 96.50 671 THR A O 1
ATOM 5096 N N . LYS A 1 672 ? 18.132 -15.641 -15.273 1.00 95.69 672 LYS A N 1
ATOM 5097 C CA . LYS A 1 672 ? 17.693 -15.160 -13.954 1.00 95.69 672 LYS A CA 1
ATOM 5098 C C . LYS A 1 672 ? 16.186 -15.268 -13.764 1.00 95.69 672 LYS A C 1
ATOM 5100 O O . LYS A 1 672 ? 15.410 -14.790 -14.586 1.00 95.69 672 LYS A O 1
ATOM 5105 N N . ILE A 1 673 ? 15.767 -15.792 -12.613 1.00 95.31 673 ILE A N 1
ATOM 5106 C CA . ILE A 1 673 ? 14.367 -15.720 -12.183 1.00 95.31 673 ILE A CA 1
ATOM 5107 C C . ILE A 1 673 ? 14.068 -14.303 -11.682 1.00 95.31 673 ILE A C 1
ATOM 5109 O O . ILE A 1 673 ? 14.782 -13.752 -10.841 1.00 95.31 673 ILE A O 1
ATOM 5113 N N . THR A 1 674 ? 13.002 -13.702 -12.199 1.00 92.38 674 THR A N 1
ATOM 5114 C CA . THR A 1 674 ? 12.584 -12.342 -11.847 1.00 92.38 674 THR A CA 1
ATOM 5115 C C . THR A 1 674 ? 11.478 -12.344 -10.792 1.00 92.38 674 THR A C 1
ATOM 5117 O O . THR A 1 674 ? 10.704 -13.294 -10.668 1.00 92.38 674 THR A O 1
ATOM 5120 N N . GLY A 1 675 ? 11.314 -11.221 -10.086 1.00 88.94 675 GLY A N 1
ATOM 5121 C CA . GLY A 1 675 ? 10.206 -11.029 -9.141 1.00 88.94 675 GLY A CA 1
ATOM 5122 C C . GLY A 1 675 ? 8.807 -11.029 -9.778 1.00 88.94 675 GLY A C 1
ATOM 5123 O O . GLY A 1 675 ? 7.820 -10.984 -9.052 1.00 88.94 675 GLY A O 1
ATOM 5124 N N . GLY A 1 676 ? 8.710 -11.069 -11.111 1.00 89.44 676 GLY A N 1
ATOM 5125 C CA . GLY A 1 676 ? 7.461 -11.225 -11.860 1.00 89.44 676 GLY A CA 1
ATOM 5126 C C . GLY A 1 676 ? 7.135 -12.670 -12.241 1.00 89.44 676 GLY A C 1
ATOM 5127 O O . GLY A 1 676 ? 6.308 -12.854 -13.128 1.00 89.44 676 GLY A O 1
ATOM 5128 N N . GLN A 1 677 ? 7.813 -13.658 -11.637 1.00 94.25 677 GLN A N 1
ATOM 5129 C CA . GLN A 1 677 ? 7.681 -15.087 -11.959 1.00 94.25 677 GLN A CA 1
ATOM 5130 C C . GLN A 1 677 ? 7.984 -15.374 -13.442 1.00 94.25 677 GLN A C 1
ATOM 5132 O O . GLN A 1 677 ? 7.214 -16.002 -14.165 1.00 94.25 677 GLN A O 1
ATOM 5137 N N . ARG A 1 678 ? 9.116 -14.847 -13.922 1.00 93.88 678 ARG A N 1
ATOM 5138 C CA . ARG A 1 678 ? 9.632 -15.051 -15.289 1.00 93.88 678 ARG A CA 1
ATOM 5139 C C . ARG A 1 678 ? 11.078 -15.516 -15.247 1.00 93.88 678 ARG A C 1
ATOM 5141 O O . ARG A 1 678 ? 11.774 -15.196 -14.283 1.00 93.88 678 ARG A O 1
ATOM 5148 N N . ILE A 1 679 ? 11.524 -16.165 -16.317 1.00 95.88 679 ILE A N 1
ATOM 5149 C CA . ILE A 1 679 ? 12.939 -16.441 -16.580 1.00 95.88 679 ILE A CA 1
ATOM 5150 C C . ILE A 1 679 ? 13.413 -15.432 -17.629 1.00 95.88 679 ILE A C 1
ATOM 5152 O O . ILE A 1 679 ? 12.850 -15.365 -18.718 1.00 95.88 679 ILE A O 1
ATOM 5156 N N . ASP A 1 680 ? 14.394 -14.615 -17.265 1.00 95.69 680 ASP A N 1
ATOM 5157 C CA . ASP A 1 680 ? 15.016 -13.611 -18.132 1.00 95.69 680 ASP A CA 1
ATOM 5158 C C . ASP A 1 680 ? 16.342 -14.171 -18.657 1.00 95.69 680 ASP A C 1
ATOM 5160 O O . ASP A 1 680 ? 17.131 -14.697 -17.865 1.00 95.69 680 ASP A O 1
ATOM 5164 N N . MET A 1 681 ? 16.551 -14.092 -19.973 1.00 97.38 681 MET A N 1
ATOM 5165 C CA . MET A 1 681 ? 17.758 -14.550 -20.665 1.00 97.38 681 MET A CA 1
ATOM 5166 C C . MET A 1 681 ? 18.480 -13.340 -21.267 1.00 97.38 681 MET A C 1
ATOM 5168 O O . MET A 1 681 ? 17.945 -12.700 -22.169 1.00 97.38 681 MET A O 1
ATOM 5172 N N . PHE A 1 682 ? 19.672 -12.999 -20.778 1.00 95.81 682 PHE A N 1
ATOM 5173 C CA . PHE A 1 682 ? 20.431 -11.810 -21.191 1.00 95.81 682 PHE A CA 1
ATOM 5174 C C . PHE A 1 682 ? 21.629 -12.166 -22.074 1.00 95.81 682 PHE A C 1
ATOM 5176 O O . PHE A 1 682 ? 22.200 -13.246 -21.939 1.00 95.81 682 PHE A O 1
ATOM 5183 N N . GLY A 1 683 ? 22.057 -11.218 -22.913 1.00 93.69 683 GLY A N 1
ATOM 5184 C CA . GLY A 1 683 ? 23.252 -11.355 -23.753 1.00 93.69 683 GLY A CA 1
ATOM 5185 C C . GLY A 1 683 ? 22.964 -11.777 -25.194 1.00 93.69 683 GLY A C 1
ATOM 5186 O O . GLY A 1 683 ? 23.894 -12.056 -25.945 1.00 93.69 683 GLY A O 1
ATOM 5187 N N . ALA A 1 684 ? 21.694 -11.810 -25.610 1.00 95.19 684 ALA A N 1
ATOM 5188 C CA . ALA A 1 684 ? 21.327 -12.179 -26.971 1.00 95.19 684 ALA A CA 1
ATOM 5189 C C . ALA A 1 684 ? 21.799 -11.106 -27.963 1.00 95.19 684 ALA A C 1
ATOM 5191 O O . ALA A 1 684 ? 21.528 -9.915 -27.783 1.00 95.19 684 ALA A O 1
ATOM 5192 N N . LYS A 1 685 ? 22.483 -11.504 -29.038 1.00 93.44 685 LYS A N 1
ATOM 5193 C CA . LYS A 1 685 ? 22.857 -10.573 -30.111 1.00 93.44 685 LYS A CA 1
ATOM 5194 C C . LYS A 1 685 ? 21.629 -10.251 -30.959 1.00 93.44 685 LYS A C 1
ATOM 5196 O O . LYS A 1 685 ? 20.752 -11.096 -31.131 1.00 93.44 685 LYS A O 1
ATOM 5201 N N . LYS A 1 686 ? 21.574 -9.043 -31.532 1.00 92.06 686 LYS A N 1
ATOM 5202 C CA . LYS A 1 686 ? 20.421 -8.570 -32.324 1.00 92.06 686 LYS A CA 1
ATOM 5203 C C . LYS A 1 686 ? 20.023 -9.565 -33.422 1.00 92.06 686 LYS A C 1
ATOM 5205 O O . LYS A 1 686 ? 18.848 -9.892 -33.560 1.00 92.06 686 LYS A O 1
ATOM 5210 N N . GLN A 1 687 ? 21.017 -10.067 -34.150 1.00 93.19 687 GLN A N 1
ATOM 5211 C CA . GLN A 1 687 ? 20.869 -10.996 -35.269 1.00 93.19 687 GLN A CA 1
ATOM 5212 C C . GLN A 1 687 ? 20.404 -12.399 -34.864 1.00 93.19 687 GLN A C 1
ATOM 5214 O O . GLN A 1 687 ? 19.839 -13.109 -35.695 1.00 93.19 687 GLN A O 1
ATOM 5219 N N . ASP A 1 688 ? 20.597 -12.781 -33.600 1.00 94.62 688 ASP A N 1
ATOM 5220 C CA . ASP A 1 688 ? 20.222 -14.100 -33.090 1.00 94.62 688 ASP A CA 1
ATOM 5221 C C . ASP A 1 688 ? 18.770 -14.123 -32.594 1.00 94.62 688 ASP A C 1
ATOM 5223 O O . ASP A 1 688 ? 18.151 -15.186 -32.544 1.00 94.62 688 ASP A O 1
ATOM 5227 N N . LEU A 1 689 ? 18.186 -12.953 -32.288 1.00 95.69 689 LEU A N 1
ATOM 5228 C CA . LEU A 1 689 ? 16.835 -12.844 -31.732 1.00 95.69 689 LEU A CA 1
ATOM 5229 C C . LEU A 1 689 ? 15.769 -13.598 -32.551 1.00 95.69 689 LEU A C 1
ATOM 5231 O O . LEU A 1 689 ? 15.013 -14.345 -31.932 1.00 95.69 689 LEU A O 1
ATOM 5235 N N . PRO A 1 690 ? 15.689 -13.496 -33.898 1.00 95.81 690 PRO A N 1
ATOM 5236 C CA . PRO A 1 690 ? 14.674 -14.234 -34.651 1.00 95.81 690 PRO A CA 1
ATOM 5237 C C . PRO A 1 690 ? 14.791 -15.755 -34.510 1.00 95.81 690 PRO A C 1
ATOM 5239 O O . PRO A 1 690 ? 13.770 -16.420 -34.384 1.00 95.81 690 PRO A O 1
ATOM 5242 N N . LYS A 1 691 ? 16.013 -16.305 -34.481 1.00 95.56 691 LYS A N 1
ATOM 5243 C CA . LYS A 1 691 ? 16.245 -17.754 -34.332 1.00 95.56 691 LYS A CA 1
ATOM 5244 C C . LYS A 1 691 ? 15.949 -18.235 -32.913 1.00 95.56 691 LYS A C 1
ATOM 5246 O O . LYS A 1 691 ? 15.354 -19.293 -32.729 1.00 95.56 691 LYS A O 1
ATOM 5251 N N . ILE A 1 692 ? 16.318 -17.432 -31.912 1.00 97.50 692 ILE A N 1
ATOM 5252 C CA . ILE A 1 692 ? 15.965 -17.685 -30.512 1.00 97.50 692 ILE A CA 1
ATOM 5253 C C . ILE A 1 692 ? 14.439 -17.745 -30.364 1.00 97.50 692 ILE A C 1
ATOM 5255 O O . ILE A 1 692 ? 13.906 -18.698 -29.795 1.00 97.50 692 ILE A O 1
ATOM 5259 N N . TRP A 1 693 ? 13.721 -16.757 -30.904 1.00 96.88 693 TRP A N 1
ATOM 5260 C CA . TRP A 1 693 ? 12.262 -16.719 -30.832 1.00 96.88 693 TRP A CA 1
ATOM 5261 C C . TRP A 1 693 ? 11.580 -17.789 -31.679 1.00 96.88 693 TRP A C 1
ATOM 5263 O O . TRP A 1 693 ? 10.541 -18.272 -31.249 1.00 96.88 693 TRP A O 1
ATOM 5273 N N . GLU A 1 694 ? 12.155 -18.213 -32.806 1.00 96.62 694 GLU A N 1
ATOM 5274 C CA . GLU A 1 694 ? 11.668 -19.361 -33.586 1.00 96.62 694 GLU A CA 1
ATOM 5275 C C . GLU A 1 694 ? 11.598 -20.618 -32.703 1.00 96.62 694 GLU A C 1
ATOM 5277 O O . GLU A 1 694 ? 10.514 -21.167 -32.519 1.00 96.62 694 GLU A O 1
ATOM 5282 N N . ARG A 1 695 ? 12.688 -20.969 -31.997 1.00 97.19 695 ARG A N 1
ATOM 5283 C CA . ARG A 1 695 ? 12.695 -22.106 -31.051 1.00 97.19 695 ARG A CA 1
ATOM 5284 C C . ARG A 1 695 ? 11.677 -21.956 -29.913 1.00 97.19 695 ARG A C 1
ATOM 5286 O O . ARG A 1 695 ? 11.056 -22.933 -29.497 1.00 97.19 695 ARG A O 1
ATOM 5293 N N . LEU A 1 696 ? 11.522 -20.747 -29.370 1.00 97.06 696 LEU A N 1
ATOM 5294 C CA . LEU A 1 696 ? 10.596 -20.494 -28.261 1.00 97.06 696 LEU A CA 1
ATOM 5295 C C . LEU A 1 696 ? 9.127 -20.564 -28.709 1.00 97.06 696 LEU A C 1
ATOM 5297 O O . LEU A 1 696 ? 8.295 -21.120 -27.988 1.00 97.06 696 LEU A O 1
ATOM 5301 N N . VAL A 1 697 ? 8.813 -20.034 -29.893 1.00 95.75 697 VAL A N 1
ATOM 5302 C CA . VAL A 1 697 ? 7.477 -20.087 -30.503 1.00 95.75 697 VAL A CA 1
ATOM 5303 C C . VAL A 1 697 ? 7.118 -21.522 -30.882 1.00 95.75 697 VAL A C 1
ATOM 5305 O O . VAL A 1 697 ? 6.005 -21.951 -30.580 1.00 95.75 697 VAL A O 1
ATOM 5308 N N . ASP A 1 698 ? 8.060 -22.297 -31.426 1.00 95.31 698 ASP A N 1
ATOM 5309 C CA . ASP A 1 698 ? 7.873 -23.727 -31.715 1.00 95.31 698 ASP A CA 1
ATOM 5310 C C . ASP A 1 698 ? 7.575 -24.539 -30.442 1.00 95.31 698 ASP A C 1
ATOM 5312 O O . ASP A 1 698 ? 6.777 -25.476 -30.455 1.00 95.31 698 ASP A O 1
ATOM 5316 N N . ALA A 1 699 ? 8.141 -24.132 -29.300 1.00 95.25 699 ALA A N 1
ATOM 5317 C CA . ALA A 1 699 ? 7.819 -24.681 -27.980 1.00 95.25 699 ALA A CA 1
ATOM 5318 C C . ALA A 1 699 ? 6.492 -24.145 -27.384 1.00 95.25 699 ALA A C 1
ATOM 5320 O O . ALA A 1 699 ? 6.158 -24.427 -26.225 1.00 95.25 699 ALA A O 1
ATOM 5321 N N . GLY A 1 700 ? 5.725 -23.363 -28.148 1.00 93.81 700 GLY A N 1
ATOM 5322 C CA . GLY A 1 700 ? 4.428 -22.807 -27.765 1.00 93.81 700 GLY A CA 1
ATOM 5323 C C . GLY A 1 700 ? 4.515 -21.661 -26.756 1.00 93.81 700 GLY A C 1
ATOM 5324 O O . GLY A 1 700 ? 3.637 -21.544 -25.892 1.00 93.81 700 GLY A O 1
ATOM 5325 N N . MET A 1 701 ? 5.594 -20.873 -26.782 1.00 94.31 701 MET A N 1
ATOM 5326 C CA . MET A 1 701 ? 5.759 -19.678 -25.949 1.00 94.31 701 MET A CA 1
ATOM 5327 C C . MET A 1 701 ? 5.503 -18.392 -26.740 1.00 94.31 701 MET A C 1
ATOM 5329 O O . MET A 1 701 ? 5.795 -18.295 -27.927 1.00 94.31 701 MET A O 1
ATOM 5333 N N . GLU A 1 702 ? 4.999 -17.375 -26.046 1.00 92.75 702 GLU A N 1
ATOM 5334 C CA . GLU A 1 702 ? 4.786 -16.030 -26.587 1.00 92.75 702 GLU A CA 1
ATOM 5335 C C . GLU A 1 702 ? 5.765 -15.028 -25.964 1.00 92.75 702 GLU A C 1
ATOM 5337 O O . GLU A 1 702 ? 6.414 -15.301 -24.950 1.00 92.75 702 GLU A O 1
ATOM 5342 N N . THR A 1 703 ? 5.834 -13.819 -26.523 1.00 91.12 703 THR A N 1
ATOM 5343 C CA . THR A 1 703 ? 6.590 -12.723 -25.909 1.00 91.12 703 THR A CA 1
ATOM 5344 C C . THR A 1 703 ? 5.984 -12.245 -24.594 1.00 91.12 703 THR A C 1
ATOM 5346 O O . THR A 1 703 ? 4.796 -11.922 -24.490 1.00 91.12 703 THR A O 1
ATOM 5349 N N . GLY A 1 704 ? 6.825 -12.130 -23.565 1.00 88.12 704 GLY A N 1
ATOM 5350 C CA . GLY A 1 704 ? 6.452 -11.532 -22.285 1.00 88.12 704 GLY A CA 1
ATOM 5351 C C . GLY A 1 704 ? 6.316 -10.009 -22.339 1.00 88.12 704 GLY A C 1
ATOM 5352 O O . GLY A 1 704 ? 5.967 -9.408 -21.327 1.00 88.12 704 GLY A O 1
ATOM 5353 N N . LEU A 1 705 ? 6.615 -9.369 -23.482 1.00 87.62 705 LEU A N 1
ATOM 5354 C CA . LEU A 1 705 ? 6.647 -7.906 -23.647 1.00 87.62 705 LEU A CA 1
ATOM 5355 C C . LEU A 1 705 ? 7.469 -7.210 -22.559 1.00 87.62 705 LEU A C 1
ATOM 5357 O O . LEU A 1 705 ? 7.175 -6.096 -22.122 1.00 87.62 705 LEU A O 1
ATOM 5361 N N . ALA A 1 706 ? 8.549 -7.860 -22.123 1.00 85.50 706 ALA A N 1
ATOM 5362 C CA . ALA A 1 706 ? 9.453 -7.307 -21.127 1.00 85.50 706 ALA A CA 1
ATOM 5363 C C . ALA A 1 706 ? 10.189 -6.050 -21.623 1.00 85.50 706 ALA A C 1
ATOM 5365 O O . ALA A 1 706 ? 10.875 -5.405 -20.835 1.00 85.50 706 ALA A O 1
ATOM 5366 N N . TYR A 1 707 ? 10.027 -5.659 -22.879 1.00 86.25 707 TYR A N 1
ATOM 5367 C CA . TYR A 1 707 ? 10.522 -4.412 -23.451 1.00 86.25 707 TYR A CA 1
ATOM 5368 C C . TYR A 1 707 ? 9.475 -3.298 -23.472 1.00 86.25 707 TYR A C 1
ATOM 5370 O O . TYR A 1 707 ? 9.803 -2.159 -23.147 1.00 86.25 707 TYR A O 1
ATOM 5378 N N . GLY A 1 708 ? 8.204 -3.635 -23.697 1.00 85.12 708 GLY A N 1
ATOM 5379 C CA . GLY A 1 708 ? 7.149 -2.656 -23.941 1.00 85.12 708 GLY A CA 1
ATOM 5380 C C . GLY A 1 708 ? 6.716 -1.840 -22.727 1.00 85.12 708 GLY A C 1
ATOM 5381 O O . GLY A 1 708 ? 6.870 -2.254 -21.570 1.00 85.12 708 GLY A O 1
ATOM 5382 N N . LYS A 1 709 ? 6.124 -0.668 -22.964 1.00 88.88 709 LYS A N 1
ATOM 5383 C CA . LYS A 1 709 ? 5.286 0.018 -21.965 1.00 88.88 709 LYS A CA 1
ATOM 5384 C C . LYS A 1 709 ? 3.879 -0.581 -22.023 1.00 88.88 709 LYS A C 1
ATOM 5386 O O . LYS A 1 709 ? 2.995 -0.050 -22.674 1.00 88.88 709 LYS A O 1
ATOM 5391 N N . SER A 1 710 ? 3.721 -1.738 -21.395 1.00 89.81 710 SER A N 1
ATOM 5392 C CA . SER A 1 710 ? 2.492 -2.542 -21.392 1.00 89.81 710 SER A CA 1
ATOM 5393 C C . SER A 1 710 ? 2.396 -3.367 -20.102 1.00 89.81 710 SER A C 1
ATOM 5395 O O . SER A 1 710 ? 3.250 -3.230 -19.207 1.00 89.81 710 SER A O 1
ATOM 5397 N N . LEU A 1 711 ? 1.379 -4.229 -19.986 1.00 92.75 711 LEU A N 1
ATOM 5398 C CA . LEU A 1 711 ? 1.323 -5.232 -18.922 1.00 92.75 711 LEU A CA 1
ATOM 5399 C C . LEU A 1 711 ? 2.533 -6.177 -19.006 1.00 92.75 711 LEU A C 1
ATOM 5401 O O . LEU A 1 711 ? 2.727 -6.889 -19.991 1.00 92.75 711 LEU A O 1
ATOM 5405 N N . ARG A 1 712 ? 3.327 -6.215 -17.931 1.00 90.44 712 ARG A N 1
ATOM 5406 C CA . ARG A 1 712 ? 4.532 -7.055 -17.837 1.00 90.44 712 ARG A CA 1
ATOM 5407 C C . ARG A 1 712 ? 4.282 -8.436 -17.252 1.00 90.44 712 ARG A C 1
ATOM 5409 O O . ARG A 1 712 ? 4.955 -9.386 -17.629 1.00 90.44 712 ARG A O 1
ATOM 5416 N N . THR A 1 713 ? 3.416 -8.519 -16.252 1.00 92.88 713 THR A N 1
ATOM 5417 C CA . THR A 1 713 ? 3.138 -9.757 -15.517 1.00 92.88 713 THR A CA 1
ATOM 5418 C C . THR A 1 713 ? 1.913 -9.557 -14.641 1.00 92.88 713 THR A C 1
ATOM 5420 O O . THR A 1 713 ? 1.697 -8.448 -14.133 1.00 92.88 713 THR A O 1
ATOM 5423 N N . VAL A 1 714 ? 1.164 -10.635 -14.427 1.00 96.94 714 VAL A N 1
ATOM 5424 C CA . VAL A 1 714 ? 0.253 -10.766 -13.293 1.00 96.94 714 VAL A CA 1
ATOM 5425 C C . VAL A 1 714 ? 0.843 -11.813 -12.354 1.00 96.94 714 VAL A C 1
ATOM 5427 O O . VAL A 1 714 ? 0.774 -13.012 -12.610 1.00 96.94 714 VAL A O 1
ATOM 5430 N N . LYS A 1 715 ? 1.474 -11.349 -11.269 1.00 96.44 715 LYS A N 1
ATOM 5431 C CA . LYS A 1 715 ? 2.071 -12.243 -10.268 1.00 96.44 715 LYS A CA 1
ATOM 5432 C C . LYS A 1 715 ? 0.954 -12.978 -9.531 1.00 96.44 715 LYS A C 1
ATOM 5434 O O . LYS A 1 715 ? -0.013 -12.346 -9.114 1.00 96.44 715 LYS A O 1
ATOM 5439 N N . SER A 1 716 ? 1.099 -14.280 -9.323 1.00 97.19 716 SER A N 1
ATOM 5440 C CA . SER A 1 716 ? 0.118 -15.079 -8.588 1.00 97.19 716 SER A CA 1
ATOM 5441 C C . SER A 1 716 ? 0.761 -15.831 -7.427 1.00 97.19 716 SER A C 1
ATOM 5443 O O . SER A 1 716 ? 1.961 -16.108 -7.426 1.00 97.19 716 SER A O 1
ATOM 5445 N N . CYS A 1 717 ? -0.028 -16.174 -6.413 1.00 95.44 717 CYS A N 1
ATOM 5446 C CA . CYS A 1 717 ? 0.321 -17.299 -5.551 1.00 95.44 717 CYS A CA 1
ATOM 5447 C C . CYS A 1 717 ? -0.384 -18.562 -6.046 1.00 95.44 717 CYS A C 1
ATOM 5449 O O . CYS A 1 717 ? -1.320 -18.485 -6.837 1.00 95.44 717 CYS A O 1
ATOM 5451 N N . VAL A 1 718 ? 0.010 -19.719 -5.514 1.00 94.94 718 VAL A N 1
ATOM 5452 C CA . VAL A 1 718 ? -0.538 -21.024 -5.923 1.00 94.94 718 VAL A CA 1
ATOM 5453 C C . VAL A 1 718 ? -2.026 -21.236 -5.576 1.00 94.94 718 VAL A C 1
ATOM 5455 O O . VAL A 1 718 ? -2.574 -22.288 -5.886 1.00 94.94 718 VAL A O 1
ATOM 5458 N N . GLY A 1 719 ? -2.674 -20.257 -4.931 1.00 93.38 719 GLY A N 1
ATOM 5459 C CA . GLY A 1 719 ? -4.128 -20.203 -4.745 1.00 93.38 719 GLY A CA 1
ATOM 5460 C C . GLY A 1 719 ? -4.729 -21.374 -3.977 1.00 93.38 719 GLY A C 1
ATOM 5461 O O . GLY A 1 719 ? -4.024 -22.099 -3.273 1.00 93.38 719 GLY A O 1
ATOM 5462 N N . SER A 1 720 ? -6.045 -21.549 -4.110 1.00 92.56 720 SER A N 1
ATOM 5463 C CA . SER A 1 720 ? -6.771 -22.727 -3.610 1.00 92.56 720 SER A CA 1
ATOM 5464 C C . SER A 1 720 ? -6.360 -24.031 -4.306 1.00 92.56 720 SER A C 1
ATOM 5466 O O . SER A 1 720 ? -6.627 -25.103 -3.773 1.00 92.56 720 SER A O 1
ATOM 5468 N N . THR A 1 721 ? -5.658 -23.954 -5.443 1.00 89.50 721 THR A N 1
ATOM 5469 C CA . THR A 1 721 ? -5.142 -25.115 -6.184 1.00 89.50 721 THR A CA 1
ATOM 5470 C C . THR A 1 721 ? -4.142 -25.932 -5.364 1.00 89.50 721 THR A C 1
ATOM 5472 O O . THR A 1 721 ? -4.164 -27.157 -5.419 1.00 89.50 721 THR A O 1
ATOM 5475 N N . TRP A 1 722 ? -3.278 -25.273 -4.578 1.00 89.81 722 TRP A N 1
ATOM 5476 C CA . TRP A 1 722 ? -2.239 -25.961 -3.789 1.00 89.81 722 TRP A CA 1
ATOM 5477 C C . TRP A 1 722 ? -2.079 -25.451 -2.356 1.00 89.81 722 TRP A C 1
ATOM 5479 O O . TRP A 1 722 ? -1.647 -26.192 -1.470 1.00 89.81 722 TRP A O 1
ATOM 5489 N N . CYS A 1 723 ? -2.354 -24.172 -2.094 1.00 92.69 723 CYS A N 1
ATOM 5490 C CA . CYS A 1 723 ? -2.127 -23.601 -0.774 1.00 92.69 723 CYS A CA 1
ATOM 5491 C C . CYS A 1 723 ? -3.267 -23.996 0.160 1.00 92.69 723 CYS A C 1
ATOM 5493 O O . CYS A 1 723 ? -4.414 -23.630 -0.069 1.00 92.69 723 CYS A O 1
ATOM 5495 N N . ARG A 1 724 ? -2.943 -24.602 1.307 1.00 93.62 724 ARG A N 1
ATOM 5496 C CA . ARG A 1 724 ? -3.924 -24.907 2.370 1.00 93.62 724 ARG A CA 1
ATOM 5497 C C . ARG A 1 724 ? -4.674 -23.691 2.938 1.00 93.62 724 ARG A C 1
ATOM 5499 O O . ARG A 1 724 ? -5.595 -23.857 3.724 1.00 93.62 724 ARG A O 1
ATOM 5506 N N . TYR A 1 725 ? -4.212 -22.479 2.629 1.00 92.62 725 TYR A N 1
ATOM 5507 C CA . TYR A 1 725 ? -4.840 -21.213 3.014 1.00 92.62 725 TYR A CA 1
ATOM 5508 C C . TYR A 1 725 ? -5.505 -20.497 1.834 1.00 92.62 725 TYR A C 1
ATOM 5510 O O . TYR A 1 725 ? -5.950 -19.363 2.000 1.00 92.62 725 TYR A O 1
ATOM 5518 N N . GLY A 1 726 ? -5.472 -21.083 0.637 1.00 90.69 726 GLY A N 1
ATOM 5519 C CA . GLY A 1 726 ? -6.072 -20.506 -0.555 1.00 90.69 726 GLY A CA 1
ATOM 5520 C C . GLY A 1 726 ? -7.591 -20.528 -0.444 1.00 90.69 726 GLY A C 1
ATOM 5521 O O . GLY A 1 726 ? -8.185 -21.584 -0.269 1.00 90.69 726 GLY A O 1
ATOM 5522 N N . VAL A 1 727 ? -8.196 -19.349 -0.529 1.00 93.62 727 VAL A N 1
ATOM 5523 C CA . VAL A 1 727 ? -9.646 -19.132 -0.539 1.00 93.62 727 VAL A CA 1
ATOM 5524 C C . VAL A 1 727 ? -10.158 -19.107 -1.978 1.00 93.62 727 VAL A C 1
ATOM 5526 O O . VAL A 1 727 ? -11.152 -19.752 -2.286 1.00 93.62 727 VAL A O 1
ATOM 5529 N N . GLY A 1 728 ? -9.454 -18.403 -2.869 1.00 91.25 728 GLY A N 1
ATOM 5530 C CA . GLY A 1 728 ? -9.786 -18.315 -4.291 1.00 91.25 728 GLY A CA 1
ATOM 5531 C C . GLY A 1 728 ? -8.711 -18.903 -5.202 1.00 91.25 728 GLY A C 1
ATOM 5532 O O . GLY A 1 728 ? -7.529 -18.976 -4.838 1.00 91.25 728 GLY A O 1
ATOM 5533 N N . ASP A 1 729 ? -9.125 -19.272 -6.415 1.00 95.06 729 ASP A N 1
ATOM 5534 C CA . ASP A 1 729 ? -8.224 -19.667 -7.499 1.00 95.06 729 ASP A CA 1
ATOM 5535 C C . ASP A 1 729 ? -7.495 -18.435 -8.055 1.00 95.06 729 ASP A C 1
ATOM 5537 O O . ASP A 1 729 ? -7.929 -17.781 -9.006 1.00 95.06 729 ASP A O 1
ATOM 5541 N N . SER A 1 730 ? -6.383 -18.076 -7.415 1.00 96.31 730 SER A N 1
ATOM 5542 C CA . SER A 1 730 ? -5.553 -16.959 -7.863 1.00 96.31 730 SER A CA 1
ATOM 5543 C C . SER A 1 730 ? -4.736 -17.258 -9.105 1.00 96.31 730 SER A C 1
ATOM 5545 O O . SER A 1 730 ? -4.377 -16.314 -9.803 1.00 96.31 730 SER A O 1
ATOM 5547 N N . VAL A 1 731 ? -4.425 -18.527 -9.372 1.00 95.88 731 VAL A N 1
ATOM 5548 C CA . VAL A 1 731 ? -3.628 -18.908 -10.540 1.00 95.88 731 VAL A CA 1
ATOM 5549 C C . VAL A 1 731 ? -4.484 -18.747 -11.787 1.00 95.88 731 VAL A C 1
ATOM 5551 O O . VAL A 1 731 ? -4.143 -17.941 -12.649 1.00 95.88 731 VAL A O 1
ATOM 5554 N N . GLY A 1 732 ? -5.646 -19.403 -11.838 1.00 96.25 732 GLY A N 1
ATOM 5555 C CA . GLY A 1 732 ? -6.552 -19.317 -12.979 1.00 96.25 732 GLY A CA 1
ATOM 5556 C C . GLY A 1 732 ? -7.054 -17.897 -13.230 1.00 96.25 732 GLY A C 1
ATOM 5557 O O . GLY A 1 732 ? -7.223 -17.505 -14.387 1.00 96.25 732 GLY A O 1
ATOM 5558 N N . PHE A 1 733 ? -7.243 -17.088 -12.180 1.00 97.56 733 PHE A N 1
ATOM 5559 C CA . PHE A 1 733 ? -7.606 -15.683 -12.365 1.00 97.56 733 PHE A CA 1
ATOM 5560 C C . PHE A 1 733 ? -6.427 -14.818 -12.836 1.00 97.56 733 PHE A C 1
ATOM 5562 O O . PHE A 1 733 ? -6.598 -13.990 -13.726 1.00 97.56 733 PHE A O 1
ATOM 5569 N N . ALA A 1 734 ? -5.209 -15.033 -12.330 1.00 97.56 734 ALA A N 1
ATOM 5570 C CA . ALA A 1 734 ? -4.031 -14.340 -12.851 1.00 97.56 734 ALA A CA 1
ATOM 5571 C C . ALA A 1 734 ? -3.751 -14.678 -14.322 1.00 97.56 734 ALA A C 1
ATOM 5573 O O . ALA A 1 734 ? -3.408 -13.771 -15.079 1.00 97.56 734 ALA A O 1
ATOM 5574 N N . VAL A 1 735 ? -3.921 -15.945 -14.726 1.00 96.31 735 VAL A N 1
ATOM 5575 C CA . VAL A 1 735 ? -3.797 -16.372 -16.129 1.00 96.31 735 VAL A CA 1
ATOM 5576 C C . VAL A 1 735 ? -4.789 -15.606 -16.995 1.00 96.31 735 VAL A C 1
ATOM 5578 O O . VAL A 1 735 ? -4.375 -14.978 -17.961 1.00 96.31 735 VAL A O 1
ATOM 5581 N N . GLU A 1 736 ? -6.073 -15.584 -16.629 1.00 96.25 736 GLU A N 1
ATOM 5582 C CA . GLU A 1 736 ? -7.084 -14.860 -17.407 1.00 96.25 736 GLU A CA 1
ATOM 5583 C C . GLU A 1 736 ? -6.766 -13.368 -17.528 1.00 96.25 736 GLU A C 1
ATOM 5585 O O . GLU A 1 736 ? -6.835 -12.826 -18.625 1.00 96.25 736 GLU A O 1
ATOM 5590 N N . LEU A 1 737 ? -6.390 -12.695 -16.437 1.00 97.31 737 LEU A N 1
ATOM 5591 C CA . LEU A 1 737 ? -6.068 -11.265 -16.487 1.00 97.31 737 LEU A CA 1
ATOM 5592 C C . LEU A 1 737 ? -4.823 -10.990 -17.327 1.00 97.31 737 LEU A C 1
ATOM 5594 O O . LEU A 1 737 ? -4.757 -9.984 -18.035 1.00 97.31 737 LEU A O 1
ATOM 5598 N N . GLU A 1 738 ? -3.823 -11.865 -17.251 1.00 95.50 738 GLU A N 1
ATOM 5599 C CA . GLU A 1 738 ? -2.623 -11.705 -18.053 1.00 95.50 738 GLU A CA 1
ATOM 5600 C C . GLU A 1 738 ? -2.887 -11.938 -19.542 1.00 95.50 738 GLU A C 1
ATOM 5602 O O . GLU A 1 738 ? -2.401 -11.162 -20.364 1.00 95.50 738 GLU A O 1
ATOM 5607 N N . GLU A 1 739 ? -3.670 -12.962 -19.880 1.00 93.56 739 GLU A N 1
ATOM 5608 C CA . GLU A 1 739 ? -4.096 -13.261 -21.248 1.00 93.56 739 GLU A CA 1
ATOM 5609 C C . GLU A 1 739 ? -5.067 -12.215 -21.798 1.00 93.56 739 GLU A C 1
ATOM 5611 O O . GLU A 1 739 ? -5.056 -11.935 -22.991 1.00 93.56 739 GLU A O 1
ATOM 5616 N N . ARG A 1 740 ? -5.872 -11.589 -20.935 1.00 93.94 740 ARG A N 1
ATOM 5617 C CA . ARG A 1 740 ? -6.783 -10.507 -21.313 1.00 93.94 740 ARG A CA 1
ATOM 5618 C C . ARG A 1 740 ? -6.027 -9.234 -21.663 1.00 93.94 740 ARG A C 1
ATOM 5620 O O . ARG A 1 740 ? -6.298 -8.623 -22.686 1.00 93.94 740 ARG A O 1
ATOM 5627 N N . TYR A 1 741 ? -5.090 -8.816 -20.814 1.00 93.94 741 TYR A N 1
ATOM 5628 C CA . TYR A 1 741 ? -4.415 -7.521 -20.957 1.00 93.94 741 TYR A CA 1
ATOM 5629 C C . TYR A 1 741 ? -3.045 -7.611 -21.639 1.00 93.94 741 TYR A C 1
ATOM 5631 O O . TYR A 1 741 ? -2.301 -6.621 -21.677 1.00 93.94 741 TYR A O 1
ATOM 5639 N N . LYS A 1 742 ? -2.661 -8.779 -22.173 1.00 88.38 742 LYS A N 1
ATOM 5640 C CA . LYS A 1 742 ? -1.444 -8.889 -22.986 1.00 88.38 742 LYS A CA 1
ATOM 5641 C C . LYS A 1 742 ? -1.542 -7.948 -24.190 1.00 88.38 742 LYS A C 1
ATOM 5643 O O . LYS A 1 742 ? -2.601 -7.769 -24.769 1.00 88.38 742 LYS A O 1
ATOM 5648 N N . MET A 1 743 ? -0.426 -7.304 -24.531 1.00 83.00 743 MET A N 1
ATOM 5649 C CA . MET A 1 743 ? -0.314 -6.262 -25.572 1.00 83.00 743 MET A CA 1
ATOM 5650 C C . MET A 1 743 ? -1.083 -4.959 -25.359 1.00 83.00 743 MET A C 1
ATOM 5652 O O . MET A 1 743 ? -0.868 -4.047 -26.151 1.00 83.00 743 MET A O 1
ATOM 5656 N N . VAL A 1 744 ? -1.863 -4.782 -24.288 1.00 89.62 744 VAL A N 1
ATOM 5657 C CA . VAL A 1 744 ? -2.401 -3.450 -23.977 1.00 89.62 744 VAL A CA 1
ATOM 5658 C C . VAL A 1 744 ? -1.227 -2.528 -23.637 1.00 89.62 744 VAL A C 1
ATOM 5660 O O . VAL A 1 744 ? -0.634 -2.606 -22.553 1.00 89.62 744 VAL A O 1
ATOM 5663 N N . ARG A 1 745 ? -0.834 -1.700 -24.610 1.00 89.44 745 ARG A N 1
ATOM 5664 C CA . ARG A 1 745 ? 0.194 -0.673 -24.440 1.00 89.44 745 ARG A CA 1
ATOM 5665 C C . ARG A 1 745 ? -0.387 0.495 -23.674 1.00 89.44 745 ARG A C 1
ATOM 5667 O O . ARG A 1 745 ? -1.556 0.828 -23.809 1.00 89.44 745 ARG A O 1
ATOM 5674 N N . SER A 1 746 ? 0.454 1.109 -22.863 1.00 91.56 746 SER A N 1
ATOM 5675 C CA . SER A 1 746 ? 0.054 2.089 -21.874 1.00 91.56 746 SER A CA 1
ATOM 5676 C C . SER A 1 746 ? 1.107 3.185 -21.705 1.00 91.56 746 SER A C 1
ATOM 5678 O O . SER A 1 746 ? 2.262 2.994 -22.094 1.00 91.56 746 SER A O 1
ATOM 5680 N N . PRO A 1 747 ? 0.745 4.345 -21.121 1.00 90.38 747 PRO A N 1
ATOM 5681 C CA . PRO A 1 747 ? 1.676 5.452 -20.887 1.00 90.38 747 PRO A CA 1
ATOM 5682 C C . PRO A 1 747 ? 2.969 5.022 -20.182 1.00 90.38 747 PRO A C 1
ATOM 5684 O O . PRO A 1 747 ? 4.051 5.540 -20.465 1.00 90.38 747 PRO A O 1
ATOM 5687 N N . HIS A 1 748 ? 2.872 4.036 -19.288 1.00 90.94 748 HIS A N 1
ATOM 5688 C CA . HIS A 1 748 ? 4.010 3.366 -18.678 1.00 90.94 748 HIS A CA 1
ATOM 5689 C C . HIS A 1 748 ? 3.732 1.865 -18.462 1.00 90.94 748 HIS A C 1
ATOM 5691 O O . HIS A 1 748 ? 2.595 1.424 -18.554 1.00 90.94 748 HIS A O 1
ATOM 5697 N N . LYS A 1 749 ? 4.765 1.062 -18.158 1.00 90.00 749 LYS A N 1
ATOM 5698 C CA . LYS A 1 749 ? 4.641 -0.371 -17.814 1.00 90.00 749 LYS A CA 1
ATOM 5699 C C . LYS A 1 749 ? 3.713 -0.604 -16.612 1.00 90.00 749 LYS A C 1
ATOM 5701 O O . LYS A 1 749 ? 3.839 0.118 -15.620 1.00 90.00 749 LYS A O 1
ATOM 5706 N N . ILE A 1 750 ? 2.900 -1.656 -16.690 1.00 93.12 750 ILE A N 1
ATOM 5707 C CA . ILE A 1 750 ? 1.890 -2.048 -15.693 1.00 93.12 750 ILE A CA 1
ATOM 5708 C C . ILE A 1 750 ? 2.230 -3.437 -15.147 1.00 93.12 750 ILE A C 1
ATOM 5710 O O . ILE A 1 750 ? 2.754 -4.296 -15.864 1.00 93.12 750 ILE A O 1
ATOM 5714 N N . LYS A 1 751 ? 1.963 -3.664 -13.864 1.00 95.25 751 LYS A N 1
ATOM 5715 C CA . LYS A 1 751 ? 2.055 -4.970 -13.208 1.00 95.25 751 LYS A CA 1
ATOM 5716 C C . LYS A 1 751 ? 0.751 -5.250 -12.471 1.00 95.25 751 LYS A C 1
ATOM 5718 O O . LYS A 1 751 ? 0.214 -4.346 -11.838 1.00 95.25 751 LYS A O 1
ATOM 5723 N N . GLY A 1 752 ? 0.303 -6.497 -12.525 1.00 96.94 752 GLY A N 1
ATOM 5724 C CA . GLY A 1 752 ? -0.822 -7.008 -11.750 1.00 96.94 752 GLY A CA 1
ATOM 5725 C C . GLY A 1 752 ? -0.367 -7.975 -10.660 1.00 96.94 752 GLY A C 1
ATOM 5726 O O . GLY A 1 752 ? 0.738 -8.529 -10.729 1.00 96.94 752 GLY A O 1
ATOM 5727 N N . GLY A 1 753 ? -1.221 -8.210 -9.669 1.00 97.62 753 GLY A N 1
ATOM 5728 C CA . GLY A 1 753 ? -1.036 -9.296 -8.710 1.00 97.62 753 GLY A CA 1
ATOM 5729 C C . GLY A 1 753 ? -2.360 -9.899 -8.258 1.00 97.62 753 GLY A C 1
ATOM 5730 O O . GLY A 1 753 ? -3.309 -9.167 -8.006 1.00 97.62 753 GLY A O 1
ATOM 5731 N N . VAL A 1 754 ? -2.428 -11.223 -8.132 1.00 98.38 754 VAL A N 1
ATOM 5732 C CA . VAL A 1 754 ? -3.622 -11.940 -7.668 1.00 98.38 754 VAL A CA 1
ATOM 5733 C C . VAL A 1 754 ? -3.229 -12.888 -6.544 1.00 98.38 754 VAL A C 1
ATOM 5735 O O . VAL A 1 754 ? -2.450 -13.822 -6.730 1.00 98.38 754 VAL A O 1
ATOM 5738 N N . SER A 1 755 ? -3.764 -12.646 -5.353 1.00 97.88 755 SER A N 1
ATOM 5739 C CA . SER A 1 755 ? -3.540 -13.479 -4.176 1.00 97.88 755 SER A CA 1
ATOM 5740 C C . SER A 1 755 ? -4.786 -14.278 -3.838 1.00 97.88 755 SER A C 1
ATOM 5742 O O . SER A 1 755 ? -5.868 -13.723 -3.673 1.00 97.88 755 SER A O 1
ATOM 5744 N N . GLY A 1 756 ? -4.622 -15.584 -3.645 1.00 96.88 756 GLY A N 1
ATOM 5745 C CA . GLY A 1 756 ? -5.720 -16.475 -3.279 1.00 96.88 756 GLY A CA 1
ATOM 5746 C C . GLY A 1 756 ? -6.206 -16.307 -1.839 1.00 96.88 756 GLY A C 1
ATOM 5747 O O . GLY A 1 756 ? -7.153 -16.981 -1.464 1.00 96.88 756 GLY A O 1
ATOM 5748 N N . CYS A 1 757 ? -5.572 -15.466 -1.014 1.00 95.44 757 CYS A N 1
ATOM 5749 C CA . CYS A 1 757 ? -6.041 -15.103 0.327 1.00 95.44 757 CYS A CA 1
ATOM 5750 C C . CYS A 1 757 ? -5.316 -13.860 0.872 1.00 95.44 757 CYS A C 1
ATOM 5752 O O . CYS A 1 757 ? -4.322 -13.398 0.306 1.00 95.44 757 CYS A O 1
ATOM 5754 N N . VAL A 1 758 ? -5.755 -13.381 2.040 1.00 94.25 758 VAL A N 1
ATOM 5755 C CA . VAL A 1 758 ? -5.220 -12.205 2.760 1.00 94.25 758 VAL A CA 1
ATOM 5756 C C . VAL A 1 758 ? -3.748 -12.299 3.185 1.00 94.25 758 VAL A C 1
ATOM 5758 O O . VAL A 1 758 ? -3.180 -11.307 3.630 1.00 94.25 758 VAL A O 1
ATOM 5761 N N . ARG A 1 759 ? -3.106 -13.471 3.058 1.00 92.00 759 ARG A N 1
ATOM 5762 C CA . ARG A 1 759 ? -1.649 -13.610 3.258 1.00 92.00 759 ARG A CA 1
ATOM 5763 C C . ARG A 1 759 ? -0.829 -13.004 2.127 1.00 92.00 759 ARG A C 1
ATOM 5765 O O . ARG A 1 759 ? 0.370 -12.828 2.296 1.00 92.00 759 ARG A O 1
ATOM 5772 N N . GLU A 1 760 ? -1.479 -12.719 1.001 1.00 90.19 760 GLU A N 1
ATOM 5773 C CA . GLU A 1 760 ? -0.984 -11.745 0.036 1.00 90.19 760 GLU A CA 1
ATOM 5774 C C . GLU A 1 760 ? 0.356 -12.132 -0.625 1.00 90.19 760 GLU A C 1
ATOM 5776 O O . GLU A 1 760 ? 1.157 -11.297 -1.012 1.00 90.19 760 GLU A O 1
ATOM 5781 N N . CYS A 1 761 ? 0.624 -13.429 -0.817 1.00 93.88 761 CYS A N 1
ATOM 5782 C CA . CYS A 1 761 ? 1.921 -13.888 -1.340 1.00 93.88 761 CYS A CA 1
ATOM 5783 C C . CYS A 1 761 ? 2.252 -13.385 -2.764 1.00 93.88 761 CYS A C 1
ATOM 5785 O O . CYS A 1 761 ? 3.401 -13.489 -3.196 1.00 93.88 761 CYS A O 1
ATOM 5787 N N . ALA A 1 762 ? 1.269 -12.860 -3.505 1.00 94.75 762 ALA A N 1
ATOM 5788 C CA . ALA A 1 762 ? 1.494 -12.259 -4.816 1.00 94.75 762 ALA A CA 1
ATOM 5789 C C . ALA A 1 762 ? 1.937 -10.784 -4.760 1.00 94.75 762 ALA A C 1
ATOM 5791 O O . ALA A 1 762 ? 2.274 -10.224 -5.805 1.00 94.75 762 ALA A O 1
ATOM 5792 N N . GLU A 1 763 ? 1.955 -10.150 -3.582 1.00 95.00 763 GLU A N 1
ATOM 5793 C CA . GLU A 1 763 ? 2.222 -8.712 -3.421 1.00 95.00 763 GLU A CA 1
ATOM 5794 C C . GLU A 1 763 ? 1.299 -7.835 -4.292 1.00 95.00 763 GLU A C 1
ATOM 5796 O O . GLU A 1 763 ? 1.736 -6.794 -4.785 1.00 95.00 763 GLU A O 1
ATOM 5801 N N . ALA A 1 764 ? 0.059 -8.274 -4.530 1.00 95.19 764 ALA A N 1
ATOM 5802 C CA . ALA A 1 764 ? -1.033 -7.555 -5.185 1.00 95.19 764 ALA A CA 1
ATOM 5803 C C . ALA A 1 764 ? -1.139 -6.071 -4.779 1.00 95.19 764 ALA A C 1
ATOM 5805 O O . ALA A 1 764 ? -1.283 -5.218 -5.652 1.00 95.19 764 ALA A O 1
ATOM 5806 N N . GLN A 1 765 ? -0.977 -5.725 -3.500 1.00 95.00 765 GLN A N 1
ATOM 5807 C CA . GLN A 1 765 ? -1.015 -4.331 -3.043 1.00 95.00 765 GLN A CA 1
ATOM 5808 C C . GLN A 1 765 ? 0.217 -3.519 -3.473 1.00 95.00 765 GLN A C 1
ATOM 5810 O O . GLN A 1 765 ? 0.181 -2.301 -3.456 1.00 95.00 765 GLN A O 1
ATOM 5815 N N . SER A 1 766 ? 1.313 -4.136 -3.914 1.00 93.19 766 SER A N 1
ATOM 5816 C CA . SER A 1 766 ? 2.484 -3.418 -4.455 1.00 93.19 766 SER A CA 1
ATOM 5817 C C . SER A 1 766 ? 2.412 -3.172 -5.971 1.00 93.19 766 SER A C 1
ATOM 5819 O O . SER A 1 766 ? 3.368 -2.663 -6.571 1.00 93.19 766 SER A O 1
ATOM 5821 N N . LYS A 1 767 ? 1.329 -3.605 -6.626 1.00 95.81 767 LYS A N 1
ATOM 5822 C CA . LYS A 1 767 ? 1.181 -3.602 -8.087 1.00 95.81 767 LYS A CA 1
ATOM 5823 C C . LYS A 1 767 ? 0.210 -2.515 -8.545 1.00 95.81 767 LYS A C 1
ATOM 5825 O O . LYS A 1 767 ? -0.568 -1.995 -7.754 1.00 95.81 767 LYS A O 1
ATOM 5830 N N . ASP A 1 768 ? 0.274 -2.171 -9.831 1.00 96.50 768 ASP A N 1
ATOM 5831 C CA . ASP A 1 768 ? -0.563 -1.125 -10.427 1.00 96.50 768 ASP A CA 1
ATOM 5832 C C . ASP A 1 768 ? -2.063 -1.471 -10.285 1.00 96.50 768 ASP A C 1
ATOM 5834 O O . ASP A 1 768 ? -2.868 -0.573 -10.029 1.00 96.50 768 ASP A O 1
ATOM 5838 N N . PHE A 1 769 ? -2.403 -2.767 -10.330 1.00 97.81 769 PHE A N 1
ATOM 5839 C CA . PHE A 1 769 ? -3.662 -3.328 -9.834 1.00 97.81 769 PHE A CA 1
ATOM 5840 C C . PHE A 1 769 ? -3.432 -4.644 -9.073 1.00 97.81 769 PHE A C 1
ATOM 5842 O O . PHE A 1 769 ? -2.519 -5.411 -9.390 1.00 97.81 769 PHE A O 1
ATOM 5849 N N . GLY A 1 770 ? -4.279 -4.927 -8.086 1.00 97.69 770 GLY A N 1
ATOM 5850 C CA . GLY A 1 770 ? -4.161 -6.095 -7.222 1.00 97.69 770 GLY A CA 1
ATOM 5851 C C . GLY A 1 770 ? -5.510 -6.700 -6.859 1.00 97.69 770 GLY A C 1
ATOM 5852 O O . GLY A 1 770 ? -6.449 -5.969 -6.573 1.00 97.69 770 GLY A O 1
ATOM 5853 N N . LEU A 1 771 ? -5.601 -8.028 -6.826 1.00 98.50 771 LEU A N 1
ATOM 5854 C CA . LEU A 1 771 ? -6.786 -8.762 -6.391 1.00 98.50 771 LEU A CA 1
ATOM 5855 C C . LEU A 1 771 ? -6.442 -9.688 -5.226 1.00 98.50 771 LEU A C 1
ATOM 5857 O O . LEU A 1 771 ? -5.435 -10.397 -5.265 1.00 98.50 771 LEU A O 1
ATOM 5861 N N . ILE A 1 772 ? -7.278 -9.704 -4.192 1.00 98.25 772 ILE A N 1
ATOM 5862 C CA . ILE A 1 772 ? -7.135 -10.614 -3.049 1.00 98.25 772 ILE A CA 1
ATOM 5863 C C . ILE A 1 772 ? -8.468 -11.327 -2.836 1.00 98.25 772 ILE A C 1
ATOM 5865 O O . ILE A 1 772 ? -9.491 -10.673 -2.652 1.00 98.25 772 ILE A O 1
ATOM 5869 N N . ALA A 1 773 ? -8.462 -12.658 -2.856 1.00 96.88 773 ALA A N 1
ATOM 5870 C CA . ALA A 1 773 ? -9.675 -13.437 -2.635 1.00 96.88 773 ALA A CA 1
ATOM 5871 C C . ALA A 1 773 ? -10.203 -13.269 -1.199 1.00 96.88 773 ALA A C 1
ATOM 5873 O O . ALA A 1 773 ? -9.437 -13.314 -0.227 1.00 96.88 773 ALA A O 1
ATOM 5874 N N . THR A 1 774 ? -11.522 -13.134 -1.085 1.00 94.06 774 THR A N 1
ATOM 5875 C CA . THR A 1 774 ? -12.297 -13.158 0.160 1.00 94.06 774 THR A CA 1
ATOM 5876 C C . THR A 1 774 ? -13.234 -14.368 0.144 1.00 94.06 774 THR A C 1
ATOM 5878 O O . THR A 1 774 ? -13.344 -15.069 -0.859 1.00 94.06 774 THR A O 1
ATOM 5881 N N . THR A 1 775 ? -13.932 -14.643 1.248 1.00 89.81 775 THR A N 1
ATOM 5882 C CA . THR A 1 775 ? -14.922 -15.735 1.286 1.00 89.81 775 THR A CA 1
ATOM 5883 C C . THR A 1 775 ? -16.157 -15.464 0.424 1.00 89.81 775 THR A C 1
ATOM 5885 O O . THR A 1 775 ? -16.907 -16.394 0.150 1.00 89.81 775 THR A O 1
ATOM 5888 N N . LYS A 1 776 ? -16.376 -14.212 0.004 1.00 88.31 776 LYS A N 1
ATOM 5889 C CA . LYS A 1 776 ? -17.543 -13.785 -0.782 1.00 88.31 776 LYS A CA 1
ATOM 5890 C C . LYS A 1 776 ? -17.210 -13.432 -2.236 1.00 88.31 776 LYS A C 1
ATOM 5892 O O . LYS A 1 776 ? -18.122 -13.277 -3.037 1.00 88.31 776 LYS A O 1
ATOM 5897 N N . GLY A 1 777 ? -15.930 -13.308 -2.589 1.00 93.12 777 GLY A N 1
ATOM 5898 C CA . GLY A 1 777 ? -15.498 -12.897 -3.922 1.00 93.12 777 GLY A CA 1
ATOM 5899 C C . GLY A 1 777 ? -14.059 -12.389 -3.917 1.00 93.12 777 GLY A C 1
ATOM 5900 O O . GLY A 1 777 ? -13.149 -13.067 -3.438 1.00 93.12 777 GLY A O 1
ATOM 5901 N N . TRP A 1 778 ? -13.850 -11.188 -4.453 1.00 97.50 778 TRP A N 1
ATOM 5902 C CA . TRP A 1 778 ? -12.539 -10.561 -4.590 1.00 97.50 778 TRP A CA 1
ATOM 5903 C C . TRP A 1 778 ? -12.540 -9.130 -4.059 1.00 97.50 778 TRP A C 1
ATOM 5905 O O . TRP A 1 778 ? -13.463 -8.353 -4.287 1.00 97.50 778 TRP A O 1
ATOM 5915 N N . ALA A 1 779 ? -11.467 -8.769 -3.365 1.00 98.19 779 ALA A N 1
ATOM 5916 C CA . ALA A 1 779 ? -11.122 -7.392 -3.062 1.00 98.19 779 ALA A CA 1
ATOM 5917 C C . ALA A 1 779 ? -10.211 -6.844 -4.167 1.00 98.19 779 ALA A C 1
ATOM 5919 O O . ALA A 1 779 ? -9.184 -7.451 -4.480 1.00 98.19 779 ALA A O 1
ATOM 5920 N N . VAL A 1 780 ? -10.593 -5.706 -4.748 1.00 98.50 780 VAL A N 1
ATOM 5921 C CA . VAL A 1 780 ? -9.889 -5.032 -5.844 1.00 98.50 780 VAL A CA 1
ATOM 5922 C C . VAL A 1 780 ? -9.115 -3.841 -5.290 1.00 98.50 780 VAL A C 1
ATOM 5924 O O . VAL A 1 780 ? -9.687 -2.971 -4.636 1.00 98.50 780 VAL A O 1
ATOM 5927 N N . TYR A 1 781 ? -7.821 -3.785 -5.582 1.00 98.19 781 TYR A N 1
ATOM 5928 C CA . TYR A 1 781 ? -6.900 -2.733 -5.166 1.00 98.19 781 TYR A CA 1
ATOM 5929 C C . TYR A 1 781 ? -6.300 -2.043 -6.390 1.00 98.19 781 TYR A C 1
ATOM 5931 O O . TYR A 1 781 ? -5.868 -2.719 -7.324 1.00 98.19 781 TYR A O 1
ATOM 5939 N N . LEU A 1 782 ? -6.223 -0.712 -6.378 1.00 97.81 782 LEU A N 1
ATOM 5940 C CA . LEU A 1 782 ? -5.700 0.084 -7.494 1.00 97.81 782 LEU A CA 1
ATOM 5941 C C . LEU A 1 782 ? -4.628 1.080 -7.042 1.00 97.81 782 LEU A C 1
ATOM 5943 O O . LEU A 1 782 ? -4.648 1.583 -5.920 1.00 97.81 782 LEU A O 1
ATOM 5947 N N . GLY A 1 783 ? -3.694 1.396 -7.942 1.00 93.19 783 GLY A N 1
ATOM 5948 C CA . GLY A 1 783 ? -2.745 2.495 -7.749 1.00 93.19 783 GLY A CA 1
ATOM 5949 C C . GLY A 1 783 ? -1.503 2.162 -6.930 1.00 93.19 783 GLY A C 1
ATOM 5950 O O . GLY A 1 783 ? -0.880 3.067 -6.375 1.00 93.19 783 GLY A O 1
ATOM 5951 N N . GLY A 1 784 ? -1.123 0.891 -6.829 1.00 92.94 784 GLY A N 1
ATOM 5952 C CA . GLY A 1 784 ? 0.147 0.507 -6.218 1.00 92.94 784 GLY A CA 1
ATOM 5953 C C . GLY A 1 784 ? 1.310 0.658 -7.193 1.00 92.94 784 GLY A C 1
ATOM 5954 O O . GLY A 1 784 ? 1.146 0.719 -8.410 1.00 92.94 784 GLY A O 1
ATOM 5955 N N . ASN A 1 785 ? 2.530 0.731 -6.673 1.00 86.56 785 ASN A N 1
ATOM 5956 C CA . ASN A 1 785 ? 3.724 0.612 -7.494 1.00 86.56 785 ASN A CA 1
ATOM 5957 C C . ASN A 1 785 ? 4.913 0.096 -6.672 1.00 86.56 785 ASN A C 1
ATOM 5959 O O . ASN A 1 785 ? 5.144 0.531 -5.545 1.00 86.56 785 ASN A O 1
ATOM 5963 N N . GLY A 1 786 ? 5.727 -0.751 -7.302 1.00 78.31 786 GLY A N 1
ATOM 5964 C CA . GLY A 1 786 ? 7.139 -0.908 -6.956 1.00 78.31 786 GLY A CA 1
ATOM 5965 C C . GLY A 1 786 ? 8.018 0.026 -7.799 1.00 78.31 786 GLY A C 1
ATOM 5966 O O . GLY A 1 786 ? 7.799 0.161 -9.016 1.00 78.31 786 GLY A O 1
ATOM 5967 N N . GLY A 1 787 ? 9.029 0.636 -7.177 1.00 68.69 787 GLY A N 1
ATOM 5968 C CA . GLY A 1 787 ? 9.956 1.576 -7.812 1.00 68.69 787 GLY A CA 1
ATOM 5969 C C . GLY A 1 787 ? 10.682 2.462 -6.796 1.00 68.69 787 GLY A C 1
ATOM 5970 O O . GLY A 1 787 ? 10.698 2.145 -5.613 1.00 68.69 787 GLY A O 1
ATOM 5971 N N . ALA A 1 788 ? 11.252 3.577 -7.270 1.00 58.38 788 ALA A N 1
ATOM 5972 C CA . ALA A 1 788 ? 11.987 4.542 -6.440 1.00 58.38 788 ALA A CA 1
ATOM 5973 C C . ALA A 1 788 ? 11.122 5.195 -5.345 1.00 58.38 788 ALA A C 1
ATOM 5975 O O . ALA A 1 788 ? 11.627 5.508 -4.277 1.00 58.38 788 ALA A O 1
ATOM 5976 N N . LYS A 1 789 ? 9.817 5.364 -5.605 1.00 69.81 789 LYS A N 1
ATOM 5977 C CA . LYS A 1 789 ? 8.816 5.815 -4.627 1.00 69.81 789 LYS A CA 1
ATOM 5978 C C . LYS A 1 789 ? 7.709 4.759 -4.502 1.00 69.81 789 LYS A C 1
ATOM 5980 O O . LYS A 1 789 ? 6.689 4.888 -5.203 1.00 69.81 789 LYS A O 1
ATOM 5985 N N . PRO A 1 790 ? 7.927 3.691 -3.711 1.00 78.75 790 PRO A N 1
ATOM 5986 C CA . PRO A 1 790 ? 6.966 2.604 -3.573 1.00 78.75 790 PRO A CA 1
ATOM 5987 C C . PRO A 1 790 ? 5.651 3.122 -2.984 1.00 78.75 790 PRO A C 1
ATOM 5989 O O . PRO A 1 790 ? 5.639 4.031 -2.159 1.00 78.75 790 PRO A O 1
ATOM 5992 N N . ARG A 1 791 ? 4.532 2.559 -3.438 1.00 86.56 791 ARG A N 1
ATOM 5993 C CA . ARG A 1 791 ? 3.184 2.934 -2.993 1.00 86.56 791 ARG A CA 1
ATOM 5994 C C . ARG A 1 791 ? 2.327 1.682 -2.924 1.00 86.56 791 ARG A C 1
ATOM 5996 O O . ARG A 1 791 ? 2.357 0.881 -3.859 1.00 86.56 791 ARG A O 1
ATOM 6003 N N . HIS A 1 792 ? 1.564 1.519 -1.851 1.00 93.94 792 HIS A N 1
ATOM 6004 C CA . HIS A 1 792 ? 0.548 0.475 -1.806 1.00 93.94 792 HIS A CA 1
ATOM 6005 C C . HIS A 1 792 ? -0.705 0.907 -2.572 1.00 93.94 792 HIS A C 1
ATOM 6007 O O . HIS A 1 792 ? -1.106 2.068 -2.533 1.00 93.94 792 HIS A O 1
ATOM 6013 N N . ALA A 1 793 ? -1.292 -0.043 -3.286 1.00 94.56 793 ALA A N 1
ATOM 6014 C CA . ALA A 1 793 ? -2.592 0.062 -3.905 1.00 94.56 793 ALA A CA 1
ATOM 6015 C C . ALA A 1 793 ? -3.662 0.146 -2.817 1.00 94.56 793 ALA A C 1
ATOM 6017 O O . ALA A 1 793 ? -3.544 -0.466 -1.754 1.00 94.56 793 ALA A O 1
ATOM 6018 N N . GLU A 1 794 ? -4.719 0.886 -3.102 1.00 95.38 794 GLU A N 1
ATOM 6019 C CA . GLU A 1 794 ? -5.809 1.133 -2.169 1.00 95.38 794 GLU A CA 1
ATOM 6020 C C . GLU A 1 794 ? -7.058 0.372 -2.605 1.00 95.38 794 GLU A C 1
ATOM 6022 O O . GLU A 1 794 ? -7.302 0.188 -3.800 1.00 95.38 794 GLU A O 1
ATOM 6027 N N . LEU A 1 795 ? -7.835 -0.091 -1.627 1.00 96.62 795 LEU A N 1
ATOM 6028 C CA . LEU A 1 795 ? -9.053 -0.862 -1.854 1.00 96.62 795 LEU A CA 1
ATOM 6029 C C . LEU A 1 795 ? -10.111 0.005 -2.556 1.00 96.62 795 LEU A C 1
ATOM 6031 O O . LEU A 1 795 ? -10.501 1.043 -2.024 1.00 96.62 795 LEU A O 1
ATOM 6035 N N . ILE A 1 796 ? -10.606 -0.441 -3.713 1.00 96.81 796 ILE A N 1
ATOM 6036 C CA . ILE A 1 796 ? -11.645 0.264 -4.485 1.00 96.81 796 ILE A CA 1
ATOM 6037 C C . ILE A 1 796 ? -13.014 -0.420 -4.387 1.00 96.81 796 ILE A C 1
ATOM 6039 O O . ILE A 1 796 ? -14.042 0.255 -4.310 1.00 96.81 796 ILE A O 1
ATOM 6043 N N . ALA A 1 797 ? -13.017 -1.753 -4.340 1.00 96.62 797 ALA A N 1
ATOM 6044 C CA . ALA A 1 797 ? -14.204 -2.593 -4.241 1.00 96.62 797 ALA A CA 1
ATOM 6045 C C . ALA A 1 797 ? -13.870 -3.869 -3.459 1.00 96.62 797 ALA A C 1
ATOM 6047 O O . ALA A 1 797 ? -12.740 -4.357 -3.513 1.00 96.62 797 ALA A O 1
ATOM 6048 N N . MET A 1 798 ? -14.841 -4.403 -2.724 1.00 96.56 798 MET A N 1
ATOM 6049 C CA . MET A 1 798 ? -14.688 -5.602 -1.902 1.00 96.56 798 MET A CA 1
ATOM 6050 C C . MET A 1 798 ? -15.836 -6.566 -2.177 1.00 96.56 798 MET A C 1
ATOM 6052 O O . MET A 1 798 ? -16.936 -6.125 -2.494 1.00 96.56 798 MET A O 1
ATOM 6056 N N . ASP A 1 799 ? -15.561 -7.864 -2.037 1.00 93.44 799 ASP A N 1
ATOM 6057 C CA . ASP A 1 799 ? -16.534 -8.949 -2.195 1.00 93.44 799 ASP A CA 1
ATOM 6058 C C . ASP A 1 799 ? -17.226 -8.966 -3.570 1.00 93.44 799 ASP A C 1
ATOM 6060 O O . ASP A 1 799 ? -18.374 -9.383 -3.687 1.00 93.44 799 ASP A O 1
ATOM 6064 N N . VAL A 1 800 ? -16.513 -8.544 -4.622 1.00 95.25 800 VAL A N 1
ATOM 6065 C CA . VAL A 1 800 ? -17.029 -8.563 -5.999 1.00 95.25 800 VAL A CA 1
ATOM 6066 C C . VAL A 1 800 ? -16.764 -9.901 -6.682 1.00 95.25 800 VAL A C 1
ATOM 6068 O O . VAL A 1 800 ? -15.794 -10.606 -6.386 1.00 95.25 800 VAL A O 1
ATOM 6071 N N . THR A 1 801 ? -17.608 -10.253 -7.642 1.00 95.81 801 THR A N 1
ATOM 6072 C CA . THR A 1 801 ? -17.408 -11.422 -8.498 1.00 95.81 801 THR A CA 1
ATOM 6073 C C . THR A 1 801 ? -16.202 -11.241 -9.426 1.00 95.81 801 THR A C 1
ATOM 6075 O O . THR A 1 801 ? -15.704 -10.137 -9.658 1.00 95.81 801 THR A O 1
ATOM 6078 N N . ARG A 1 802 ? -15.735 -12.347 -10.017 1.00 94.44 802 ARG A N 1
ATOM 6079 C CA . ARG A 1 802 ? -14.652 -12.347 -11.015 1.00 94.44 802 ARG A CA 1
ATOM 6080 C C . ARG A 1 802 ? -14.966 -11.428 -12.206 1.00 94.44 802 ARG A C 1
ATOM 6082 O O . ARG A 1 802 ? -14.110 -10.655 -12.624 1.00 94.44 802 ARG A O 1
ATOM 6089 N N . ALA A 1 803 ? -16.204 -11.475 -12.704 1.00 95.56 803 ALA A N 1
ATOM 6090 C CA . ALA A 1 803 ? -16.659 -10.659 -13.829 1.00 95.56 803 ALA A CA 1
ATOM 6091 C C . ALA A 1 803 ? -16.694 -9.160 -13.487 1.00 95.56 803 ALA A C 1
ATOM 6093 O O . ALA A 1 803 ? -16.248 -8.334 -14.279 1.00 95.56 803 ALA A O 1
ATOM 6094 N N . GLU A 1 804 ? -17.170 -8.802 -12.294 1.00 97.25 804 GLU A N 1
ATOM 6095 C CA . GLU A 1 804 ? -17.171 -7.411 -11.825 1.00 97.25 804 GLU A CA 1
ATOM 6096 C C . GLU A 1 804 ? -15.751 -6.880 -11.616 1.00 97.25 804 GLU A C 1
ATOM 6098 O O . GLU A 1 804 ? -15.451 -5.765 -12.037 1.00 97.25 804 GLU A O 1
ATOM 6103 N N . ALA A 1 805 ? -14.848 -7.682 -11.042 1.00 97.88 805 ALA A N 1
ATOM 6104 C CA . ALA A 1 805 ? -13.443 -7.305 -10.907 1.00 97.88 805 ALA A CA 1
ATOM 6105 C C . ALA A 1 805 ? -12.803 -6.998 -12.272 1.00 97.88 805 ALA A C 1
ATOM 6107 O O . ALA A 1 805 ? -12.113 -5.98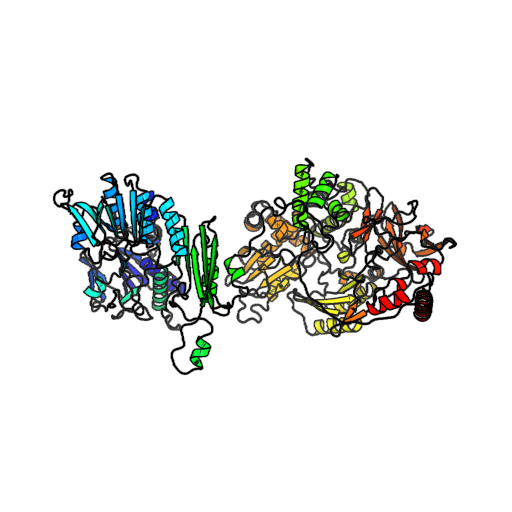8 -12.399 1.00 97.88 805 ALA A O 1
ATOM 6108 N N . ILE A 1 806 ? -13.076 -7.807 -13.305 1.00 97.88 806 ILE A N 1
ATOM 6109 C CA . ILE A 1 806 ? -12.603 -7.546 -14.675 1.00 97.88 806 ILE A CA 1
ATOM 6110 C C . ILE A 1 806 ? -13.158 -6.224 -15.209 1.00 97.88 806 ILE A C 1
ATOM 6112 O O . ILE A 1 806 ? -12.384 -5.417 -15.714 1.00 97.88 806 ILE A O 1
ATOM 6116 N N . LYS A 1 807 ? -14.460 -5.949 -15.048 1.00 97.88 807 LYS A N 1
ATOM 6117 C CA . LYS A 1 807 ? -15.051 -4.670 -15.480 1.00 97.88 807 LYS A CA 1
ATOM 6118 C C . LYS A 1 807 ? -14.382 -3.470 -14.815 1.00 97.88 807 LYS A C 1
ATOM 6120 O O . LYS A 1 807 ? -14.049 -2.497 -15.485 1.00 97.88 807 LYS A O 1
ATOM 6125 N N . ILE A 1 808 ? -14.129 -3.547 -13.508 1.00 98.50 808 ILE A N 1
ATOM 6126 C CA . ILE A 1 808 ? -13.435 -2.483 -12.768 1.00 98.50 808 ILE A CA 1
ATOM 6127 C C . ILE A 1 808 ? -12.028 -2.261 -13.335 1.00 98.50 808 ILE A C 1
ATOM 6129 O O . ILE A 1 808 ? -11.621 -1.115 -13.537 1.00 98.50 808 ILE A O 1
ATOM 6133 N N . LEU A 1 809 ? -11.293 -3.341 -13.614 1.00 98.31 809 LEU A N 1
ATOM 6134 C CA . LEU A 1 809 ? -9.957 -3.264 -14.202 1.00 98.31 809 LEU A CA 1
ATOM 6135 C C . LEU A 1 809 ? -9.986 -2.718 -15.637 1.00 98.31 809 LEU A C 1
ATOM 6137 O O . LEU A 1 809 ? -9.170 -1.857 -15.954 1.00 98.31 809 LEU A O 1
ATOM 6141 N N . ASP A 1 810 ? -10.936 -3.131 -16.477 1.00 98.00 810 ASP A N 1
ATOM 6142 C CA . ASP A 1 810 ? -11.112 -2.607 -17.838 1.00 98.00 810 ASP A CA 1
ATOM 6143 C C . ASP A 1 810 ? -11.318 -1.084 -17.812 1.00 98.00 810 ASP A C 1
ATOM 6145 O O . ASP A 1 810 ? -10.582 -0.337 -18.464 1.00 98.00 810 ASP A O 1
ATOM 6149 N N . ARG A 1 811 ? -12.262 -0.616 -16.983 1.00 98.12 811 ARG A N 1
ATOM 6150 C CA . ARG A 1 811 ? -12.566 0.811 -16.798 1.00 98.12 811 ARG A CA 1
ATOM 6151 C C . ARG A 1 811 ? -11.349 1.583 -16.298 1.00 98.12 811 ARG A C 1
ATOM 6153 O O . ARG A 1 811 ? -11.006 2.623 -16.858 1.00 98.12 811 ARG A O 1
ATOM 6160 N N . PHE A 1 812 ? -10.665 1.061 -15.277 1.00 98.00 812 PHE A N 1
ATOM 6161 C CA . PHE A 1 812 ? -9.441 1.648 -14.730 1.00 98.00 812 PHE A CA 1
ATOM 6162 C C . PHE A 1 812 ? -8.354 1.802 -15.798 1.00 98.00 812 PHE A C 1
ATOM 6164 O O . PHE A 1 812 ? -7.767 2.877 -15.932 1.00 98.00 812 PHE A O 1
ATOM 6171 N N . MET A 1 813 ? -8.106 0.744 -16.571 1.00 96.75 813 MET A N 1
ATOM 6172 C CA . MET A 1 813 ? -7.068 0.715 -17.594 1.00 96.75 813 MET A CA 1
ATOM 6173 C C . MET A 1 813 ? -7.364 1.725 -18.703 1.00 96.75 813 MET A C 1
ATOM 6175 O O . MET A 1 813 ? -6.513 2.570 -18.970 1.00 96.75 813 MET A O 1
ATOM 6179 N N . ILE A 1 814 ? -8.562 1.717 -19.303 1.00 97.12 814 ILE A N 1
ATOM 6180 C CA . ILE A 1 814 ? -8.900 2.675 -20.371 1.00 97.12 814 ILE A CA 1
ATOM 6181 C C . ILE A 1 814 ? -8.895 4.114 -19.851 1.00 97.12 814 ILE A C 1
ATOM 6183 O O . ILE A 1 814 ? -8.369 5.010 -20.517 1.00 97.12 814 ILE A O 1
ATOM 6187 N N . TYR A 1 815 ? -9.413 4.357 -18.645 1.00 96.94 815 TYR A N 1
ATOM 6188 C CA . TYR A 1 815 ? -9.400 5.698 -18.065 1.00 96.94 815 TYR A CA 1
ATOM 6189 C C . TYR A 1 815 ? -7.965 6.208 -17.831 1.00 96.94 815 TYR A C 1
ATOM 6191 O O . TYR A 1 815 ? -7.658 7.362 -18.149 1.00 96.94 815 TYR A O 1
ATOM 6199 N N . TYR A 1 816 ? -7.055 5.334 -17.387 1.00 96.50 816 TYR A N 1
ATOM 6200 C CA . TYR A 1 816 ? -5.621 5.618 -17.283 1.00 96.50 816 TYR A CA 1
ATOM 6201 C C . TYR A 1 816 ? -4.972 5.894 -18.652 1.00 96.50 816 TYR A C 1
ATOM 6203 O O . TYR A 1 816 ? -4.262 6.892 -18.795 1.00 96.50 816 TYR A O 1
ATOM 6211 N N . LEU A 1 817 ? -5.245 5.077 -19.681 1.00 95.19 817 LEU A N 1
ATOM 6212 C CA . LEU A 1 817 ? -4.709 5.272 -21.042 1.00 95.19 817 LEU A CA 1
ATOM 6213 C C . LEU A 1 817 ? -5.035 6.667 -21.599 1.00 95.19 817 LEU A C 1
ATOM 6215 O O . LEU A 1 817 ? -4.168 7.314 -22.205 1.00 95.19 817 LEU A O 1
ATOM 6219 N N . ARG A 1 818 ? -6.271 7.123 -21.357 1.00 93.88 818 ARG A N 1
ATOM 6220 C CA . ARG A 1 818 ? -6.808 8.408 -21.823 1.00 93.88 818 ARG A CA 1
ATOM 6221 C C . ARG A 1 818 ? -6.198 9.617 -21.110 1.00 93.88 818 ARG A C 1
ATOM 6223 O O . ARG A 1 818 ? -5.955 10.633 -21.752 1.00 93.88 818 ARG A O 1
ATOM 6230 N N . SER A 1 819 ? -5.987 9.532 -19.796 1.00 92.81 819 SER A N 1
ATOM 6231 C CA . SER A 1 819 ? -5.803 10.726 -18.947 1.00 92.81 819 SER A CA 1
ATOM 6232 C C . SER A 1 819 ? -4.428 10.861 -18.283 1.00 92.81 819 SER A C 1
ATOM 6234 O O . SER A 1 819 ? -4.089 11.936 -17.778 1.00 92.81 819 SER A O 1
ATOM 6236 N N . ALA A 1 820 ? -3.613 9.807 -18.269 1.00 91.50 820 ALA A N 1
ATOM 6237 C CA . ALA A 1 820 ? -2.260 9.903 -17.734 1.00 91.50 820 ALA A CA 1
ATOM 6238 C C . ALA A 1 820 ? -1.316 10.650 -18.685 1.00 91.50 820 ALA A C 1
ATOM 6240 O O . ALA A 1 820 ? -1.487 10.624 -19.908 1.00 91.50 820 ALA A O 1
ATOM 6241 N N . ASP A 1 821 ? -0.293 11.294 -18.127 1.00 88.81 821 ASP A N 1
ATOM 6242 C CA . ASP A 1 821 ? 0.779 11.910 -18.904 1.00 88.81 821 ASP A CA 1
ATOM 6243 C C . ASP A 1 821 ? 1.792 10.846 -19.385 1.00 88.81 821 ASP A C 1
ATOM 6245 O O . ASP A 1 821 ? 1.763 9.669 -19.010 1.00 88.81 821 ASP A O 1
ATOM 6249 N N . LYS A 1 822 ? 2.697 11.245 -20.279 1.00 85.44 822 LYS A N 1
ATOM 6250 C CA . LYS A 1 822 ? 3.785 10.413 -20.803 1.00 85.44 822 LYS A CA 1
ATOM 6251 C C . LYS A 1 822 ? 4.625 9.825 -19.664 1.00 85.44 822 LYS A C 1
ATOM 6253 O O . LYS A 1 822 ? 5.046 10.533 -18.755 1.00 85.44 822 LYS A O 1
ATOM 6258 N N . LEU A 1 823 ? 4.918 8.525 -19.743 1.00 85.31 823 LEU A N 1
ATOM 6259 C CA . LEU A 1 823 ? 5.754 7.808 -18.772 1.00 85.31 823 LEU A CA 1
ATOM 6260 C C . LEU A 1 823 ? 5.271 7.898 -17.306 1.00 85.31 823 LEU A C 1
ATOM 6262 O O . LEU A 1 823 ? 6.027 7.570 -16.390 1.00 85.31 823 LEU A O 1
ATOM 6266 N N . GLU A 1 824 ? 4.012 8.267 -17.071 1.00 86.69 824 GLU A N 1
ATOM 6267 C CA . GLU A 1 824 ? 3.431 8.386 -15.735 1.00 86.69 824 GLU A CA 1
ATOM 6268 C C . GLU A 1 824 ? 2.966 7.014 -15.217 1.00 86.69 824 GLU A C 1
ATOM 6270 O O . GLU A 1 824 ? 2.247 6.293 -15.905 1.00 86.69 824 GLU A O 1
ATOM 6275 N N . ARG A 1 825 ? 3.363 6.617 -13.999 1.00 88.25 825 ARG A N 1
ATOM 6276 C CA . ARG A 1 825 ? 2.850 5.394 -13.340 1.00 88.25 825 ARG A CA 1
ATOM 6277 C C . ARG A 1 825 ? 1.427 5.620 -12.828 1.00 88.25 825 ARG A C 1
ATOM 6279 O O . ARG A 1 825 ? 1.137 6.714 -12.357 1.00 88.25 825 ARG A O 1
ATOM 6286 N N . THR A 1 826 ? 0.598 4.574 -12.790 1.00 93.50 826 THR A N 1
ATOM 6287 C CA . THR A 1 826 ? -0.796 4.648 -12.296 1.00 93.50 826 THR A CA 1
ATOM 6288 C C . THR A 1 826 ? -0.903 5.271 -10.901 1.00 93.50 826 THR A C 1
ATOM 6290 O O . THR A 1 826 ? -1.764 6.107 -10.669 1.00 93.50 826 THR A O 1
ATOM 6293 N N . ALA A 1 827 ? 0.022 4.934 -9.998 1.00 90.19 827 ALA A N 1
ATOM 6294 C CA . ALA A 1 827 ? 0.146 5.537 -8.672 1.00 90.19 827 ALA A CA 1
ATOM 6295 C C . ALA A 1 827 ? 0.244 7.075 -8.705 1.00 90.19 827 ALA A C 1
ATOM 6297 O O . ALA A 1 827 ? -0.477 7.755 -7.985 1.00 90.19 827 ALA A O 1
ATOM 6298 N N . ARG A 1 828 ? 1.133 7.612 -9.552 1.00 86.38 828 ARG A N 1
ATOM 6299 C CA . ARG A 1 828 ? 1.393 9.059 -9.655 1.00 86.38 828 ARG A CA 1
ATOM 6300 C C . ARG A 1 828 ? 0.259 9.772 -10.380 1.00 86.38 828 ARG A C 1
ATOM 6302 O O . ARG A 1 828 ? -0.148 10.850 -9.972 1.00 86.38 828 ARG A O 1
ATOM 6309 N N . TRP A 1 829 ? -0.308 9.105 -11.380 1.00 91.50 829 TRP A N 1
ATOM 6310 C CA . TRP A 1 829 ? -1.517 9.560 -12.048 1.00 91.50 829 TRP A CA 1
ATOM 6311 C C . TRP A 1 829 ? -2.690 9.711 -11.069 1.00 91.50 829 TRP A C 1
ATOM 6313 O O . TRP A 1 829 ? -3.321 10.761 -11.057 1.00 91.50 829 TRP A O 1
ATOM 6323 N N . ILE A 1 830 ? -2.941 8.724 -10.198 1.00 91.25 830 ILE A N 1
ATOM 6324 C CA . ILE A 1 830 ? -3.999 8.814 -9.177 1.00 91.25 830 ILE A CA 1
ATOM 6325 C C . ILE A 1 830 ? -3.750 9.971 -8.211 1.00 91.25 830 ILE A C 1
ATOM 6327 O O . ILE A 1 830 ? -4.692 10.667 -7.865 1.00 91.25 830 ILE A O 1
ATOM 6331 N N . GLU A 1 831 ? -2.510 10.193 -7.780 1.00 84.19 831 GLU A N 1
ATOM 6332 C CA . GLU A 1 831 ? -2.174 11.320 -6.899 1.00 84.19 831 GLU A CA 1
ATOM 6333 C C . GLU A 1 831 ? -2.410 12.679 -7.574 1.00 84.19 831 GLU A C 1
ATOM 6335 O O . GLU A 1 831 ? -2.837 13.621 -6.914 1.00 84.19 831 GLU A O 1
ATOM 6340 N N . ARG A 1 832 ? -2.169 12.769 -8.888 1.00 85.19 832 ARG A N 1
ATOM 6341 C CA . ARG A 1 832 ? -2.411 13.977 -9.686 1.00 85.19 832 ARG A CA 1
ATOM 6342 C C . ARG A 1 832 ? -3.892 14.210 -9.992 1.00 85.19 832 ARG A C 1
ATOM 6344 O O . ARG A 1 832 ? -4.289 15.357 -10.193 1.00 85.19 832 ARG A O 1
ATOM 6351 N N . LEU A 1 833 ? -4.709 13.156 -10.078 1.00 82.75 833 LEU A N 1
ATOM 6352 C CA . LEU A 1 833 ? -6.142 13.298 -10.343 1.00 82.75 833 LEU A CA 1
ATOM 6353 C C . LEU A 1 833 ? -6.795 14.181 -9.261 1.00 82.75 833 LEU A C 1
ATOM 6355 O O . LEU A 1 833 ? -6.643 13.892 -8.073 1.00 82.75 833 LEU A O 1
ATOM 6359 N N . PRO A 1 834 ? -7.569 15.219 -9.629 1.00 77.75 834 PRO A N 1
ATOM 6360 C CA . PRO A 1 834 ? -8.301 16.024 -8.654 1.00 77.75 834 PRO A CA 1
ATOM 6361 C C . PRO A 1 834 ? -9.237 15.152 -7.808 1.00 77.75 834 PRO A C 1
ATOM 6363 O O . PRO A 1 834 ? -10.082 14.442 -8.350 1.00 77.75 834 PRO A O 1
ATOM 6366 N N . GLY A 1 835 ? -9.077 15.176 -6.481 1.00 78.31 835 GLY A N 1
ATOM 6367 C CA . GLY A 1 835 ? -9.802 14.300 -5.544 1.00 78.31 835 GLY A CA 1
ATOM 6368 C C . GLY A 1 835 ? -9.293 12.848 -5.484 1.00 78.31 835 GLY A C 1
ATOM 6369 O O . GLY A 1 835 ? -9.871 12.014 -4.786 1.00 78.31 835 GLY A O 1
ATOM 6370 N N . GLY A 1 836 ? -8.193 12.548 -6.175 1.00 90.06 836 GLY A N 1
ATOM 6371 C CA . GLY A 1 836 ? -7.431 11.311 -6.082 1.00 90.06 836 GLY A CA 1
ATOM 6372 C C . GLY A 1 836 ? -8.244 10.045 -6.339 1.00 90.06 836 GLY A C 1
ATOM 6373 O O . GLY A 1 836 ? -9.072 9.967 -7.252 1.00 90.06 836 GLY A O 1
ATOM 6374 N N . LEU A 1 837 ? -8.022 9.035 -5.494 1.00 89.38 837 LEU A N 1
ATOM 6375 C CA . LEU A 1 837 ? -8.715 7.750 -5.578 1.00 89.38 837 LEU A CA 1
ATOM 6376 C C . LEU A 1 837 ? -10.239 7.887 -5.421 1.00 89.38 837 LEU A C 1
ATOM 6378 O O . LEU A 1 837 ? -10.980 7.113 -6.022 1.00 89.38 837 LEU A O 1
ATOM 6382 N N . LYS A 1 838 ? -10.719 8.871 -4.646 1.00 91.88 838 LYS A N 1
ATOM 6383 C CA . LYS A 1 838 ? -12.157 9.094 -4.444 1.00 91.88 838 LYS A CA 1
ATOM 6384 C C . LYS A 1 838 ? -12.840 9.436 -5.767 1.00 91.88 838 LYS A C 1
ATOM 6386 O O . LYS A 1 838 ? -13.803 8.775 -6.135 1.00 91.88 838 LYS A O 1
ATOM 6391 N N . THR A 1 839 ? -12.298 10.397 -6.512 1.00 91.44 839 THR A N 1
ATOM 6392 C CA . THR A 1 839 ? -12.819 10.755 -7.838 1.00 91.44 839 THR A CA 1
ATOM 6393 C C . THR A 1 839 ? -12.715 9.589 -8.810 1.00 91.44 839 THR A C 1
ATOM 6395 O O . THR A 1 839 ? -13.652 9.334 -9.559 1.00 91.44 839 THR A O 1
ATOM 6398 N N . LEU A 1 840 ? -11.604 8.843 -8.785 1.00 95.06 840 LEU A N 1
ATOM 6399 C CA . LEU A 1 840 ? -11.472 7.648 -9.617 1.00 95.06 840 LEU A CA 1
ATOM 6400 C C . LEU A 1 840 ? -12.600 6.646 -9.328 1.00 95.06 840 LEU A C 1
ATOM 6402 O O . LEU A 1 840 ? -13.204 6.145 -10.272 1.00 95.06 840 LEU A O 1
ATOM 6406 N N . LYS A 1 841 ? -12.913 6.399 -8.048 1.00 96.38 841 LYS A N 1
ATOM 6407 C CA . LYS A 1 841 ? -14.017 5.525 -7.627 1.00 96.38 841 LYS A CA 1
ATOM 6408 C C . LYS A 1 841 ? -15.360 6.009 -8.168 1.00 96.38 841 LYS A C 1
ATOM 6410 O O . LYS A 1 841 ? -16.075 5.222 -8.777 1.00 96.38 841 LYS A O 1
ATOM 6415 N N . GLU A 1 842 ? -15.655 7.296 -8.004 1.00 96.44 842 GLU A N 1
ATOM 6416 C CA . GLU A 1 842 ? -16.892 7.905 -8.504 1.00 96.44 842 GLU A CA 1
ATOM 6417 C C . GLU A 1 842 ? -17.042 7.727 -10.027 1.00 96.44 842 GLU A C 1
ATOM 6419 O O . GLU A 1 842 ? -18.143 7.516 -10.526 1.00 96.44 842 GLU A O 1
ATOM 6424 N N . VAL A 1 843 ? -15.939 7.772 -10.782 1.00 95.88 843 VAL A N 1
ATOM 6425 C CA . VAL A 1 843 ? -15.962 7.597 -12.243 1.00 95.88 843 VAL A CA 1
ATOM 6426 C C . VAL A 1 843 ? -16.117 6.132 -12.655 1.00 95.88 843 VAL A C 1
ATOM 6428 O O . VAL A 1 843 ? -16.921 5.851 -13.535 1.00 95.88 843 VAL A O 1
ATOM 6431 N N . ILE A 1 844 ? -15.346 5.204 -12.073 1.00 97.19 844 ILE A N 1
ATOM 6432 C CA . ILE A 1 844 ? -15.272 3.814 -12.575 1.00 97.19 844 ILE A CA 1
ATOM 6433 C C . ILE A 1 844 ? -16.205 2.832 -11.856 1.00 97.19 844 ILE A C 1
ATOM 6435 O O . ILE A 1 844 ? -16.418 1.729 -12.362 1.00 97.19 844 ILE A O 1
ATOM 6439 N N . ILE A 1 845 ? -16.725 3.186 -10.677 1.00 96.50 845 ILE A N 1
ATOM 6440 C CA . ILE A 1 845 ? -17.683 2.370 -9.915 1.00 96.50 845 ILE A CA 1
ATOM 6441 C C . ILE A 1 845 ? -19.076 2.983 -10.001 1.00 96.50 845 ILE A C 1
ATOM 6443 O O . ILE A 1 845 ? -19.995 2.313 -10.462 1.00 96.50 845 ILE A O 1
ATOM 6447 N N . ASP A 1 846 ? -19.207 4.253 -9.612 1.00 96.81 846 ASP A N 1
ATOM 6448 C CA . ASP A 1 846 ? -20.508 4.929 -9.506 1.00 96.81 846 ASP A CA 1
ATOM 6449 C C . ASP A 1 846 ? -20.982 5.524 -10.847 1.00 96.81 846 ASP A C 1
ATOM 6451 O O . ASP A 1 846 ? -22.031 6.158 -10.910 1.00 96.81 846 ASP A O 1
ATOM 6455 N N . ASP A 1 847 ? -20.188 5.339 -11.909 1.00 96.88 847 ASP A N 1
ATOM 6456 C CA . ASP A 1 847 ? -20.408 5.840 -13.269 1.00 96.88 847 ASP A CA 1
ATOM 6457 C C . ASP A 1 847 ? -20.852 7.310 -13.325 1.00 96.88 847 ASP A C 1
ATOM 6459 O O . ASP A 1 847 ? -21.708 7.707 -14.113 1.00 96.88 847 ASP A O 1
ATOM 6463 N N . LYS A 1 848 ? -20.241 8.158 -12.489 1.00 96.62 848 LYS A N 1
ATOM 6464 C CA . LYS A 1 848 ? -20.611 9.576 -12.343 1.00 96.62 848 LYS A CA 1
ATOM 6465 C C . LYS A 1 848 ? -20.592 10.365 -13.660 1.00 96.62 848 LYS A C 1
ATOM 6467 O O . LYS A 1 848 ? -21.238 11.405 -13.756 1.00 96.62 848 LYS A O 1
ATOM 6472 N N . LEU A 1 849 ? -19.828 9.904 -14.653 1.00 94.50 849 LEU A N 1
ATOM 6473 C CA . LEU A 1 849 ? -19.719 10.528 -15.976 1.00 94.50 849 LEU A CA 1
ATOM 6474 C C . LEU A 1 849 ? -20.570 9.840 -17.058 1.00 94.50 849 LEU A C 1
ATOM 6476 O O . LEU A 1 849 ? -20.634 10.369 -18.165 1.00 94.50 849 LEU A O 1
ATOM 6480 N N . GLY A 1 850 ? -21.194 8.691 -16.774 1.00 97.06 850 GLY A N 1
ATOM 6481 C CA . GLY A 1 850 ? -21.965 7.917 -17.753 1.00 97.06 850 GLY A CA 1
ATOM 6482 C C . GLY A 1 850 ? -21.117 7.326 -18.884 1.00 97.06 850 GLY A C 1
ATOM 6483 O O . GLY A 1 850 ? -21.579 7.266 -20.020 1.00 97.06 850 GLY A O 1
ATOM 6484 N N . ILE A 1 851 ? -19.856 6.967 -18.610 1.00 96.56 851 ILE A N 1
ATOM 6485 C CA . ILE A 1 851 ? -18.889 6.500 -19.625 1.00 96.56 851 ILE A CA 1
ATOM 6486 C C . ILE A 1 851 ? -18.428 5.057 -19.405 1.00 96.56 851 ILE A C 1
ATOM 6488 O O . ILE A 1 851 ? -17.616 4.569 -20.190 1.00 96.56 851 ILE A O 1
ATOM 6492 N N . CYS A 1 852 ? -18.872 4.371 -18.348 1.00 98.12 852 CYS A N 1
ATOM 6493 C CA . CYS A 1 852 ? -18.373 3.031 -18.027 1.00 98.12 852 CYS A CA 1
ATOM 6494 C C . CYS A 1 852 ? -18.577 2.031 -19.173 1.00 98.12 852 CYS A C 1
ATOM 6496 O O . CYS A 1 852 ? -17.639 1.306 -19.505 1.00 98.12 852 CYS A O 1
ATOM 6498 N N . ASP A 1 853 ? -19.738 2.047 -19.829 1.00 97.44 853 ASP A N 1
ATOM 6499 C CA . ASP A 1 853 ? -20.020 1.171 -20.974 1.00 97.44 853 ASP A CA 1
ATOM 6500 C C . ASP A 1 853 ? -19.108 1.470 -22.177 1.00 97.44 853 ASP A C 1
ATOM 6502 O O . ASP A 1 853 ? -18.675 0.558 -22.886 1.00 97.44 853 ASP A O 1
ATOM 6506 N N . ASP A 1 854 ? -18.757 2.741 -22.393 1.00 96.38 854 ASP A N 1
ATOM 6507 C CA . ASP A 1 854 ? -17.818 3.146 -23.442 1.00 96.38 854 ASP A CA 1
ATOM 6508 C C . ASP A 1 854 ? -16.391 2.684 -23.129 1.00 96.38 854 ASP A C 1
ATOM 6510 O O . ASP A 1 854 ? -15.676 2.230 -24.023 1.00 96.38 854 ASP A O 1
ATOM 6514 N N . LEU A 1 855 ? -15.973 2.784 -21.861 1.00 97.31 855 LEU A N 1
ATOM 6515 C CA . LEU A 1 855 ? -14.674 2.287 -21.404 1.00 97.31 855 LEU A CA 1
ATOM 6516 C C . LEU A 1 855 ? -14.583 0.763 -21.571 1.00 97.31 855 LEU A C 1
ATOM 6518 O O . LEU A 1 855 ? -13.570 0.260 -22.051 1.00 97.31 855 LEU A O 1
ATOM 6522 N N . GLU A 1 856 ? -15.639 0.030 -21.213 1.00 96.69 856 GLU A N 1
ATOM 6523 C CA . GLU A 1 856 ? -15.701 -1.422 -21.394 1.00 96.69 856 GLU A CA 1
ATOM 6524 C C . GLU A 1 856 ? -15.633 -1.802 -22.875 1.00 96.69 856 GLU A C 1
ATOM 6526 O O . GLU A 1 856 ? -14.825 -2.654 -23.249 1.00 96.69 856 GLU A O 1
ATOM 6531 N N . ARG A 1 857 ? -16.413 -1.143 -23.741 1.00 95.62 857 ARG A N 1
ATOM 6532 C CA . ARG A 1 857 ? -16.398 -1.402 -25.188 1.00 95.62 857 ARG A CA 1
ATOM 6533 C C . ARG A 1 857 ? -15.027 -1.140 -25.811 1.00 95.62 857 ARG A C 1
ATOM 6535 O O . ARG A 1 857 ? -14.554 -1.965 -26.586 1.00 95.62 857 ARG A O 1
ATOM 6542 N N . GLU A 1 858 ? -14.358 -0.056 -25.428 1.00 94.00 858 GLU A N 1
ATOM 6543 C CA . GLU A 1 858 ? -13.001 0.241 -25.905 1.00 94.00 858 GLU A CA 1
ATOM 6544 C C . GLU A 1 858 ? -11.975 -0.800 -25.463 1.00 94.00 858 GLU A C 1
ATOM 6546 O O . GLU A 1 858 ? -11.106 -1.175 -26.250 1.00 94.00 858 GLU A O 1
ATOM 6551 N N . MET A 1 859 ? -12.078 -1.314 -24.234 1.00 95.31 859 MET A N 1
ATOM 6552 C CA . MET A 1 859 ? -11.216 -2.418 -23.819 1.00 95.31 859 MET A CA 1
ATOM 6553 C C . MET A 1 859 ? -11.483 -3.676 -24.649 1.00 95.31 859 MET A C 1
ATOM 6555 O O . MET A 1 859 ? -10.532 -4.327 -25.072 1.00 95.31 859 MET A O 1
ATOM 6559 N N . GLN A 1 860 ? -12.749 -4.007 -24.924 1.00 93.69 860 GLN A N 1
ATOM 6560 C CA . GLN A 1 860 ? -13.097 -5.171 -25.750 1.00 93.69 860 GLN A CA 1
ATOM 6561 C C . GLN A 1 860 ? -12.543 -5.062 -27.176 1.00 93.69 860 GLN A C 1
ATOM 6563 O O . GLN A 1 860 ? -12.023 -6.044 -27.705 1.00 93.69 860 GLN A O 1
ATOM 6568 N N . GLU A 1 861 ? -12.598 -3.872 -27.778 1.00 91.12 861 GLU A N 1
ATOM 6569 C CA . GLU A 1 861 ? -11.984 -3.611 -29.084 1.00 91.12 861 GLU A CA 1
ATOM 6570 C C . GLU A 1 861 ? -10.464 -3.831 -29.039 1.00 91.12 861 GLU A C 1
ATOM 6572 O O . GLU A 1 861 ? -9.927 -4.525 -29.898 1.00 91.12 861 GLU A O 1
ATOM 6577 N N . LEU A 1 862 ? -9.771 -3.323 -28.011 1.00 90.75 862 LEU A N 1
ATOM 6578 C CA . LEU A 1 862 ? -8.312 -3.445 -27.893 1.00 90.75 862 LEU A CA 1
ATOM 6579 C C . LEU A 1 862 ? -7.823 -4.879 -27.667 1.00 90.75 862 LEU A C 1
ATOM 6581 O O . LEU A 1 862 ? -6.815 -5.282 -28.251 1.00 90.75 862 LEU A O 1
ATOM 6585 N N . ILE A 1 863 ? -8.496 -5.650 -26.809 1.00 90.44 863 ILE A N 1
ATOM 6586 C CA . ILE A 1 863 ? -8.077 -7.030 -26.517 1.00 90.44 863 ILE A CA 1
ATOM 6587 C C . ILE A 1 863 ? -8.406 -7.985 -27.673 1.00 90.44 863 ILE A C 1
ATOM 6589 O O . ILE A 1 863 ? -7.745 -9.010 -27.830 1.00 90.44 863 ILE A O 1
ATOM 6593 N N . GLY A 1 864 ? -9.396 -7.641 -28.505 1.00 84.75 864 GLY A N 1
ATOM 6594 C CA . GLY A 1 864 ? -9.785 -8.413 -29.685 1.00 84.75 864 GLY A CA 1
ATOM 6595 C C . GLY A 1 864 ? -8.771 -8.370 -30.834 1.00 84.75 864 GLY A C 1
ATOM 6596 O O . GLY A 1 864 ? -8.857 -9.194 -31.740 1.00 84.75 864 GLY A O 1
ATOM 6597 N N . THR A 1 865 ? -7.799 -7.452 -30.807 1.00 85.38 865 THR A N 1
ATOM 6598 C CA . THR A 1 865 ? -6.803 -7.265 -31.881 1.00 85.38 865 THR A CA 1
ATOM 6599 C C . THR A 1 865 ? -5.418 -7.822 -31.536 1.00 85.38 865 THR A C 1
ATOM 6601 O O . THR A 1 865 ? -4.425 -7.415 -32.139 1.00 85.38 865 THR A O 1
ATOM 6604 N N . PHE A 1 866 ? -5.305 -8.701 -30.534 1.00 81.88 866 PHE A N 1
ATOM 6605 C CA . PHE A 1 866 ? -4.008 -9.238 -30.120 1.00 81.88 866 PHE A CA 1
ATOM 6606 C C . PHE A 1 866 ? -3.333 -10.063 -31.227 1.00 81.88 866 PHE A C 1
ATOM 6608 O O . PHE A 1 866 ? -3.856 -11.084 -31.670 1.00 81.88 866 PHE A O 1
ATOM 6615 N N . GLU A 1 867 ? -2.095 -9.689 -31.551 1.00 85.31 867 GLU A N 1
ATOM 6616 C CA . GLU A 1 867 ? -1.162 -10.490 -32.343 1.00 85.31 867 GLU A CA 1
ATOM 6617 C C . GLU A 1 867 ? 0.223 -10.496 -31.677 1.00 85.31 867 GLU A C 1
ATOM 6619 O O . GLU A 1 867 ? 0.750 -9.458 -31.270 1.00 85.31 867 GLU A O 1
ATOM 6624 N N . CYS A 1 868 ? 0.847 -11.672 -31.554 1.00 89.12 868 CYS A N 1
ATOM 6625 C CA . CYS A 1 868 ? 2.178 -11.785 -30.961 1.00 89.12 868 CYS A CA 1
ATOM 6626 C C . CYS A 1 868 ? 3.259 -11.290 -31.938 1.00 89.12 868 CYS A C 1
ATOM 6628 O O . CYS A 1 868 ? 3.564 -11.959 -32.924 1.00 89.12 868 CYS A O 1
ATOM 6630 N N . GLU A 1 869 ? 3.909 -10.168 -31.613 1.00 89.88 869 GLU A N 1
ATOM 6631 C CA . GLU A 1 869 ? 4.920 -9.511 -32.463 1.00 89.88 869 GLU A CA 1
ATOM 6632 C C . GLU A 1 869 ? 6.056 -10.448 -32.901 1.00 89.88 869 GLU A C 1
ATOM 6634 O O . GLU A 1 869 ? 6.460 -10.434 -34.061 1.00 89.88 869 GLU A O 1
ATOM 6639 N N . TRP A 1 870 ? 6.554 -11.297 -31.997 1.00 93.06 870 TRP A N 1
ATOM 6640 C CA . TRP A 1 870 ? 7.615 -12.255 -32.320 1.00 93.06 870 TRP A CA 1
ATOM 6641 C C . TRP A 1 870 ? 7.128 -13.420 -33.176 1.00 93.06 870 TRP A C 1
ATOM 6643 O O . TRP A 1 870 ? 7.843 -13.830 -34.084 1.00 93.06 870 TRP A O 1
ATOM 6653 N N . THR A 1 871 ? 5.900 -13.900 -32.962 1.00 92.00 871 THR A N 1
ATOM 6654 C CA . THR A 1 871 ? 5.292 -14.907 -33.850 1.00 92.00 871 THR A CA 1
ATOM 6655 C C . THR A 1 871 ? 5.187 -14.356 -35.272 1.00 92.00 871 THR A C 1
ATOM 6657 O O . THR A 1 871 ? 5.518 -15.032 -36.242 1.00 92.00 871 THR A O 1
ATOM 6660 N N . GLU A 1 872 ? 4.795 -13.092 -35.384 1.00 90.94 872 GLU A N 1
ATOM 6661 C CA . GLU A 1 872 ? 4.693 -12.355 -36.635 1.00 90.94 872 GLU A CA 1
ATOM 6662 C C . GLU A 1 872 ? 6.051 -12.100 -37.313 1.00 90.94 872 GLU A C 1
ATOM 6664 O O . GLU A 1 872 ? 6.147 -12.100 -38.543 1.00 90.94 872 GLU A O 1
ATOM 6669 N N . VAL A 1 873 ? 7.125 -11.903 -36.546 1.00 92.06 873 VAL A N 1
ATOM 6670 C CA . VAL A 1 873 ? 8.493 -11.841 -37.087 1.00 92.06 873 VAL A CA 1
ATOM 6671 C C . VAL A 1 873 ? 8.955 -13.214 -37.574 1.00 92.06 873 VAL A C 1
ATOM 6673 O O . VAL A 1 873 ? 9.479 -13.300 -38.678 1.00 92.06 873 VAL A O 1
ATOM 6676 N N . VAL A 1 874 ? 8.722 -14.277 -36.800 1.00 93.19 874 VAL A N 1
ATOM 6677 C CA . VAL A 1 874 ? 9.149 -15.649 -37.132 1.00 93.19 874 VAL A CA 1
ATOM 6678 C C . VAL A 1 874 ? 8.454 -16.169 -38.394 1.00 93.19 874 VAL A C 1
ATOM 6680 O O . VAL A 1 874 ? 9.104 -16.755 -39.263 1.00 93.19 874 VAL A O 1
ATOM 6683 N N . LYS A 1 875 ? 7.143 -15.924 -38.531 1.00 91.19 875 LYS A N 1
ATOM 6684 C CA . LYS A 1 875 ? 6.357 -16.333 -39.707 1.00 91.19 875 LYS A CA 1
ATOM 6685 C C . LYS A 1 875 ? 6.743 -15.570 -40.974 1.00 91.19 875 LYS A C 1
ATOM 6687 O O . LYS A 1 875 ? 6.673 -16.126 -42.067 1.00 91.19 875 LYS A O 1
ATOM 6692 N N . ASN A 1 876 ? 7.146 -14.306 -40.845 1.00 90.56 876 ASN A N 1
ATOM 6693 C CA . ASN A 1 876 ? 7.497 -13.456 -41.976 1.00 90.56 876 ASN A CA 1
ATOM 6694 C C . ASN A 1 876 ? 9.018 -13.266 -42.075 1.00 90.56 876 ASN A C 1
ATOM 6696 O O . ASN A 1 876 ? 9.586 -12.322 -41.520 1.00 90.56 876 ASN A O 1
ATOM 6700 N N . LYS A 1 877 ? 9.673 -14.133 -42.858 1.00 85.62 877 LYS A N 1
ATOM 6701 C CA . LYS A 1 877 ? 11.134 -14.118 -43.036 1.00 85.62 877 LYS A CA 1
ATOM 6702 C C . LYS A 1 877 ? 11.677 -12.788 -43.586 1.00 85.62 877 LYS A C 1
ATOM 6704 O O . LYS A 1 877 ? 12.825 -12.460 -43.297 1.00 85.62 877 LYS A O 1
ATOM 6709 N N . ASP A 1 878 ? 10.887 -11.961 -44.280 1.00 86.12 878 ASP A N 1
ATOM 6710 C CA . ASP A 1 878 ? 11.348 -10.628 -44.701 1.00 86.12 878 ASP A CA 1
ATOM 6711 C C . ASP A 1 878 ? 11.624 -9.698 -43.512 1.00 86.12 878 ASP A C 1
ATOM 6713 O O . ASP A 1 878 ? 12.550 -8.884 -43.564 1.00 86.12 878 ASP A O 1
ATOM 6717 N N . ARG A 1 879 ? 10.905 -9.861 -42.393 1.00 87.62 879 ARG A N 1
ATOM 6718 C CA . ARG A 1 879 ? 11.134 -9.080 -41.166 1.00 87.62 879 ARG A CA 1
ATOM 6719 C C . ARG A 1 879 ? 12.469 -9.415 -40.496 1.00 87.62 879 ARG A C 1
ATOM 6721 O O . ARG A 1 879 ? 13.002 -8.574 -39.774 1.00 87.62 879 ARG A O 1
ATOM 6728 N N . HIS A 1 880 ? 13.067 -10.577 -40.783 1.00 90.06 880 HIS A N 1
ATOM 6729 C CA . HIS A 1 880 ? 14.388 -10.946 -40.258 1.00 90.06 880 HIS A CA 1
ATOM 6730 C C . HIS A 1 880 ? 15.484 -9.980 -40.731 1.00 90.06 880 HIS A C 1
ATOM 6732 O O . HIS A 1 880 ? 16.436 -9.723 -39.993 1.00 90.06 880 HIS A O 1
ATOM 6738 N N . LYS A 1 881 ? 15.330 -9.373 -41.921 1.00 87.56 881 LYS A N 1
ATOM 6739 C CA . LYS A 1 881 ? 16.289 -8.401 -42.481 1.00 87.56 881 LYS A CA 1
ATOM 6740 C C . LYS A 1 881 ? 16.553 -7.225 -41.537 1.00 87.56 881 LYS A C 1
ATOM 6742 O O . LYS A 1 881 ? 17.646 -6.667 -41.567 1.00 87.56 881 LYS A O 1
ATOM 6747 N N . MET A 1 882 ? 15.579 -6.892 -40.689 1.00 85.94 882 MET A N 1
ATOM 6748 C CA . MET A 1 882 ? 15.615 -5.780 -39.736 1.00 85.94 882 MET A CA 1
ATOM 6749 C C . MET A 1 882 ? 16.449 -6.072 -38.474 1.00 85.94 882 MET A C 1
ATOM 6751 O O . MET A 1 882 ? 16.745 -5.157 -37.702 1.00 85.94 882 MET A O 1
ATOM 6755 N N . PHE A 1 883 ? 16.807 -7.338 -38.250 1.00 91.38 883 PHE A N 1
ATOM 6756 C CA . PHE A 1 883 ? 17.588 -7.794 -37.099 1.00 91.38 883 PHE A CA 1
ATOM 6757 C C . PHE A 1 883 ? 19.062 -8.037 -37.437 1.00 91.38 883 PHE A C 1
ATOM 6759 O O . PHE A 1 883 ? 19.853 -8.293 -36.534 1.00 91.38 883 PHE A O 1
ATOM 6766 N N . ARG A 1 884 ? 19.453 -7.903 -38.713 1.00 91.88 884 ARG A N 1
ATOM 6767 C CA . ARG A 1 884 ? 20.853 -8.003 -39.144 1.00 91.88 884 ARG A CA 1
ATOM 6768 C C . ARG A 1 884 ? 21.731 -6.997 -38.393 1.00 91.88 884 ARG A C 1
ATOM 6770 O O . ARG A 1 884 ? 21.314 -5.861 -38.153 1.00 91.88 884 ARG A O 1
ATOM 6777 N N . GLN A 1 885 ? 22.946 -7.426 -38.048 1.00 92.56 885 GLN A N 1
ATOM 6778 C CA . GLN A 1 885 ? 23.965 -6.530 -37.504 1.00 92.56 885 GLN A CA 1
ATOM 6779 C C . GLN A 1 885 ? 24.467 -5.582 -38.594 1.00 92.56 885 GLN A C 1
ATOM 6781 O O . GLN A 1 885 ? 24.488 -4.378 -38.373 1.00 92.56 885 GLN A O 1
ATOM 6786 N N . PHE A 1 886 ? 24.797 -6.119 -39.772 1.00 95.62 886 PHE A N 1
ATOM 6787 C CA . PHE A 1 886 ? 25.219 -5.347 -40.936 1.00 95.62 886 PHE A CA 1
ATOM 6788 C C . PHE A 1 886 ? 24.363 -5.695 -42.148 1.00 95.62 886 PHE A C 1
ATOM 6790 O O . PHE A 1 886 ? 23.957 -6.841 -42.327 1.00 95.62 886 PHE A O 1
ATOM 6797 N N . VAL A 1 887 ? 24.056 -4.704 -42.984 1.00 94.94 887 VAL A N 1
ATOM 6798 C CA . VAL A 1 887 ? 23.262 -4.944 -44.201 1.00 94.94 887 VAL A CA 1
ATOM 6799 C C . VAL A 1 887 ? 24.105 -5.283 -45.427 1.00 94.94 887 VAL A C 1
ATOM 6801 O O . VAL A 1 887 ? 23.569 -5.822 -46.390 1.00 94.94 887 VAL A O 1
ATOM 6804 N N . ASN A 1 888 ? 25.408 -4.996 -45.388 1.00 94.81 888 ASN A N 1
ATOM 6805 C CA . ASN A 1 888 ? 26.339 -5.199 -46.498 1.00 94.81 888 ASN A CA 1
ATOM 6806 C C . ASN A 1 888 ? 27.208 -6.465 -46.375 1.00 94.81 888 ASN A C 1
ATOM 6808 O O . ASN A 1 888 ? 27.972 -6.758 -47.288 1.00 94.81 888 ASN A O 1
ATOM 6812 N N . THR A 1 889 ? 27.114 -7.200 -45.265 1.00 93.56 889 THR A N 1
ATOM 6813 C CA . THR A 1 889 ? 27.847 -8.452 -45.026 1.00 93.56 889 THR A CA 1
ATOM 6814 C C . THR A 1 889 ? 27.115 -9.315 -43.997 1.00 93.56 889 THR A C 1
ATOM 6816 O O . THR A 1 889 ? 26.404 -8.782 -43.145 1.00 93.56 889 THR A O 1
ATOM 6819 N N . ASP A 1 890 ? 27.315 -10.633 -44.060 1.00 90.12 890 ASP A N 1
ATOM 6820 C CA . ASP A 1 890 ? 26.831 -11.597 -43.060 1.00 90.12 890 ASP A CA 1
ATOM 6821 C C . ASP A 1 890 ? 27.839 -11.818 -41.915 1.00 90.12 890 ASP A C 1
ATOM 6823 O O . ASP A 1 890 ? 27.567 -12.555 -40.964 1.00 90.12 890 ASP A O 1
ATOM 6827 N N . GLU A 1 891 ? 29.012 -11.179 -41.982 1.00 91.50 891 GLU A N 1
ATOM 6828 C CA . 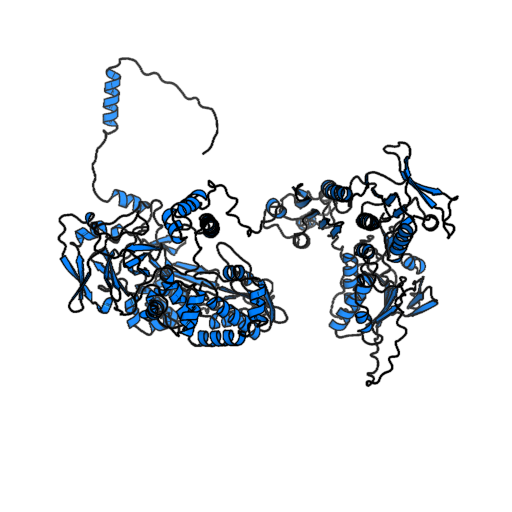GLU A 1 891 ? 29.977 -11.176 -40.885 1.00 91.50 891 GLU A CA 1
ATOM 6829 C C . GLU A 1 891 ? 29.378 -10.549 -39.620 1.00 91.50 891 GLU A C 1
ATOM 6831 O O . GLU A 1 891 ? 28.557 -9.636 -39.675 1.00 91.50 891 GLU A O 1
ATOM 6836 N N . THR A 1 892 ? 29.825 -11.008 -38.452 1.00 89.25 892 THR A N 1
ATOM 6837 C CA . THR A 1 892 ? 29.387 -10.458 -37.161 1.00 89.25 892 THR A CA 1
ATOM 6838 C C . THR A 1 892 ? 30.588 -9.915 -36.398 1.00 89.25 892 THR A C 1
ATOM 6840 O O . THR A 1 892 ? 31.712 -10.380 -36.584 1.00 89.25 892 THR A O 1
ATOM 6843 N N . GLN A 1 893 ? 30.365 -8.912 -35.551 1.00 89.69 893 GLN A N 1
ATOM 6844 C CA . GLN A 1 893 ? 31.409 -8.322 -34.710 1.00 89.69 893 GLN A CA 1
ATOM 6845 C C . GLN A 1 893 ? 30.953 -8.234 -33.257 1.00 89.69 893 GLN A C 1
ATOM 6847 O O . GLN A 1 893 ? 29.863 -7.737 -32.956 1.00 89.69 893 GLN A O 1
ATOM 6852 N N . THR A 1 894 ? 31.819 -8.682 -32.355 1.00 86.69 894 THR A N 1
ATOM 6853 C CA . THR A 1 894 ? 31.647 -8.522 -30.910 1.00 86.69 894 THR A CA 1
ATOM 6854 C C . THR A 1 894 ? 32.200 -7.164 -30.487 1.00 86.69 894 THR A C 1
ATOM 6856 O O . THR A 1 894 ? 33.272 -6.769 -30.928 1.00 86.69 894 THR A O 1
ATOM 6859 N N . HIS A 1 895 ? 31.474 -6.451 -29.631 1.00 85.06 895 HIS A N 1
ATOM 6860 C CA . HIS A 1 895 ? 31.831 -5.099 -29.177 1.00 85.06 895 HIS A CA 1
ATOM 6861 C C . HIS A 1 895 ? 31.986 -4.991 -27.648 1.00 85.06 895 HIS A C 1
ATOM 6863 O O . HIS A 1 895 ? 32.281 -3.916 -27.128 1.00 85.06 895 HIS A O 1
ATOM 6869 N N . ALA A 1 896 ? 31.827 -6.103 -26.925 1.00 87.81 896 ALA A N 1
ATOM 6870 C CA . ALA A 1 896 ? 32.134 -6.222 -25.505 1.00 87.81 896 ALA A CA 1
ATOM 6871 C C . ALA A 1 896 ? 32.668 -7.625 -25.192 1.00 87.81 896 ALA A C 1
ATOM 6873 O O . ALA A 1 896 ? 32.157 -8.622 -25.703 1.00 87.81 896 ALA A O 1
ATOM 6874 N N . GLU A 1 897 ? 33.692 -7.697 -24.353 1.00 88.31 897 GLU A N 1
ATOM 6875 C CA . GLU A 1 897 ? 34.242 -8.943 -23.835 1.00 88.31 897 GLU A CA 1
ATOM 6876 C C . GLU A 1 897 ? 33.245 -9.619 -22.877 1.00 88.31 897 GLU A C 1
ATOM 6878 O O . GLU A 1 897 ? 32.563 -8.952 -22.090 1.00 88.31 897 GLU A O 1
ATOM 6883 N N . ALA A 1 898 ? 33.159 -10.949 -22.934 1.00 87.88 898 ALA A N 1
ATOM 6884 C CA . ALA A 1 898 ? 32.343 -11.738 -22.022 1.00 87.88 898 ALA A CA 1
ATOM 6885 C C . ALA A 1 898 ? 33.203 -12.274 -20.873 1.00 87.88 898 ALA A C 1
ATOM 6887 O O . ALA A 1 898 ? 34.127 -13.049 -21.099 1.00 87.88 898 ALA A O 1
ATOM 6888 N N . ILE A 1 899 ? 32.843 -11.926 -19.642 1.00 91.25 899 ILE A N 1
ATOM 6889 C CA . ILE A 1 899 ? 33.496 -12.405 -18.424 1.00 91.25 899 ILE A CA 1
ATOM 6890 C C . ILE A 1 899 ? 32.602 -13.393 -17.678 1.00 91.25 899 ILE A C 1
ATOM 6892 O O . ILE A 1 899 ? 31.369 -13.299 -17.706 1.00 91.25 899 ILE A O 1
ATOM 6896 N N . GLU A 1 900 ? 33.221 -14.346 -16.988 1.00 91.12 900 GLU A N 1
ATOM 6897 C CA . GLU A 1 900 ? 32.503 -15.331 -16.187 1.00 91.12 900 GLU A CA 1
ATOM 6898 C C . GLU A 1 900 ? 32.238 -14.801 -14.773 1.00 91.12 900 GLU A C 1
ATOM 6900 O O . GLU A 1 900 ? 33.134 -14.333 -14.070 1.00 91.12 900 GLU A O 1
ATOM 6905 N N . GLN A 1 901 ? 30.983 -14.875 -14.332 1.00 88.19 901 GLN A N 1
ATOM 6906 C CA . GLN A 1 901 ? 30.598 -14.542 -12.969 1.00 88.19 901 GLN A CA 1
ATOM 6907 C C . GLN A 1 901 ? 29.467 -15.457 -12.499 1.00 88.19 901 GLN A C 1
ATOM 6909 O O . GLN A 1 901 ? 28.412 -15.526 -13.126 1.00 88.19 901 GLN A O 1
ATOM 6914 N N . ARG A 1 902 ? 29.653 -16.114 -11.346 1.00 93.12 902 ARG A N 1
ATOM 6915 C CA . ARG A 1 902 ? 28.691 -17.088 -10.785 1.00 93.12 902 ARG A CA 1
ATOM 6916 C C . ARG A 1 902 ? 28.358 -18.230 -11.764 1.00 93.12 902 ARG A C 1
ATOM 6918 O O . ARG A 1 902 ? 27.205 -18.644 -11.841 1.00 93.12 902 ARG A O 1
ATOM 6925 N N . GLY A 1 903 ? 29.351 -18.701 -12.524 1.00 91.06 903 GLY A N 1
ATOM 6926 C CA . GLY A 1 903 ? 29.184 -19.779 -13.507 1.00 91.06 903 GLY A CA 1
ATOM 6927 C C . GLY A 1 903 ? 28.362 -19.395 -14.743 1.00 91.06 903 GLY A C 1
ATOM 6928 O O . GLY A 1 903 ? 27.846 -20.271 -15.425 1.00 91.06 903 GLY A O 1
ATOM 6929 N N . GLN A 1 904 ? 28.178 -18.098 -15.012 1.00 94.94 904 GLN A N 1
ATOM 6930 C CA . GLN A 1 904 ? 27.454 -17.590 -16.180 1.00 94.94 904 GLN A CA 1
ATOM 6931 C C . GLN A 1 904 ? 28.236 -16.453 -16.844 1.00 94.94 904 GLN A C 1
ATOM 6933 O O . GLN A 1 904 ? 28.994 -15.742 -16.182 1.00 94.94 904 GLN A O 1
ATOM 6938 N N . ARG A 1 905 ? 28.035 -16.251 -18.149 1.00 90.69 905 ARG A N 1
ATOM 6939 C CA . ARG A 1 905 ? 28.698 -15.188 -18.920 1.00 90.69 905 ARG A CA 1
ATOM 6940 C C . ARG A 1 905 ? 27.946 -13.864 -18.791 1.00 90.69 905 ARG A C 1
ATOM 6942 O O . ARG A 1 905 ? 26.722 -13.837 -18.850 1.00 90.69 905 ARG A O 1
ATOM 6949 N N . ARG A 1 906 ? 28.668 -12.756 -18.639 1.00 91.06 906 ARG A N 1
ATOM 6950 C CA . ARG A 1 906 ? 28.127 -11.386 -18.702 1.00 91.06 906 ARG A CA 1
ATOM 6951 C C . ARG A 1 906 ? 29.116 -10.461 -19.417 1.00 91.06 906 ARG A C 1
ATOM 6953 O O . ARG A 1 906 ? 30.301 -10.778 -19.420 1.00 91.06 906 ARG A O 1
ATOM 6960 N N . PRO A 1 907 ? 28.696 -9.304 -19.954 1.00 89.50 907 PRO A N 1
ATOM 6961 C CA . PRO A 1 907 ? 29.648 -8.330 -20.480 1.00 89.50 907 PRO A CA 1
ATOM 6962 C C . PRO A 1 907 ? 30.601 -7.811 -19.400 1.00 89.50 907 PRO A C 1
ATOM 6964 O O . PRO A 1 907 ? 30.212 -7.698 -18.226 1.00 89.50 907 PRO A O 1
ATOM 6967 N N . ALA A 1 908 ? 31.806 -7.422 -19.810 1.00 88.81 908 ALA A N 1
ATOM 6968 C CA . ALA A 1 908 ? 32.744 -6.651 -19.002 1.00 88.81 908 ALA A CA 1
ATOM 6969 C C . ALA A 1 908 ? 32.105 -5.351 -18.468 1.00 88.81 908 ALA A C 1
ATOM 6971 O O . ALA A 1 908 ? 31.069 -4.882 -18.957 1.00 88.81 908 ALA A O 1
ATOM 6972 N N . ASP A 1 909 ? 32.658 -4.825 -17.377 1.00 84.38 909 ASP A N 1
ATOM 6973 C CA . ASP A 1 909 ? 32.171 -3.592 -16.758 1.00 84.38 909 ASP A CA 1
ATOM 6974 C C . ASP A 1 909 ? 32.621 -2.361 -17.547 1.00 84.38 909 ASP A C 1
ATOM 6976 O O . ASP A 1 909 ? 33.629 -2.393 -18.245 1.00 84.38 909 ASP A O 1
ATOM 6980 N N . TRP A 1 910 ? 31.845 -1.276 -17.471 1.00 81.75 910 TRP A N 1
ATOM 6981 C CA . TRP A 1 910 ? 32.296 -0.013 -18.047 1.00 81.75 910 TRP A CA 1
ATOM 6982 C C . TRP A 1 910 ? 33.495 0.538 -17.263 1.00 81.75 910 TRP A C 1
ATOM 6984 O O . TRP A 1 910 ? 33.549 0.338 -16.045 1.00 81.75 910 TRP A O 1
ATOM 6994 N N . PRO A 1 911 ? 34.391 1.291 -17.923 1.00 71.94 911 PRO A N 1
ATOM 6995 C CA . PRO A 1 911 ? 35.514 1.942 -17.257 1.00 71.94 911 PRO A CA 1
ATOM 6996 C C . PRO A 1 911 ? 35.032 2.906 -16.160 1.00 71.94 911 PRO A C 1
ATOM 6998 O O . PRO A 1 911 ? 33.991 3.561 -16.312 1.00 71.94 911 PRO A O 1
ATOM 7001 N N . VAL A 1 912 ? 35.786 2.982 -15.056 1.00 66.25 912 VAL A N 1
ATOM 7002 C CA . VAL A 1 912 ? 35.470 3.838 -13.893 1.00 66.25 912 VAL A CA 1
ATOM 7003 C C . VAL A 1 912 ? 35.702 5.318 -14.211 1.00 66.25 912 VAL A C 1
ATOM 7005 O O . VAL A 1 912 ? 34.895 6.152 -13.807 1.00 66.25 912 VAL A O 1
ATOM 7008 N N . ASP A 1 913 ? 36.741 5.628 -14.989 1.00 61.47 913 ASP A N 1
ATOM 7009 C CA . ASP A 1 913 ? 37.013 6.963 -15.524 1.00 61.47 913 ASP A CA 1
ATOM 7010 C C . ASP A 1 913 ? 36.711 6.979 -17.031 1.00 61.47 913 ASP A C 1
ATOM 7012 O O . ASP A 1 913 ? 37.266 6.198 -17.806 1.00 61.47 913 ASP A O 1
ATOM 7016 N N . THR A 1 914 ? 35.782 7.834 -17.453 1.00 62.31 914 THR A N 1
ATOM 7017 C CA . THR A 1 914 ? 35.473 8.040 -18.871 1.00 62.31 914 THR A CA 1
ATOM 7018 C C . THR A 1 914 ? 35.712 9.499 -19.204 1.00 62.31 914 THR A C 1
ATOM 7020 O O . THR A 1 914 ? 34.793 10.315 -19.090 1.00 62.31 914 THR A O 1
ATOM 7023 N N . SER A 1 915 ? 36.933 9.826 -19.627 1.00 71.56 915 SER A N 1
ATOM 7024 C CA . SER A 1 915 ? 37.219 11.142 -20.194 1.00 71.56 915 SER A CA 1
ATOM 7025 C C . SER A 1 915 ? 36.269 11.418 -21.372 1.00 71.56 915 SER A C 1
ATOM 7027 O O . SER A 1 915 ? 35.988 10.501 -22.155 1.00 71.56 915 SER A O 1
ATOM 7029 N N . PRO A 1 916 ? 35.759 12.653 -21.512 1.00 81.38 916 PRO A N 1
ATOM 7030 C CA . PRO A 1 916 ? 34.949 13.056 -22.655 1.00 81.38 916 PRO A CA 1
ATOM 7031 C C . PRO A 1 916 ? 35.589 12.683 -23.998 1.00 81.38 916 PRO A C 1
ATOM 7033 O O . PRO A 1 916 ? 36.757 12.985 -24.235 1.00 81.38 916 PRO A O 1
ATOM 7036 N N . LEU A 1 917 ? 34.824 12.037 -24.883 1.00 86.00 917 LEU A N 1
ATOM 7037 C CA . LEU A 1 917 ? 35.279 11.677 -26.228 1.00 86.00 917 LEU A CA 1
ATOM 7038 C C . LEU A 1 917 ? 34.619 12.587 -27.265 1.00 86.00 917 LEU A C 1
ATOM 7040 O O . LEU A 1 917 ? 33.397 12.557 -27.450 1.00 86.00 917 LEU A O 1
ATOM 7044 N N . LYS A 1 918 ? 35.452 13.360 -27.962 1.00 88.75 918 LYS A N 1
ATOM 7045 C CA . LYS A 1 918 ? 35.071 14.184 -29.109 1.00 88.75 918 LYS A CA 1
ATOM 7046 C C . LYS A 1 918 ? 35.707 13.598 -30.356 1.00 88.75 918 LYS A C 1
ATOM 7048 O O . LYS A 1 918 ? 36.891 13.289 -30.345 1.00 88.75 918 LYS A O 1
ATOM 7053 N N . PHE A 1 919 ? 34.892 13.442 -31.386 1.00 88.44 919 PHE A N 1
ATOM 7054 C CA . PHE A 1 919 ? 35.316 13.010 -32.706 1.00 88.44 919 PHE A CA 1
ATOM 7055 C C . PHE A 1 919 ? 35.023 14.118 -33.720 1.00 88.44 919 PHE A C 1
ATOM 7057 O O . PHE A 1 919 ? 33.913 14.669 -33.736 1.00 88.44 919 PHE A O 1
ATOM 7064 N N . SER A 1 920 ? 35.998 14.431 -34.565 1.00 82.75 920 SER A N 1
ATOM 7065 C CA . SER A 1 920 ? 35.885 15.344 -35.702 1.00 82.75 920 SER A CA 1
ATOM 7066 C C . SER A 1 920 ? 36.689 14.831 -36.899 1.00 82.75 920 SER A C 1
ATOM 7068 O O . SER A 1 920 ? 37.618 14.042 -36.737 1.00 82.75 920 SER A O 1
ATOM 7070 N N . PRO A 1 921 ? 36.382 15.272 -38.133 1.00 80.69 921 PRO A N 1
ATOM 7071 C CA . PRO A 1 921 ? 37.149 14.868 -39.312 1.00 80.69 921 PRO A CA 1
ATOM 7072 C C . PRO A 1 921 ? 38.638 15.207 -39.249 1.00 80.69 921 PRO A C 1
ATOM 7074 O O . PRO A 1 921 ? 39.419 14.546 -39.919 1.00 80.69 921 PRO A O 1
ATOM 7077 N N . SER A 1 922 ? 39.041 16.180 -38.425 1.00 79.00 922 SER A N 1
ATOM 7078 C CA . SER A 1 922 ? 40.451 16.486 -38.147 1.00 79.00 922 SER A CA 1
ATOM 7079 C C . SER A 1 922 ? 41.204 15.365 -37.420 1.00 79.00 922 SER A C 1
ATOM 7081 O O . SER A 1 922 ? 42.428 15.364 -37.434 1.00 79.00 922 SER A O 1
ATOM 7083 N N . ASP A 1 923 ? 40.500 14.424 -36.782 1.00 81.50 923 ASP A N 1
ATOM 7084 C CA . ASP A 1 923 ? 41.120 13.259 -36.135 1.00 81.50 923 ASP A CA 1
ATOM 7085 C C . ASP A 1 923 ? 41.569 12.205 -37.161 1.00 81.50 923 ASP A C 1
ATOM 7087 O O . ASP A 1 923 ? 42.353 11.309 -36.846 1.00 81.50 923 ASP A O 1
ATOM 7091 N N . ILE A 1 924 ? 41.061 12.296 -38.394 1.00 84.50 924 ILE A N 1
ATOM 7092 C CA . ILE A 1 924 ? 41.482 11.470 -39.524 1.00 84.50 924 ILE A CA 1
ATOM 7093 C C . ILE A 1 924 ? 42.730 12.119 -40.131 1.00 84.50 924 ILE A C 1
ATOM 7095 O O . ILE A 1 924 ? 42.790 13.336 -40.279 1.00 84.50 924 ILE A O 1
ATOM 7099 N N . ALA A 1 925 ? 43.728 11.306 -40.491 1.00 79.19 925 ALA A N 1
ATOM 7100 C CA . ALA A 1 925 ? 45.003 11.792 -41.020 1.00 79.19 925 ALA A CA 1
ATOM 7101 C C . ALA A 1 925 ? 44.812 12.832 -42.147 1.00 79.19 925 ALA A C 1
ATOM 7103 O O . ALA A 1 925 ? 44.101 12.567 -43.115 1.00 79.19 925 ALA A O 1
ATOM 7104 N N . GLU A 1 926 ? 45.473 13.994 -42.044 1.00 70.81 926 GLU A N 1
ATOM 7105 C CA . GLU A 1 926 ? 45.291 15.142 -42.958 1.00 70.81 926 GLU A CA 1
ATOM 7106 C C . GLU A 1 926 ? 45.553 14.809 -44.440 1.00 70.81 926 GLU A C 1
ATOM 7108 O O . GLU A 1 926 ? 45.019 15.455 -45.338 1.00 70.81 926 GLU A O 1
ATOM 7113 N N . ASN A 1 927 ? 46.358 13.778 -44.713 1.00 78.06 927 ASN A N 1
ATOM 7114 C CA . ASN A 1 927 ? 46.682 13.290 -46.054 1.00 78.06 927 ASN A CA 1
ATOM 7115 C C . ASN A 1 927 ? 45.759 12.157 -46.553 1.00 78.06 927 ASN A C 1
ATOM 7117 O O . ASN A 1 927 ? 45.989 11.615 -47.638 1.00 78.06 927 ASN A O 1
ATOM 7121 N N . ALA A 1 928 ? 44.737 11.769 -45.786 1.00 82.38 928 ALA A N 1
ATOM 7122 C CA . ALA A 1 928 ? 43.804 10.718 -46.168 1.00 82.38 928 ALA A CA 1
ATOM 7123 C C . ALA A 1 928 ? 42.925 11.169 -47.345 1.00 82.38 928 ALA A C 1
ATOM 7125 O O . ALA A 1 928 ? 42.230 12.183 -47.287 1.00 82.38 928 ALA A O 1
ATOM 7126 N N . LYS A 1 929 ? 42.926 10.390 -48.431 1.00 87.75 929 LYS A N 1
ATOM 7127 C CA . LYS A 1 929 ? 42.131 10.681 -49.630 1.00 87.75 929 LYS A CA 1
ATOM 7128 C C . LYS A 1 929 ? 40.679 10.223 -49.452 1.00 87.75 929 LYS A C 1
ATOM 7130 O O . LYS A 1 929 ? 40.409 9.025 -49.434 1.00 87.75 929 LYS A O 1
ATOM 7135 N N . TRP A 1 930 ? 39.746 11.168 -49.369 1.00 91.00 930 TRP A N 1
ATOM 7136 C CA . TRP A 1 930 ? 38.311 10.886 -49.276 1.00 91.00 930 TRP A CA 1
ATOM 7137 C C . TRP A 1 930 ? 37.722 10.560 -50.650 1.00 91.00 930 TRP A C 1
ATOM 7139 O O . TRP A 1 930 ? 37.924 11.298 -51.614 1.00 91.00 930 TRP A O 1
ATOM 7149 N N . GLU A 1 931 ? 36.987 9.454 -50.748 1.00 94.19 931 GLU A N 1
ATOM 7150 C CA . GLU A 1 931 ? 36.385 8.984 -51.999 1.00 94.19 931 GLU A CA 1
ATOM 7151 C C . GLU A 1 931 ? 34.947 8.512 -51.769 1.00 94.19 931 GLU A C 1
ATOM 7153 O O . GLU A 1 931 ? 34.605 8.004 -50.700 1.00 94.19 931 GLU A O 1
ATOM 7158 N N . TRP A 1 932 ? 34.096 8.668 -52.785 1.00 95.19 932 TRP A N 1
ATOM 7159 C CA . TRP A 1 932 ? 32.747 8.107 -52.772 1.00 95.19 932 TRP A CA 1
ATOM 7160 C C . TRP A 1 932 ? 32.822 6.590 -52.922 1.00 95.19 932 TRP A C 1
ATOM 7162 O O . TRP A 1 932 ? 33.265 6.083 -53.953 1.00 95.19 932 TRP A O 1
ATOM 7172 N N . ARG A 1 933 ? 32.373 5.862 -51.900 1.00 95.69 933 ARG A N 1
ATOM 7173 C CA . ARG A 1 933 ? 32.433 4.397 -51.846 1.00 95.69 933 ARG A CA 1
ATOM 7174 C C . ARG A 1 933 ? 31.028 3.800 -51.774 1.00 95.69 933 ARG A C 1
ATOM 7176 O O . ARG A 1 933 ? 30.222 4.282 -50.976 1.00 95.69 933 ARG A O 1
ATOM 7183 N N . PRO A 1 934 ? 30.711 2.773 -52.585 1.00 96.38 934 PRO A N 1
ATOM 7184 C CA . PRO A 1 934 ? 29.433 2.073 -52.494 1.00 96.38 934 PRO A CA 1
ATOM 7185 C C . PRO A 1 934 ? 29.389 1.242 -51.207 1.00 96.38 934 PRO A C 1
ATOM 7187 O O . PRO A 1 934 ? 30.322 0.492 -50.928 1.00 96.38 934 PRO A O 1
ATOM 7190 N N . MET A 1 935 ? 28.306 1.356 -50.435 1.00 95.12 935 MET A N 1
ATOM 7191 C CA . MET A 1 935 ? 28.190 0.699 -49.126 1.00 95.12 935 MET A CA 1
ATOM 7192 C C . MET A 1 935 ? 27.107 -0.377 -49.071 1.00 95.12 935 MET A C 1
ATOM 7194 O O . MET A 1 935 ? 27.360 -1.470 -48.571 1.00 95.12 935 MET A O 1
ATOM 7198 N N . CYS A 1 936 ? 25.901 -0.089 -49.558 1.00 95.38 936 CYS A N 1
ATOM 7199 C CA . CYS A 1 936 ? 24.779 -1.034 -49.578 1.00 95.38 936 CYS A CA 1
ATOM 7200 C C . CYS A 1 936 ? 23.732 -0.626 -50.624 1.00 95.38 936 CYS A C 1
ATOM 7202 O O . CYS A 1 936 ? 23.842 0.435 -51.243 1.00 95.38 936 CYS A O 1
ATOM 7204 N N . LYS A 1 937 ? 22.705 -1.456 -50.842 1.00 95.19 937 LYS A N 1
ATOM 7205 C CA . LYS A 1 937 ? 21.573 -1.079 -51.701 1.00 95.19 937 LYS A CA 1
ATOM 7206 C C . LYS A 1 937 ? 20.636 -0.155 -50.931 1.00 95.19 937 LYS A C 1
ATOM 7208 O O . LYS A 1 937 ? 20.408 -0.351 -49.741 1.00 95.19 937 LYS A O 1
ATOM 7213 N N . LEU A 1 938 ? 19.999 0.794 -51.613 1.00 93.25 938 LEU A N 1
ATOM 7214 C CA . LEU A 1 938 ? 18.995 1.668 -50.996 1.00 93.25 938 LEU A CA 1
ATOM 7215 C C . LEU A 1 938 ? 17.848 0.854 -50.376 1.00 93.25 938 LEU A C 1
ATOM 7217 O O . LEU A 1 938 ? 17.379 1.181 -49.290 1.00 93.25 938 LEU A O 1
ATOM 7221 N N . SER A 1 939 ? 17.455 -0.258 -51.006 1.00 91.75 939 SER A N 1
ATOM 7222 C CA . SER A 1 939 ? 16.442 -1.181 -50.479 1.00 91.75 939 SER A CA 1
ATOM 7223 C C . SER A 1 939 ? 16.809 -1.799 -49.125 1.00 91.75 939 SER A C 1
ATOM 7225 O O . SER A 1 939 ? 15.910 -2.147 -48.363 1.00 91.75 939 SER A O 1
ATOM 7227 N N . ASP A 1 940 ? 18.100 -1.924 -48.793 1.00 90.81 940 ASP A N 1
ATOM 7228 C CA . ASP A 1 940 ? 18.536 -2.461 -47.498 1.00 90.81 940 ASP A CA 1
ATOM 7229 C C . ASP A 1 940 ? 18.213 -1.519 -46.332 1.00 90.81 940 ASP A C 1
ATOM 7231 O O . ASP A 1 940 ? 17.998 -1.986 -45.214 1.00 90.81 940 ASP A O 1
ATOM 7235 N N . LEU A 1 941 ? 18.108 -0.209 -46.591 1.00 89.06 941 LEU A N 1
ATOM 7236 C CA . LEU A 1 941 ? 17.639 0.769 -45.605 1.00 89.06 941 LEU A CA 1
ATOM 7237 C C . LEU A 1 941 ? 16.129 0.680 -45.371 1.00 89.06 941 LEU A C 1
ATOM 7239 O O . LEU A 1 941 ? 15.635 1.295 -44.428 1.00 89.06 941 LEU A O 1
ATOM 7243 N N . SER A 1 942 ? 15.396 -0.050 -46.224 1.00 87.94 942 SER A N 1
ATOM 7244 C CA . SER A 1 942 ? 13.930 -0.053 -46.259 1.00 87.94 942 SER A CA 1
ATOM 7245 C C . SER A 1 942 ? 13.395 1.387 -46.208 1.00 87.94 942 SER A C 1
ATOM 7247 O O . SER A 1 942 ? 12.854 1.790 -45.181 1.00 87.94 942 SER A O 1
ATOM 7249 N N . PRO A 1 943 ? 13.628 2.223 -47.235 1.00 87.69 943 PRO A N 1
ATOM 7250 C CA . PRO A 1 943 ? 13.236 3.628 -47.195 1.00 87.69 943 PRO A CA 1
ATOM 7251 C C . PRO A 1 943 ? 11.715 3.763 -47.063 1.00 87.69 943 PRO A C 1
ATOM 7253 O O . PRO A 1 943 ? 10.957 2.942 -47.580 1.00 87.69 943 PRO A O 1
ATOM 7256 N N . SER A 1 944 ? 11.275 4.794 -46.347 1.00 85.94 944 SER A N 1
ATOM 7257 C CA . SER A 1 944 ? 9.865 5.147 -46.161 1.00 85.94 944 SER A CA 1
ATOM 7258 C C . SER A 1 944 ? 9.672 6.634 -46.429 1.00 85.94 944 SER A C 1
ATOM 7260 O O . SER A 1 944 ? 10.568 7.440 -46.170 1.00 85.94 944 SER A O 1
ATOM 7262 N N . GLU A 1 945 ? 8.494 6.983 -46.941 1.00 83.50 945 GLU A N 1
ATOM 7263 C CA . GLU A 1 945 ? 8.056 8.368 -47.144 1.00 83.50 945 GLU A CA 1
ATOM 7264 C C . GLU A 1 945 ? 7.455 8.992 -45.877 1.00 83.50 945 GLU A C 1
ATOM 7266 O O . GLU A 1 945 ? 7.298 10.206 -45.799 1.00 83.50 945 GLU A O 1
ATOM 7271 N N . THR A 1 946 ? 7.131 8.179 -44.869 1.00 83.31 946 THR A N 1
ATOM 7272 C CA . THR A 1 946 ? 6.377 8.609 -43.683 1.00 83.31 946 THR A CA 1
ATOM 7273 C C . THR A 1 946 ? 7.145 8.408 -42.378 1.00 83.31 946 THR A C 1
ATOM 7275 O O . THR A 1 946 ? 6.824 9.056 -41.384 1.00 83.31 946 THR A O 1
ATOM 7278 N N . ALA A 1 947 ? 8.191 7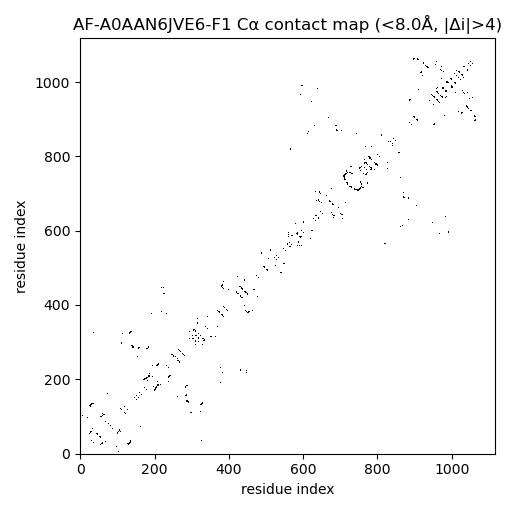.576 -42.350 1.00 87.62 947 ALA A N 1
ATOM 7279 C CA . ALA A 1 947 ? 8.994 7.339 -41.152 1.00 87.62 947 ALA A CA 1
ATOM 7280 C C . ALA A 1 947 ? 10.503 7.251 -41.443 1.00 87.62 947 ALA A C 1
ATOM 7282 O O . ALA A 1 947 ? 10.903 6.719 -42.479 1.00 87.62 947 ALA A O 1
ATOM 7283 N N . PRO A 1 948 ? 11.372 7.719 -40.525 1.00 91.31 948 PRO A N 1
ATOM 7284 C CA . PRO A 1 948 ? 12.801 7.459 -40.634 1.00 91.31 948 PRO A CA 1
ATOM 7285 C C . PRO A 1 948 ? 13.102 5.957 -40.632 1.00 91.31 948 PRO A C 1
ATOM 7287 O O . PRO A 1 948 ? 12.419 5.169 -39.981 1.00 91.31 948 PRO A O 1
ATOM 7290 N N . THR A 1 949 ? 14.159 5.538 -41.310 1.00 91.81 949 THR A N 1
ATOM 7291 C CA . THR A 1 949 ? 14.685 4.172 -41.186 1.00 91.81 949 THR A CA 1
ATOM 7292 C C . THR A 1 949 ? 16.193 4.199 -41.050 1.00 91.81 949 THR A C 1
ATOM 7294 O O . THR A 1 949 ? 16.826 5.210 -41.354 1.00 91.81 949 THR A O 1
ATOM 7297 N N . SER A 1 950 ? 16.770 3.124 -40.518 1.00 92.75 950 SER A N 1
ATOM 7298 C CA . SER A 1 950 ? 18.206 3.042 -40.282 1.00 92.75 950 SER A CA 1
ATOM 7299 C C . SER A 1 950 ? 18.758 1.647 -40.525 1.00 92.75 950 SER A C 1
ATOM 7301 O O . SER A 1 950 ? 18.056 0.646 -40.370 1.00 92.75 950 SER A O 1
ATOM 7303 N N . ALA A 1 951 ? 20.037 1.598 -40.885 1.00 94.25 951 ALA A N 1
ATOM 7304 C CA . ALA A 1 951 ? 20.825 0.380 -40.978 1.00 94.25 951 ALA A CA 1
ATOM 7305 C C . ALA A 1 951 ? 22.271 0.647 -40.553 1.00 94.25 951 ALA A C 1
ATOM 7307 O O . ALA A 1 951 ? 22.709 1.796 -40.479 1.00 94.25 951 ALA A O 1
ATOM 7308 N N . VAL A 1 952 ? 23.018 -0.427 -40.312 1.00 96.19 952 VAL A N 1
ATOM 7309 C CA . VAL A 1 952 ? 24.457 -0.363 -40.052 1.00 96.19 952 VAL A CA 1
ATOM 7310 C C . VAL A 1 952 ? 25.185 -1.078 -41.181 1.00 96.19 952 VAL A C 1
ATOM 7312 O O . VAL A 1 952 ? 24.757 -2.143 -41.635 1.00 96.19 952 VAL A O 1
ATOM 7315 N N . VAL A 1 953 ? 26.285 -0.493 -41.635 1.00 96.75 953 VAL A N 1
ATOM 7316 C CA . VAL A 1 953 ? 27.221 -1.110 -42.575 1.00 96.75 953 VAL A CA 1
ATOM 7317 C C . VAL A 1 953 ? 28.572 -1.301 -41.901 1.00 96.75 953 VAL A C 1
ATOM 7319 O O . VAL A 1 953 ? 28.984 -0.493 -41.063 1.00 96.75 953 VAL A O 1
ATOM 7322 N N . LYS A 1 954 ? 29.259 -2.377 -42.276 1.00 95.94 954 LYS A N 1
ATOM 7323 C CA . LYS A 1 954 ? 30.636 -2.645 -41.865 1.00 95.94 954 LYS A CA 1
ATOM 7324 C C . LYS A 1 954 ? 31.598 -2.076 -42.907 1.00 95.94 954 LYS A C 1
ATOM 7326 O O . LYS A 1 954 ? 31.438 -2.349 -44.097 1.00 95.94 954 LYS A O 1
ATOM 7331 N N . TYR A 1 955 ? 32.585 -1.303 -42.467 1.00 95.31 955 TYR A N 1
ATOM 7332 C CA . TYR A 1 955 ? 33.674 -0.784 -43.293 1.00 95.31 955 TYR A CA 1
ATOM 7333 C C . TYR A 1 955 ? 35.002 -1.149 -42.627 1.00 95.31 955 TYR A C 1
ATOM 7335 O O . TYR A 1 955 ? 35.435 -0.467 -41.703 1.00 95.31 955 TYR A O 1
ATOM 7343 N N . SER A 1 956 ? 35.609 -2.260 -43.061 1.00 93.38 956 SER A N 1
ATOM 7344 C CA . SER A 1 956 ? 36.723 -2.900 -42.342 1.00 93.38 956 SER A CA 1
ATOM 7345 C C . SER A 1 956 ? 36.335 -3.203 -40.887 1.00 93.38 956 SER A C 1
ATOM 7347 O O . SER A 1 956 ? 35.399 -3.976 -40.677 1.00 93.38 956 SER A O 1
ATOM 7349 N N . ASP A 1 957 ? 36.986 -2.607 -39.886 1.00 93.75 957 ASP A N 1
ATOM 7350 C CA . ASP A 1 957 ? 36.658 -2.808 -38.474 1.00 93.75 957 ASP A CA 1
ATOM 7351 C C . ASP A 1 957 ? 35.701 -1.737 -37.914 1.00 93.75 957 ASP A C 1
ATOM 7353 O O . ASP A 1 957 ? 35.244 -1.834 -36.772 1.00 93.75 957 ASP A O 1
ATOM 7357 N N . THR A 1 958 ? 35.350 -0.729 -38.713 1.00 95.00 958 THR A N 1
ATOM 7358 C CA . THR A 1 958 ? 34.478 0.383 -38.323 1.00 95.00 958 THR A CA 1
ATOM 7359 C C . THR A 1 958 ? 33.007 0.112 -38.659 1.00 95.00 958 THR A C 1
ATOM 7361 O O . THR A 1 958 ? 32.664 -0.394 -39.731 1.00 95.00 958 THR A O 1
ATOM 7364 N N . GLN A 1 959 ? 32.106 0.504 -37.753 1.00 96.31 959 GLN A N 1
ATOM 7365 C CA . GLN A 1 959 ? 30.654 0.425 -37.947 1.00 96.31 959 GLN A CA 1
ATOM 7366 C C . GLN A 1 959 ? 30.065 1.807 -38.235 1.00 96.31 959 GLN A C 1
ATOM 7368 O O . GLN A 1 959 ? 30.180 2.723 -37.415 1.00 96.31 959 GLN A O 1
ATOM 7373 N N . ILE A 1 960 ? 29.372 1.937 -39.365 1.00 96.69 960 ILE A N 1
ATOM 7374 C CA . ILE A 1 960 ? 28.759 3.194 -39.805 1.00 96.69 960 ILE A CA 1
ATOM 7375 C C . ILE A 1 960 ? 27.242 3.028 -39.821 1.00 96.69 960 ILE A C 1
ATOM 7377 O O . ILE A 1 960 ? 26.710 2.100 -40.429 1.00 96.69 960 ILE A O 1
ATOM 7381 N N . ALA A 1 961 ? 26.546 3.927 -39.136 1.00 96.94 961 ALA A N 1
ATOM 7382 C CA . ALA A 1 961 ? 25.097 4.011 -39.133 1.00 96.94 961 ALA A CA 1
ATOM 7383 C C . ALA A 1 961 ? 24.630 4.909 -40.285 1.00 96.94 961 ALA A C 1
ATOM 7385 O O . ALA A 1 961 ? 25.177 5.991 -40.495 1.00 96.94 961 ALA A O 1
ATOM 7386 N N . ILE A 1 962 ? 23.617 4.458 -41.021 1.00 96.50 962 ILE A N 1
ATOM 7387 C CA . ILE A 1 962 ? 23.002 5.187 -42.132 1.00 96.50 962 ILE A CA 1
ATOM 7388 C C . ILE A 1 962 ? 21.513 5.327 -41.837 1.00 96.50 962 ILE A C 1
ATOM 7390 O O . ILE A 1 962 ? 20.858 4.344 -41.489 1.00 96.50 962 ILE A O 1
ATOM 7394 N N . TRP A 1 963 ? 20.973 6.530 -42.015 1.00 94.88 963 TRP A N 1
ATOM 7395 C CA . TRP A 1 963 ? 19.555 6.832 -41.874 1.00 94.88 963 TRP A CA 1
ATOM 7396 C C . TRP A 1 963 ? 18.967 7.331 -43.190 1.00 94.88 963 TRP A C 1
ATOM 7398 O O . TRP A 1 963 ? 19.561 8.168 -43.868 1.00 94.88 963 TRP A O 1
ATOM 7408 N N . ASN A 1 964 ? 17.762 6.865 -43.508 1.00 93.69 964 ASN A N 1
ATOM 7409 C CA . ASN A 1 964 ? 16.901 7.465 -44.518 1.00 93.69 964 ASN A CA 1
ATOM 7410 C C . ASN A 1 964 ? 15.854 8.333 -43.820 1.00 93.69 964 ASN A C 1
ATOM 7412 O O . ASN A 1 964 ? 15.030 7.815 -43.064 1.00 93.69 964 ASN A O 1
ATOM 7416 N N . LEU A 1 965 ? 15.899 9.645 -44.061 1.00 92.69 965 LEU A N 1
ATOM 7417 C CA . LEU A 1 965 ? 15.014 10.619 -43.430 1.00 92.69 965 LEU A CA 1
ATOM 7418 C C . LEU A 1 965 ? 13.985 11.138 -44.450 1.00 92.69 965 LEU A C 1
ATOM 7420 O O . LEU A 1 965 ? 14.383 11.792 -45.423 1.00 92.69 965 LEU A O 1
ATOM 7424 N N . PRO A 1 966 ? 12.676 10.885 -44.246 1.00 87.94 966 PRO A N 1
ATOM 7425 C CA . PRO A 1 966 ? 11.632 11.342 -45.156 1.00 87.94 966 PRO A CA 1
ATOM 7426 C C . PRO A 1 966 ? 11.715 12.846 -45.418 1.00 87.94 966 PRO A C 1
ATOM 7428 O O . PRO A 1 966 ? 11.800 13.637 -44.482 1.00 87.94 966 PRO A O 1
ATOM 7431 N N . GLY A 1 967 ? 11.757 13.243 -46.692 1.00 85.81 967 GLY A N 1
ATOM 7432 C CA . GLY A 1 967 ? 11.859 14.651 -47.100 1.00 85.81 967 GLY A CA 1
ATOM 7433 C C . GLY A 1 967 ? 13.176 15.362 -46.742 1.00 85.81 967 GLY A C 1
ATOM 7434 O O . GLY A 1 967 ? 13.314 16.547 -47.035 1.00 85.81 967 GLY A O 1
ATOM 7435 N N . LYS A 1 968 ? 14.150 14.677 -46.122 1.00 88.06 968 LYS A N 1
ATOM 7436 C CA . LYS A 1 968 ? 15.431 15.263 -45.669 1.00 88.06 968 LYS A CA 1
ATOM 7437 C C . LYS A 1 968 ? 16.665 14.556 -46.249 1.00 88.06 968 LYS A C 1
ATOM 7439 O O . LYS A 1 968 ? 17.772 15.087 -46.136 1.00 88.06 968 LYS A O 1
ATOM 7444 N N . GLY A 1 969 ? 16.489 13.402 -46.894 1.00 90.38 969 GLY A N 1
ATOM 7445 C CA . GLY A 1 969 ? 17.544 12.645 -47.575 1.00 90.38 969 GLY A CA 1
ATOM 7446 C C . GLY A 1 969 ? 18.312 11.689 -46.657 1.00 90.38 969 GLY A C 1
ATOM 7447 O O . GLY A 1 969 ? 17.893 11.405 -45.534 1.00 90.38 969 GLY A O 1
ATOM 7448 N N . LEU A 1 970 ? 19.442 11.176 -47.147 1.00 93.75 970 LEU A N 1
ATOM 7449 C CA . LEU A 1 970 ? 20.295 10.255 -46.394 1.00 93.75 970 LEU A CA 1
ATOM 7450 C C . LEU A 1 970 ? 21.185 11.000 -45.394 1.00 93.75 970 LEU A C 1
ATOM 7452 O O . LEU A 1 970 ? 21.631 12.118 -45.657 1.00 93.75 970 LEU A O 1
ATOM 7456 N N . ARG A 1 971 ? 21.455 10.370 -44.252 1.00 94.12 971 ARG A N 1
ATOM 7457 C CA . ARG A 1 971 ? 22.461 10.796 -43.268 1.00 94.12 971 ARG A CA 1
ATOM 7458 C C . ARG A 1 971 ? 23.317 9.608 -42.867 1.00 94.12 971 ARG A C 1
ATOM 7460 O O . ARG A 1 971 ? 22.806 8.492 -42.814 1.00 94.12 971 ARG A O 1
ATOM 7467 N N . ALA A 1 972 ? 24.587 9.839 -42.558 1.00 94.88 972 ALA A N 1
ATOM 7468 C CA . ALA A 1 972 ? 25.477 8.798 -42.067 1.00 94.88 972 ALA A CA 1
ATOM 7469 C C . ALA A 1 972 ? 26.397 9.326 -40.965 1.00 94.88 972 ALA A C 1
ATOM 7471 O O . ALA A 1 972 ? 26.788 10.491 -40.973 1.00 94.88 972 ALA A O 1
ATOM 7472 N N . ALA A 1 973 ? 26.725 8.465 -40.006 1.00 95.44 973 ALA A N 1
ATOM 7473 C CA . ALA A 1 973 ? 27.617 8.778 -38.896 1.00 95.44 973 ALA A CA 1
ATOM 7474 C C . ALA A 1 973 ? 28.239 7.504 -38.316 1.00 95.44 973 ALA A C 1
ATOM 7476 O O . ALA A 1 973 ? 27.820 6.391 -38.640 1.00 95.44 973 ALA A O 1
ATOM 7477 N N . GLN A 1 974 ? 29.217 7.647 -37.422 1.00 94.94 974 GLN A N 1
ATOM 7478 C CA . GLN A 1 974 ? 29.694 6.511 -36.627 1.00 94.94 974 GLN A CA 1
ATOM 7479 C C . GLN A 1 974 ? 28.526 5.839 -35.878 1.00 94.94 974 GLN A C 1
ATOM 7481 O O . GLN A 1 974 ? 27.610 6.511 -35.407 1.00 94.94 974 GLN A O 1
ATOM 7486 N N . ASN A 1 975 ? 28.553 4.512 -35.724 1.00 95.62 975 ASN A N 1
ATOM 7487 C CA . ASN A 1 975 ? 27.536 3.806 -34.932 1.00 95.62 975 ASN A CA 1
ATOM 7488 C C . ASN A 1 975 ? 27.842 3.824 -33.415 1.00 95.62 975 ASN A C 1
ATOM 7490 O O . ASN A 1 975 ? 26.969 3.551 -32.588 1.00 95.62 975 ASN A O 1
ATOM 7494 N N . MET A 1 976 ? 29.081 4.145 -33.028 1.00 93.31 976 MET A N 1
ATOM 7495 C CA . MET A 1 976 ? 29.523 4.182 -31.632 1.00 93.31 976 MET A CA 1
ATOM 7496 C C . MET A 1 976 ? 29.066 5.454 -30.913 1.00 93.31 976 MET A C 1
ATOM 7498 O O . MET A 1 976 ? 29.383 6.565 -31.332 1.00 93.31 976 MET A O 1
ATOM 7502 N N . CYS A 1 977 ? 28.408 5.297 -29.765 1.00 91.06 977 CYS A N 1
ATOM 7503 C CA . CYS A 1 977 ? 28.151 6.385 -28.832 1.00 91.06 977 CYS A CA 1
ATOM 7504 C C . CYS A 1 977 ? 29.426 6.710 -28.028 1.00 91.06 977 CYS A C 1
ATOM 7506 O O . CYS A 1 977 ? 29.910 5.840 -27.297 1.00 91.06 977 CYS A O 1
ATOM 7508 N N . PRO A 1 978 ? 29.927 7.958 -28.075 1.00 89.50 978 PRO A N 1
ATOM 7509 C CA . PRO A 1 978 ? 31.185 8.350 -27.435 1.00 89.50 978 PRO A CA 1
ATOM 7510 C C . PRO A 1 978 ? 31.139 8.331 -25.896 1.00 89.50 978 PRO A C 1
ATOM 7512 O O . PRO A 1 978 ? 32.179 8.333 -25.256 1.00 89.50 978 PRO A O 1
ATOM 7515 N N . HIS A 1 979 ? 29.959 8.274 -25.270 1.00 85.88 979 HIS A N 1
ATOM 7516 C CA . HIS A 1 979 ? 29.861 8.327 -23.807 1.00 85.88 979 HIS A CA 1
ATOM 7517 C C . HIS A 1 979 ? 30.288 7.031 -23.096 1.00 85.88 979 HIS A C 1
ATOM 7519 O O . HIS A 1 979 ? 31.021 7.074 -22.116 1.00 85.88 979 HIS A O 1
ATOM 7525 N N . ARG A 1 980 ? 29.816 5.869 -23.564 1.00 84.69 980 ARG A N 1
ATOM 7526 C CA . ARG A 1 980 ? 30.151 4.548 -22.982 1.00 84.69 980 ARG A CA 1
ATOM 7527 C C . ARG A 1 980 ? 30.666 3.554 -24.021 1.00 84.69 980 ARG A C 1
ATOM 7529 O O . ARG A 1 980 ? 30.613 2.351 -23.791 1.00 84.69 980 ARG A O 1
ATOM 7536 N N . ARG A 1 981 ? 31.122 4.059 -25.174 1.00 87.31 981 ARG A N 1
ATOM 7537 C CA . ARG A 1 981 ? 31.720 3.269 -26.266 1.00 87.31 981 ARG A CA 1
ATOM 7538 C C . ARG A 1 981 ? 30.806 2.143 -26.789 1.00 87.31 981 ARG A C 1
ATOM 7540 O O . ARG A 1 981 ? 31.265 1.118 -27.272 1.00 87.31 981 ARG A O 1
ATOM 7547 N N . ALA A 1 982 ? 29.487 2.331 -26.699 1.00 87.31 982 ALA A N 1
ATOM 7548 C CA . ALA A 1 982 ? 28.496 1.345 -27.136 1.00 87.31 982 ALA A CA 1
ATOM 7549 C C . ALA A 1 982 ? 28.074 1.584 -28.597 1.00 87.31 982 ALA A C 1
ATOM 7551 O O . ALA A 1 982 ? 27.742 2.711 -28.969 1.00 87.31 982 ALA A O 1
ATOM 7552 N N . PHE A 1 983 ? 28.026 0.532 -29.416 1.00 92.44 983 PHE A N 1
ATOM 7553 C CA . PHE A 1 983 ? 27.754 0.591 -30.862 1.00 92.44 983 PHE A CA 1
ATOM 7554 C C . PHE A 1 983 ? 26.253 0.537 -31.175 1.00 92.44 983 PHE A C 1
ATOM 7556 O O . PHE A 1 983 ? 25.737 -0.444 -31.705 1.00 92.44 983 PHE A O 1
ATOM 7563 N N . VAL A 1 984 ? 25.535 1.592 -30.790 1.00 92.25 984 VAL A N 1
ATOM 7564 C CA . VAL A 1 984 ? 24.065 1.583 -30.708 1.00 92.25 984 VAL A CA 1
ATOM 7565 C C . VAL A 1 984 ? 23.376 2.764 -31.400 1.00 92.25 984 VAL A C 1
ATOM 7567 O O . VAL A 1 984 ? 22.154 2.853 -31.344 1.00 92.25 984 VAL A O 1
ATOM 7570 N N . LEU A 1 985 ? 24.089 3.701 -32.033 1.00 93.81 985 LEU A N 1
ATOM 7571 C CA . LEU A 1 985 ? 23.464 4.937 -32.532 1.00 93.81 985 LEU A CA 1
ATOM 7572 C C . LEU A 1 985 ? 22.411 4.695 -33.621 1.00 93.81 985 LEU A C 1
ATOM 7574 O O . LEU A 1 985 ? 21.374 5.353 -33.592 1.00 93.81 985 LEU A O 1
ATOM 7578 N N . ALA A 1 986 ? 22.585 3.705 -34.500 1.00 93.31 986 ALA A N 1
ATOM 7579 C CA . ALA A 1 986 ? 21.546 3.315 -35.460 1.00 93.31 986 ALA A CA 1
ATOM 7580 C C . ALA A 1 986 ? 20.227 2.893 -34.781 1.00 93.31 986 ALA A C 1
ATOM 7582 O O . ALA A 1 986 ? 19.156 2.984 -35.391 1.00 93.31 986 ALA A O 1
ATOM 7583 N N . GLU A 1 987 ? 20.293 2.474 -33.509 1.00 90.69 987 GLU A N 1
ATOM 7584 C CA . GLU A 1 987 ? 19.148 2.120 -32.667 1.00 90.69 987 GLU A CA 1
ATOM 7585 C C . GLU A 1 987 ? 18.429 3.307 -32.007 1.00 90.69 987 GLU A C 1
ATOM 7587 O O . GLU A 1 987 ? 17.364 3.153 -31.403 1.00 90.69 987 GLU A O 1
ATOM 7592 N N . GLY A 1 988 ? 18.979 4.509 -32.163 1.00 90.00 988 GLY A N 1
ATOM 7593 C CA . GLY A 1 988 ? 18.437 5.739 -31.608 1.00 90.00 988 GLY A CA 1
ATOM 7594 C C . GLY A 1 988 ? 17.162 6.228 -32.290 1.00 90.00 988 GLY A C 1
ATOM 7595 O O . GLY A 1 988 ? 16.881 5.907 -33.449 1.00 90.00 988 GLY A O 1
ATOM 7596 N N . LEU A 1 989 ? 16.396 7.027 -31.547 1.00 89.69 989 LEU A N 1
ATOM 7597 C CA . LEU A 1 989 ? 15.262 7.783 -32.078 1.00 89.69 989 LEU A CA 1
ATOM 7598 C C . LEU A 1 989 ? 15.784 8.964 -32.890 1.00 89.69 989 LEU A C 1
ATOM 7600 O O . LEU A 1 989 ? 16.655 9.692 -32.415 1.00 89.69 989 LEU A O 1
ATOM 7604 N N . VAL A 1 990 ? 15.233 9.170 -34.083 1.00 91.88 990 VAL A N 1
ATOM 7605 C CA . VAL A 1 990 ? 15.558 10.342 -34.900 1.00 91.88 990 VAL A CA 1
ATOM 7606 C C . VAL A 1 990 ? 14.552 11.452 -34.627 1.00 91.88 990 VAL A C 1
ATOM 7608 O O . VAL A 1 990 ? 13.345 11.240 -34.753 1.00 91.88 990 VAL A O 1
ATOM 7611 N N . GLY A 1 991 ? 15.057 12.628 -34.273 1.00 90.81 991 GLY A N 1
ATOM 7612 C CA . GLY A 1 991 ? 14.270 13.838 -34.075 1.00 90.81 991 GLY A CA 1
ATOM 7613 C C . GLY A 1 991 ? 14.782 14.997 -34.922 1.00 90.81 991 GLY A C 1
ATOM 7614 O O . GLY A 1 991 ? 15.726 14.857 -35.697 1.00 90.81 991 GLY A O 1
ATOM 7615 N N . GLU A 1 992 ? 14.138 16.145 -34.772 1.00 89.44 992 GLU A N 1
ATOM 7616 C CA . GLU A 1 992 ? 14.478 17.399 -35.428 1.00 89.44 992 GLU A CA 1
ATOM 7617 C C . GLU A 1 992 ? 14.246 18.572 -34.471 1.00 89.44 992 GLU A C 1
ATOM 7619 O O . GLU A 1 992 ? 13.212 18.665 -33.800 1.00 89.44 992 GLU A O 1
ATOM 7624 N N . ASN A 1 993 ? 15.227 19.467 -34.416 1.00 86.19 993 ASN A N 1
ATOM 7625 C CA . ASN A 1 993 ? 15.155 20.743 -33.712 1.00 86.19 993 ASN A CA 1
ATOM 7626 C C . ASN A 1 993 ? 15.581 21.885 -34.651 1.00 86.19 993 ASN A C 1
ATOM 7628 O O . ASN A 1 993 ? 15.768 21.672 -35.847 1.00 86.19 993 ASN A O 1
ATOM 7632 N N . GLU A 1 994 ? 15.733 23.098 -34.117 1.00 81.94 994 GLU A N 1
ATOM 7633 C CA . GLU A 1 994 ? 16.123 24.293 -34.885 1.00 81.94 994 GLU A CA 1
ATOM 7634 C C . GLU A 1 994 ? 17.460 24.133 -35.630 1.00 81.94 994 GLU A C 1
ATOM 7636 O O . GLU A 1 994 ? 17.662 24.748 -36.674 1.00 81.94 994 GLU A O 1
ATOM 7641 N N . ASN A 1 995 ? 18.342 23.256 -35.138 1.00 80.25 995 ASN A N 1
ATOM 7642 C CA . ASN A 1 995 ? 19.653 22.973 -35.726 1.00 80.25 995 ASN A CA 1
ATOM 7643 C C . ASN A 1 995 ? 19.630 21.809 -36.736 1.00 80.25 995 ASN A C 1
ATOM 7645 O O . ASN A 1 995 ? 20.679 21.439 -37.259 1.00 80.25 995 ASN A O 1
ATOM 7649 N N . GLY A 1 996 ? 18.457 21.231 -37.014 1.00 86.94 996 GLY A N 1
ATOM 7650 C CA . GLY A 1 996 ? 18.277 20.148 -37.977 1.00 86.94 996 GLY A CA 1
ATOM 7651 C C . GLY A 1 996 ? 18.033 18.768 -37.349 1.00 86.94 996 GLY A C 1
ATOM 7652 O O . GLY A 1 996 ? 17.626 18.655 -36.186 1.00 86.94 996 GLY A O 1
ATOM 7653 N N . PRO A 1 997 ? 18.183 17.691 -38.146 1.00 91.94 997 PRO A N 1
ATOM 7654 C CA . PRO A 1 997 ? 17.915 16.333 -37.700 1.00 91.94 997 PRO A CA 1
ATOM 7655 C C . PRO A 1 997 ? 19.032 15.799 -36.797 1.00 91.94 997 PRO A C 1
ATOM 7657 O O . PRO A 1 997 ? 20.218 15.921 -37.106 1.00 91.94 997 PRO A O 1
ATOM 7660 N N . TYR A 1 998 ? 18.644 15.104 -35.733 1.00 93.19 998 TYR A N 1
ATOM 7661 C CA . TYR A 1 998 ? 19.560 14.473 -34.787 1.00 93.19 998 TYR A CA 1
ATOM 7662 C C . TYR A 1 998 ? 19.137 13.039 -34.472 1.00 93.19 998 TYR A C 1
ATOM 7664 O O . TYR A 1 998 ? 17.980 12.653 -34.648 1.00 93.19 998 TYR A O 1
ATOM 7672 N N . VAL A 1 999 ? 20.072 12.256 -33.936 1.00 93.19 999 VAL A N 1
ATOM 7673 C CA . VAL A 1 999 ? 19.794 10.952 -33.332 1.00 93.19 999 VAL A CA 1
ATOM 7674 C C . VAL A 1 999 ? 19.985 11.013 -31.820 1.00 93.19 999 VAL A C 1
ATOM 7676 O O . VAL A 1 999 ? 21.018 11.456 -31.319 1.00 93.19 999 VAL A O 1
ATOM 7679 N N . SER A 1 1000 ? 18.982 10.560 -31.074 1.00 91.25 1000 SER A N 1
ATOM 7680 C CA . SER A 1 1000 ? 19.073 10.402 -29.626 1.00 91.25 1000 SER A CA 1
ATOM 7681 C C . SER A 1 1000 ? 19.669 9.039 -29.295 1.00 91.25 1000 SER A C 1
ATOM 7683 O O . SER A 1 1000 ? 19.116 8.003 -29.676 1.00 91.25 1000 SER A O 1
ATOM 7685 N N . CYS A 1 1001 ? 20.795 9.018 -28.581 1.00 89.62 1001 CYS A N 1
ATOM 7686 C CA . CYS A 1 1001 ? 21.438 7.776 -28.162 1.00 89.62 1001 CYS A CA 1
ATOM 7687 C C . CYS A 1 1001 ? 20.454 6.900 -27.366 1.00 89.62 1001 CYS A C 1
ATOM 7689 O O . CYS A 1 1001 ? 19.894 7.366 -26.370 1.00 89.62 1001 CYS A O 1
ATOM 7691 N N . PRO A 1 1002 ? 20.283 5.616 -27.724 1.00 87.25 1002 PRO A N 1
ATOM 7692 C CA . PRO A 1 1002 ? 19.301 4.754 -27.069 1.00 87.25 1002 PRO A CA 1
ATOM 7693 C C . PRO A 1 1002 ? 19.590 4.508 -25.584 1.00 87.25 1002 PRO A C 1
ATOM 7695 O O . PRO A 1 1002 ? 18.652 4.374 -24.801 1.00 87.25 1002 PRO A O 1
ATOM 7698 N N . LEU A 1 1003 ? 20.868 4.487 -25.192 1.00 83.06 1003 LEU A N 1
ATOM 7699 C CA . LEU A 1 1003 ? 21.290 4.201 -23.819 1.00 83.06 1003 LEU A CA 1
ATOM 7700 C C . LEU A 1 1003 ? 21.277 5.441 -22.919 1.00 83.06 1003 LEU A C 1
ATOM 7702 O O . LEU A 1 1003 ? 20.886 5.356 -21.759 1.00 83.06 1003 LEU A O 1
ATOM 7706 N N . HIS A 1 1004 ? 21.706 6.591 -23.445 1.00 82.31 1004 HIS A N 1
ATOM 7707 C CA . HIS A 1 1004 ? 22.013 7.773 -22.627 1.00 82.31 1004 HIS A CA 1
ATOM 7708 C C . HIS A 1 1004 ? 21.192 9.014 -22.988 1.00 82.31 1004 HIS A C 1
ATOM 7710 O O . HIS A 1 1004 ? 21.373 10.052 -22.361 1.00 82.31 1004 HIS A O 1
ATOM 7716 N N . LYS A 1 1005 ? 20.331 8.923 -24.013 1.00 82.62 1005 LYS A N 1
ATOM 7717 C CA . LYS A 1 1005 ? 19.414 9.981 -24.475 1.00 82.62 1005 LYS A CA 1
ATOM 7718 C C . LYS A 1 1005 ? 20.095 11.332 -24.762 1.00 82.62 1005 LYS A C 1
ATOM 7720 O O . LYS A 1 1005 ? 19.481 12.384 -24.643 1.00 82.62 1005 LYS A O 1
ATOM 7725 N N . ARG A 1 1006 ? 21.374 11.289 -25.155 1.00 86.62 1006 ARG A N 1
ATOM 7726 C CA . ARG A 1 1006 ? 22.121 12.427 -25.710 1.00 86.62 1006 ARG A CA 1
ATOM 7727 C C . ARG A 1 1006 ? 21.788 12.590 -27.186 1.00 86.62 1006 ARG A C 1
ATOM 7729 O O . ARG A 1 1006 ? 21.783 11.590 -27.906 1.00 86.62 1006 ARG A O 1
ATOM 7736 N N . ASN A 1 1007 ? 21.541 13.821 -27.614 1.00 90.81 1007 ASN A N 1
ATOM 7737 C CA . ASN A 1 1007 ? 21.103 14.130 -28.970 1.00 90.81 1007 ASN A CA 1
ATOM 7738 C C . ASN A 1 1007 ? 22.312 14.556 -29.807 1.00 90.81 1007 ASN A C 1
ATOM 7740 O O . ASN A 1 1007 ? 22.936 15.567 -29.496 1.00 90.81 1007 ASN A O 1
ATOM 7744 N N . TYR A 1 1008 ? 22.641 13.780 -30.842 1.00 92.00 1008 TYR A N 1
ATOM 7745 C CA . TYR A 1 1008 ? 23.761 14.031 -31.748 1.00 92.00 1008 TYR A CA 1
ATOM 7746 C C . TYR A 1 1008 ? 23.257 14.497 -33.109 1.00 92.00 1008 TYR A C 1
ATOM 7748 O O . TYR A 1 1008 ? 22.478 13.789 -33.751 1.00 92.00 1008 TYR A O 1
ATOM 7756 N N . GLN A 1 1009 ? 23.704 15.669 -33.550 1.00 92.50 1009 GLN A N 1
ATOM 7757 C CA . GLN A 1 1009 ? 23.336 16.229 -34.845 1.00 92.50 1009 GLN A CA 1
ATOM 7758 C C . GLN A 1 1009 ? 23.855 15.354 -35.986 1.00 92.50 1009 GLN A C 1
ATOM 7760 O O . GLN A 1 1009 ? 24.983 14.865 -35.949 1.00 92.50 1009 GLN A O 1
ATOM 7765 N N . LEU A 1 1010 ? 23.011 15.157 -36.997 1.00 90.94 1010 LEU A N 1
ATOM 7766 C CA . LEU A 1 1010 ? 23.330 14.344 -38.169 1.00 90.94 1010 LEU A CA 1
ATOM 7767 C C . LEU A 1 1010 ? 23.746 15.188 -39.380 1.00 90.94 1010 LEU A C 1
ATOM 7769 O O . LEU A 1 1010 ? 24.096 14.616 -40.408 1.00 90.94 1010 LEU A O 1
ATOM 7773 N N . ASP A 1 1011 ? 23.674 16.519 -39.302 1.00 75.69 1011 ASP A N 1
ATOM 7774 C CA . ASP A 1 1011 ? 24.031 17.389 -40.425 1.00 75.69 1011 ASP A CA 1
ATOM 7775 C C . ASP A 1 1011 ? 25.550 17.404 -40.687 1.00 75.69 1011 ASP A C 1
ATOM 7777 O O . ASP A 1 1011 ? 26.371 17.306 -39.774 1.00 75.69 1011 ASP A O 1
ATOM 7781 N N . THR A 1 1012 ? 25.917 17.516 -41.961 1.00 62.47 1012 THR A N 1
ATOM 7782 C CA . THR A 1 1012 ? 27.298 17.472 -42.463 1.00 62.47 1012 THR A CA 1
ATOM 7783 C C . THR A 1 1012 ? 27.867 18.864 -42.750 1.00 62.47 1012 THR A C 1
ATOM 7785 O O . THR A 1 1012 ? 29.050 18.993 -43.039 1.00 62.47 1012 THR A O 1
ATOM 7788 N N . LYS A 1 1013 ? 27.053 19.928 -42.652 1.00 54.94 1013 LYS A N 1
ATOM 7789 C CA . LYS A 1 1013 ? 27.428 21.306 -43.034 1.00 54.94 1013 LYS A CA 1
ATOM 7790 C C . LYS A 1 1013 ? 28.087 22.148 -41.930 1.00 54.94 1013 LYS A C 1
ATOM 7792 O O . LYS A 1 1013 ? 28.215 23.361 -42.089 1.00 54.94 1013 LYS A O 1
ATOM 7797 N N . SER A 1 1014 ? 28.497 21.547 -40.813 1.00 50.38 1014 SER A N 1
ATOM 7798 C CA . SER A 1 1014 ? 29.229 22.274 -39.765 1.00 50.38 1014 SER A CA 1
ATOM 7799 C C . SER A 1 1014 ? 30.654 22.615 -40.238 1.00 50.38 1014 SER A C 1
ATOM 7801 O O . SER A 1 1014 ? 31.325 21.725 -40.761 1.00 50.38 1014 SER A O 1
ATOM 7803 N N . PRO A 1 1015 ? 31.177 23.839 -40.009 1.00 42.47 1015 PRO A N 1
ATOM 7804 C CA . PRO A 1 1015 ? 32.550 24.223 -40.370 1.00 42.47 1015 PRO A CA 1
ATOM 7805 C C . PRO A 1 1015 ? 33.650 23.385 -39.682 1.00 42.47 1015 PRO A C 1
ATOM 7807 O O . PRO A 1 1015 ? 34.810 23.479 -40.068 1.00 42.47 1015 PRO A O 1
ATOM 7810 N N . SER A 1 1016 ? 33.297 22.549 -38.696 1.00 49.50 1016 SER A N 1
ATOM 7811 C CA . SER A 1 1016 ? 34.177 21.586 -38.015 1.00 49.50 1016 SER A CA 1
ATOM 7812 C C . SER A 1 1016 ? 33.926 20.113 -38.386 1.00 49.50 1016 SER A C 1
ATOM 7814 O O . SER A 1 1016 ? 34.589 19.232 -37.846 1.00 49.50 1016 SER A O 1
ATOM 7816 N N . GLY A 1 1017 ? 32.964 19.824 -39.273 1.00 55.00 1017 GLY A N 1
ATOM 7817 C CA . GLY A 1 1017 ? 32.724 18.507 -39.880 1.00 55.00 1017 GLY A CA 1
ATOM 7818 C C . GLY A 1 1017 ? 32.250 17.360 -38.962 1.00 55.00 1017 GLY A C 1
ATOM 7819 O O . GLY A 1 1017 ? 32.080 16.242 -39.438 1.00 55.00 1017 GLY A O 1
ATOM 7820 N N . GLY A 1 1018 ? 32.032 17.598 -37.663 1.00 66.69 1018 GLY A N 1
ATOM 7821 C CA . GLY A 1 1018 ? 31.466 16.623 -36.718 1.00 66.69 1018 GLY A CA 1
ATOM 7822 C C . GLY A 1 1018 ? 30.029 16.953 -36.290 1.00 66.69 1018 GLY A C 1
ATOM 7823 O O . GLY A 1 1018 ? 29.637 18.120 -36.233 1.00 66.69 1018 GLY A O 1
ATOM 7824 N N . GLY A 1 1019 ? 29.254 15.924 -35.943 1.00 80.94 1019 GLY A N 1
ATOM 7825 C CA . GLY A 1 1019 ? 27.927 16.031 -35.340 1.00 80.94 1019 GLY A CA 1
ATOM 7826 C C . GLY A 1 1019 ? 28.020 16.462 -33.877 1.00 80.94 1019 GLY A C 1
ATOM 7827 O O . GLY A 1 1019 ? 28.461 15.693 -33.015 1.00 80.94 1019 GLY A O 1
ATOM 7828 N N . SER A 1 1020 ? 27.611 17.701 -33.594 1.00 84.12 1020 SER A N 1
ATOM 7829 C CA . SER A 1 1020 ? 27.579 18.248 -32.236 1.00 84.12 1020 SER A CA 1
ATOM 7830 C C . SER A 1 1020 ? 26.554 17.522 -31.363 1.00 84.12 1020 SER A C 1
ATOM 7832 O O . SER A 1 1020 ? 25.540 17.011 -31.842 1.00 84.12 1020 SER A O 1
ATOM 7834 N N . CYS A 1 1021 ? 26.828 17.456 -30.064 1.00 86.19 1021 CYS A N 1
ATOM 7835 C CA . CYS A 1 1021 ? 25.953 16.831 -29.084 1.00 86.19 1021 CYS A CA 1
ATOM 7836 C C . CYS A 1 1021 ? 25.267 17.899 -28.226 1.00 86.19 1021 CYS A C 1
ATOM 7838 O O . CYS A 1 1021 ? 25.844 18.950 -27.953 1.00 86.19 1021 CYS A O 1
ATOM 7840 N N . SER A 1 1022 ? 24.075 17.592 -27.713 1.00 79.75 1022 SER A N 1
ATOM 7841 C CA . SER A 1 1022 ? 23.432 18.372 -26.642 1.00 79.75 1022 SER A CA 1
ATOM 7842 C C . SER A 1 1022 ? 24.280 18.467 -25.362 1.00 79.75 1022 SER A C 1
ATOM 7844 O O . SER A 1 1022 ? 23.991 19.266 -24.481 1.00 79.75 1022 SER A O 1
ATOM 7846 N N . ASP A 1 1023 ? 25.294 17.611 -25.235 1.00 81.06 1023 ASP A N 1
ATOM 7847 C CA . ASP A 1 1023 ? 26.315 17.637 -24.195 1.00 81.06 1023 ASP A CA 1
ATOM 7848 C C . ASP A 1 1023 ? 27.654 18.052 -24.835 1.00 81.06 1023 ASP A C 1
ATOM 7850 O O . ASP A 1 1023 ? 28.194 17.257 -25.610 1.00 81.06 1023 ASP A O 1
ATOM 7854 N N . PRO A 1 1024 ? 28.188 19.258 -24.556 1.00 81.56 1024 PRO A N 1
ATOM 7855 C CA . PRO A 1 1024 ? 29.320 19.838 -25.292 1.00 81.56 1024 PRO A CA 1
ATOM 7856 C C . PRO A 1 1024 ? 30.626 19.048 -25.146 1.00 81.56 1024 PRO A C 1
ATOM 7858 O O . PRO A 1 1024 ? 31.574 19.268 -25.900 1.00 81.56 1024 PRO A O 1
ATOM 7861 N N . ASP A 1 1025 ? 30.672 18.120 -24.195 1.00 85.12 1025 ASP A N 1
ATOM 7862 C CA . ASP A 1 1025 ? 31.773 17.197 -23.939 1.00 85.12 1025 ASP A CA 1
ATOM 7863 C C . ASP A 1 1025 ? 31.898 16.085 -24.988 1.00 85.12 1025 ASP A C 1
ATOM 7865 O O . ASP A 1 1025 ? 32.945 15.452 -25.092 1.00 85.12 1025 ASP A O 1
ATOM 7869 N N . TYR A 1 1026 ? 30.873 15.871 -25.812 1.00 88.75 1026 TYR A N 1
ATOM 7870 C CA . TYR A 1 1026 ? 30.842 14.773 -26.772 1.00 88.75 1026 TYR A CA 1
ATOM 7871 C C . TYR A 1 1026 ? 30.547 15.261 -28.191 1.00 88.75 1026 TYR A C 1
ATOM 7873 O O . TYR A 1 1026 ? 29.784 16.199 -28.405 1.00 88.75 1026 TYR A O 1
ATOM 7881 N N . SER A 1 1027 ? 31.093 14.570 -29.185 1.00 91.38 1027 SER A N 1
ATOM 7882 C CA . SER A 1 1027 ? 30.724 14.741 -30.595 1.00 91.38 1027 SER A CA 1
ATOM 7883 C C . SER A 1 1027 ? 30.882 13.423 -31.340 1.00 91.38 1027 SER A C 1
ATOM 7885 O O . SER A 1 1027 ? 31.492 12.481 -30.829 1.00 91.38 1027 SER A O 1
ATOM 7887 N N . ILE A 1 1028 ? 30.296 13.339 -32.530 1.00 93.06 1028 ILE A N 1
ATOM 7888 C CA . ILE A 1 1028 ? 30.414 12.176 -33.412 1.00 93.06 1028 ILE A CA 1
ATOM 7889 C C . ILE A 1 1028 ? 30.934 12.588 -34.787 1.00 93.06 1028 ILE A C 1
ATOM 7891 O O . ILE A 1 1028 ? 30.690 13.701 -35.239 1.00 93.06 1028 ILE A O 1
ATOM 7895 N N . LEU A 1 1029 ? 31.592 11.669 -35.486 1.00 92.00 1029 LEU A N 1
ATOM 7896 C CA . LEU A 1 1029 ? 31.892 11.802 -36.909 1.00 92.00 1029 LEU A CA 1
ATOM 7897 C C . LEU A 1 1029 ? 30.626 11.581 -37.744 1.00 92.00 1029 LEU A C 1
ATOM 7899 O O . LEU A 1 1029 ? 29.958 10.551 -37.595 1.00 92.00 1029 LEU A O 1
ATOM 7903 N N . THR A 1 1030 ? 30.319 12.532 -38.627 1.00 92.19 1030 THR A N 1
ATOM 7904 C CA . THR A 1 1030 ? 29.277 12.421 -39.655 1.00 92.19 1030 THR A CA 1
ATOM 7905 C C . THR A 1 1030 ? 29.920 12.268 -41.033 1.00 92.19 1030 THR A C 1
ATOM 7907 O O . THR A 1 1030 ? 31.047 12.699 -41.264 1.00 92.19 1030 THR A O 1
ATOM 7910 N N . PHE A 1 1031 ? 29.216 11.602 -41.946 1.00 91.69 1031 PHE A N 1
ATOM 7911 C CA . PHE A 1 1031 ? 29.692 11.318 -43.298 1.00 91.69 1031 PHE A CA 1
ATOM 7912 C C . PHE A 1 1031 ? 28.656 11.778 -44.319 1.00 91.69 1031 PHE A C 1
ATOM 7914 O O . PHE A 1 1031 ? 27.448 11.605 -44.119 1.00 91.69 1031 PHE A O 1
ATOM 7921 N N . GLU A 1 1032 ? 29.121 12.329 -45.439 1.00 91.69 1032 GLU A N 1
ATOM 7922 C CA . GLU A 1 1032 ? 28.236 12.633 -46.560 1.00 91.69 1032 GLU A CA 1
ATOM 7923 C C . GLU A 1 1032 ? 27.697 11.341 -47.180 1.00 91.69 1032 GLU A C 1
ATOM 7925 O O . GLU A 1 1032 ? 28.436 10.377 -47.392 1.00 91.69 1032 GLU A O 1
ATOM 7930 N N . ALA A 1 1033 ? 26.397 11.333 -47.476 1.00 93.00 1033 ALA A N 1
ATOM 7931 C CA . ALA A 1 1033 ? 25.680 10.179 -47.997 1.00 93.00 1033 ALA A CA 1
ATOM 7932 C C . ALA A 1 1033 ? 24.809 10.579 -49.192 1.00 93.00 1033 ALA A C 1
ATOM 7934 O O . ALA A 1 1033 ? 24.067 11.560 -49.122 1.00 93.00 1033 ALA A O 1
ATOM 7935 N N . LYS A 1 1034 ? 24.852 9.791 -50.270 1.00 93.44 1034 LYS A N 1
ATOM 7936 C CA . LYS A 1 1034 ? 23.991 9.958 -51.451 1.00 93.44 1034 LYS A CA 1
ATOM 7937 C C . LYS A 1 1034 ? 23.493 8.610 -51.969 1.00 93.44 1034 LYS A C 1
ATOM 7939 O O . LYS A 1 1034 ? 24.099 7.577 -51.693 1.00 93.44 1034 LYS A O 1
ATOM 7944 N N . ALA A 1 1035 ? 22.391 8.621 -52.713 1.00 93.81 1035 ALA A N 1
ATOM 7945 C CA . ALA A 1 1035 ? 21.885 7.447 -53.419 1.00 93.81 1035 ALA A CA 1
ATOM 7946 C C . ALA A 1 1035 ? 21.905 7.703 -54.929 1.00 93.81 1035 ALA A C 1
ATOM 7948 O O . ALA A 1 1035 ? 21.313 8.676 -55.389 1.00 93.81 1035 ALA A O 1
ATOM 7949 N N . GLU A 1 1036 ? 22.561 6.825 -55.683 1.00 94.06 1036 GLU A N 1
ATOM 7950 C CA . GLU A 1 1036 ? 22.645 6.865 -57.148 1.00 94.06 1036 GLU A CA 1
ATOM 7951 C C . GLU A 1 1036 ? 22.331 5.465 -57.684 1.00 94.06 1036 GLU A C 1
ATOM 7953 O O . GLU A 1 1036 ? 22.838 4.476 -57.160 1.00 94.06 1036 GLU A O 1
ATOM 7958 N N . GLU A 1 1037 ? 21.429 5.366 -58.667 1.00 91.94 1037 GLU A N 1
ATOM 7959 C CA . GLU A 1 1037 ? 21.033 4.095 -59.309 1.00 91.94 1037 GLU A CA 1
ATOM 7960 C C . GLU A 1 1037 ? 20.627 2.970 -58.324 1.00 91.94 1037 GLU A C 1
ATOM 7962 O O . GLU A 1 1037 ? 20.824 1.782 -58.571 1.00 91.94 1037 GLU A O 1
ATOM 7967 N N . GLY A 1 1038 ? 20.041 3.331 -57.175 1.00 92.19 1038 GLY A N 1
ATOM 7968 C CA . GLY A 1 1038 ? 19.617 2.376 -56.142 1.00 92.19 1038 GLY A CA 1
ATOM 7969 C C . GLY A 1 1038 ? 20.739 1.874 -55.222 1.00 92.19 1038 GLY A C 1
ATOM 7970 O O . GLY A 1 1038 ? 20.488 1.004 -54.384 1.00 92.19 1038 GLY A O 1
ATOM 7971 N N . VAL A 1 1039 ? 21.946 2.432 -55.324 1.00 96.25 1039 VAL A N 1
ATOM 7972 C CA . VAL A 1 1039 ? 23.097 2.154 -54.453 1.00 96.25 1039 VAL A CA 1
ATOM 7973 C C . VAL A 1 1039 ? 23.358 3.351 -53.539 1.00 96.25 1039 VAL A C 1
ATOM 7975 O O . VAL A 1 1039 ? 23.290 4.503 -53.963 1.00 96.25 1039 VAL A O 1
ATOM 7978 N N . VAL A 1 1040 ? 23.647 3.080 -52.265 1.00 96.69 1040 VAL A N 1
ATOM 7979 C CA . VAL A 1 1040 ? 24.027 4.091 -51.272 1.00 96.69 1040 VAL A CA 1
ATOM 7980 C C . VAL A 1 1040 ? 25.542 4.254 -51.277 1.00 96.69 1040 VAL A C 1
ATOM 7982 O O . VAL A 1 1040 ? 26.274 3.290 -51.035 1.00 96.69 1040 VAL A O 1
ATOM 7985 N N . TYR A 1 1041 ? 25.998 5.482 -51.511 1.00 96.50 1041 TYR A N 1
ATOM 7986 C CA . TYR A 1 1041 ? 27.401 5.876 -51.476 1.00 96.50 1041 TYR A CA 1
ATOM 7987 C C . TYR A 1 1041 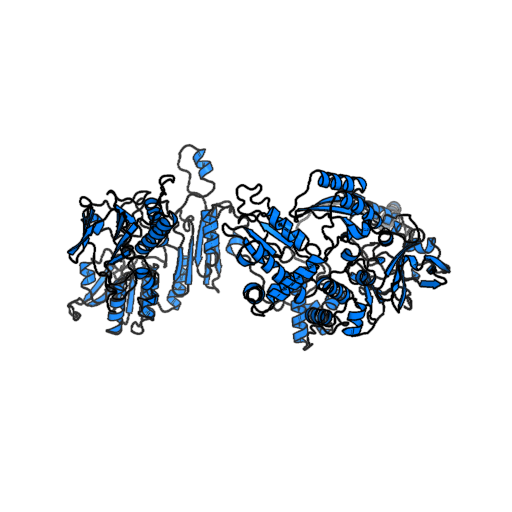? 27.673 6.761 -50.266 1.00 96.50 1041 TYR A C 1
ATOM 7989 O O . TYR A 1 1041 ? 26.900 7.679 -49.984 1.00 96.50 1041 TYR A O 1
ATOM 7997 N N . LEU A 1 1042 ? 28.796 6.513 -49.595 1.00 95.12 1042 LEU A N 1
ATOM 7998 C CA . LEU A 1 1042 ? 29.318 7.372 -48.535 1.00 95.12 1042 LEU A CA 1
ATOM 7999 C C . LEU A 1 1042 ? 30.660 7.970 -48.961 1.00 95.12 1042 LEU A C 1
ATOM 8001 O O . LEU A 1 1042 ? 31.465 7.282 -49.591 1.00 95.12 1042 LEU A O 1
ATOM 8005 N N . LEU A 1 1043 ? 30.910 9.231 -48.613 1.00 93.06 1043 LEU A N 1
ATOM 8006 C CA . LEU A 1 1043 ? 32.227 9.848 -48.766 1.00 93.06 1043 LEU A CA 1
ATOM 8007 C C . LEU A 1 1043 ? 33.098 9.430 -47.575 1.00 93.06 1043 LEU A C 1
ATOM 8009 O O . LEU A 1 1043 ? 32.862 9.877 -46.454 1.00 93.06 1043 LEU A O 1
ATOM 8013 N N . LEU A 1 1044 ? 34.068 8.542 -47.807 1.00 92.88 1044 LEU A N 1
ATOM 8014 C CA . LEU A 1 1044 ? 34.869 7.917 -46.748 1.00 92.88 1044 LEU A CA 1
ATOM 8015 C C . LEU A 1 1044 ? 36.374 7.960 -47.065 1.00 92.88 1044 LEU A C 1
ATOM 8017 O O . LEU A 1 1044 ? 36.756 7.840 -48.236 1.00 92.88 1044 LEU A O 1
ATOM 8021 N N . PRO A 1 1045 ? 37.240 8.072 -46.042 1.00 92.50 1045 PRO A N 1
ATOM 8022 C CA . PRO A 1 1045 ? 38.685 7.919 -46.196 1.00 92.50 1045 PRO A CA 1
ATOM 8023 C C . PRO A 1 1045 ? 39.077 6.431 -46.365 1.00 92.50 1045 PRO A C 1
ATOM 8025 O O . PRO A 1 1045 ? 38.223 5.536 -46.275 1.00 92.50 1045 PRO A O 1
ATOM 8028 N N . PRO A 1 1046 ? 40.369 6.125 -46.592 1.00 92.06 1046 PRO A N 1
ATOM 8029 C CA . PRO A 1 1046 ? 40.884 4.758 -46.557 1.00 92.06 1046 PRO A CA 1
ATOM 8030 C C . PRO A 1 1046 ? 40.567 4.053 -45.225 1.00 92.06 1046 PRO A C 1
ATOM 8032 O O . PRO A 1 1046 ? 40.463 4.694 -44.176 1.00 92.06 1046 PRO A O 1
ATOM 8035 N N . THR A 1 1047 ? 40.370 2.732 -45.269 1.00 91.75 1047 THR A N 1
ATOM 8036 C CA . THR A 1 1047 ? 39.928 1.929 -44.112 1.00 91.75 1047 THR A CA 1
ATOM 8037 C C . THR A 1 1047 ? 40.890 2.013 -42.931 1.00 91.75 1047 THR A C 1
ATOM 8039 O O . THR A 1 1047 ? 40.443 2.125 -41.799 1.00 91.75 1047 THR A O 1
ATOM 8042 N N . ASP A 1 1048 ? 42.198 2.021 -43.184 1.00 90.00 1048 ASP A N 1
ATOM 8043 C CA . ASP A 1 1048 ? 43.254 2.155 -42.176 1.00 90.00 1048 ASP A CA 1
ATOM 8044 C C . ASP A 1 1048 ? 43.208 3.506 -41.447 1.00 90.00 1048 ASP A C 1
ATOM 8046 O O . ASP A 1 1048 ? 43.349 3.552 -40.224 1.00 90.00 1048 ASP A O 1
ATOM 8050 N N . ALA A 1 1049 ? 42.941 4.593 -42.177 1.00 89.69 1049 ALA A N 1
ATOM 8051 C CA . ALA A 1 1049 ? 42.796 5.926 -41.599 1.00 89.69 1049 ALA A CA 1
ATOM 8052 C C . ALA A 1 1049 ? 41.540 6.041 -40.717 1.00 89.69 1049 ALA A C 1
ATOM 8054 O O . ALA A 1 1049 ? 41.595 6.660 -39.654 1.00 89.69 1049 ALA A O 1
ATOM 8055 N N . LEU A 1 1050 ? 40.419 5.431 -41.127 1.00 90.75 1050 LEU A N 1
ATOM 8056 C CA . LEU A 1 1050 ? 39.192 5.451 -40.324 1.00 90.75 1050 LEU A CA 1
ATOM 8057 C C . LEU A 1 1050 ? 39.274 4.515 -39.115 1.00 90.75 1050 LEU A C 1
ATOM 8059 O O . LEU A 1 1050 ? 38.887 4.909 -38.016 1.00 90.75 1050 LEU A O 1
ATOM 8063 N N . ASP A 1 1051 ? 39.810 3.305 -39.292 1.00 92.56 1051 ASP A N 1
ATOM 8064 C CA . ASP A 1 1051 ? 39.947 2.310 -38.225 1.00 92.56 1051 ASP A CA 1
ATOM 8065 C C . ASP A 1 1051 ? 40.884 2.809 -37.113 1.00 92.56 1051 ASP A C 1
ATOM 8067 O O . ASP A 1 1051 ? 40.628 2.556 -35.936 1.00 92.56 1051 ASP A O 1
ATOM 8071 N N . ALA A 1 1052 ? 41.909 3.608 -37.436 1.00 88.88 1052 ALA A N 1
ATOM 8072 C CA . ALA A 1 1052 ? 42.756 4.255 -36.431 1.00 88.88 1052 ALA A CA 1
ATOM 8073 C C . ALA A 1 1052 ? 41.954 5.114 -35.429 1.00 88.88 1052 ALA A C 1
ATOM 8075 O O . ALA A 1 1052 ? 42.341 5.236 -34.259 1.00 88.88 1052 ALA A O 1
ATOM 8076 N N . VAL A 1 1053 ? 40.819 5.673 -35.861 1.00 89.88 1053 VAL A N 1
ATOM 8077 C CA . VAL A 1 1053 ? 39.956 6.542 -35.052 1.00 89.88 1053 VAL A CA 1
ATOM 8078 C C . VAL A 1 1053 ? 38.745 5.792 -34.500 1.00 89.88 1053 VAL A C 1
ATOM 8080 O O . VAL A 1 1053 ? 38.459 5.933 -33.316 1.00 89.88 1053 VAL A O 1
ATOM 8083 N N . LEU A 1 1054 ? 38.050 4.988 -35.312 1.00 92.12 1054 LEU A N 1
ATOM 8084 C CA . LEU A 1 1054 ? 36.718 4.431 -35.021 1.00 92.12 1054 LEU A CA 1
ATOM 8085 C C . LEU A 1 1054 ? 36.632 2.892 -35.014 1.00 92.12 1054 LEU A C 1
ATOM 8087 O O . LEU A 1 1054 ? 35.524 2.353 -34.949 1.00 92.12 1054 LEU A O 1
ATOM 8091 N N . SER A 1 1055 ? 37.764 2.180 -35.045 1.00 92.25 1055 SER A N 1
ATOM 8092 C CA . SER A 1 1055 ? 37.801 0.708 -34.984 1.00 92.25 1055 SER A CA 1
ATOM 8093 C C . SER A 1 1055 ? 36.944 0.148 -33.841 1.00 92.25 1055 SER A C 1
ATOM 8095 O O . SER A 1 1055 ? 37.048 0.577 -32.686 1.00 92.25 1055 SER A O 1
ATOM 8097 N N . THR A 1 1056 ? 36.129 -0.868 -34.148 1.00 90.94 1056 THR A N 1
ATOM 8098 C CA . THR A 1 1056 ? 35.346 -1.596 -33.137 1.00 90.94 1056 THR A CA 1
ATOM 8099 C C . THR A 1 1056 ? 36.262 -2.271 -32.122 1.00 90.94 1056 THR A C 1
ATOM 8101 O O . THR A 1 1056 ? 36.016 -2.190 -30.922 1.00 90.94 1056 THR A O 1
ATOM 8104 N N . THR A 1 1057 ? 37.348 -2.889 -32.584 1.00 89.62 1057 THR A N 1
ATOM 8105 C CA . THR A 1 1057 ? 38.325 -3.600 -31.747 1.00 89.62 1057 THR A CA 1
ATOM 8106 C C . THR A 1 1057 ? 39.071 -2.665 -30.795 1.00 89.62 1057 THR A C 1
ATOM 8108 O O . THR A 1 1057 ? 39.386 -3.058 -29.668 1.00 89.62 1057 THR A O 1
ATOM 8111 N N . LYS A 1 1058 ? 39.335 -1.423 -31.223 1.00 87.75 1058 LYS A N 1
ATOM 8112 C CA . LYS A 1 1058 ? 39.954 -0.379 -30.394 1.00 87.75 1058 LYS A CA 1
ATOM 8113 C C . LYS A 1 1058 ? 39.042 0.051 -29.247 1.00 87.75 1058 LYS A C 1
ATOM 8115 O O . LYS A 1 1058 ? 39.514 0.223 -28.129 1.00 87.75 1058 LYS A O 1
ATOM 8120 N N . TRP A 1 1059 ? 37.751 0.228 -29.522 1.00 87.38 1059 TRP A N 1
ATOM 8121 C CA . TRP A 1 1059 ? 36.803 0.795 -28.557 1.00 87.38 1059 TRP A CA 1
ATOM 8122 C C . TRP A 1 1059 ? 35.911 -0.231 -27.851 1.00 87.38 1059 TRP A C 1
ATOM 8124 O O . TRP A 1 1059 ? 35.062 0.161 -27.049 1.00 87.38 1059 TRP A O 1
ATOM 8134 N N . MET A 1 1060 ? 36.089 -1.528 -28.118 1.00 87.12 1060 MET A N 1
ATOM 8135 C CA . MET A 1 1060 ? 35.343 -2.593 -27.445 1.00 87.12 1060 MET A CA 1
ATOM 8136 C C . MET A 1 1060 ? 35.533 -2.544 -25.922 1.00 87.12 1060 MET A C 1
ATOM 8138 O O . MET A 1 1060 ? 36.621 -2.253 -25.426 1.00 87.12 1060 MET A O 1
ATOM 8142 N N . ILE A 1 1061 ? 34.481 -2.871 -25.173 1.00 85.81 1061 ILE A N 1
ATOM 8143 C CA . ILE A 1 1061 ? 34.517 -2.893 -23.701 1.00 85.81 1061 ILE A CA 1
ATOM 8144 C C . ILE A 1 1061 ? 35.286 -4.143 -23.236 1.00 85.81 1061 ILE A C 1
ATOM 8146 O O . ILE A 1 1061 ? 34.919 -5.248 -23.639 1.00 85.81 1061 ILE A O 1
ATOM 8150 N N . ARG A 1 1062 ? 36.314 -3.981 -22.390 1.00 85.38 1062 ARG A N 1
ATOM 8151 C CA . ARG A 1 1062 ? 37.190 -5.059 -21.877 1.00 85.38 1062 ARG A CA 1
ATOM 8152 C C . ARG A 1 1062 ? 37.278 -5.052 -20.351 1.00 85.38 1062 ARG A C 1
ATOM 8154 O O . ARG A 1 1062 ? 36.865 -4.087 -19.708 1.00 85.38 1062 ARG A O 1
ATOM 8161 N N . LYS A 1 1063 ? 37.804 -6.125 -19.759 1.00 79.25 1063 LYS A N 1
ATOM 8162 C CA . LYS A 1 1063 ? 38.117 -6.201 -18.325 1.00 79.25 1063 LYS A CA 1
ATOM 8163 C C . LYS A 1 1063 ? 39.150 -5.127 -17.935 1.00 79.25 1063 LYS A C 1
ATOM 8165 O O . LYS A 1 1063 ? 40.085 -4.857 -18.679 1.00 79.25 1063 LYS A O 1
ATOM 8170 N N . ALA A 1 1064 ? 39.016 -4.551 -16.738 1.00 70.12 1064 ALA A N 1
ATOM 8171 C CA . ALA A 1 1064 ? 39.830 -3.414 -16.284 1.00 70.12 1064 ALA A CA 1
ATOM 8172 C C . ALA A 1 1064 ? 41.361 -3.646 -16.322 1.00 70.12 1064 ALA A C 1
ATOM 8174 O O . ALA A 1 1064 ? 42.109 -2.718 -16.615 1.00 70.12 1064 ALA A O 1
ATOM 8175 N N . GLU A 1 1065 ? 41.835 -4.869 -16.051 1.00 63.19 1065 GLU A N 1
ATOM 8176 C CA . GLU A 1 1065 ? 43.266 -5.224 -16.142 1.00 63.19 1065 GLU A CA 1
ATOM 8177 C C . GLU A 1 1065 ? 43.774 -5.150 -17.593 1.00 63.19 1065 GLU A C 1
ATOM 8179 O O . GLU A 1 1065 ? 44.820 -4.560 -17.852 1.00 63.19 1065 GLU A O 1
ATOM 8184 N N . GLU A 1 1066 ? 42.988 -5.649 -18.549 1.00 61.97 1066 GLU A N 1
ATOM 8185 C CA . GLU A 1 1066 ? 43.315 -5.586 -19.977 1.00 61.97 1066 GLU A CA 1
ATOM 8186 C C . GLU A 1 1066 ? 43.197 -4.168 -20.541 1.00 61.97 1066 GLU A C 1
ATOM 8188 O O . GLU A 1 1066 ? 43.917 -3.815 -21.469 1.00 61.97 1066 GLU A O 1
ATOM 8193 N N . GLU A 1 1067 ? 42.298 -3.337 -20.001 1.00 63.53 1067 GLU A N 1
ATOM 8194 C CA . GLU A 1 1067 ? 42.202 -1.927 -20.393 1.00 63.53 1067 GLU A CA 1
ATOM 8195 C C . GLU A 1 1067 ? 43.484 -1.169 -20.017 1.00 63.53 1067 GLU A C 1
ATOM 8197 O O . GLU A 1 1067 ? 43.995 -0.402 -20.830 1.00 63.53 1067 GLU A O 1
ATOM 8202 N N . SER A 1 1068 ? 44.061 -1.453 -18.842 1.00 60.34 1068 SER A N 1
ATOM 8203 C CA . SER A 1 1068 ? 45.370 -0.929 -18.428 1.00 60.34 1068 SER A CA 1
ATOM 8204 C C . SER A 1 1068 ? 46.491 -1.387 -19.371 1.00 60.34 1068 SER A C 1
ATOM 8206 O O . SER A 1 1068 ? 47.270 -0.569 -19.856 1.00 60.34 1068 SER A O 1
ATOM 8208 N N . GLU A 1 1069 ? 46.549 -2.679 -19.707 1.00 59.34 1069 GLU A N 1
ATOM 8209 C CA . GLU A 1 1069 ? 47.551 -3.221 -20.639 1.00 59.34 1069 GLU A CA 1
ATOM 8210 C C . GLU A 1 1069 ? 47.391 -2.674 -22.071 1.00 59.34 1069 GLU A C 1
ATOM 8212 O O . GLU A 1 1069 ? 48.379 -2.356 -22.736 1.00 59.34 1069 GLU A O 1
ATOM 8217 N N . ALA A 1 1070 ? 46.154 -2.495 -22.543 1.00 60.50 1070 ALA A N 1
ATOM 8218 C CA . ALA A 1 1070 ? 45.855 -1.928 -23.856 1.00 60.50 1070 ALA A CA 1
ATOM 8219 C C . ALA A 1 1070 ? 46.182 -0.427 -23.940 1.00 60.50 1070 ALA A C 1
ATOM 8221 O O . ALA A 1 1070 ? 46.685 0.023 -24.972 1.00 60.50 1070 ALA A O 1
ATOM 8222 N N . LEU A 1 1071 ? 45.948 0.338 -22.865 1.00 56.50 1071 LEU A N 1
ATOM 8223 C CA . LEU A 1 1071 ? 46.351 1.747 -22.761 1.00 56.50 1071 LEU A CA 1
ATOM 8224 C C . LEU A 1 1071 ? 47.878 1.905 -22.812 1.00 56.50 1071 LEU A C 1
ATOM 8226 O O . LEU A 1 1071 ? 48.376 2.860 -23.404 1.00 56.50 1071 LEU A O 1
ATOM 8230 N N . VAL A 1 1072 ? 48.624 0.945 -22.260 1.00 53.91 1072 VAL A N 1
ATOM 8231 C CA . VAL A 1 1072 ? 50.095 0.914 -22.314 1.00 53.91 1072 VAL A CA 1
ATOM 8232 C C . VAL A 1 1072 ? 50.615 0.457 -23.694 1.00 53.91 1072 VAL A C 1
ATOM 8234 O O . VAL A 1 1072 ? 51.729 0.804 -24.083 1.00 53.91 1072 VAL A O 1
ATOM 8237 N N . GLY A 1 1073 ? 49.810 -0.263 -24.485 1.00 43.56 1073 GLY A N 1
ATOM 8238 C CA . GLY A 1 1073 ? 50.218 -0.892 -25.751 1.00 43.56 1073 GLY A CA 1
ATOM 8239 C C . GLY A 1 1073 ? 49.990 -0.104 -27.056 1.00 43.56 1073 GLY A C 1
ATOM 8240 O O . GLY A 1 1073 ? 50.249 -0.647 -28.131 1.00 43.56 1073 GLY A O 1
ATOM 8241 N N . GLY A 1 1074 ? 49.505 1.145 -27.023 1.00 38.06 1074 GLY A N 1
ATOM 8242 C CA . GLY A 1 1074 ? 48.941 1.836 -28.201 1.00 38.06 1074 GLY A CA 1
ATOM 8243 C C . GLY A 1 1074 ? 49.575 3.173 -28.635 1.00 38.06 1074 GLY A C 1
ATOM 8244 O O . GLY A 1 1074 ? 48.857 4.158 -28.725 1.00 38.06 1074 GLY A O 1
ATOM 8245 N N . LYS A 1 1075 ? 50.871 3.181 -28.992 1.00 35.72 1075 LYS A N 1
ATOM 8246 C CA . LYS A 1 1075 ? 51.645 4.207 -29.757 1.00 35.72 1075 LYS A CA 1
ATOM 8247 C C . LYS A 1 1075 ? 51.924 5.615 -29.163 1.00 35.72 1075 LYS A C 1
ATOM 82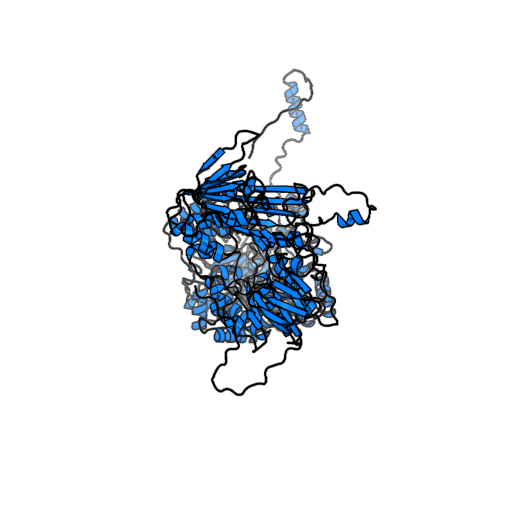49 O O . LYS A 1 1075 ? 51.107 6.523 -29.212 1.00 35.72 1075 LYS A O 1
ATOM 8254 N N . SER A 1 1076 ? 53.216 5.777 -28.833 1.00 42.34 1076 SER A N 1
ATOM 8255 C CA . SER A 1 1076 ? 54.166 6.883 -29.108 1.00 42.34 1076 SER A CA 1
ATOM 8256 C C . SER A 1 1076 ? 53.819 8.334 -28.742 1.00 42.34 1076 SER A C 1
ATOM 8258 O O . SER A 1 1076 ? 53.136 9.031 -29.488 1.00 42.34 1076 SER A O 1
ATOM 8260 N N . GLY A 1 1077 ? 54.499 8.830 -27.701 1.00 27.78 1077 GLY A N 1
ATOM 8261 C CA . GLY A 1 1077 ? 54.653 10.249 -27.384 1.00 27.78 1077 GLY A CA 1
ATOM 8262 C C . GLY A 1 1077 ? 55.751 10.487 -26.342 1.00 27.78 1077 GLY A C 1
ATOM 8263 O O . GLY A 1 1077 ? 55.446 10.697 -25.180 1.00 27.78 1077 GLY A O 1
ATOM 8264 N N . VAL A 1 1078 ? 57.007 10.453 -26.802 1.00 28.50 1078 VAL A N 1
ATOM 8265 C CA . VAL A 1 1078 ? 58.229 11.016 -26.186 1.00 28.50 1078 VAL A CA 1
ATOM 8266 C C . VAL A 1 1078 ? 58.645 10.463 -24.810 1.00 28.50 1078 VAL A C 1
ATOM 8268 O O . VAL A 1 1078 ? 58.224 10.939 -23.759 1.00 28.50 1078 VAL A O 1
ATOM 8271 N N . GLU A 1 1079 ? 59.616 9.543 -24.825 1.00 31.47 1079 GLU A N 1
ATOM 8272 C CA . GLU A 1 1079 ? 60.589 9.433 -23.735 1.00 31.47 1079 GLU A CA 1
ATOM 8273 C C . GLU A 1 1079 ? 61.291 10.788 -23.569 1.00 31.47 1079 GLU A C 1
ATOM 8275 O O . GLU A 1 1079 ? 62.190 11.142 -24.329 1.00 31.47 1079 GLU A O 1
ATOM 8280 N N . ILE A 1 1080 ? 60.912 11.543 -22.542 1.00 31.95 1080 ILE A N 1
ATOM 8281 C CA . ILE A 1 1080 ? 61.921 12.267 -21.776 1.00 31.95 1080 ILE A CA 1
ATOM 8282 C C . ILE A 1 1080 ? 62.233 11.347 -20.608 1.00 31.95 1080 ILE A C 1
ATOM 8284 O O . ILE A 1 1080 ? 61.613 11.421 -19.547 1.00 31.95 1080 ILE A O 1
ATOM 8288 N N . ALA A 1 1081 ? 63.162 10.422 -20.845 1.00 34.12 1081 ALA A N 1
ATOM 8289 C CA . ALA A 1 1081 ? 63.816 9.700 -19.775 1.00 34.12 1081 ALA A CA 1
ATOM 8290 C C . ALA A 1 1081 ? 64.522 10.741 -18.897 1.00 34.12 1081 ALA A C 1
ATOM 8292 O O . ALA A 1 1081 ? 65.611 11.224 -19.212 1.00 34.12 1081 ALA A O 1
ATOM 8293 N N . GLY A 1 1082 ? 63.863 11.127 -17.803 1.00 37.38 1082 GLY A N 1
ATOM 8294 C CA . GLY A 1 1082 ? 64.553 11.714 -16.668 1.00 37.38 1082 GLY A CA 1
ATOM 8295 C C . GLY A 1 1082 ? 65.654 10.743 -16.229 1.00 37.38 1082 GLY A C 1
ATOM 8296 O O . GLY A 1 1082 ? 65.467 9.528 -16.349 1.00 37.38 1082 GLY A O 1
ATOM 8297 N N . PRO A 1 1083 ? 66.816 11.238 -15.776 1.00 36.00 1083 PRO A N 1
ATOM 8298 C CA . PRO A 1 1083 ? 67.972 10.385 -15.577 1.00 36.00 1083 PRO A CA 1
ATOM 8299 C C . PRO A 1 1083 ? 67.640 9.274 -14.581 1.00 36.00 1083 PRO A C 1
ATOM 8301 O O . PRO A 1 1083 ? 67.063 9.544 -13.524 1.00 36.00 1083 PRO A O 1
ATOM 8304 N N . THR A 1 1084 ? 68.003 8.038 -14.928 1.00 43.41 1084 THR A N 1
ATOM 8305 C CA . THR A 1 1084 ? 67.890 6.858 -14.059 1.00 43.41 1084 THR A CA 1
ATOM 8306 C C . THR A 1 1084 ? 68.487 7.125 -12.679 1.00 43.41 1084 THR A C 1
ATOM 8308 O O . THR A 1 1084 ? 69.421 7.918 -12.562 1.00 43.41 1084 THR A O 1
ATOM 8311 N N . ASP A 1 1085 ? 68.033 6.398 -11.656 1.00 43.38 1085 ASP A N 1
ATOM 8312 C CA . ASP A 1 1085 ? 68.519 6.512 -10.270 1.00 43.38 1085 ASP A CA 1
ATOM 8313 C C . ASP A 1 1085 ? 70.052 6.447 -10.131 1.00 43.38 1085 ASP A C 1
ATOM 8315 O O . ASP A 1 1085 ? 70.596 6.987 -9.176 1.00 43.38 1085 ASP A O 1
ATOM 8319 N N . ALA A 1 1086 ? 70.770 5.859 -11.096 1.00 45.09 1086 ALA A N 1
ATOM 8320 C CA . ALA A 1 1086 ? 72.232 5.896 -11.178 1.00 45.09 1086 ALA A CA 1
ATOM 8321 C C . ALA A 1 1086 ? 72.805 7.308 -11.448 1.00 45.09 1086 ALA A C 1
ATOM 8323 O O . ALA A 1 1086 ? 73.771 7.708 -10.807 1.00 45.09 1086 ALA A O 1
ATOM 8324 N N . VAL A 1 1087 ? 72.163 8.096 -12.315 1.00 46.78 1087 VAL A N 1
ATOM 8325 C CA . VAL A 1 1087 ? 72.573 9.465 -12.687 1.00 46.78 1087 VAL A CA 1
ATOM 8326 C C . VAL A 1 1087 ? 72.083 10.494 -11.657 1.00 46.78 1087 VAL A C 1
ATOM 8328 O O . VAL A 1 1087 ? 72.740 11.503 -11.415 1.00 46.78 1087 VAL A O 1
ATOM 8331 N N . GLN A 1 1088 ? 70.969 10.223 -10.964 1.00 45.75 1088 GLN A N 1
ATOM 8332 C CA . GLN A 1 1088 ? 70.564 11.019 -9.794 1.00 45.75 1088 GLN A CA 1
ATOM 8333 C C . GLN A 1 1088 ? 71.471 10.781 -8.578 1.00 45.75 1088 GLN A C 1
ATOM 8335 O O . GLN A 1 1088 ? 71.585 11.665 -7.728 1.00 45.75 1088 GLN A O 1
ATOM 8340 N N . LYS A 1 1089 ? 72.125 9.613 -8.500 1.00 45.12 1089 LYS A N 1
ATOM 8341 C CA . LYS A 1 1089 ? 73.126 9.286 -7.477 1.00 45.12 1089 LYS A CA 1
ATOM 8342 C C . LYS A 1 1089 ? 74.463 9.976 -7.760 1.00 45.12 1089 LYS A C 1
ATOM 8344 O O . LYS A 1 1089 ? 74.979 10.623 -6.859 1.00 45.12 1089 LYS A O 1
ATOM 8349 N N . GLU A 1 1090 ? 74.929 9.980 -9.013 1.00 46.34 1090 GLU A N 1
ATOM 8350 C CA . GLU A 1 1090 ? 76.113 10.754 -9.438 1.00 46.34 1090 GLU A CA 1
ATOM 8351 C C . GLU A 1 1090 ? 75.927 12.270 -9.232 1.00 46.34 1090 GLU A C 1
ATOM 8353 O O . GLU A 1 1090 ? 76.799 12.922 -8.667 1.00 46.34 1090 GLU A O 1
ATOM 8358 N N . ALA A 1 1091 ? 74.751 12.834 -9.543 1.00 42.41 1091 ALA A N 1
ATOM 8359 C CA . ALA A 1 1091 ? 74.468 14.259 -9.309 1.00 42.41 1091 ALA A CA 1
ATOM 8360 C C . ALA A 1 1091 ? 74.303 14.644 -7.818 1.00 42.41 1091 ALA A C 1
ATOM 8362 O O . ALA A 1 1091 ? 74.407 15.823 -7.461 1.00 42.41 1091 ALA A O 1
ATOM 8363 N N . ARG A 1 1092 ? 74.018 13.671 -6.937 1.00 46.34 1092 ARG A N 1
ATOM 8364 C CA . ARG A 1 1092 ? 73.981 13.855 -5.472 1.00 46.34 1092 ARG A CA 1
ATOM 8365 C C . ARG A 1 1092 ? 75.373 13.743 -4.858 1.00 46.34 1092 ARG A C 1
ATOM 8367 O O . ARG A 1 1092 ? 75.679 14.516 -3.952 1.00 46.34 1092 ARG A O 1
ATOM 8374 N N . ASP A 1 1093 ? 76.192 12.833 -5.374 1.00 48.56 1093 ASP A N 1
ATOM 8375 C CA . ASP A 1 1093 ? 77.563 12.608 -4.924 1.00 48.56 1093 ASP A CA 1
ATOM 8376 C C . ASP A 1 1093 ? 78.508 13.736 -5.402 1.00 48.56 1093 ASP A C 1
ATOM 8378 O O . ASP A 1 1093 ? 79.353 14.179 -4.622 1.00 48.56 1093 ASP A O 1
ATOM 8382 N N . ASP A 1 1094 ? 78.277 14.335 -6.581 1.00 44.53 1094 ASP A N 1
ATOM 8383 C CA . ASP A 1 1094 ? 79.010 15.529 -7.046 1.00 44.53 1094 ASP A CA 1
ATOM 8384 C C . ASP A 1 1094 ? 78.711 16.773 -6.185 1.00 44.53 1094 ASP A C 1
ATOM 8386 O O . ASP A 1 1094 ? 79.633 17.484 -5.778 1.00 44.53 1094 ASP A O 1
ATOM 8390 N N . LYS A 1 1095 ? 77.444 16.996 -5.794 1.00 45.53 1095 LYS A N 1
ATOM 8391 C CA . LYS A 1 1095 ? 77.047 18.128 -4.925 1.00 45.53 1095 LYS A CA 1
ATOM 8392 C C . LYS A 1 1095 ? 77.480 17.988 -3.464 1.00 45.53 1095 LYS A C 1
ATOM 8394 O O . LYS A 1 1095 ? 77.602 18.995 -2.769 1.00 45.53 1095 LYS A O 1
ATOM 8399 N N . LEU A 1 1096 ? 77.699 16.764 -2.982 1.00 45.88 1096 LEU A N 1
ATOM 8400 C CA . LEU A 1 1096 ? 78.233 16.504 -1.640 1.00 45.88 1096 LEU A CA 1
ATOM 8401 C C . LEU A 1 1096 ? 79.769 16.563 -1.606 1.00 45.88 1096 LEU A C 1
ATOM 8403 O O . LEU A 1 1096 ? 80.333 16.764 -0.530 1.00 45.88 1096 LEU A O 1
ATOM 8407 N N . SER A 1 1097 ? 80.441 16.478 -2.762 1.00 43.66 1097 SER A N 1
ATOM 8408 C CA . SER A 1 1097 ? 81.891 16.684 -2.873 1.00 43.66 1097 SER A CA 1
ATOM 8409 C C . SER A 1 1097 ? 82.296 18.171 -2.913 1.00 43.66 1097 SER A C 1
ATOM 8411 O O . SER A 1 1097 ? 83.371 18.516 -2.426 1.00 43.66 1097 SER A O 1
ATOM 8413 N N . GLU A 1 1098 ? 81.419 19.072 -3.382 1.00 45.47 1098 GLU A N 1
ATOM 8414 C CA . GLU A 1 1098 ? 81.680 20.524 -3.437 1.00 45.47 1098 GLU A CA 1
ATOM 8415 C C . GLU A 1 1098 ? 81.509 21.278 -2.098 1.00 45.47 1098 GLU A C 1
ATOM 8417 O O . GLU A 1 1098 ? 81.964 22.416 -1.985 1.00 45.47 1098 GLU A O 1
ATOM 8422 N N . ALA A 1 1099 ? 80.895 20.685 -1.063 1.00 49.88 1099 ALA A N 1
ATOM 8423 C CA . ALA A 1 1099 ? 80.520 21.413 0.168 1.00 49.88 1099 ALA A CA 1
ATOM 8424 C C . ALA A 1 1099 ? 81.196 20.948 1.478 1.00 49.88 1099 ALA A C 1
ATOM 8426 O O . ALA A 1 1099 ? 80.974 21.551 2.527 1.00 49.88 1099 ALA A O 1
ATOM 8427 N N . GLY A 1 1100 ? 82.045 19.917 1.446 1.00 48.78 1100 GLY A N 1
ATOM 8428 C CA . GLY A 1 1100 ? 83.064 19.668 2.475 1.00 48.78 1100 GLY A CA 1
ATOM 8429 C C . GLY A 1 1100 ? 82.643 19.539 3.952 1.00 48.78 1100 GLY A C 1
ATOM 8430 O O . GLY A 1 1100 ? 83.467 19.879 4.798 1.00 48.78 1100 GLY A O 1
ATOM 8431 N N . LEU A 1 1101 ? 81.445 19.050 4.315 1.00 37.16 1101 LEU A N 1
ATOM 8432 C CA . LEU A 1 1101 ? 81.066 18.803 5.726 1.00 37.16 1101 LEU A CA 1
ATOM 8433 C C . LEU A 1 1101 ? 80.147 17.565 5.920 1.00 37.16 1101 LEU A C 1
ATOM 8435 O O . LEU A 1 1101 ? 79.375 17.238 5.020 1.00 37.16 1101 LEU A O 1
ATOM 8439 N N . PRO A 1 1102 ? 80.240 16.847 7.067 1.00 35.28 1102 PRO A N 1
ATOM 8440 C CA . PRO A 1 1102 ? 79.861 15.432 7.174 1.00 35.28 1102 PRO A CA 1
ATOM 8441 C C . PRO A 1 1102 ? 78.402 15.140 7.574 1.00 35.28 1102 PRO A C 1
ATOM 8443 O O . PRO A 1 1102 ? 77.732 15.923 8.244 1.00 35.28 1102 PRO A O 1
ATOM 8446 N N . LEU A 1 1103 ? 77.970 13.928 7.203 1.00 43.34 1103 LEU A N 1
ATOM 8447 C CA . LEU A 1 1103 ? 76.699 13.272 7.529 1.00 43.34 1103 LEU A CA 1
ATOM 8448 C C . LEU A 1 1103 ? 76.553 12.992 9.035 1.00 43.34 1103 LEU A C 1
ATOM 8450 O O . LEU A 1 1103 ? 77.423 12.360 9.635 1.00 43.34 1103 LEU A O 1
ATOM 8454 N N . GLN A 1 1104 ? 75.410 13.364 9.621 1.00 33.62 1104 GLN A N 1
ATOM 8455 C CA . GLN A 1 1104 ? 74.986 12.874 10.936 1.00 33.62 1104 GLN A CA 1
ATOM 8456 C C . GLN A 1 1104 ? 73.542 12.359 10.919 1.00 33.62 1104 GLN A C 1
ATOM 8458 O O . GLN A 1 1104 ? 72.612 13.024 10.468 1.00 33.62 1104 GLN A O 1
ATOM 8463 N N . GLU A 1 1105 ? 73.399 11.137 11.431 1.00 36.84 1105 GLU A N 1
ATOM 8464 C CA . GLU A 1 1105 ? 72.156 10.441 11.757 1.00 36.84 1105 GLU A CA 1
ATOM 8465 C C . GLU A 1 1105 ? 71.405 11.129 12.911 1.00 36.84 1105 GLU A C 1
ATOM 8467 O O . GLU A 1 1105 ? 72.052 11.587 13.849 1.00 36.84 1105 GLU A O 1
ATOM 8472 N N . GLN A 1 1106 ? 70.063 11.063 12.937 1.00 27.50 1106 GLN A N 1
ATOM 8473 C CA . GLN A 1 1106 ? 69.318 10.446 14.056 1.00 27.50 1106 GLN A CA 1
ATOM 8474 C C . GLN A 1 1106 ? 67.777 10.493 13.927 1.00 27.50 1106 GLN A C 1
ATOM 8476 O O . GLN A 1 1106 ? 67.169 11.531 13.715 1.00 27.50 1106 GLN A O 1
ATOM 8481 N N . LYS A 1 1107 ? 67.198 9.303 14.156 1.00 26.22 1107 LYS A N 1
ATOM 8482 C CA . LYS A 1 1107 ? 66.019 8.908 14.966 1.00 26.22 1107 LYS A CA 1
ATOM 8483 C C . LYS A 1 1107 ? 64.661 9.651 14.927 1.00 26.22 1107 LYS A C 1
ATOM 8485 O O . LYS A 1 1107 ? 64.524 10.834 15.189 1.00 26.22 1107 LYS A O 1
ATOM 8490 N N . LYS A 1 1108 ? 63.643 8.778 14.819 1.00 38.03 1108 LYS A N 1
ATOM 8491 C CA . LYS A 1 1108 ? 62.210 8.863 15.174 1.00 38.03 1108 LYS A CA 1
ATOM 8492 C C . LYS A 1 1108 ? 61.848 9.757 16.375 1.00 38.03 1108 LYS A C 1
ATOM 8494 O O . LYS A 1 1108 ? 62.399 9.547 17.452 1.00 38.03 1108 LYS A O 1
ATOM 8499 N N . ALA A 1 1109 ? 60.745 10.501 16.250 1.00 25.05 1109 ALA A N 1
ATOM 8500 C CA . ALA A 1 1109 ? 59.667 10.605 17.249 1.00 25.05 1109 ALA A CA 1
ATOM 8501 C C . ALA A 1 1109 ? 58.402 11.205 16.596 1.00 25.05 1109 ALA A C 1
ATOM 8503 O O . ALA A 1 1109 ? 58.513 11.909 15.598 1.00 25.05 1109 ALA A O 1
ATOM 8504 N N . GLY A 1 1110 ? 57.217 10.873 17.117 1.00 26.91 1110 GLY A N 1
ATOM 8505 C CA . GLY A 1 1110 ? 55.917 11.242 16.542 1.00 26.91 1110 GLY A CA 1
ATOM 8506 C C . GLY A 1 1110 ? 55.084 12.219 17.380 1.00 26.91 1110 GLY A C 1
ATOM 8507 O O . GLY A 1 1110 ? 55.627 12.958 18.193 1.00 26.91 1110 GLY A O 1
ATOM 8508 N N . CYS A 1 1111 ? 53.761 12.066 17.224 1.00 25.23 1111 CYS A N 1
ATOM 8509 C CA . CYS A 1 1111 ? 52.632 12.588 18.017 1.00 25.23 1111 CYS A CA 1
ATOM 8510 C C . CYS A 1 1111 ? 51.970 13.914 17.579 1.00 25.23 1111 CYS A C 1
ATOM 8512 O O . CYS A 1 1111 ? 52.646 14.866 17.207 1.00 25.23 1111 CYS A O 1
ATOM 8514 N N . GLY A 1 1112 ? 50.636 13.942 17.734 1.00 28.00 1112 GLY A N 1
ATOM 8515 C CA . GLY A 1 1112 ? 49.764 15.129 17.776 1.00 28.00 1112 GLY A CA 1
ATOM 8516 C C . GLY A 1 1112 ? 48.951 15.342 16.499 1.00 28.00 1112 GLY A C 1
ATOM 8517 O O . GLY A 1 1112 ? 49.494 15.786 15.500 1.00 28.00 1112 GLY A O 1
ATOM 8518 N N . GLU A 1 1113 ? 47.712 14.849 16.411 1.00 27.59 1113 GLU A N 1
ATOM 8519 C CA . GLU A 1 1113 ? 46.481 15.545 16.844 1.00 27.59 1113 GLU A CA 1
ATOM 8520 C C . GLU A 1 1113 ? 46.226 16.865 16.105 1.00 27.59 1113 GLU A C 1
ATOM 8522 O O . GLU A 1 1113 ? 46.885 17.868 16.352 1.00 27.59 1113 GLU A O 1
ATOM 8527 N N . SER A 1 1114 ? 45.195 16.885 15.257 1.00 30.62 1114 SER A N 1
ATOM 8528 C CA . SER A 1 1114 ? 43.948 17.633 15.491 1.00 30.62 1114 SER A CA 1
ATOM 8529 C C . SER A 1 1114 ? 43.258 18.018 14.173 1.00 30.62 1114 SER A C 1
ATOM 8531 O O . SER A 1 1114 ? 43.818 18.706 13.334 1.00 30.62 1114 SER A O 1
ATOM 8533 N N . ASN A 1 1115 ? 42.016 17.542 14.063 1.00 26.95 1115 ASN A N 1
ATOM 8534 C CA . ASN A 1 1115 ? 40.808 18.277 13.685 1.00 26.95 1115 ASN A CA 1
ATOM 8535 C C . ASN A 1 1115 ? 40.634 18.955 12.310 1.00 26.95 1115 ASN A C 1
ATOM 8537 O O . ASN A 1 1115 ? 41.447 19.756 11.866 1.00 26.95 1115 ASN A O 1
ATOM 8541 N N . LEU A 1 1116 ? 39.391 18.747 11.837 1.00 27.08 1116 LEU A N 1
ATOM 8542 C CA . LEU A 1 1116 ? 38.581 19.466 10.837 1.00 27.08 1116 LEU A CA 1
ATOM 8543 C C . LEU A 1 1116 ? 38.806 18.983 9.394 1.00 27.08 1116 LEU A C 1
ATOM 8545 O O . LEU A 1 1116 ? 39.910 19.052 8.870 1.00 27.08 1116 LEU A O 1
ATOM 8549 N N . GLU A 1 1117 ? 37.839 18.259 8.810 1.00 24.53 1117 GLU A N 1
ATOM 8550 C CA . GLU A 1 1117 ? 36.707 18.828 8.033 1.00 24.53 1117 GLU A CA 1
ATOM 8551 C C . GLU A 1 1117 ? 37.272 19.787 6.971 1.00 24.53 1117 GLU A C 1
ATOM 8553 O O . GLU A 1 1117 ? 37.811 20.828 7.339 1.00 24.53 1117 GLU A O 1
ATOM 8558 N N . TRP A 1 1118 ? 37.286 19.461 5.670 1.00 34.81 1118 TRP A N 1
ATOM 8559 C CA . TRP A 1 1118 ? 36.185 19.007 4.794 1.00 34.81 1118 TRP A CA 1
ATOM 8560 C C . TRP A 1 1118 ? 36.637 17.952 3.773 1.00 34.81 1118 TRP A C 1
ATOM 8562 O O . TRP A 1 1118 ? 37.801 18.034 3.316 1.00 34.81 1118 TRP A O 1
#

Sequence (1118 aa):
MAPVPTEVAYQASSSTAAVPPKSYPRHAVVVGLGMVGIAFIEKLFNQDIKTEHDEWRVTVIGEEPHIAYNRVGLTQYFGKRSVEDLYLNPLAWYSSHAPGKLAYHTNDLVTDINHQQKQIKTSAGHSFDYDICVIATGSDAALPPYVSKIRFDRIAGAFVYRNIADLDATIGYAESRPIKRAAVVGGGLLGLEAAHALLELDTVQQVVLVERNQWVLSRQLDAEGGRLVLDKVRRMGVEVLLGARVRDLIVSSAEEDEAGKERLKGILLEGVDGGEDTPYDLDMIVFAVGIKPRDDLAKASGIVTAPRGGITVDERLQTSVSDVYAVGECASFKGETFGLIAPGVEMADVLAFNLTLDPMHAPRNMVSPDLSTKLKLMGVDVASFGSYFADKGKFTRAIPGQARAAKKAGAEAVPPPEVKALTYRDPFSDVYKKYLFTADGKYLVGGMMVGDVKDFVKLVGMVNKAKPLEMPPSELILGAKKEGEDEGADLDDDAQICSCHNVKKGDVVQCVKDGVRSIGDIKSMTKCGTGCGGCMPLTTSIFNKAMADCGAEVSNNLCPHFAYTRQELFTVIKFRKLKTFTDVMNSAGSAQNSLGCEVCRPAVGSILSSLWNELIMKQELRQTQDTNDRSLANMQRDGTYSVVPRLPAGEITPAKLKAIGEVADEYGLYTKITGGQRIDMFGAKKQDLPKIWERLVDAGMETGLAYGKSLRTVKSCVGSTWCRYGVGDSVGFAVELEERYKMVRSPHKIKGGVSGCVRECAEAQSKDFGLIATTKGWAVYLGGNGGAKPRHAELIAMDVTRAEAIKILDRFMIYYLRSADKLERTARWIERLPGGLKTLKEVIIDDKLGICDDLEREMQELIGTFECEWTEVVKNKDRHKMFRQFVNTDETQTHAEAIEQRGQRRPADWPVDTSPLKFSPSDIAENAKWEWRPMCKLSDLSPSETAPTSAVVKYSDTQIAIWNLPGKGLRAAQNMCPHRRAFVLAEGLVGENENGPYVSCPLHKRNYQLDTKSPSGGGSCSDPDYSILTFEAKAEEGVVYLLLPPTDALDAVLSTTKWMIRKAEEESEALVGGKSGVEIAGPTDAVQKEARDDKLSEAGLPLQEQKKAGCGESNLEW

Nearest PDB structures (foldseek):
  8d3h-assembly1_A  TM=7.572E-01  e=6.540E-28  Homo sapiens
  8d3j-assembly2_B  TM=7.678E-01  e=3.642E-27  Homo sapiens
  8d3k-assembly2_B  TM=7.722E-01  e=6.229E-27  Homo sapiens
  8d3i-assembly1_B  TM=7.626E-01  e=1.393E-26  Homo sapiens
  5miu-assembly1_A  TM=7.307E-01  e=2.150E-25  Mus musculus

Solvent-accessible surface area (backbone atoms only — not comparable to full-at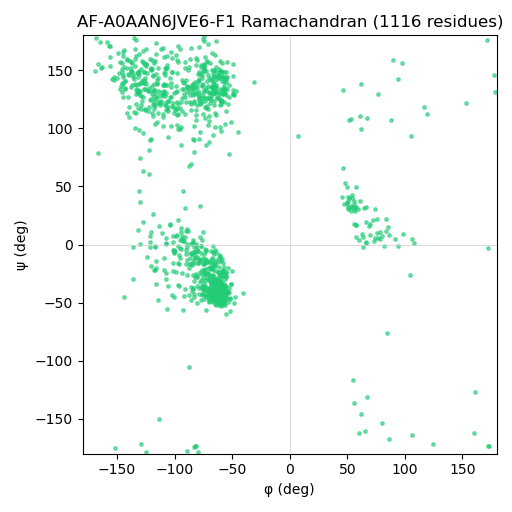om values): 61207 Å² total; per-residue (Å²): 131,82,67,62,79,56,76,71,78,80,80,76,89,72,95,67,89,81,74,79,79,75,81,53,89,38,40,36,32,34,42,22,45,34,64,37,32,50,46,24,53,55,40,31,53,57,41,26,53,74,64,70,65,66,38,69,21,39,42,35,34,13,55,50,50,57,76,38,37,46,69,88,53,52,60,62,35,72,83,67,71,46,68,74,84,32,39,73,60,62,74,66,59,65,73,66,49,62,80,82,34,62,47,56,38,45,57,35,41,72,59,40,48,42,74,92,78,34,32,37,36,30,73,82,70,49,76,45,75,40,70,32,40,37,41,19,58,23,57,44,74,32,70,60,92,84,49,50,71,74,60,48,78,40,34,42,44,60,45,48,78,73,52,69,69,38,48,51,52,49,50,53,55,41,69,75,42,81,29,67,27,35,37,21,39,24,38,37,70,64,13,50,47,49,45,51,44,48,64,73,35,90,41,42,73,33,40,33,40,35,18,60,43,90,41,37,36,65,90,68,35,58,67,70,55,10,43,57,51,46,57,50,47,43,74,73,62,38,45,74,42,61,58,39,41,80,62,50,78,38,65,36,78,91,50,53,48,101,83,72,21,30,24,45,51,23,38,29,30,52,32,72,98,79,46,74,68,44,79,45,80,26,51,32,40,34,42,28,69,51,70,38,40,45,30,64,49,38,56,70,42,75,40,52,60,34,98,89,52,9,34,34,30,53,51,67,30,38,36,80,46,88,59,32,30,42,30,27,39,12,20,10,52,91,81,41,61,82,81,53,66,66,54,12,44,50,43,19,46,42,41,24,47,54,76,50,54,57,91,93,59,80,76,56,66,66,68,90,64,81,82,54,45,79,48,77,52,100,93,38,35,37,31,28,26,61,23,55,44,38,85,75,75,42,64,82,63,88,61,82,74,49,71,68,50,61,77,70,46,79,94,66,90,74,75,81,78,65,55,40,79,48,77,50,75,40,86,88,76,57,29,33,38,38,42,31,20,37,72,84,54,42,34,57,47,20,19,36,26,26,47,68,49,85,57,50,70,60,51,44,54,39,34,77,64,59,46,69,57,95,58,58,63,70,58,67,73,71,52,82,80,84,88,82,71,80,82,42,74,86,54,55,53,79,41,76,55,21,84,84,60,71,29,30,43,37,60,52,44,46,44,37,73,74,65,51,88,48,72,69,54,47,28,62,76,54,41,46,47,70,69,88,40,79,33,40,67,48,52,49,51,39,45,54,49,42,34,54,76,68,71,47,84,84,76,69,43,65,46,93,50,25,91,36,35,58,40,56,45,43,51,51,37,61,76,70,65,50,81,44,65,53,54,43,28,58,73,62,32,72,49,71,82,58,63,38,37,89,62,56,31,38,45,49,35,36,44,42,36,59,74,66,50,61,72,51,83,41,66,58,46,27,64,20,41,52,52,26,50,58,66,75,22,32,72,45,93,65,60,27,24,38,51,39,57,45,34,58,27,46,54,77,52,73,68,50,53,47,53,53,51,53,53,30,59,76,65,58,32,28,74,44,81,44,98,54,47,34,58,39,32,34,64,40,48,64,58,46,45,58,61,56,47,39,58,40,42,76,62,73,40,51,76,21,46,77,35,41,42,16,44,51,35,21,22,28,26,66,8,43,82,70,38,95,72,30,66,25,61,10,36,69,48,14,30,51,55,35,69,51,42,46,82,48,39,30,53,30,63,38,37,36,11,16,9,8,20,89,82,40,78,23,48,12,44,40,15,37,31,14,34,32,24,43,99,72,30,29,30,37,22,43,33,4,29,76,64,99,76,61,35,67,25,45,82,76,48,66,56,33,49,73,69,54,52,49,52,45,50,34,26,50,51,45,54,46,58,52,64,38,47,76,67,40,46,58,34,58,41,36,68,67,37,78,70,25,66,59,44,50,43,39,41,56,71,69,35,72,76,76,46,48,70,60,28,43,50,52,42,55,57,57,47,72,56,71,71,58,68,64,61,55,38,54,75,34,67,77,56,51,68,79,32,49,72,27,76,61,47,92,70,84,83,83,48,51,38,76,40,81,56,96,92,34,50,41,70,40,60,80,74,92,75,70,78,74,34,68,38,37,58,81,75,36,59,93,85,57,66,69,40,81,40,84,60,43,50,42,72,73,38,54,71,42,83,67,20,55,27,51,34,34,36,70,51,86,58,21,50,37,17,37,35,38,36,44,100,72,49,55,33,25,28,54,13,54,37,54,83,81,48,28,72,39,39,52,55,23,51,65,20,44,58,99,92,44,49,25,36,26,30,63,90,75,67,47,40,30,37,46,58,63,84,45,99,66,37,29,10,53,32,71,47,87,59,35,28,35,41,35,36,54,44,49,76,56,99,60,32,28,31,36,50,40,55,48,57,69,51,48,32,76,72,52,18,37,82,78,49,34,40,44,48,72,71,56,49,54,54,50,70,74,69,67,80,90,84,76,87,76,76,68,72,55,74,71,55,54,45,53,60,50,54,53,60,56,65,76,66,79,75,86,94,79,88,82,84,91,84,86,88,81,89,82,86,78,88,135

Foldseek 3Di:
DDFDDFDPPPPDDDDDDDDDQDAAQFEEEEEAQEPLSVLLLVLLCVLLVVLVNNRYAYEYEHLASDGYFAQLPVLVCLVPVDRQVGHPDHPVVQVVDGPRRYGYHYNWHFQEQPQVQQWTATPVGDIDHHLFYEYAHAWDFDDDPQADPVLQVQELFEAERTDPVRVCSNLVSLVVAAWAEEEEEALEPRSLSVQVSLLPRPSYNAYEYEHLAQFHNVVFDDPVQRVLVVVLSVVSRHHYHYNKDFPAWDWAQVDADPVSGTFTFFTWTDDDPRDDIDTDGTRHYYYRHDIAADCNRCVSHVWDAAPRAAFEAFQLQDTPRPSYGYAAQRYQYPRDGLSDVVRRSVSSNQNSCQVSDDPVDDRGTDDQDWNWDWDQGPNKTKTKGAQACLVVVRHPDDAPPVVVVCVVDDDDDDPRFDKDWDWDDDPVQSKIKIWIAGPVQFATRIIMIMRDCPCVVVSNVRNVVRHTDPDGPVCVGVDDDDDDPLPQPPDDQCCQLAPVQRDGLVLLLVCVVVPDQDPVVVCLVRVGCLPVNLSVVNSVSSNVVSCVVVVHDNQCFQDQFASDFLLVLLVVCQVVVPQFPLSSSCPGTPDHQFLADPRVLCSVLLSNCLQPVDQCLPQRNLLSHALQVNLVFDQDPQRWTKAWWDAQQLDDDPLLVVLVVVLCVVQQWDWDQDLQNIIMTTDHALLCVLVSLLSNVVSVIFGLSPRAQFENHAHEDCAPVPDPQFLGRQRVLSNVVCLLRPSNHALGYFYAYEYRAPVCPRVRQQTQWYWHDDNQAIFIFHQAHDDSDGGGTHTLDPSDHSVVNVLLVLLLRLVRRNQPGHNDRSNRSQVPPVVRVVVSSCCRPVVVVVCSVVSNVSSVSSSVPDDRNSVVCNVDVVNSLQSQQALQDNDDDAQFDWDDDPNGTDTADFDPDQQQDADFPVLFPPPFDWDWDFFHFLVSQVADQNHKGWGWTDDPQFIKIWIQRHVPGIFIWGQADSRRRHSHQSSFNWGADPQGIWGQGSPSRKTWARDQPDPRRWTAISNNSYITHIWDWDDDPRTIITGDTDSVRVCLPGGSVLSGHYHPVVVVVSVVVRDDDDPPPDDPPVVVVVVVVVVVVVPPDDDDDDDDDDDDDDDDDD

Organism: NCBI:txid155126

Radius of gyration: 41.9 Å; Cα contacts (8 Å, |Δi|>4): 2200; chains: 1; bounding box: 138×66×120 Å

InterPro domains:
  IPR005117 Nitrite/Sulfite reductase ferredoxin-like domain [PF03460] (636-697)
  IPR006066 Nitrite/sulphite reductase iron-sulphur/sirohaem-binding site [PR00397] (712-730)
  IPR006066 Nitrite/sulphite reductase iron-sulphur/sirohaem-binding site [PR00397] (755-773)
  IPR006066 Nitrite/sulphite reductase iron-sulphur/sirohaem-binding site [PS00365] (755-771)
  IPR006067 Nitrite/sulphite reductase 4Fe-4S domain [PF01077] (708-844)
  IPR007419 BFD-like [2Fe-2S]-binding domain [PF04324] (497-544)
  IPR012744 Nitrite reductase [NAD(P)H] large subunit, NirB [TIGR02374] (29-877)
  IPR012748 Rieske-like [2Fe-2S] domain, NirD-type [PF13806] (931-1041)
  IPR012748 Rieske-like [2Fe-2S] domain, NirD-type [TIGR02378] (931-1043)
  IPR012748 Rieske-like [2Fe-2S] domain, NirD-type [cd03529] (932-1043)
  IPR016156 FAD/NAD-linked reductase, dimerisation domain superfamily [G3DSA:3.30.390.30] (372-478)
  IPR017941 Rieske [2Fe-2S] iron-sulphur domain [PS51296] (933-1042)
  IPR023753 FAD/NAD(P)-binding domain [PF07992] (28-335)
  IPR036136 Nitrite/Sulfite reductase ferredoxin-like domain superfamily [SSF55124] (571-717)
  IPR036188 FAD/NAD(P)-binding domain superfamily [G3DSA:3.50.50.60] (29-349)
  IPR036188 FAD/NAD(P)-binding domain superfamily [G3DSA:3.50.50.60] (143-289)
  IPR036188 FAD/NAD(P)-binding domain superfamily [SSF51905] (17-355)
  IPR036922 Rieske [2Fe-2S] iron-sulphur domain superfamily [G3DSA:2.102.10.10] (924-1043)
  IPR036922 Rieske [2Fe-2S] iron-sulphur domain superfamily [SSF50022] (930-1056)
  IPR041854 BFD-like [2Fe-2S]-binding domain superfamily [G3DSA:1.10.10.1100] (496-549)

Secondary structure (DSSP, 8-state):
-PPPPP-------S----PPPPP-SEEEEEE--SHHHHHHHHHHHHHHHHTT---EEEEEE-SSSS-SB-GGGTHHHHHH--SGGGBSS-HHHHHTSPTTSEEEE-S--EEEEETTTTEEEETTS-EEE-SEEEE---EEEPPPTTS-HHHHHTEETEEESSSHHHHHHHHHHHHSS-BS-EEEE--SHHHHHHHHHHHT-TTB--EEEEESSSSTTTTT--HHHHHHHHHHHHHTT-EEEES--EEEEEEETTS--TT-PEEEEEEEEPPGGG---EEEE-SEEEE-S-EEE--HHHHHTT--B-TTSSEEE-TT-B-SSTTEEE-GGGEEETTB---SHHHHHHHHHHHHHHHH--TTSPPPPP-PPP--EEEEETTEEEEEEESTBGGGTB-SSPPTTTHHHHTTS-SS-PPPPPEEEEEEEETTTTEEEEEEEETTS-BEEEEEEES--TTHHHHHHHHHHTPBPSS-HHHHHH------S-TTTTS-TTSEEETTTTEEHHHHHHHHHTT---HHHHHHHH-TTSSS-TTHHHHHHHHHHHHHHTT------SBTTBSS-HHHHHHHHHHHT--SHHHHHHHHSSSTT----TTHHHHHHHHHHHHH---TTSHHHHTTS-HHHHTTSEEPTTS-EEE-B--GGG---HHHHHHHHHHHHHTT-EEEEETTTEEEEEEE-GGGHHHHHHHHHHTT--B--SSSSBEEEEEE--HHHH-TT--S-HHHHHHHHHHHHTT-B-SS-EEEEEESSTT-TT-GGGSSEEEEE-SSSEEEEES-B-SSS-B--EEEEEEE-HHHHHHHHHHHHHHHHHHPPTT--HHHHHHHSTTHHHHHHHHHTS-TTS-HHHHHHHHHHHHTT---HHHHHHH-GGGGGGG-S-SS-S-----B-EEEETTEEEEPPPPS--------GGGS-TT---EEEEEEEGGGG---SSS-EEEEEEETTEEEEEEEETTTEEEEEESEETTTTEE-GGGSEEEEETTEEEEE-TTT--EEE--S--TT-EEEBSSTT-EEEEE-EEEETTEEEEEE--HHHHHHHHBHHHH-B--HHHHHHHHHTS-------PPPHHHHHHHHHHHHHSS-------------------

Mean predicted aligned error: 18.72 Å

pLDDT: mean 84.66, std 16.07, range [24.53, 98.5]